Protein 4FGV (pdb70)

Secondary structure (DSSP, 8-state):
--HHHHTHHHHHHH--HHHHHHHHHT-SS-SHHHHHHHHH---HHHHHHHHHHHHHHHHTSSSS-HHHHHHHHHHHHHHHHHHHSSHHHHHHTHHHHHHHHHHHHHHHHHHHHHH-TTHHHHHHHHHHH-HHHHHHHHHHHHHHHHHHHHHHHTTT--HHHHHHHHHTHHHHHHHHHHHHHHHHH---HHHHHHHHHHHHHTTTTS-HHHHHTSSHHHHIIIIITTSHHHHHHHHHHHHHHHTS----SSSS--THHHHHHHHHHHHHHHHHHS-TT--HHHHGGGS-HHHHHHHHHHHHHHHHHHHHHHHHHHS-SS-HHHHHHHHHHHHHHTS--HHHHHHHHHHHHHHHHHHHHHHHT-GGGGGGGGT-S--SS--PPPGGGGTTS--GGGTTHHHHHHHHHHHHHT----TT---EE-TTS-EE------HHHHHHHHHHHHHHHHHHHH-HHHHHHHHHHHHHHHHTS---SHHHHHHHHHHHHHTTTSS-HHHHHHHHHHHHHHHHHHHHHS-SHHHHHHHHHHHHHHHHH-HHHHHT-HHHHHHHHHHHHHHTTSS-HHHHHHHHHHHHHHHHHTTHHHHS--TT-SS-HHHHHHHTHHHHTTT--HHHHHHHHHHHHHHHHT---HHHHHHHHHHHTHHHHHHHHHHHHHHHH-GGGGGSHHHHHHHHHHHHHHHHHHHHHGGGGHHHHHHHHHHHHHHHHHHHHHHHHHHHHH-GGGGGSHHHHHHHHHHHHHHHHHHHHHHH-S-HHHIIIIIHHHHHHHHHHHHHHS-GGG--HHHHHHHHHHHHHHGGGGTTTHHHHIIIIIHHHHHHHHH-SSS-HHHHHHHHHHHHHHHHH-HHHHHTS-HHHHHHHHHHHHHHHT-SSHHHHHHHHHHHHHHHHHHHHHS-HHHHHHHHHHHHHHHHHHHHHHHHSSS-GGGHHHHHHHHHHHHHHHS-S-TTTT--S-S--S-TTT--S--HHHHHHHHHHHHHHHH-TT--HHHHHHHHHHHHHSSS-HHHHHHHHHHHHHHSTGGGGS---TTHHHHHHHHHHHHHHHHHHHHTSTTSS-GGGTSTTT-

Foldseek 3Di:
DAQVVCLVLCVVVVVDPVSVVVNVVVQDDQLPNLLVNPPDHDPVVNLVSLVSLLVCLLVPPVVDDPVVLVVVLVSLVVVLCVQQVDDVSCVPCVVVNVSSLVSNLSNCLPPVVPDDDCPLVVLLVLLVVDVRSVLSSLLSLLVNLCNVVVVCVVVVDDPVVVVVLVVCQVVLQSLLVSLLVCLVDPDDLSRVQSSLSSLLSSLQSHDLCSVQVPCSLVSLQVPACLPLSNNLSSLSSLLSNLLHAPVDPPPPHDSLVSNCCNLVSSLVSVCVVDDPPDQCQVVLVVDDPSVVSNLQSLLSRLLSNCVRPVVSQLVDPVLCSVQSSLVSLLSSCNHPDDVSVVSSLVSLLVVLVVLLVVQVPDCQCVVVVVPTGDFQFAAADAQVVCVPDPGSVVSCVVSLLSVLVSLLLVAADDLLQQWDQDPVRDIAGHRDDDVVSVVVNLSSLSSLLSSCNNHVPSNLVNLLVLLVCCQPVPPHDLSSLRSSLSSLLQNFFNHDPVVVLVSVVSNLVSLVVQLVVDDDLRSNLSSLSSSLSNVLLHLVNCQVPVVSVVVVLVVLLVQCQRPHPSSVVSSLVSLLSNLQSNLLQQQDDDPPDPHRNLVVCLVCVCVSNVSPDLVSLLSNLLSSLLNLLSDPPLVVSLVSLCSSCVVLVVLVVVLLVVCVVPVVCQLVPVSLVSLLSSLSSLLSSCLNNFQSCVVVCVVCVVVLLVLLQSLLVVLVVQCVPPNLVSLPPSRLVSSLSSNLSSLSSVLSRLLRHDPLVCCLPPPVVSVCVRQQQSLQPDDPSRRDLSSLVSLLSNCLRSQQSCLVVVVSNCVRQVVVLLVQPPVCVPPPVSSLLSSLSSLLSCLVRHVVSVLVDDDVSVVVNLVSLLVLCPDPDLVSVLVSLVSVVSNLVCLLPPDDLVSNQVVCQPCVCVVVVSLCCCCLPLDVLSNLLSSLLSLLVSLCQFANPDDPDRDHRHDFHYDCVVPVDGGRLVVVLVVQLVVVCVSPVPDDSVLSNVLSVCSNNCSPPSVSSLVVVQVSSCPDDSNVVPDHSSCVVVVVVVVVVVVVVVCVVLSSYTSSDRPVRVVVVPD

Nearest PDB structures (foldseek):
  4hzk-assembly1_A  TM=9.792E-01  e=3.990E-102  Thermochaetoides thermophila DSM 1495
  4hzk-assembly2_B  TM=9.702E-01  e=4.570E-100  Thermochaetoides thermophila DSM 1495
  6x2o-assembly1_C  TM=7.866E-01  e=5.986E-59  Saccharomyces cerevisiae
  3wyf-assembly1_C  TM=7.760E-01  e=3.087E-59  Saccharomyces cerevisiae S288C
  4hax-assembly1_C  TM=7.731E-01  e=1.335E-58  Saccharomyces cerevisiae

Organism: Chaetomium thermophilum (strain DSM 1495 / CBS 144.50 / IMI 039719) (NCBI:txid759272)

Solvent-accessible surface area: 48987 Å² total; per-residue (Å²): 77,81,10,103,102,32,37,50,17,23,45,129,35,130,200,55,153,129,36,36,56,92,15,53,148,54,124,174,70,52,13,84,40,6,112,106,16,10,100,92,6,83,87,91,6,33,43,72,8,6,111,36,1,35,79,15,3,89,106,62,14,172,117,25,60,144,148,91,6,55,19,10,35,77,19,0,45,96,16,7,66,99,6,0,63,33,76,117,31,2,92,106,64,126,73,7,3,62,74,2,4,77,5,6,9,15,0,1,106,38,12,29,94,96,133,14,92,65,6,2,68,87,14,18,69,24,11,128,84,39,108,10,3,5,4,2,5,0,35,2,0,63,32,5,1,71,78,40,30,74,163,10,49,106,79,175,69,51,96,181,11,122,97,59,55,73,117,39,67,64,45,4,13,57,3,2,88,7,1,32,96,15,1,80,82,10,107,53,62,35,2,6,96,11,0,0,25,0,0,20,34,9,0,38,14,1,35,40,23,77,0,10,104,31,76,1,14,49,22,0,23,89,88,2,0,88,53,57,103,14,24,11,7,0,0,46,0,0,21,55,0,0,24,16,112,27,60,4,118,47,157,100,103,67,12,52,136,52,2,45,102,1,0,24,57,0,5,67,11,0,51,111,40,6,66,136,165,55,80,4,86,58,46,24,87,134,26,80,93,104,42,45,80,7,12,47,16,0,0,65,1,0,10,33,0,2,69,79,12,16,81,32,0,8,100,26,138,69,85,79,56,1,26,72,0,0,53,11,0,14,46,0,0,55,0,95,44,164,93,0,10,74,29,0,0,51,11,0,28,127,6,0,40,87,0,3,68,48,0,44,90,32,100,16,26,125,86,28,95,156,63,65,26,17,109,74,49,38,11,5,12,75,16,62,102,4,126,136,55,129,10,50,17,55,65,2,141,108,2,5,30,63,0,7,49,4,0,1,65,32,8,34,30,1,97,22,1,16,9,29,84,40,148,146,24,103,11,43,105,79,88,75,91,80,110,92,32,32,88,40,10,110,9,0,14,25,0,0,0,2,0,0,3,2,24,10,69,26,0,29,110,23,0,46,95,29,2,30,76,4,51,110,40,81,81,55,42,53,114,56,0,28,5,3,0,23,0,0,0,0,1,2,44,0,6,49,82,120,19,3,92,133,1,0,35,54,1,0,127,42,0,25,32,4,3,108,116,48,177,48,115,50,38,40,3,5,0,0,2,0,5,1,4,0,2,8,3,6,10,58,3,0,86,67,38,22,127,30,0,51,59,4,0,58,25,2,18,81,0,0,76,40,90,24,74,0,1,12,16,3,0,3,46,5,0,29,53,4,0,74,36,2,74,170,43,0,19,47,111,18,131,70,43,153,47,34,5,1,33,57,2,10,156,44,6,30,152,18,15,87,73,18,41,71,126,4,30,20,35,0,5,44,0,0,0,29,0,0,29,11,26,48,86,105,124,73,3,83,90,2,3,53,67,0,0,51,86,9,7,59,35,0,56,98,19,39,121,39,13,97,154,73,69,24,41,2,46,88,82,94,10,21,138,67,0,7,49,7,0,88,8,0,39,19,0,0,42,12,7,6,37,75,0,109,32,5,5,47,127,1,23,94,36,0,22,108,7,2,54,37,0,15,99,24,1,61,68,11,22,89,156,89,35,88,126,8,5,138,97,96,105,1,127,10,1,57,58,1,2,75,18,2,0,69,0,1,7,19,8,1,96,78,4,128,93,46,92,29,6,42,59,136,18,0,61,22,5,10,119,24,1,5,69,27,2,27,171,19,37,45,18,0,24,10,8,8,1,0,66,0,0,25,16,0,0,56,79,4,78,38,62,0,60,94,35,1,70,36,0,17,117,13,1,6,100,21,0,18,75,4,21,74,138,41,181,92,103,62,86,86,15,20,55,28,2,1,47,4,2,64,6,0,1,76,70,0,14,72,18,1,62,171,16,97,87,187,50,23,108,57,0,2,42,13,0,5,74,0,2,90,55,150,76,108,115,13,8,63,13,0,2,34,0,3,26,31,2,0,30,18,2,13,108,140,33,82,97,122,54,5,22,56,15,9,30,80,16,4,50,69,2,0,69,22,3,7,115,3,8,33,50,71,95,36,24,28,5,2,73,15,2,0,55,0,0,10,39,0,0,46,3,7,59,14,44,69,57,136,68,141,132,92,32,14,59,102,20,15,72,117,181,49,97,116,53,132,25,25,89,118,31,0,22,97,43,0,11,72,21,9,95,114,49,22,83,103,14,67,108,132,91,17,65,69,13,5,67,34,3,1,108,34,3,59,64,42,88,120,2,6,52,49,5,18,69,33,4,66,92,23,194,90,10,72,71,46,125,38,87,6,92,31,23,67,126,62,76,120,62,151,107,52,143,59,63,63,84,98,59,58,40,79,6,6,2,5,10,30,12,40,64,32,50,88,78,129,200

InterPro domains:
  IPR011989 Armadillo-like helical [G3DSA:1.25.10.10] (23-666)
  IPR011989 Armadillo-like helical [G3DSA:1.25.10.10] (668-1040)
  IPR013598 Exportin-1/Importin-beta-like [PF08389] (70-214)
  IPR014877 Exportin-1, C-terminal [PF08767] (672-1000)
  IPR014877 Exportin-1, C-terminal [SM01102] (672-1001)
  IPR016024 Armadillo-type fold [SSF48371] (21-1010)
  IPR016024 Armadillo-type fold [SSF48371] (671-1001)
  IPR040485 Exportin-1, repeat 3 [PF18787] (448-498)
  IPR041123 Chromosome region maintenance repeat [PF18777] (297-332)
  IPR041235 Exportin-1, repeat 2 [PF18784] (368-435)
  IPR045065 Exportin-1/5 [PTHR11223] (4-1015)

Structure (mmCIF, N/CA/C/O backbone):
data_4FGV
#
_entry.id   4FGV
#
_cell.length_a   85.122
_cell.length_b   139.073
_cell.length_c   174.875
_cell.angle_alpha   90.000
_cell.angle_beta   90.000
_cell.angle_gamma   90.000
#
_symmetry.space_group_name_H-M   'P 21 21 21'
#
loop_
_atom_site.group_PDB
_atom_site.id
_atom_site.type_symbol
_atom_site.label_atom_id
_atom_site.label_alt_id
_atom_site.label_comp_id
_atom_site.label_asym_id
_atom_site.label_entity_id
_atom_site.label_seq_id
_atom_site.pdbx_PDB_ins_code
_atom_site.Cartn_x
_atom_site.Cartn_y
_atom_site.Cartn_z
_atom_site.occupancy
_atom_site.B_iso_or_equiv
_atom_site.auth_seq_id
_atom_site.auth_comp_id
_atom_site.auth_asym_id
_atom_site.auth_atom_id
_atom_site.pdbx_PDB_model_num
ATOM 1 N N . PRO A 1 11 ? 42.069 37.531 -2.963 1.00 185.83 2 PRO A N 1
ATOM 2 C CA . PRO A 1 11 ? 43.332 38.024 -3.531 1.00 186.17 2 PRO A CA 1
ATOM 3 C C . PRO A 1 11 ? 43.275 38.089 -5.055 1.00 185.28 2 PRO A C 1
ATOM 4 O O . PRO A 1 11 ? 42.181 38.167 -5.614 1.00 182.77 2 PRO A O 1
ATOM 8 N N . VAL A 1 12 ? 44.427 38.079 -5.715 1.00 193.88 3 VAL A N 1
ATOM 9 C CA . VAL A 1 12 ? 44.444 38.139 -7.171 1.00 187.84 3 VAL A CA 1
ATOM 10 C C . VAL A 1 12 ? 44.496 36.737 -7.775 1.00 180.38 3 VAL A C 1
ATOM 11 O O . VAL A 1 12 ? 44.730 35.755 -7.070 1.00 185.3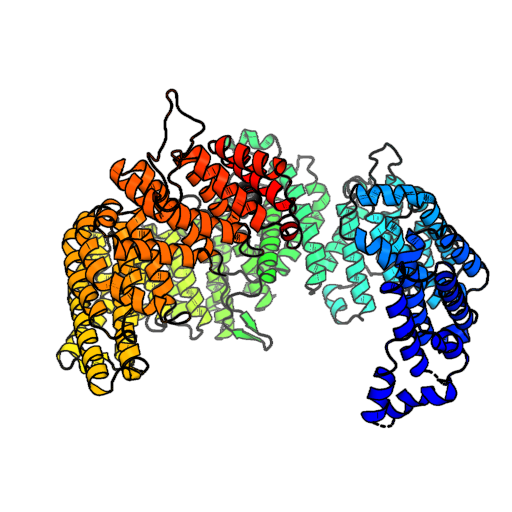2 3 VAL A O 1
ATOM 15 N N . SER A 1 13 ? 44.264 36.654 -9.080 1.00 217.15 4 SER A N 1
ATOM 16 C CA . SER A 1 13 ? 44.147 35.370 -9.758 1.00 211.72 4 SER A CA 1
ATOM 17 C C . SER A 1 13 ? 45.470 34.614 -9.821 1.00 216.98 4 SER A C 1
ATOM 18 O O . SER A 1 13 ? 45.493 33.389 -9.705 1.00 216.34 4 SER A O 1
ATOM 21 N N . VAL A 1 14 ? 46.568 35.340 -10.000 1.00 174.64 5 VAL A N 1
ATOM 22 C CA . VAL A 1 14 ? 47.872 34.696 -10.130 1.00 174.66 5 VAL A CA 1
ATOM 23 C C . VAL A 1 14 ? 48.394 34.148 -8.802 1.00 175.26 5 VAL A C 1
ATOM 24 O O . VAL A 1 14 ? 49.174 33.199 -8.788 1.00 174.96 5 VAL A O 1
ATOM 28 N N . GLU A 1 15 ? 47.953 34.729 -7.689 1.00 227.47 6 GLU A N 1
ATOM 29 C CA . GLU A 1 15 ? 48.455 34.308 -6.383 1.00 228.15 6 GLU A CA 1
ATOM 30 C C . GLU A 1 15 ? 47.603 33.212 -5.735 1.00 227.58 6 GLU A C 1
ATOM 31 O O . GLU A 1 15 ? 48.131 32.346 -5.038 1.00 227.69 6 GLU A O 1
ATOM 37 N N . GLU A 1 16 ? 46.293 33.244 -5.971 1.00 207.19 7 GLU A N 1
ATOM 38 C CA . GLU A 1 16 ? 45.403 32.230 -5.413 1.00 206.66 7 GLU A CA 1
ATOM 39 C C . GLU A 1 16 ? 45.309 31.006 -6.327 1.00 205.39 7 GLU A C 1
ATOM 40 O O . GLU A 1 16 ? 44.759 29.976 -5.938 1.00 204.85 7 GLU A O 1
ATOM 46 N N . LEU A 1 17 ? 45.847 31.122 -7.538 1.00 285.95 8 LEU A N 1
ATOM 47 C CA . LEU A 1 17 ? 45.943 29.982 -8.447 1.00 284.79 8 LEU A CA 1
ATOM 48 C C . LEU A 1 17 ? 46.695 28.831 -7.788 1.00 284.74 8 LEU A C 1
ATOM 49 O O . LEU A 1 17 ? 46.313 27.671 -7.923 1.00 283.85 8 LEU A O 1
ATOM 54 N N . ASP A 1 18 ? 47.751 29.163 -7.053 1.00 282.78 9 ASP A N 1
ATOM 55 C CA . ASP A 1 18 ? 48.585 28.147 -6.415 1.00 282.89 9 ASP A CA 1
ATOM 56 C C . ASP A 1 18 ? 48.079 27.684 -5.049 1.00 283.32 9 ASP A C 1
ATOM 57 O O . ASP A 1 18 ? 48.596 26.716 -4.489 1.00 283.44 9 ASP A O 1
ATOM 62 N N . ALA A 1 19 ? 47.048 28.345 -4.533 1.00 170.80 10 ALA A N 1
ATOM 63 C CA . ALA A 1 19 ? 46.390 27.889 -3.313 1.00 171.23 10 ALA A CA 1
ATOM 64 C C . ALA A 1 19 ? 45.764 26.503 -3.515 1.00 170.17 10 ALA A C 1
ATOM 65 O O . ALA A 1 19 ? 45.192 25.931 -2.593 1.00 170.25 10 ALA A O 1
ATOM 67 N N . THR A 1 20 ? 45.884 25.978 -4.733 1.00 286.84 11 THR A N 1
ATOM 68 C CA . THR A 1 20 ? 45.369 24.666 -5.100 1.00 285.78 11 THR A CA 1
ATOM 69 C C . THR A 1 20 ? 46.391 23.897 -5.929 1.00 285.26 11 THR A C 1
ATOM 70 O O . THR A 1 20 ? 46.423 22.662 -5.916 1.00 284.79 11 THR A O 1
ATOM 74 N N . VAL A 1 21 ? 47.212 24.631 -6.673 1.00 195.48 12 VAL A N 1
ATOM 75 C CA . VAL A 1 21 ? 48.273 24.007 -7.451 1.00 194.68 12 VAL A CA 1
ATOM 76 C C . VAL A 1 21 ? 49.231 23.284 -6.505 1.00 193.79 12 VAL A C 1
ATOM 77 O O . VAL A 1 21 ? 49.788 22.240 -6.845 1.00 194.48 12 VAL A O 1
ATOM 81 N N . ARG A 1 22 ? 49.386 23.820 -5.299 1.00 231.39 13 ARG A N 1
ATOM 82 C CA . ARG A 1 22 ? 50.183 23.153 -4.277 1.00 232.03 13 ARG A CA 1
ATOM 83 C C . ARG A 1 22 ? 49.407 21.998 -3.637 1.00 231.62 13 ARG A C 1
ATOM 84 O O . ARG A 1 22 ? 49.992 21.141 -2.976 1.00 231.89 13 ARG A O 1
ATOM 92 N N . ALA A 1 23 ? 48.091 21.974 -3.841 1.00 184.45 14 ALA A N 1
ATOM 93 C CA . ALA A 1 23 ? 47.263 20.879 -3.337 1.00 184.03 14 ALA A CA 1
ATOM 94 C C . ALA A 1 23 ? 47.440 19.625 -4.179 1.00 182.98 14 ALA A C 1
ATOM 95 O O . ALA A 1 23 ? 47.355 18.506 -3.671 1.00 182.79 14 ALA A O 1
ATOM 97 N N . PHE A 1 24 ? 47.678 19.812 -5.473 1.00 166.64 15 PHE A N 1
ATOM 98 C CA . PHE A 1 24 ? 47.845 18.673 -6.373 1.00 171.59 15 PHE A CA 1
ATOM 99 C C . PHE A 1 24 ? 49.276 18.151 -6.402 1.00 181.30 15 PHE A C 1
ATOM 100 O O . PHE A 1 24 ? 49.506 16.942 -6.454 1.00 176.79 15 PHE A O 1
ATOM 108 N N . TYR A 1 25 ? 50.235 19.068 -6.363 1.00 163.98 16 TYR A N 1
ATOM 109 C CA . TYR A 1 25 ? 51.638 18.704 -6.504 1.00 164.30 16 TYR A CA 1
ATOM 110 C C . TYR A 1 25 ? 52.404 18.882 -5.197 1.00 165.47 16 TYR A C 1
ATOM 111 O O . TYR A 1 25 ? 53.464 18.287 -5.006 1.00 165.79 16 TYR A O 1
ATOM 120 N N . GLU A 1 30 ? 50.410 19.457 -1.114 1.00 199.40 21 GLU A N 1
ATOM 121 C CA . GLU A 1 30 ? 50.569 19.530 0.333 1.00 200.54 21 GLU A CA 1
ATOM 122 C C . GLU A 1 30 ? 49.244 19.818 1.035 1.00 200.63 21 GLU A C 1
ATOM 123 O O . GLU A 1 30 ? 48.517 20.740 0.665 1.00 200.55 21 GLU A O 1
ATOM 125 N N . GLN A 1 31 ? 48.949 19.021 2.059 1.00 231.43 22 GLN A N 1
ATOM 126 C CA . GLN A 1 31 ? 47.726 19.143 2.853 1.00 231.58 22 GLN A CA 1
ATOM 127 C C . GLN A 1 31 ? 47.598 20.531 3.499 1.00 232.64 22 GLN A C 1
ATOM 128 O O . GLN A 1 31 ? 46.535 20.910 3.986 1.00 232.88 22 GLN A O 1
ATOM 134 N N . GLN A 1 32 ? 48.690 21.288 3.477 1.00 282.00 23 GLN A N 1
ATOM 135 C CA . GLN A 1 32 ? 48.710 22.659 3.970 1.00 283.07 23 GLN A CA 1
ATOM 136 C C . GLN A 1 32 ? 47.919 23.608 3.067 1.00 282.59 23 GLN A C 1
ATOM 137 O O . GLN A 1 32 ? 46.925 24.195 3.492 1.00 282.84 23 GLN A O 1
ATOM 143 N N . LYS A 1 33 ? 48.361 23.755 1.823 1.00 257.26 24 LYS A N 1
ATOM 144 C CA . LYS A 1 33 ? 47.726 24.689 0.897 1.00 256.80 24 LYS A CA 1
ATOM 145 C C . LYS A 1 33 ? 46.386 24.156 0.390 1.00 255.66 24 LYS A C 1
ATOM 146 O O . LYS A 1 33 ? 45.471 24.925 0.086 1.00 255.38 24 LYS A O 1
ATOM 152 N N . ALA A 1 34 ? 46.289 22.831 0.314 1.00 265.69 25 ALA A N 1
ATOM 153 C CA . ALA A 1 34 ? 45.044 22.138 0.001 1.00 264.65 25 ALA A CA 1
ATOM 154 C C . ALA A 1 34 ? 43.924 22.577 0.934 1.00 265.16 25 ALA A C 1
ATOM 155 O O . ALA A 1 34 ? 42.763 22.675 0.534 1.00 264.59 25 ALA A O 1
ATOM 157 N N . ALA A 1 35 ? 44.285 22.835 2.186 1.00 176.71 26 ALA A N 1
ATOM 158 C CA . ALA A 1 35 ? 43.324 23.248 3.195 1.00 177.36 26 ALA A CA 1
ATOM 159 C C . ALA A 1 35 ? 43.127 24.756 3.159 1.00 178.01 26 ALA A C 1
ATOM 160 O O . ALA A 1 35 ? 42.077 25.260 3.546 1.00 178.23 26 ALA A O 1
ATOM 162 N N . GLN A 1 36 ? 44.141 25.475 2.687 1.00 260.61 27 GLN A N 1
ATOM 163 C CA . GLN A 1 36 ? 44.068 26.932 2.607 1.00 261.27 27 GLN A CA 1
ATOM 164 C C . GLN A 1 36 ? 43.023 27.416 1.600 1.00 260.48 27 GLN A C 1
ATOM 165 O O . GLN A 1 36 ? 42.254 28.345 1.882 1.00 260.94 27 GLN A O 1
ATOM 171 N N . ALA A 1 37 ? 43.008 26.787 0.426 1.00 197.90 28 ALA A N 1
ATOM 172 C CA . ALA A 1 37 ? 42.007 27.085 -0.595 1.00 202.93 28 ALA A CA 1
ATOM 173 C C . ALA A 1 37 ? 40.617 26.890 -0.003 1.00 202.67 28 ALA A C 1
ATOM 174 O O . ALA A 1 37 ? 39.699 27.666 -0.273 1.00 202.79 28 ALA A O 1
ATOM 176 N N . ALA A 1 38 ? 40.475 25.854 0.819 1.00 205.60 29 ALA A N 1
ATOM 177 C CA . ALA A 1 38 ? 39.210 25.567 1.482 1.00 205.57 29 ALA A CA 1
ATOM 178 C C . ALA A 1 38 ? 38.903 26.617 2.542 1.00 206.75 29 ALA A C 1
ATOM 179 O O . ALA A 1 38 ? 37.753 26.797 2.930 1.00 206.82 29 ALA A O 1
ATOM 181 N N . LEU A 1 39 ? 39.935 27.316 3.002 1.00 271.77 30 LEU A N 1
ATOM 182 C CA . LEU A 1 39 ? 39.745 28.386 3.970 1.00 272.99 30 LEU A CA 1
ATOM 183 C C . LEU A 1 39 ? 39.155 29.611 3.274 1.00 272.98 30 LEU A C 1
ATOM 184 O O . LEU A 1 39 ? 38.444 30.402 3.893 1.00 273.71 30 LEU A O 1
ATOM 189 N N . ASN A 1 40 ? 39.439 29.760 1.983 1.00 267.40 31 ASN A N 1
ATOM 190 C CA . ASN A 1 40 ? 38.834 30.843 1.208 1.00 267.31 31 ASN A CA 1
ATOM 191 C C . ASN A 1 40 ? 37.457 30.477 0.654 1.00 266.38 31 ASN A C 1
ATOM 192 O O . ASN A 1 40 ? 37.114 30.847 -0.466 1.00 265.76 31 ASN A O 1
ATOM 197 N N . GLN A 1 41 ? 36.668 29.752 1.442 1.00 192.20 32 GLN A N 1
ATOM 198 C CA . GLN A 1 41 ? 35.391 29.219 0.963 1.00 191.15 32 GLN A CA 1
ATOM 199 C C . GLN A 1 41 ? 34.240 30.224 0.944 1.00 191.97 32 GLN A C 1
ATOM 200 O O . GLN A 1 41 ? 33.517 30.324 -0.048 1.00 191.73 32 GLN A O 1
ATOM 206 N N . PHE A 1 42 ? 34.057 30.961 2.034 1.00 162.05 33 PHE A N 1
ATOM 207 C CA . PHE A 1 42 ? 32.916 31.865 2.124 1.00 163.57 33 PHE A CA 1
ATOM 208 C C . PHE A 1 42 ? 33.228 33.259 1.590 1.00 161.34 33 PHE A C 1
ATOM 209 O O . PHE A 1 42 ? 33.686 34.135 2.323 1.00 157.06 33 PHE A O 1
ATOM 217 N N . LYS A 1 43 ? 32.977 33.441 0.297 1.00 208.08 34 LYS A N 1
ATOM 218 C CA . LYS A 1 43 ? 33.034 34.747 -0.344 1.00 208.40 34 LYS A CA 1
ATOM 219 C C . LYS A 1 43 ? 31.806 34.873 -1.248 1.00 207.64 34 LYS A C 1
ATOM 220 O O . LYS A 1 43 ? 30.885 34.062 -1.146 1.00 207.12 34 LYS A O 1
ATOM 226 N N . GLU A 1 44 ? 31.785 35.882 -2.118 1.00 259.58 35 GLU A N 1
ATOM 227 C CA . GLU A 1 44 ? 30.681 36.053 -3.066 1.00 258.92 35 GLU A CA 1
ATOM 228 C C . GLU A 1 44 ? 31.155 35.857 -4.502 1.00 257.99 35 GLU A C 1
ATOM 229 O O . GLU A 1 44 ? 30.847 36.664 -5.381 1.00 257.84 35 GLU A O 1
ATOM 235 N N . ASP A 1 45 ? 31.922 34.792 -4.718 1.00 162.57 36 ASP A N 1
ATOM 236 C CA . ASP A 1 45 ? 32.539 34.490 -6.015 1.00 154.66 36 ASP A CA 1
ATOM 237 C C . ASP A 1 45 ? 33.088 35.696 -6.800 1.00 155.32 36 ASP A C 1
ATOM 238 O O . ASP A 1 45 ? 33.069 35.676 -8.026 1.00 152.80 36 ASP A O 1
ATOM 243 N N . PRO A 1 46 ? 33.604 36.737 -6.112 1.00 176.59 37 PRO A N 1
ATOM 244 C CA . PRO A 1 46 ? 33.924 37.889 -6.964 1.00 176.18 37 PRO A CA 1
ATOM 245 C C . PRO A 1 46 ? 35.078 37.561 -7.902 1.00 174.07 37 PRO A C 1
ATOM 246 O O . PRO A 1 46 ? 35.098 37.990 -9.055 1.00 171.90 37 PRO A O 1
ATOM 250 N N . ASP A 1 47 ? 36.013 36.766 -7.398 1.00 222.99 38 ASP A N 1
ATOM 251 C CA . ASP A 1 47 ? 37.144 36.309 -8.182 1.00 217.93 38 ASP A CA 1
ATOM 252 C C . ASP A 1 47 ? 36.752 35.286 -9.243 1.00 210.52 38 ASP A C 1
ATOM 253 O O . ASP A 1 47 ? 37.600 34.865 -10.003 1.00 212.22 38 ASP A O 1
ATOM 258 N N . ALA A 1 48 ? 35.484 34.888 -9.298 1.00 125.38 39 ALA A N 1
ATOM 259 C CA . ALA A 1 48 ? 35.072 33.850 -10.244 1.00 124.92 39 ALA A CA 1
ATOM 260 C C . ALA A 1 48 ? 34.981 34.339 -11.692 1.00 119.89 39 ALA A C 1
ATOM 261 O O . ALA A 1 48 ? 35.325 33.611 -12.631 1.00 107.48 39 ALA A O 1
ATOM 263 N N . TRP A 1 49 ? 34.520 35.573 -11.867 1.00 132.33 40 TRP A N 1
ATOM 264 C CA . TRP A 1 49 ? 34.356 36.139 -13.199 1.00 140.00 40 TRP A CA 1
ATOM 265 C C . TRP A 1 49 ? 35.716 36.263 -13.865 1.00 136.12 40 TRP A C 1
ATOM 266 O O . TRP A 1 49 ? 35.958 35.712 -14.942 1.00 139.74 40 TRP A O 1
ATOM 277 N N . LEU A 1 50 ? 36.596 36.993 -13.193 1.00 141.29 41 LEU A N 1
ATOM 278 C CA . LEU A 1 50 ? 37.977 37.160 -13.611 1.00 134.53 41 LEU A CA 1
ATOM 279 C C . LEU A 1 50 ? 38.674 35.803 -13.716 1.00 133.81 41 LEU A C 1
ATOM 280 O O . LEU A 1 50 ? 39.483 35.575 -14.624 1.00 128.97 41 LEU A O 1
ATOM 285 N N . MET A 1 51 ? 38.343 34.911 -12.783 1.00 145.25 42 MET A N 1
ATOM 286 C CA . MET A 1 51 ? 38.888 33.556 -12.742 1.00 145.64 42 MET A CA 1
ATOM 287 C C . MET A 1 51 ? 38.847 32.879 -14.091 1.00 149.81 42 MET A C 1
ATOM 288 O O . MET A 1 51 ? 39.882 32.679 -14.730 1.00 155.85 42 MET A O 1
ATOM 293 N N . VAL A 1 52 ? 37.634 32.537 -14.516 1.00 201.08 43 VAL A N 1
ATOM 294 C CA . VAL A 1 52 ? 37.423 31.707 -15.701 1.00 197.19 43 VAL A CA 1
ATOM 295 C C . VAL A 1 52 ? 38.221 32.170 -16.924 1.00 201.08 43 VAL A C 1
ATOM 296 O O . VAL A 1 52 ? 38.678 31.355 -17.726 1.00 198.41 43 VAL A O 1
ATOM 300 N N . ASP A 1 53 ? 38.418 33.480 -17.037 1.00 164.96 44 ASP A N 1
ATOM 301 C CA . ASP A 1 53 ? 39.102 34.059 -18.193 1.00 168.86 44 ASP A CA 1
ATOM 302 C C . ASP A 1 53 ? 40.623 34.014 -18.106 1.00 161.04 44 ASP A C 1
ATOM 303 O O . ASP A 1 53 ? 41.301 33.778 -19.105 1.00 132.60 44 ASP A O 1
ATOM 308 N N . GLU A 1 54 ? 41.156 34.265 -16.916 1.00 158.57 45 GLU A N 1
ATOM 309 C CA . GLU A 1 54 ? 42.589 34.504 -16.779 1.00 162.63 45 GLU A CA 1
ATOM 310 C C . GLU A 1 54 ? 43.383 33.292 -16.287 1.00 172.48 45 GLU A C 1
ATOM 311 O O . GLU A 1 54 ? 44.344 32.869 -16.931 1.00 172.94 45 GLU A O 1
ATOM 317 N N . ILE A 1 55 ? 42.972 32.750 -15.143 1.00 189.17 46 ILE A N 1
ATOM 318 C CA . ILE A 1 55 ? 43.697 31.679 -14.459 1.00 189.03 46 ILE A CA 1
ATOM 319 C C . ILE A 1 55 ? 44.115 30.498 -15.347 1.00 188.09 46 ILE A C 1
ATOM 320 O O . ILE A 1 55 ? 43.417 30.138 -16.300 1.00 187.30 46 ILE A O 1
ATOM 325 N N . LEU A 1 56 ? 45.277 29.929 -15.027 1.00 192.94 47 LEU A N 1
ATOM 326 C CA . LEU A 1 56 ? 45.797 28.712 -15.657 1.00 192.17 47 LEU A CA 1
ATOM 327 C C . LEU A 1 56 ? 45.678 28.680 -17.183 1.00 191.42 47 LEU A C 1
ATOM 328 O O . LEU A 1 56 ? 45.838 29.699 -17.851 1.00 191.77 47 LEU A O 1
ATOM 330 N N . GLU A 1 62 ? 43.566 24.003 -15.729 1.00 168.97 53 GLU A N 1
ATOM 331 C CA . GLU A 1 62 ? 42.198 24.497 -15.652 1.00 168.44 53 GLU A CA 1
ATOM 332 C C . GLU A 1 62 ? 41.496 23.990 -14.396 1.00 168.56 53 GLU A C 1
ATOM 333 O O . GLU A 1 62 ? 40.365 24.384 -14.116 1.00 168.66 53 GLU A O 1
ATOM 339 N N . GLN A 1 63 ? 42.171 23.110 -13.660 1.00 144.65 54 GLN A N 1
ATOM 340 C CA . GLN A 1 63 ? 41.636 22.494 -12.442 1.00 144.62 54 GLN A CA 1
ATOM 341 C C . GLN A 1 63 ? 41.012 23.514 -11.485 1.00 146.08 54 GLN A C 1
ATOM 342 O O . GLN A 1 63 ? 39.950 23.290 -10.879 1.00 145.52 54 GLN A O 1
ATOM 348 N N . THR A 1 64 ? 41.696 24.644 -11.368 1.00 177.86 55 THR A N 1
ATOM 349 C CA . THR A 1 64 ? 41.250 25.767 -10.559 1.00 179.49 55 THR A CA 1
ATOM 350 C C . THR A 1 64 ? 39.898 26.301 -11.031 1.00 178.73 55 THR A C 1
ATOM 351 O O . THR A 1 64 ? 39.029 26.597 -10.213 1.00 179.53 55 THR A O 1
ATOM 355 N N . LYS A 1 65 ? 39.730 26.426 -12.347 1.00 134.72 56 LYS A N 1
ATOM 356 C CA . LYS A 1 65 ? 38.467 26.885 -12.919 1.00 133.77 56 LYS A CA 1
ATOM 357 C C . LYS A 1 65 ? 37.329 25.998 -12.433 1.00 132.69 56 LYS A C 1
ATOM 358 O O . LYS A 1 65 ? 36.228 26.477 -12.170 1.00 133.01 56 LYS A O 1
ATOM 364 N N . PHE A 1 66 ? 37.607 24.702 -12.309 1.00 200.23 57 PHE A N 1
ATOM 365 C CA . PHE A 1 66 ? 36.644 23.764 -11.745 1.00 199.83 57 PHE A CA 1
ATOM 366 C C . PHE A 1 66 ? 36.285 24.126 -10.309 1.00 200.65 57 PHE A C 1
ATOM 367 O O . PHE A 1 66 ? 35.103 24.138 -9.946 1.00 200.65 57 PHE A O 1
ATOM 375 N N . LEU A 1 67 ? 37.298 24.410 -9.490 1.00 153.25 58 LEU A N 1
ATOM 376 C CA . LEU A 1 67 ? 37.031 24.864 -8.121 1.00 155.03 58 LEU A CA 1
ATOM 377 C C . LEU A 1 67 ? 36.138 26.109 -8.117 1.00 155.65 58 LEU A C 1
ATOM 378 O O . LEU A 1 67 ? 35.175 26.197 -7.344 1.00 156.12 58 LEU A O 1
ATOM 383 N N . ALA A 1 68 ? 36.446 27.057 -8.997 1.00 171.04 59 ALA A N 1
ATOM 384 C CA . ALA A 1 68 ? 35.706 28.312 -9.057 1.00 171.46 59 ALA A CA 1
ATOM 385 C C . ALA A 1 68 ? 34.224 28.077 -9.317 1.00 169.90 59 ALA A C 1
ATOM 386 O O . ALA A 1 68 ? 33.376 28.514 -8.542 1.00 170.93 59 ALA A O 1
ATOM 388 N N . LEU A 1 69 ? 33.932 27.369 -10.404 1.00 148.89 60 LEU A N 1
ATOM 389 C CA . LEU A 1 69 ? 32.565 27.050 -10.805 1.00 147.98 60 LEU A CA 1
ATOM 390 C C . LEU A 1 69 ? 31.775 26.353 -9.702 1.00 148.21 60 LEU A C 1
ATOM 391 O O . LEU A 1 69 ? 30.577 26.592 -9.537 1.00 148.34 60 LEU A O 1
ATOM 396 N N . GLN A 1 70 ? 32.459 25.481 -8.966 1.00 160.42 61 GLN A N 1
ATOM 397 C CA . GLN A 1 70 ? 31.898 24.862 -7.774 1.00 160.60 61 GLN A CA 1
ATOM 398 C C . GLN A 1 70 ? 31.344 25.933 -6.842 1.00 162.58 61 GLN A C 1
ATOM 399 O O . GLN A 1 70 ? 30.143 25.946 -6.534 1.00 162.75 61 GLN A O 1
ATOM 405 N N . VAL A 1 71 ? 32.217 26.844 -6.413 1.00 152.64 62 VAL A N 1
ATOM 406 C CA . VAL A 1 71 ? 31.797 27.958 -5.560 1.00 154.29 62 VAL A CA 1
ATOM 407 C C . VAL A 1 71 ? 30.612 28.713 -6.161 1.00 154.28 62 VAL A C 1
ATOM 408 O O . VAL A 1 71 ? 29.615 28.957 -5.477 1.00 155.26 62 VAL A O 1
ATOM 412 N N . LEU A 1 72 ? 30.728 29.058 -7.442 1.00 135.08 63 LEU A N 1
ATOM 413 C CA . LEU A 1 72 ? 29.686 29.786 -8.171 1.00 134.28 63 LEU A CA 1
ATOM 414 C C . LEU A 1 72 ? 28.301 29.175 -7.987 1.00 133.00 63 LEU A C 1
ATOM 415 O O . LEU A 1 72 ? 27.383 29.831 -7.495 1.00 133.90 63 LEU A O 1
ATOM 420 N N . ASP A 1 73 ? 28.166 27.915 -8.387 1.00 141.89 64 ASP A N 1
ATOM 421 C CA . ASP A 1 73 ? 26.893 27.202 -8.342 1.00 151.42 64 ASP A CA 1
ATOM 422 C C . ASP A 1 73 ? 26.315 27.132 -6.931 1.00 154.14 64 ASP A C 1
ATOM 423 O O . ASP A 1 73 ? 25.118 27.377 -6.724 1.00 154.38 64 ASP A O 1
ATOM 428 N N . ASN A 1 74 ? 27.166 26.781 -5.971 1.00 146.35 65 ASN A N 1
ATOM 429 C CA . ASN A 1 74 ? 26.756 26.724 -4.572 1.00 147.40 65 ASN A CA 1
ATOM 430 C C . ASN A 1 74 ? 26.058 28.012 -4.136 1.00 150.28 65 ASN A C 1
ATOM 431 O O . ASN A 1 74 ? 24.964 27.976 -3.569 1.00 145.76 65 ASN A O 1
ATOM 436 N N . VAL A 1 75 ? 26.678 29.148 -4.440 1.00 144.25 66 VAL A N 1
ATOM 437 C CA . VAL A 1 75 ? 26.115 30.444 -4.075 1.00 146.39 66 VAL A CA 1
ATOM 438 C C . VAL A 1 75 ? 24.827 30.743 -4.853 1.00 154.38 66 VAL A C 1
ATOM 439 O O . VAL A 1 75 ? 23.950 31.460 -4.368 1.00 164.14 66 VAL A O 1
ATOM 443 N N . ILE A 1 76 ? 24.708 30.173 -6.050 1.00 143.06 67 ILE A N 1
ATOM 444 C CA . ILE A 1 76 ? 23.508 30.349 -6.868 1.00 144.34 67 ILE A CA 1
ATOM 445 C C . ILE A 1 76 ? 22.260 29.780 -6.206 1.00 151.56 67 ILE A C 1
ATOM 446 O O . ILE A 1 76 ? 21.250 30.468 -6.074 1.00 161.29 67 ILE A O 1
ATOM 451 N N . MET A 1 77 ? 22.327 28.520 -5.794 1.00 134.31 68 MET A N 1
ATOM 452 C CA . MET A 1 77 ? 21.169 27.887 -5.173 1.00 119.78 68 MET A CA 1
ATOM 453 C C . MET A 1 77 ? 20.918 28.434 -3.770 1.00 129.91 68 MET A C 1
ATOM 454 O O . MET A 1 77 ? 19.779 28.711 -3.394 1.00 140.69 68 MET A O 1
ATOM 459 N N . THR A 1 78 ? 21.990 28.596 -3.003 1.00 179.72 69 THR A N 1
ATOM 460 C CA . THR A 1 78 ? 21.876 29.003 -1.605 1.00 174.15 69 THR A CA 1
ATOM 461 C C . THR A 1 78 ? 21.463 30.463 -1.445 1.00 182.91 69 THR A C 1
ATOM 462 O O . THR A 1 78 ? 20.608 30.786 -0.622 1.00 186.93 69 THR A O 1
ATOM 466 N N . ARG A 1 79 ? 22.076 31.336 -2.236 1.00 179.06 70 ARG A N 1
ATOM 467 C CA . ARG A 1 79 ? 21.879 32.770 -2.090 1.00 179.88 70 ARG A CA 1
ATOM 468 C C . ARG A 1 79 ? 21.316 33.421 -3.347 1.00 179.43 70 ARG A C 1
ATOM 469 O O . ARG A 1 79 ? 21.964 34.283 -3.935 1.00 179.59 70 ARG A O 1
ATOM 477 N N . TRP A 1 80 ? 20.115 33.024 -3.759 1.00 162.23 71 TRP A N 1
ATOM 478 C CA . TRP A 1 80 ? 19.529 33.589 -4.973 1.00 160.37 71 TRP A CA 1
ATOM 479 C C . TRP A 1 80 ? 18.496 34.673 -4.680 1.00 163.98 71 TRP A C 1
ATOM 480 O O . TRP A 1 80 ? 18.570 35.773 -5.226 1.00 171.95 71 TRP A O 1
ATOM 491 N N . LYS A 1 81 ? 17.526 34.355 -3.830 1.00 166.61 72 LYS A N 1
ATOM 492 C CA . LYS A 1 81 ? 16.500 35.324 -3.470 1.00 166.53 72 LYS A CA 1
ATOM 493 C C . LYS A 1 81 ? 17.078 36.456 -2.626 1.00 174.77 72 LYS A C 1
ATOM 494 O O . LYS A 1 81 ? 16.555 37.569 -2.632 1.00 182.12 72 LYS A O 1
ATOM 500 N N . VAL A 1 82 ? 18.158 36.169 -1.905 1.00 245.97 73 VAL A N 1
ATOM 501 C CA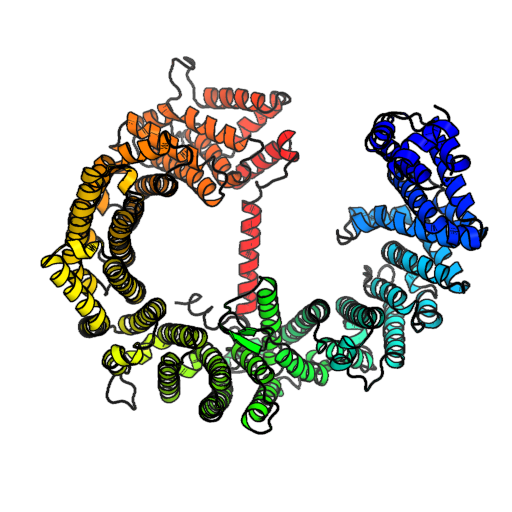 . VAL A 1 82 ? 18.780 37.173 -1.049 1.00 247.06 73 VAL A CA 1
ATOM 502 C C . VAL A 1 82 ? 19.699 38.094 -1.851 1.00 247.08 73 VAL A C 1
ATOM 503 O O . VAL A 1 82 ? 19.834 39.275 -1.536 1.00 247.97 73 VAL A O 1
ATOM 507 N N . LEU A 1 83 ? 20.309 37.554 -2.902 1.00 179.94 74 LEU A N 1
ATOM 508 C CA . LEU A 1 83 ? 21.217 38.326 -3.748 1.00 179.91 74 LEU A CA 1
ATOM 509 C C . LEU A 1 83 ? 20.466 39.425 -4.504 1.00 180.10 74 LEU A C 1
ATOM 510 O O . LEU A 1 83 ? 19.262 39.310 -4.741 1.00 179.92 74 LEU A O 1
ATOM 515 N N . PRO A 1 84 ? 21.171 40.506 -4.876 1.00 194.00 75 PRO A N 1
ATOM 516 C CA . PRO A 1 84 ? 20.498 41.598 -5.587 1.00 193.60 75 PRO A CA 1
ATOM 517 C C . PRO A 1 84 ? 20.055 41.210 -7.001 1.00 193.34 75 PRO A C 1
ATOM 518 O O . PRO A 1 84 ? 20.735 40.450 -7.691 1.00 194.43 75 PRO A O 1
ATOM 522 N N . ARG A 1 85 ? 18.901 41.735 -7.403 1.00 180.12 76 ARG A N 1
ATOM 523 C CA . ARG A 1 85 ? 18.339 41.527 -8.731 1.00 172.14 76 ARG A CA 1
ATOM 524 C C . ARG A 1 85 ? 19.325 41.955 -9.823 1.00 170.42 76 ARG A C 1
ATOM 525 O O . ARG A 1 85 ? 19.274 41.458 -10.947 1.00 175.32 76 ARG A O 1
ATOM 533 N N . GLU A 1 86 ? 20.225 42.875 -9.485 1.00 140.07 77 GLU A N 1
ATOM 534 C CA . GLU A 1 86 ? 21.229 43.344 -10.435 1.00 146.07 77 GLU A CA 1
ATOM 535 C C . GLU A 1 86 ? 22.317 42.303 -10.679 1.00 142.35 77 GLU A C 1
ATOM 536 O O . GLU A 1 86 ? 22.646 41.997 -11.823 1.00 134.54 77 GLU A O 1
ATOM 542 N N . GLN A 1 87 ? 22.872 41.761 -9.599 1.00 213.32 78 GLN A N 1
ATOM 543 C CA . GLN A 1 87 ? 24.036 40.878 -9.696 1.00 212.71 78 GLN A CA 1
ATOM 544 C C . GLN A 1 87 ? 23.734 39.468 -10.205 1.00 211.57 78 GLN A C 1
ATOM 545 O O . GLN A 1 87 ? 24.560 38.870 -10.886 1.00 210.88 78 GLN A O 1
ATOM 551 N N . CYS A 1 88 ? 22.566 38.935 -9.862 1.00 173.04 79 CYS A N 1
ATOM 552 C CA . CYS A 1 88 ? 22.151 37.630 -10.362 1.00 179.18 79 CYS A CA 1
ATOM 553 C C . CYS A 1 88 ? 21.988 37.709 -11.876 1.00 177.16 79 CYS A C 1
ATOM 554 O O . CYS A 1 88 ? 22.211 36.735 -12.592 1.00 169.33 79 CYS A O 1
ATOM 557 N N . GLN A 1 89 ? 21.583 38.881 -12.352 1.00 144.29 80 GLN A N 1
ATOM 558 C CA . GLN A 1 89 ? 21.583 39.169 -13.778 1.00 146.73 80 GLN A CA 1
ATOM 559 C C . GLN A 1 89 ? 23.019 39.141 -14.274 1.00 146.09 80 GLN A C 1
ATOM 560 O O . GLN A 1 89 ? 23.304 38.633 -15.359 1.00 146.92 80 GLN A O 1
ATOM 566 N N . GLY A 1 90 ? 23.924 39.691 -13.468 1.00 128.51 81 GLY A N 1
ATOM 567 C CA . GLY A 1 90 ? 25.341 39.710 -13.800 1.00 124.24 81 GLY A CA 1
ATOM 568 C C . GLY A 1 90 ? 25.937 38.331 -14.035 1.00 125.92 81 GLY A C 1
ATOM 569 O O . GLY A 1 90 ? 26.551 38.091 -15.072 1.00 123.94 81 GLY A O 1
ATOM 570 N N . ILE A 1 91 ? 25.746 37.430 -13.073 1.00 185.66 82 ILE A N 1
ATOM 571 C CA . ILE A 1 91 ? 26.293 36.075 -13.132 1.00 184.43 82 ILE A CA 1
ATOM 572 C C . ILE A 1 91 ? 25.611 35.264 -14.235 1.00 182.74 82 ILE A C 1
ATOM 573 O O . ILE A 1 91 ? 26.205 34.360 -14.823 1.00 181.02 82 ILE A O 1
ATOM 578 N N . ARG A 1 92 ? 24.362 35.615 -14.516 1.00 115.48 83 ARG A N 1
ATOM 579 C CA . ARG A 1 92 ? 23.576 34.985 -15.565 1.00 112.91 83 ARG A CA 1
ATOM 580 C C . ARG A 1 92 ? 24.216 35.223 -16.931 1.00 112.01 83 ARG A C 1
ATOM 581 O O . ARG A 1 92 ? 24.546 34.278 -17.645 1.00 110.19 83 ARG A O 1
ATOM 589 N N . ASN A 1 93 ? 24.412 36.490 -17.279 1.00 108.36 84 ASN A N 1
ATOM 590 C CA . ASN A 1 93 ? 25.099 36.853 -18.513 1.00 107.78 84 ASN A CA 1
ATOM 591 C C . ASN A 1 93 ? 26.547 36.374 -18.501 1.00 107.87 84 ASN A C 1
ATOM 592 O O . ASN A 1 93 ? 27.120 36.053 -19.542 1.00 106.46 84 ASN A O 1
ATOM 597 N N . PHE A 1 94 ? 27.129 36.328 -17.307 1.00 123.88 85 PHE A N 1
ATOM 598 C CA . PHE A 1 94 ? 28.506 35.871 -17.119 1.00 124.19 85 PHE A CA 1
ATOM 599 C C . PHE A 1 94 ? 28.699 34.412 -17.532 1.00 121.71 85 PHE A C 1
ATOM 600 O O . PHE A 1 94 ? 29.668 34.087 -18.212 1.00 120.68 85 PHE A O 1
ATOM 608 N N . VAL A 1 95 ? 27.778 33.538 -17.142 1.00 111.45 86 VAL A N 1
ATOM 609 C CA . VAL A 1 95 ? 27.868 32.144 -17.565 1.00 109.25 86 VAL A CA 1
ATOM 610 C C . VAL A 1 95 ? 27.485 31.950 -19.040 1.00 107.27 86 VAL A C 1
ATOM 611 O O . VAL A 1 95 ? 28.153 31.205 -19.757 1.00 105.71 86 VAL A O 1
ATOM 615 N N . VAL A 1 96 ? 26.436 32.634 -19.497 1.00 105.00 87 VAL A N 1
ATOM 616 C CA . VAL A 1 96 ? 26.001 32.517 -20.892 1.00 103.53 87 VAL A CA 1
ATOM 617 C C . VAL A 1 96 ? 27.140 32.847 -21.858 1.00 103.89 87 VAL A C 1
ATOM 618 O O . VAL A 1 96 ? 27.320 32.180 -22.877 1.00 102.17 87 VAL A O 1
ATOM 622 N N . GLN A 1 97 ? 27.926 33.862 -21.512 1.00 97.61 88 GLN A N 1
ATOM 623 C CA . GLN A 1 97 ? 29.047 34.282 -22.345 1.00 98.40 88 GLN A CA 1
ATOM 624 C C . GLN A 1 97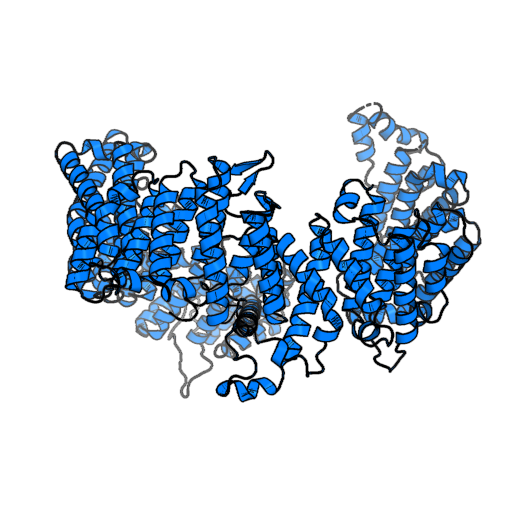 ? 30.129 33.203 -22.456 1.00 97.91 88 GLN A C 1
ATOM 625 O O . GLN A 1 97 ? 30.777 33.084 -23.495 1.00 96.70 88 GLN A O 1
ATOM 631 N N . TYR A 1 98 ? 30.328 32.422 -21.397 1.00 110.20 89 TYR A N 1
ATOM 632 C CA . TYR A 1 98 ? 31.377 31.403 -21.408 1.00 110.00 89 TYR A CA 1
ATOM 633 C C . TYR A 1 98 ? 30.945 30.092 -22.034 1.00 108.16 89 TYR A C 1
ATOM 634 O O . TYR A 1 98 ? 31.751 29.386 -22.639 1.00 107.15 89 TYR A O 1
ATOM 643 N N . ILE A 1 99 ? 29.674 29.762 -21.863 1.00 117.69 90 ILE A N 1
ATOM 644 C CA . ILE A 1 99 ? 29.088 28.655 -22.582 1.00 116.07 90 ILE A CA 1
ATOM 645 C C . ILE A 1 99 ? 29.214 28.958 -24.066 1.00 115.50 90 ILE A C 1
ATOM 646 O O . ILE A 1 99 ? 29.549 28.086 -24.867 1.00 113.99 90 ILE A O 1
ATOM 651 N N . LEU A 1 100 ? 28.971 30.215 -24.422 1.00 83.76 91 LEU A N 1
ATOM 652 C CA . LEU A 1 100 ? 29.050 30.641 -25.813 1.00 83.46 91 LEU A CA 1
ATOM 653 C C . LEU A 1 100 ? 30.486 30.724 -26.320 1.00 84.33 91 LEU A C 1
ATOM 654 O O . LEU A 1 100 ? 30.738 30.473 -27.487 1.00 83.27 91 LEU A O 1
ATOM 659 N N . GLN A 1 101 ? 31.424 31.070 -25.446 1.00 105.46 92 GLN A N 1
ATOM 660 C CA . GLN A 1 101 ? 32.821 31.163 -25.855 1.00 106.49 92 GLN A CA 1
ATOM 661 C C . GLN A 1 101 ? 33.363 29.782 -26.194 1.00 105.26 92 GLN A C 1
ATOM 662 O O . GLN A 1 101 ? 34.027 29.593 -27.212 1.00 104.50 92 GLN A O 1
ATOM 668 N N . CYS A 1 102 ? 33.064 28.818 -25.330 1.00 114.77 93 CYS A N 1
ATOM 669 C CA . CYS A 1 102 ? 33.516 27.448 -25.522 1.00 113.70 93 CYS A CA 1
ATOM 670 C C . CYS A 1 102 ? 32.797 26.784 -26.688 1.00 111.95 93 CYS A C 1
ATOM 671 O O . CYS A 1 102 ? 33.421 26.150 -27.535 1.00 110.83 93 CYS A O 1
ATOM 674 N N . SER A 1 103 ? 31.478 26.929 -26.727 1.00 120.80 94 SER A N 1
ATOM 675 C CA . SER A 1 103 ? 30.679 26.224 -27.722 1.00 119.22 94 SER A CA 1
ATOM 676 C C . SER A 1 103 ? 30.730 26.843 -29.120 1.00 118.87 94 SER A C 1
ATOM 677 O O . SER A 1 103 ? 30.460 26.158 -30.095 1.00 118.10 94 SER A O 1
ATOM 680 N N . SER A 1 104 ? 31.075 28.123 -29.228 1.00 131.27 95 SER A N 1
ATOM 681 C CA . SER A 1 104 ? 31.071 28.776 -30.539 1.00 131.31 95 SER A CA 1
ATOM 682 C C . SER A 1 104 ? 32.331 28.532 -31.353 1.00 131.15 95 SER A C 1
ATOM 683 O O . SER A 1 104 ? 33.038 29.475 -31.714 1.00 131.66 95 SER A O 1
ATOM 686 N N . SER A 1 105 ? 32.578 27.259 -31.641 1.00 91.46 96 SER A N 1
ATOM 687 C CA . SER A 1 105 ? 33.696 26.804 -32.451 1.00 90.79 96 SER A CA 1
ATOM 688 C C . SER A 1 105 ? 33.679 25.290 -32.394 1.00 89.51 96 SER A C 1
ATOM 689 O O . SER A 1 105 ? 33.348 24.710 -31.360 1.00 88.97 96 SER A O 1
ATOM 692 N N . GLU A 1 106 ? 34.034 24.658 -33.507 1.00 113.69 97 GLU A N 1
ATOM 693 C CA . GLU A 1 106 ? 34.102 23.207 -33.583 1.00 112.54 97 GLU A CA 1
ATOM 694 C C . GLU A 1 106 ? 35.141 22.688 -32.593 1.00 112.65 97 GLU A C 1
ATOM 695 O O . GLU A 1 106 ? 34.806 22.087 -31.563 1.00 112.28 97 GLU A O 1
ATOM 701 N N . GLU A 1 107 ? 36.404 22.960 -32.903 1.00 126.90 98 GLU A N 1
ATOM 702 C CA . GLU A 1 107 ? 37.529 22.533 -32.074 1.00 127.10 98 GLU A CA 1
ATOM 703 C C . GLU A 1 107 ? 37.423 22.936 -30.597 1.00 128.00 98 GLU A C 1
ATOM 704 O O . GLU A 1 107 ? 37.849 22.186 -29.719 1.00 127.95 98 GLU A O 1
ATOM 710 N N . SER A 1 108 ? 36.860 24.111 -30.326 1.00 106.43 99 SER A N 1
ATOM 711 C CA . SER A 1 108 ? 36.706 24.579 -28.949 1.00 107.36 99 SER A CA 1
ATOM 712 C C . SER A 1 108 ? 35.692 23.723 -28.207 1.00 106.76 99 SER A C 1
ATOM 713 O O . SER A 1 108 ? 35.881 23.398 -27.033 1.00 107.15 99 SER A O 1
ATOM 716 N N . LEU A 1 109 ? 34.614 23.363 -28.899 1.00 113.54 100 LEU A N 1
ATOM 717 C CA . LEU A 1 109 ? 33.611 22.468 -28.337 1.00 112.90 100 LEU A CA 1
ATOM 718 C C . LEU A 1 109 ? 34.275 21.161 -27.918 1.00 112.28 100 LEU A C 1
ATOM 719 O O . LEU A 1 109 ? 34.026 20.664 -26.819 1.00 112.43 100 LEU A O 1
ATOM 724 N N . ARG A 1 110 ? 35.131 20.608 -28.776 1.00 150.70 101 ARG A N 1
ATOM 725 C CA . ARG A 1 110 ? 35.745 19.314 -28.452 1.00 150.05 101 ARG A CA 1
ATOM 726 C C . ARG A 1 110 ? 36.791 19.400 -27.329 1.00 150.91 101 ARG A C 1
ATOM 727 O O . ARG A 1 110 ? 36.906 18.485 -26.513 1.00 150.65 101 ARG A O 1
ATOM 735 N N . THR A 1 111 ? 37.541 20.497 -27.283 1.00 142.56 102 THR A N 1
ATOM 736 C CA . THR A 1 111 ? 38.634 20.628 -26.319 1.00 143.51 102 THR A CA 1
ATOM 737 C C . THR A 1 111 ? 38.151 20.919 -24.898 1.00 144.39 102 THR A C 1
ATOM 738 O O . THR A 1 111 ? 38.714 20.415 -23.926 1.00 144.89 102 THR A O 1
ATOM 742 N N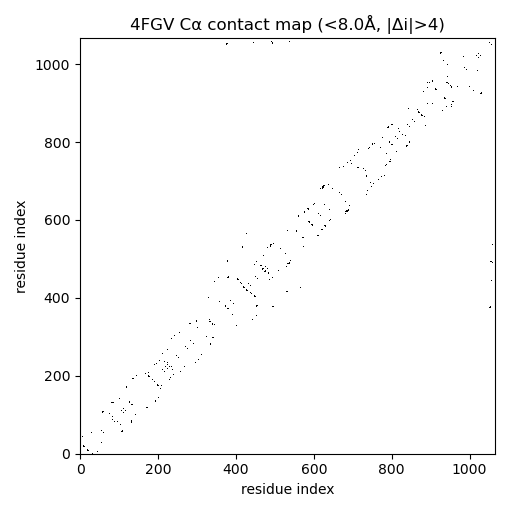 . HIS A 1 112 ? 37.105 21.728 -24.787 1.00 117.96 103 HIS A N 1
ATOM 743 C CA . HIS A 1 112 ? 36.617 22.178 -23.491 1.00 118.89 103 HIS A CA 1
ATOM 744 C C . HIS A 1 112 ? 35.309 21.496 -23.098 1.00 118.22 103 HIS A C 1
ATOM 745 O O . HIS A 1 112 ? 34.496 22.087 -22.397 1.00 118.86 103 HIS A O 1
ATOM 752 N N . ARG A 1 113 ? 35.111 20.258 -23.545 1.00 140.79 104 ARG A N 1
ATOM 753 C CA . ARG A 1 113 ? 33.860 19.543 -23.294 1.00 139.68 104 ARG A CA 1
ATOM 754 C C . ARG A 1 113 ? 33.628 19.324 -21.802 1.00 140.58 104 ARG A C 1
ATOM 755 O O . ARG A 1 113 ? 32.498 19.406 -21.316 1.00 140.73 104 ARG A O 1
ATOM 763 N N . THR A 1 114 ? 34.713 19.041 -21.090 1.00 129.07 105 THR A N 1
ATOM 764 C CA . THR A 1 114 ? 34.692 18.897 -19.643 1.00 130.01 105 THR A CA 1
ATOM 765 C C . THR A 1 114 ? 34.230 20.203 -18.998 1.00 131.68 105 THR A C 1
ATOM 766 O O . THR A 1 114 ? 33.147 20.270 -18.399 1.00 132.14 105 THR A O 1
ATOM 770 N N . LEU A 1 115 ? 35.057 21.237 -19.144 1.00 120.57 106 LEU A N 1
ATOM 771 C CA . LEU A 1 115 ? 34.760 22.587 -18.663 1.00 122.08 106 LEU A CA 1
ATOM 772 C C . LEU A 1 115 ? 33.387 23.090 -19.097 1.00 121.37 106 LEU A C 1
ATOM 773 O O . LEU A 1 115 ? 32.653 23.678 -18.297 1.00 122.33 106 LEU A O 1
ATOM 778 N N . LEU A 1 116 ? 33.043 22.861 -20.362 1.00 108.06 107 LEU A N 1
ATOM 779 C CA . LEU A 1 116 ? 31.747 23.282 -20.884 1.00 107.16 107 LEU A CA 1
ATOM 780 C C . LEU A 1 116 ? 30.627 22.621 -20.110 1.00 106.36 107 LEU A C 1
ATOM 781 O O . LEU A 1 116 ? 29.667 23.286 -19.744 1.00 106.79 107 LEU A O 1
ATOM 786 N N . ASN A 1 117 ? 30.736 21.316 -19.871 1.00 152.11 108 ASN A N 1
ATOM 787 C CA . ASN A 1 117 ? 29.677 20.623 -19.146 1.00 151.36 108 ASN A CA 1
ATOM 788 C C . ASN A 1 117 ? 29.472 21.214 -17.761 1.00 153.00 108 ASN A C 1
ATOM 789 O O . ASN A 1 117 ? 28.336 21.504 -17.387 1.00 153.21 108 ASN A O 1
ATOM 794 N N . LYS A 1 118 ? 30.561 21.410 -17.017 1.00 127.85 109 LYS A N 1
ATOM 795 C CA . LYS A 1 118 ? 30.468 22.028 -15.691 1.00 129.68 109 LYS A CA 1
ATOM 796 C C . LYS A 1 118 ? 29.659 23.321 -15.767 1.00 130.33 109 LYS A C 1
ATOM 797 O O . LYS A 1 118 ? 28.761 23.566 -14.956 1.00 131.06 109 LYS A O 1
ATOM 803 N N . LEU A 1 119 ? 29.971 24.127 -16.777 1.00 152.77 110 LEU A N 1
ATOM 804 C CA . LEU A 1 119 ? 29.259 25.375 -17.028 1.00 153.33 110 LEU A CA 1
ATOM 805 C C . LEU A 1 119 ? 27.775 25.161 -17.318 1.00 152.07 110 LEU A C 1
ATOM 806 O O . LEU A 1 119 ? 26.935 25.837 -16.742 1.00 153.22 110 LEU A O 1
ATOM 811 N N . ASN A 1 120 ? 27.467 24.226 -18.215 1.00 100.23 111 ASN A N 1
ATOM 812 C CA . ASN A 1 120 ? 26.092 23.894 -18.576 1.00 98.76 111 ASN A CA 1
ATOM 813 C C . ASN A 1 120 ? 25.266 23.589 -17.339 1.00 99.37 111 ASN A C 1
ATOM 814 O O . ASN A 1 120 ? 24.123 24.024 -17.216 1.00 99.86 111 ASN A O 1
ATOM 819 N N . LEU A 1 121 ? 25.866 22.840 -16.421 1.00 125.94 112 LEU A N 1
ATOM 820 C CA . LEU A 1 121 ? 25.229 22.492 -15.162 1.00 126.60 112 LEU A CA 1
ATOM 821 C C . LEU A 1 121 ? 24.977 23.742 -14.330 1.00 128.17 112 LEU A C 1
ATOM 822 O O . LEU A 1 121 ? 23.975 23.836 -13.622 1.00 128.51 112 LEU A O 1
ATOM 827 N N . VAL A 1 122 ? 25.896 24.699 -14.408 1.00 131.85 113 VAL A N 1
ATOM 828 C CA . VAL A 1 122 ? 25.721 25.950 -13.680 1.00 133.48 113 VAL A CA 1
ATOM 829 C C . VAL A 1 122 ? 24.561 26.747 -14.284 1.00 132.88 113 VAL A C 1
ATOM 830 O O . VAL A 1 122 ? 23.742 27.305 -13.559 1.00 133.88 113 VAL A O 1
ATOM 834 N N . LEU A 1 123 ? 24.487 26.775 -15.612 1.00 112.18 114 LEU A N 1
ATOM 835 C CA . LEU A 1 123 ? 23.387 27.434 -16.308 1.00 111.52 114 LEU A CA 1
ATOM 836 C C . LEU A 1 123 ? 22.031 26.803 -16.000 1.00 111.03 114 LEU A C 1
ATOM 837 O O . LEU A 1 123 ? 21.065 27.514 -15.773 1.00 111.73 114 LEU A O 1
ATOM 842 N N . VAL A 1 124 ? 21.950 25.477 -16.006 1.00 120.83 115 VAL A N 1
ATOM 843 C CA . VAL A 1 124 ? 20.669 24.817 -15.772 1.00 120.09 115 VAL A CA 1
ATOM 844 C C . VAL A 1 124 ? 20.215 24.983 -14.317 1.00 121.81 115 VAL A C 1
ATOM 845 O O . VAL A 1 124 ? 19.020 25.020 -14.025 1.00 122.19 115 VAL A O 1
ATOM 849 N N . SER A 1 125 ? 21.183 25.106 -13.416 1.00 112.79 116 SER A N 1
ATOM 850 C CA . SER A 1 125 ? 20.899 25.356 -12.013 1.00 114.63 116 SER A CA 1
ATOM 851 C C . SER A 1 125 ? 20.421 26.791 -11.828 1.00 115.70 116 SER A C 1
ATOM 852 O O . SER A 1 125 ? 19.588 27.074 -10.968 1.00 116.94 116 SER A O 1
ATOM 855 N N . VAL A 1 126 ? 20.959 27.698 -12.636 1.00 110.55 117 VAL A N 1
ATOM 856 C CA . VAL A 1 126 ? 20.481 29.075 -12.646 1.00 111.55 117 VAL A CA 1
ATOM 857 C C . VAL A 1 126 ? 19.051 29.075 -13.171 1.00 110.22 117 VAL A C 1
ATOM 858 O O . VAL A 1 126 ? 18.181 29.746 -12.631 1.00 111.29 117 VAL A O 1
ATOM 862 N N . LEU A 1 127 ? 18.823 28.288 -14.218 1.00 112.80 118 LEU A N 1
ATOM 863 C CA . LEU A 1 127 ? 17.519 28.147 -14.852 1.00 111.36 118 LEU A CA 1
ATOM 864 C C . LEU A 1 127 ? 16.489 27.597 -13.887 1.00 111.52 118 LEU A C 1
ATOM 865 O O . LEU A 1 127 ? 15.309 27.897 -13.997 1.00 111.53 118 LEU A O 1
ATOM 870 N N . LYS A 1 128 ? 16.952 26.770 -12.958 1.00 142.21 119 LYS A N 1
ATOM 871 C CA . LYS A 1 128 ? 16.098 26.180 -11.940 1.00 142.51 119 LYS A CA 1
ATOM 872 C C . LYS A 1 128 ? 15.329 27.247 -11.168 1.00 144.55 119 LYS A C 1
ATOM 873 O O . LYS A 1 128 ? 14.147 27.080 -10.865 1.00 144.56 119 LYS A O 1
ATOM 879 N N . GLN A 1 129 ? 16.008 28.343 -10.852 1.00 134.10 120 GLN A N 1
ATOM 880 C CA . GLN A 1 129 ? 15.391 29.421 -10.092 1.00 135.63 120 GLN A CA 1
ATOM 881 C C . GLN A 1 129 ? 14.911 30.568 -10.986 1.00 135.85 120 GLN A C 1
ATOM 882 O O . GLN A 1 129 ? 13.930 31.222 -10.675 1.00 136.70 120 GLN A O 1
ATOM 888 N N . GLU A 1 130 ? 15.594 30.786 -12.105 1.00 171.76 121 GLU A N 1
ATOM 889 C CA . GLU A 1 130 ? 15.318 31.918 -12.992 1.00 172.00 121 GLU A CA 1
ATOM 890 C C . GLU A 1 130 ? 14.191 31.651 -13.984 1.00 171.08 121 GLU A C 1
ATOM 891 O O . GLU A 1 130 ? 13.252 32.442 -14.094 1.00 171.72 121 GLU A O 1
ATOM 897 N N . TRP A 1 131 ? 14.310 30.556 -14.728 1.00 174.69 122 TRP A N 1
ATOM 898 C CA . TRP A 1 131 ? 13.342 30.232 -15.771 1.00 174.22 122 TRP A CA 1
ATOM 899 C C . TRP A 1 131 ? 11.895 30.164 -15.248 1.00 174.62 122 TRP A C 1
ATOM 900 O O . TRP A 1 131 ? 11.001 30.753 -15.855 1.00 174.80 122 TRP A O 1
ATOM 911 N N . PRO A 1 132 ? 11.655 29.474 -14.112 1.00 281.88 123 PRO A N 1
ATOM 912 C CA . PRO A 1 132 ? 10.291 29.543 -13.577 1.00 282.32 123 PRO A CA 1
ATOM 913 C C . PRO A 1 132 ? 9.935 30.923 -13.023 1.00 283.27 123 PRO A C 1
ATOM 914 O O . PRO A 1 132 ? 8.750 31.224 -12.896 1.00 283.67 123 PRO A O 1
ATOM 918 N N . HIS A 1 133 ? 10.929 31.743 -12.692 1.00 251.61 124 HIS A N 1
ATOM 919 C CA . HIS A 1 133 ? 10.643 33.090 -12.201 1.00 252.56 124 HIS A CA 1
ATOM 920 C C . HIS A 1 133 ? 10.120 33.991 -13.316 1.00 252.65 124 HIS A C 1
ATOM 921 O O . HIS A 1 133 ? 8.911 34.096 -13.519 1.00 252.83 124 HIS A O 1
ATOM 928 N N . ASN A 1 134 ? 11.028 34.633 -14.046 1.00 204.04 125 ASN A N 1
ATOM 929 C CA . ASN A 1 134 ? 10.617 35.610 -15.050 1.00 204.19 125 ASN A CA 1
ATOM 930 C C . ASN A 1 134 ? 11.558 35.729 -16.255 1.00 203.06 125 ASN A C 1
ATOM 931 O O . ASN A 1 134 ? 11.935 36.832 -16.647 1.00 204.02 125 ASN A O 1
ATOM 936 N N . TRP A 1 135 ? 11.930 34.591 -16.836 1.00 152.51 126 TRP A N 1
ATOM 937 C CA . TRP A 1 135 ? 12.730 34.575 -18.054 1.00 149.67 126 TRP A CA 1
ATOM 938 C C . TRP A 1 135 ? 11.903 33.971 -19.182 1.00 147.50 126 TRP A C 1
ATOM 939 O O . TRP A 1 135 ? 11.916 32.760 -19.385 1.00 145.89 126 TRP A O 1
ATOM 950 N N . PRO A 1 136 ? 11.177 34.821 -19.918 1.00 141.52 127 PRO A N 1
ATOM 951 C CA . PRO A 1 136 ? 10.259 34.360 -20.967 1.00 139.47 127 PRO A CA 1
ATOM 952 C C . PRO A 1 136 ? 10.964 33.973 -22.269 1.00 137.37 127 PRO A C 1
ATOM 953 O O . PRO A 1 136 ? 10.570 33.000 -22.910 1.00 135.57 127 PRO A O 1
ATOM 957 N N . THR A 1 137 ? 12.002 34.713 -22.638 1.00 185.22 128 THR A N 1
ATOM 958 C CA . THR A 1 137 ? 12.628 34.533 -23.939 1.00 184.63 128 THR A CA 1
ATOM 959 C C . THR A 1 137 ? 13.807 33.564 -23.941 1.00 183.95 128 THR A C 1
ATOM 960 O O . THR A 1 137 ? 14.600 33.564 -24.883 1.00 183.58 128 THR A O 1
ATOM 964 N N . PHE A 1 138 ? 13.924 32.739 -22.905 1.00 123.63 129 PHE A N 1
ATOM 965 C CA . PHE A 1 138 ? 15.021 31.780 -22.851 1.00 122.38 129 PHE A CA 1
ATOM 966 C C . PHE A 1 138 ? 15.007 30.870 -24.067 1.00 120.10 129 PHE A C 1
ATOM 967 O O . PHE A 1 138 ? 16.010 30.741 -24.770 1.00 119.86 129 PHE A O 1
ATOM 975 N N . ILE A 1 139 ? 13.861 30.239 -24.299 1.00 119.75 130 ILE A N 1
ATOM 976 C CA . ILE A 1 139 ? 13.686 29.343 -25.432 1.00 117.19 130 ILE A CA 1
ATOM 977 C C . ILE A 1 139 ? 14.034 30.046 -26.738 1.00 116.17 130 ILE A C 1
ATOM 978 O O . ILE A 1 139 ? 14.830 29.539 -27.523 1.00 114.84 130 ILE A O 1
ATOM 983 N N . ASN A 1 140 ? 13.453 31.226 -26.942 1.00 103.29 131 ASN A N 1
ATOM 984 C CA . ASN A 1 140 ? 13.717 32.032 -28.129 1.00 102.04 131 ASN A CA 1
ATOM 985 C C . ASN A 1 140 ? 15.209 32.303 -28.322 1.00 101.86 131 ASN A C 1
ATOM 986 O O . ASN A 1 140 ? 15.731 32.187 -29.430 1.00 100.75 131 ASN A O 1
ATOM 991 N N . GLU A 1 141 ? 15.888 32.654 -27.233 1.00 94.04 132 GLU A N 1
ATOM 992 C CA . GLU A 1 141 ? 17.322 32.930 -27.273 1.00 95.04 132 GLU A CA 1
ATOM 993 C C . GLU A 1 141 ? 18.125 31.683 -27.657 1.00 93.73 132 GLU A C 1
ATOM 994 O O . GLU A 1 141 ? 19.094 31.768 -28.409 1.00 93.86 132 GLU A O 1
ATOM 1000 N N . ILE A 1 142 ? 17.708 30.533 -27.135 1.00 100.13 133 ILE A N 1
ATOM 1001 C CA . ILE A 1 142 ? 18.338 29.256 -27.450 1.00 98.07 133 ILE A CA 1
ATOM 1002 C C . ILE A 1 142 ? 18.172 28.906 -28.929 1.00 96.21 133 ILE A C 1
ATOM 1003 O O . ILE A 1 142 ? 19.131 28.514 -29.593 1.00 95.40 133 ILE A O 1
ATOM 1008 N N . VAL A 1 143 ? 16.952 29.067 -29.437 1.00 79.01 134 VAL A N 1
ATOM 1009 C CA . VAL A 1 143 ? 16.636 28.794 -30.837 1.00 77.70 134 VAL A CA 1
ATOM 1010 C C . VAL A 1 143 ? 17.451 29.663 -31.794 1.00 78.24 134 VAL A C 1
ATOM 1011 O O . VAL A 1 143 ? 17.995 29.169 -32.785 1.00 77.07 134 VAL A O 1
ATOM 1015 N N . SER A 1 144 ? 17.533 30.956 -31.488 1.00 89.96 135 SER A N 1
ATOM 1016 C CA . SER A 1 144 ? 18.353 31.891 -32.257 1.00 89.84 135 SER A CA 1
ATOM 1017 C C . SER A 1 144 ? 19.836 31.516 -32.240 1.00 89.42 135 SER A C 1
ATOM 1018 O O . SER A 1 144 ? 20.482 31.443 -33.291 1.00 88.68 135 SER A O 1
ATOM 1021 N N . ALA A 1 145 ? 20.370 31.288 -31.042 1.00 81.86 136 ALA A N 1
ATOM 1022 C CA . ALA A 1 145 ? 21.759 30.867 -30.875 1.00 81.83 136 ALA A CA 1
ATOM 1023 C C . ALA A 1 145 ? 22.041 29.583 -31.651 1.00 80.00 136 ALA A C 1
ATOM 1024 O O . ALA A 1 145 ? 23.160 29.354 -32.106 1.00 79.80 136 ALA A O 1
ATOM 1026 N N . CYS A 1 146 ? 21.016 28.748 -31.798 1.00 85.75 137 CYS A N 1
ATOM 1027 C CA . CYS A 1 146 ? 21.104 27.566 -32.646 1.00 84.25 137 CYS A CA 1
ATOM 1028 C C . CYS A 1 146 ? 21.287 27.951 -34.114 1.00 83.72 137 CYS A C 1
ATOM 1029 O O . CYS A 1 146 ? 22.107 27.358 -34.815 1.00 82.47 137 CYS A O 1
ATOM 1032 N N . HIS A 1 147 ? 20.533 28.947 -34.575 1.00 89.25 138 HIS A N 1
ATOM 1033 C CA . HIS A 1 147 ? 20.636 29.394 -35.965 1.00 88.90 138 HIS A CA 1
ATOM 1034 C C . HIS A 1 147 ? 22.033 29.937 -36.276 1.00 89.67 138 HIS A C 1
ATOM 1035 O O . HIS A 1 147 ? 22.489 29.882 -37.419 1.00 89.14 138 HIS A O 1
ATOM 1042 N N . SER A 1 148 ? 22.710 30.451 -35.251 1.00 99.83 139 SER A N 1
ATOM 1043 C CA . SER A 1 148 ? 24.036 31.041 -35.431 1.00 100.59 139 SER A CA 1
ATOM 1044 C C . SER A 1 148 ? 25.061 30.048 -35.983 1.00 99.31 139 SER A C 1
ATOM 1045 O O . SER A 1 148 ? 25.515 30.193 -37.116 1.00 99.16 139 SER A O 1
ATOM 1048 N N . SER A 1 149 ? 25.423 29.045 -35.186 1.00 114.76 140 SER A N 1
ATOM 1049 C CA . SER A 1 149 ? 26.404 28.047 -35.612 1.00 113.51 140 SER A CA 1
ATOM 1050 C C . SER A 1 149 ? 26.024 26.641 -35.151 1.00 111.71 140 SER A C 1
ATOM 1051 O O . SER A 1 149 ? 25.255 26.476 -34.206 1.00 111.64 140 SER A O 1
ATOM 1054 N N . LEU A 1 150 ? 26.581 25.633 -35.819 1.00 88.05 141 LEU A N 1
ATOM 1055 C CA . LEU A 1 150 ? 26.270 24.237 -35.519 1.00 86.06 141 LEU A CA 1
ATOM 1056 C C . LEU A 1 150 ? 26.784 23.804 -34.150 1.00 86.71 141 LEU A C 1
ATOM 1057 O O . LEU A 1 150 ? 26.150 23.001 -33.470 1.00 86.04 141 LEU A O 1
ATOM 1062 N N . SER A 1 151 ? 27.941 24.328 -33.759 1.00 87.01 142 SER A N 1
ATOM 1063 C CA . SER A 1 151 ? 28.564 23.936 -32.501 1.00 86.92 142 SER A CA 1
ATOM 1064 C C . SER A 1 151 ? 27.792 24.461 -31.291 1.00 88.02 142 SER A C 1
ATOM 1065 O O . SER A 1 151 ? 27.460 23.698 -30.381 1.00 87.82 142 SER A O 1
ATOM 1068 N N . VAL A 1 152 ? 27.512 25.762 -31.287 1.00 90.16 143 VAL A N 1
ATOM 1069 C CA . VAL A 1 152 ? 26.632 26.356 -30.285 1.00 91.34 143 VAL A CA 1
ATOM 1070 C C . VAL A 1 152 ? 25.280 25.643 -30.273 1.00 90.33 143 VAL A C 1
ATOM 1071 O O . VAL A 1 152 ? 24.659 25.491 -29.224 1.00 91.03 143 VAL A O 1
ATOM 1075 N N . CYS A 1 153 ? 24.839 25.194 -31.446 1.00 89.86 144 CYS A N 1
ATOM 1076 C CA . CYS A 1 153 ? 23.590 24.446 -31.572 1.00 88.68 144 CYS A CA 1
ATOM 1077 C C . CYS A 1 153 ? 23.621 23.124 -30.810 1.00 88.11 144 CYS A C 1
ATOM 1078 O O . CYS A 1 153 ? 22.733 22.864 -29.997 1.00 87.98 144 CYS A O 1
ATOM 1081 N N . GLU A 1 154 ? 24.625 22.288 -31.081 1.00 78.16 145 GLU A N 1
ATOM 1082 C CA . GLU A 1 154 ? 24.786 21.027 -30.353 1.00 77.42 145 GLU A CA 1
ATOM 1083 C C . GLU A 1 154 ? 24.773 21.248 -28.854 1.00 78.84 145 GLU A C 1
ATOM 1084 O O . GLU A 1 154 ? 24.033 20.591 -28.128 1.00 79.09 145 GLU A O 1
ATOM 1090 N N . ASN A 1 155 ? 25.595 22.179 -28.389 1.00 84.34 146 ASN A N 1
ATOM 1091 C CA . ASN A 1 155 ? 25.663 22.429 -26.959 1.00 86.20 146 ASN A CA 1
ATOM 1092 C C . ASN A 1 155 ? 24.357 22.999 -26.407 1.00 86.87 146 ASN A C 1
ATOM 1093 O O . ASN A 1 155 ? 24.035 22.803 -25.240 1.00 87.11 146 ASN A O 1
ATOM 1098 N N . ASN A 1 156 ? 23.605 23.698 -27.251 1.00 95.08 147 ASN A N 1
ATOM 1099 C CA . ASN A 1 156 ? 22.277 24.174 -26.875 1.00 96.29 147 ASN A CA 1
ATOM 1100 C C . ASN A 1 156 ? 21.278 23.030 -26.704 1.00 95.44 147 ASN A C 1
ATOM 1101 O O . ASN A 1 156 ? 20.353 23.119 -25.898 1.00 96.61 147 ASN A O 1
ATOM 1106 N N . MET A 1 157 ? 21.468 21.959 -27.469 1.00 89.67 148 MET A N 1
ATOM 1107 C CA . MET A 1 157 ? 20.623 20.775 -27.353 1.00 88.59 148 MET A CA 1
ATOM 1108 C C . MET A 1 157 ? 20.927 20.058 -26.043 1.00 89.45 148 MET A C 1
ATOM 1109 O O . MET A 1 157 ? 20.021 19.617 -25.333 1.00 89.84 148 MET A O 1
ATOM 1114 N N . ILE A 1 158 ? 22.214 19.956 -25.728 1.00 74.42 149 ILE A N 1
ATOM 1115 C CA . ILE A 1 158 ? 22.667 19.291 -24.515 1.00 75.14 149 ILE A CA 1
ATOM 1116 C C . ILE A 1 158 ? 22.183 20.057 -23.290 1.00 77.32 149 ILE A C 1
ATOM 1117 O O . ILE A 1 158 ? 21.874 19.465 -22.261 1.00 77.91 149 ILE A O 1
ATOM 1122 N N . ILE A 1 159 ? 22.082 21.375 -23.428 1.00 87.14 150 ILE A N 1
ATOM 1123 C CA . ILE A 1 159 ? 21.554 22.224 -22.365 1.00 89.40 150 ILE A CA 1
ATOM 1124 C C . ILE A 1 159 ? 20.033 22.076 -22.205 1.00 89.32 150 ILE A C 1
ATOM 1125 O O . ILE A 1 159 ? 19.522 22.015 -21.087 1.00 90.80 150 ILE A O 1
ATOM 1130 N N . LEU A 1 160 ? 19.321 22.004 -23.326 1.00 81.19 151 LEU A N 1
ATOM 1131 C CA . LEU A 1 160 ? 17.876 21.788 -23.311 1.00 81.15 151 LEU A CA 1
ATOM 1132 C C . LEU A 1 160 ? 17.535 20.421 -22.731 1.00 81.08 151 LEU A C 1
ATOM 1133 O O . LEU A 1 160 ? 16.460 20.214 -22.171 1.00 80.94 151 LEU A O 1
ATOM 1138 N N . ARG A 1 161 ? 18.466 19.488 -22.893 1.00 105.36 152 ARG A N 1
ATOM 1139 C CA . ARG A 1 161 ? 18.294 18.121 -22.439 1.00 106.01 152 ARG A CA 1
ATOM 1140 C C . ARG A 1 161 ? 18.460 18.063 -20.926 1.00 108.23 152 ARG A C 1
ATOM 1141 O O . ARG A 1 161 ? 17.651 17.452 -20.223 1.00 108.64 152 ARG A O 1
ATOM 1149 N N . LEU A 1 162 ? 19.519 18.700 -20.435 1.00 114.12 153 LEU A N 1
ATOM 1150 C CA . LEU A 1 162 ? 19.783 18.767 -19.004 1.00 116.52 153 LEU A CA 1
ATOM 1151 C C . LEU A 1 162 ? 18.669 19.538 -18.301 1.00 118.51 153 LEU A C 1
ATOM 1152 O O . LEU A 1 162 ? 18.263 19.184 -17.193 1.00 119.77 153 LEU A O 1
ATOM 1157 N N . LEU A 1 163 ? 18.179 20.588 -18.956 1.00 96.44 154 LEU A N 1
ATOM 1158 C CA . LEU A 1 163 ? 17.041 21.346 -18.445 1.00 98.50 154 LEU A CA 1
ATOM 1159 C C . LEU A 1 163 ? 15.803 20.470 -18.387 1.00 98.73 154 LEU A C 1
ATOM 1160 O O . LEU A 1 163 ? 15.014 20.548 -17.443 1.00 99.84 154 LEU A O 1
ATOM 1165 N N . SER A 1 164 ? 15.637 19.637 -19.408 1.00 125.44 155 SER A N 1
ATOM 1166 C CA . SER A 1 164 ? 14.501 18.733 -19.469 1.00 125.76 155 SER A CA 1
ATOM 1167 C C . SER A 1 164 ? 14.518 17.780 -18.278 1.00 126.78 155 SER A C 1
ATOM 1168 O O . SER A 1 164 ? 13.475 17.390 -17.780 1.00 127.06 155 SER A O 1
ATOM 1171 N N . GLU A 1 165 ? 15.699 17.415 -17.800 1.00 103.08 156 GLU A N 1
ATOM 1172 C CA . GLU A 1 165 ? 15.754 16.538 -16.638 1.00 105.02 156 GLU A CA 1
ATOM 1173 C C . GLU A 1 165 ? 15.329 17.253 -15.354 1.00 108.45 156 GLU A C 1
ATOM 1174 O O . GLU A 1 165 ? 14.982 16.611 -14.371 1.00 109.74 156 GLU A O 1
ATOM 1180 N N . GLU A 1 166 ? 15.344 18.579 -15.355 1.00 123.21 157 GLU A N 1
ATOM 1181 C CA . GLU A 1 166 ? 14.883 19.299 -14.174 1.00 126.70 157 GLU A CA 1
ATOM 1182 C C . GLU A 1 166 ? 13.365 19.474 -14.184 1.00 128.65 157 GLU A C 1
ATOM 1183 O O . GLU A 1 166 ? 12.696 19.212 -13.183 1.00 129.74 157 GLU A O 1
ATOM 1189 N N . VAL A 1 167 ? 12.826 19.904 -15.322 1.00 192.15 158 VAL A N 1
ATOM 1190 C CA . VAL A 1 167 ? 11.389 20.131 -15.458 1.00 192.35 158 VAL A CA 1
ATOM 1191 C C . VAL A 1 167 ? 10.622 18.826 -15.660 1.00 191.45 158 VAL A C 1
ATOM 1192 O O . VAL A 1 167 ? 9.798 18.437 -14.833 1.00 191.89 158 VAL A O 1
ATOM 1196 N N . PHE A 1 168 ? 10.915 18.154 -16.767 1.00 181.28 159 PHE A N 1
ATOM 1197 C CA . PHE A 1 168 ? 10.248 16.909 -17.158 1.00 180.36 159 PHE A CA 1
ATOM 1198 C C . PHE A 1 168 ? 10.378 15.767 -16.144 1.00 180.38 159 PHE A C 1
ATOM 1199 O O . PHE A 1 168 ? 9.367 15.259 -15.671 1.00 181.06 159 PHE A O 1
ATOM 1207 N N . ASP A 1 169 ? 11.611 15.376 -15.819 1.00 165.01 160 ASP A N 1
ATOM 1208 C CA . ASP A 1 169 ? 11.881 14.209 -14.963 1.00 164.97 160 ASP A CA 1
ATOM 1209 C C . ASP A 1 169 ? 11.068 14.200 -13.664 1.00 165.66 160 ASP A C 1
ATOM 1210 O O . ASP A 1 169 ? 10.640 13.142 -13.201 1.00 165.62 160 ASP A O 1
ATOM 1215 N N . TYR A 1 170 ? 10.847 15.376 -13.086 1.00 313.47 161 TYR A N 1
ATOM 1216 C CA . TYR A 1 170 ? 10.067 15.478 -11.858 1.00 314.21 161 TYR A CA 1
ATOM 1217 C C . TYR A 1 170 ? 8.626 15.016 -12.068 1.00 314.25 161 TYR A C 1
ATOM 1218 O O . TYR A 1 170 ? 8.033 14.382 -11.195 1.00 314.57 161 TYR A O 1
ATOM 1227 N N . SER A 1 171 ? 8.074 15.335 -13.233 1.00 237.29 162 SER A N 1
ATOM 1228 C CA . SER A 1 171 ? 6.699 14.981 -13.552 1.00 237.35 162 SER A CA 1
ATOM 1229 C C . SER A 1 171 ? 6.650 13.687 -14.353 1.00 236.59 162 SER A C 1
ATOM 1230 O O . SER A 1 171 ? 5.577 13.226 -14.743 1.00 236.56 162 SER A O 1
ATOM 1233 N N . ALA A 1 172 ? 7.819 13.103 -14.592 1.00 188.22 163 ALA A N 1
ATOM 1234 C CA . ALA A 1 172 ? 7.938 11.949 -15.470 1.00 187.50 163 ALA A CA 1
ATOM 1235 C C . ALA A 1 172 ? 7.548 10.659 -14.767 1.00 187.52 163 ALA A C 1
ATOM 1236 O O . ALA A 1 172 ? 7.159 9.686 -15.411 1.00 187.08 163 ALA A O 1
ATOM 1238 N N . ASP A 1 173 ? 7.657 10.653 -13.443 1.00 264.74 164 ASP A N 1
ATOM 1239 C CA . ASP A 1 173 ? 7.344 9.461 -12.665 1.00 264.84 164 ASP A CA 1
ATOM 1240 C C . ASP A 1 173 ? 5.945 9.518 -12.053 1.00 265.47 164 ASP A C 1
ATOM 1241 O O . ASP A 1 173 ? 5.467 8.536 -11.487 1.00 265.60 164 ASP A O 1
ATOM 1246 N N . GLN A 1 174 ? 5.292 10.670 -12.169 1.00 237.85 165 GLN A N 1
ATOM 1247 C CA . GLN A 1 174 ? 3.966 10.852 -11.586 1.00 238.51 165 GLN A CA 1
ATOM 1248 C C . GLN A 1 174 ? 2.858 10.458 -12.560 1.00 238.28 165 GLN A C 1
ATOM 1249 O O . GLN A 1 174 ? 1.675 10.672 -12.286 1.00 238.80 165 GLN A O 1
ATOM 1255 N N . MET A 1 175 ? 3.257 9.890 -13.697 1.00 190.85 166 MET A N 1
ATOM 1256 C CA . MET A 1 175 ? 2.325 9.365 -14.696 1.00 190.39 166 MET A CA 1
ATOM 1257 C C . MET A 1 175 ? 1.406 10.428 -15.306 1.00 190.93 166 MET A C 1
ATOM 1258 O O . MET A 1 175 ? 0.350 10.102 -15.850 1.00 191.02 166 MET A O 1
ATOM 1263 N N . THR A 1 176 ? 1.827 11.689 -15.219 1.00 149.13 167 THR A N 1
ATOM 1264 C CA . THR A 1 176 ? 1.079 12.819 -15.773 1.00 149.71 167 THR A CA 1
ATOM 1265 C C . THR A 1 176 ? -0.351 12.929 -15.231 1.00 150.62 167 THR A C 1
ATOM 1266 O O . THR A 1 176 ? -1.289 12.349 -15.781 1.00 150.28 167 THR A O 1
ATOM 1270 N N . SER A 1 177 ? -0.502 13.677 -14.143 1.00 210.64 168 SER A N 1
ATOM 1271 C CA . SER A 1 177 ? -1.813 13.948 -13.567 1.00 211.41 168 SER A CA 1
ATOM 1272 C C . SER A 1 177 ? -2.278 15.331 -14.000 1.00 211.82 168 SER A C 1
ATOM 1273 O O . SER A 1 177 ? -1.645 15.959 -14.845 1.00 211.44 168 SER A O 1
ATOM 1276 N N . THR A 1 178 ? -3.373 15.806 -13.410 1.00 192.04 169 THR A N 1
ATOM 1277 C CA . THR A 1 178 ? -3.935 17.107 -13.769 1.00 192.51 169 THR A CA 1
ATOM 1278 C C . THR A 1 178 ? -2.967 18.257 -13.500 1.00 192.64 169 THR A C 1
ATOM 1279 O O . THR A 1 178 ? -2.962 19.250 -14.226 1.00 192.67 169 THR A O 1
ATOM 1283 N N . LYS A 1 179 ? -2.152 18.118 -12.460 1.00 148.72 170 LYS A N 1
ATOM 1284 C CA . LYS A 1 179 ? -1.214 19.172 -12.086 1.00 149.31 170 LYS A CA 1
ATOM 1285 C C . LYS A 1 179 ? -0.179 19.423 -13.176 1.00 148.28 170 LYS A C 1
ATOM 1286 O O . LYS A 1 179 ? 0.164 20.570 -13.468 1.00 148.64 170 LYS A O 1
ATOM 1292 N N . THR A 1 180 ? 0.309 18.346 -13.780 1.00 196.76 171 THR A N 1
ATOM 1293 C CA . THR A 1 180 ? 1.318 18.450 -14.824 1.00 196.06 171 THR A CA 1
ATOM 1294 C C . THR A 1 180 ? 0.663 18.539 -16.203 1.00 195.77 171 THR A C 1
ATOM 1295 O O . THR A 1 180 ? 1.260 19.046 -17.152 1.00 195.44 171 THR A O 1
ATOM 1299 N N . ARG A 1 181 ? -0.569 18.047 -16.299 1.00 136.48 172 ARG A N 1
ATOM 1300 C CA . ARG A 1 181 ? -1.333 18.089 -17.543 1.00 136.07 172 ARG A CA 1
ATOM 1301 C C . ARG A 1 181 ? -1.622 19.524 -17.974 1.00 136.87 172 ARG A C 1
ATOM 1302 O O . ARG A 1 181 ? -1.547 19.858 -19.157 1.00 136.40 172 ARG A O 1
ATOM 1310 N N . ASN A 1 182 ? -1.952 20.370 -17.004 1.00 146.35 173 ASN A N 1
ATOM 1311 C CA . ASN A 1 182 ? -2.203 21.779 -17.273 1.00 147.25 173 ASN A CA 1
ATOM 1312 C C . ASN A 1 182 ? -0.913 22.560 -17.527 1.00 147.12 173 ASN A C 1
ATOM 1313 O O . ASN A 1 182 ? -0.942 23.642 -18.111 1.00 147.44 173 ASN A O 1
ATOM 1318 N N . LEU A 1 183 ? 0.213 22.002 -17.090 1.00 159.47 174 LEU A N 1
ATOM 1319 C CA . LEU A 1 183 ? 1.521 22.588 -17.358 1.00 158.75 174 LEU A CA 1
ATOM 1320 C C . LEU A 1 183 ? 1.827 22.458 -18.846 1.00 157.79 174 LEU A C 1
ATOM 1321 O O . LEU A 1 183 ? 2.242 23.417 -19.492 1.00 158.22 174 LEU A O 1
ATOM 1326 N N . LYS A 1 184 ? 1.608 21.262 -19.383 1.00 145.03 175 LYS A N 1
ATOM 1327 C CA . LYS A 1 184 ? 1.820 20.995 -20.801 1.00 144.08 175 LYS A CA 1
ATOM 1328 C C . LYS A 1 184 ? 0.911 21.863 -21.678 1.00 143.70 175 LYS A C 1
ATOM 1329 O O . LYS A 1 184 ? 1.207 22.109 -22.848 1.00 142.47 175 LYS A O 1
ATOM 1335 N N . SER A 1 185 ? -0.188 22.334 -21.097 1.00 123.67 176 SER A N 1
ATOM 1336 C CA . SER A 1 185 ? -1.135 23.194 -21.799 1.00 123.27 176 SER A CA 1
ATOM 1337 C C . SER A 1 185 ? -0.671 24.650 -21.824 1.00 124.03 176 SER A C 1
ATOM 1338 O O . SER A 1 185 ? -0.783 25.331 -22.844 1.00 123.62 176 SER A O 1
ATOM 1341 N N . THR A 1 186 ? -0.160 25.122 -20.690 1.00 129.90 177 THR A N 1
ATOM 1342 C CA . THR A 1 186 ? 0.351 26.485 -20.582 1.00 130.81 177 THR A CA 1
ATOM 1343 C C . THR A 1 186 ? 1.619 26.672 -21.409 1.00 129.32 177 THR A C 1
ATOM 1344 O O . THR A 1 186 ? 1.765 27.661 -22.127 1.00 129.71 177 THR A O 1
ATOM 1348 N N . MET A 1 187 ? 2.527 25.705 -21.318 1.00 125.26 178 MET A N 1
ATOM 1349 C CA . MET A 1 187 ? 3.798 25.763 -22.033 1.00 123.34 178 MET A CA 1
ATOM 1350 C C . MET A 1 187 ? 3.637 25.323 -23.487 1.00 120.51 178 MET A C 1
ATOM 1351 O O . MET A 1 187 ? 4.582 24.822 -24.097 1.00 118.80 178 MET A O 1
ATOM 1356 N N . CYS A 1 188 ? 2.433 25.512 -24.022 1.00 100.46 179 CYS A N 1
ATOM 1357 C CA . CYS A 1 188 ? 2.089 25.138 -25.393 1.00 98.33 179 CYS A CA 1
ATOM 1358 C C . CYS A 1 188 ? 3.143 25.580 -26.405 1.00 96.23 179 CYS A C 1
ATOM 1359 O O . CYS A 1 188 ? 3.742 24.753 -27.098 1.00 94.77 179 CYS A O 1
ATOM 1362 N N . ALA A 1 189 ? 3.374 26.886 -26.471 1.00 102.55 180 ALA A N 1
ATOM 1363 C CA . ALA A 1 189 ? 4.332 27.454 -27.411 1.00 100.45 180 ALA A CA 1
ATOM 1364 C C . ALA A 1 189 ? 5.766 27.069 -27.065 1.00 99.08 180 ALA A C 1
ATOM 1365 O O . ALA A 1 189 ? 6.509 26.604 -27.929 1.00 97.79 180 ALA A O 1
ATOM 1367 N N . GLU A 1 190 ? 6.139 27.267 -25.801 1.00 96.79 181 GLU A N 1
ATOM 1368 C CA . GLU A 1 190 ? 7.482 26.965 -25.299 1.00 95.28 181 GLU A CA 1
ATOM 1369 C C . GLU A 1 190 ? 8.009 25.614 -25.782 1.00 92.40 181 GLU A C 1
ATOM 1370 O O . GLU A 1 190 ? 9.181 25.479 -26.131 1.00 91.97 181 GLU A O 1
ATOM 1376 N N . PHE A 1 191 ? 7.127 24.621 -25.800 1.00 121.93 182 PHE A N 1
ATOM 1377 C CA . PHE A 1 191 ? 7.475 23.281 -26.250 1.00 118.45 182 PHE A CA 1
ATOM 1378 C C . PHE A 1 191 ? 7.422 23.161 -27.769 1.00 116.40 182 PHE A C 1
ATOM 1379 O O . PHE A 1 191 ? 8.265 22.498 -28.377 1.00 115.40 182 PHE A O 1
ATOM 1387 N N . SER A 1 192 ? 6.425 23.803 -28.371 1.00 102.40 183 SER A N 1
ATOM 1388 C CA . SER A 1 192 ? 6.261 23.803 -29.822 1.00 99.90 183 SER A CA 1
ATOM 1389 C C . SER A 1 192 ? 7.529 24.256 -30.546 1.00 98.57 183 SER A C 1
ATOM 1390 O O . SER A 1 192 ? 7.930 23.658 -31.549 1.00 96.57 183 SER A O 1
ATOM 1393 N N . MET A 1 193 ? 8.149 25.316 -30.029 1.00 95.35 184 MET A N 1
ATOM 1394 C CA . MET A 1 193 ? 9.397 25.834 -30.581 1.00 94.52 184 MET A CA 1
ATOM 1395 C C . MET A 1 193 ? 10.492 24.777 -30.566 1.00 92.01 184 MET A C 1
ATOM 1396 O O . MET A 1 193 ? 11.160 24.555 -31.575 1.00 91.13 184 MET A O 1
ATOM 1401 N N . ILE A 1 194 ? 10.673 24.141 -29.411 1.00 87.65 185 ILE A N 1
ATOM 1402 C CA . ILE A 1 194 ? 11.677 23.093 -29.251 1.00 84.78 185 ILE A CA 1
ATOM 1403 C C . ILE A 1 194 ? 11.458 21.953 -30.245 1.00 81.90 185 ILE A C 1
ATOM 1404 O O . ILE A 1 194 ? 12.420 21.379 -30.764 1.00 80.85 185 ILE A O 1
ATOM 1409 N N . PHE A 1 195 ? 10.194 21.638 -30.522 1.00 87.63 186 PHE A N 1
ATOM 1410 C CA . PHE A 1 195 ? 9.878 20.675 -31.572 1.00 84.29 186 PHE A CA 1
ATOM 1411 C C . PHE A 1 195 ? 10.458 21.111 -32.910 1.00 83.40 186 PHE A C 1
ATOM 1412 O O . PHE A 1 195 ? 11.258 20.395 -33.496 1.00 82.05 186 PHE A O 1
ATOM 1420 N N . GLN A 1 196 ? 10.051 22.285 -33.387 1.00 86.85 187 GLN A N 1
ATOM 1421 C CA . GLN A 1 196 ? 10.470 22.759 -34.706 1.00 86.06 187 GLN A CA 1
ATOM 1422 C C . GLN A 1 196 ? 11.987 22.912 -34.836 1.00 85.07 187 GLN A C 1
ATOM 1423 O O . GLN A 1 196 ? 12.554 22.660 -35.900 1.00 83.52 187 GLN A O 1
ATOM 1429 N N . LEU A 1 197 ? 12.631 23.336 -33.753 1.00 84.61 188 LEU A N 1
ATOM 1430 C CA . LEU A 1 197 ? 14.082 23.425 -33.707 1.00 83.96 188 LEU A CA 1
ATOM 1431 C C . LEU A 1 197 ? 14.643 22.034 -33.995 1.00 82.28 188 LEU A C 1
ATOM 1432 O O . LEU A 1 197 ? 15.543 21.870 -34.823 1.00 82.09 188 LEU A O 1
ATOM 1437 N N . CYS A 1 198 ? 14.083 21.031 -33.324 1.00 79.78 189 CYS A N 1
ATOM 1438 C CA . CYS A 1 198 ? 14.536 19.651 -33.481 1.00 76.84 189 CYS A CA 1
ATOM 1439 C C . CYS A 1 198 ? 14.276 19.085 -34.884 1.00 74.19 189 CYS A C 1
ATOM 1440 O O . CYS A 1 198 ? 15.152 18.452 -35.470 1.00 72.73 189 CYS A O 1
ATOM 1443 N N . GLN A 1 199 ? 13.079 19.324 -35.416 1.00 68.51 190 GLN A N 1
ATOM 1444 C CA . GLN A 1 199 ? 12.714 18.847 -36.743 1.00 66.43 190 GLN A CA 1
ATOM 1445 C C . GLN A 1 199 ? 13.625 19.475 -37.794 1.00 65.99 190 GLN A C 1
ATOM 1446 O O . GLN A 1 199 ? 14.030 18.811 -38.738 1.00 64.68 190 GLN A O 1
ATOM 1452 N N . GLU A 1 200 ? 13.952 20.751 -37.607 1.00 78.58 191 GLU A N 1
ATOM 1453 C CA . GLU A 1 200 ? 14.888 21.452 -38.477 1.00 77.37 191 GLU A CA 1
ATOM 1454 C C . GLU A 1 200 ? 16.246 20.754 -38.527 1.00 76.70 191 GLU A C 1
ATOM 1455 O O . GLU A 1 200 ? 16.707 20.336 -39.598 1.00 75.92 191 GLU A O 1
ATOM 1461 N N . ILE A 1 201 ? 16.880 20.626 -37.362 1.00 72.83 192 ILE A N 1
ATOM 1462 C CA . ILE A 1 201 ? 18.196 19.993 -37.265 1.00 73.24 192 ILE A CA 1
ATOM 1463 C C . ILE A 1 201 ? 18.185 18.579 -37.841 1.00 71.97 192 ILE A C 1
ATOM 1464 O O . ILE A 1 201 ? 19.042 18.219 -38.648 1.00 71.44 192 ILE A O 1
ATOM 1469 N N . LEU A 1 202 ? 17.209 17.783 -37.415 1.00 82.83 193 LEU A N 1
ATOM 1470 C CA . LEU A 1 202 ? 17.091 16.399 -37.862 1.00 81.81 193 LEU A CA 1
ATOM 1471 C C . LEU A 1 202 ? 16.877 16.312 -39.369 1.00 81.20 193 LEU A C 1
ATOM 1472 O O . LEU A 1 202 ? 17.332 15.368 -40.014 1.00 80.53 193 LEU A O 1
ATOM 1477 N N . ASN A 1 203 ? 16.180 17.299 -39.923 1.00 74.62 194 ASN A N 1
ATOM 1478 C CA . ASN A 1 203 ? 15.963 17.374 -41.362 1.00 73.83 194 ASN A CA 1
ATOM 1479 C C . ASN A 1 203 ? 17.258 17.620 -42.128 1.00 73.09 194 ASN A C 1
ATOM 1480 O O . ASN A 1 203 ? 17.409 17.162 -43.259 1.00 72.30 194 ASN A O 1
ATOM 1485 N N . SER A 1 204 ? 18.194 18.346 -41.521 1.00 65.35 195 SER A N 1
ATOM 1486 C CA . SER A 1 204 ? 19.396 18.748 -42.258 1.00 64.36 195 SER A CA 1
ATOM 1487 C C . SER A 1 204 ? 20.745 18.229 -41.742 1.00 63.77 195 SER A C 1
ATOM 1488 O O . SER A 1 204 ? 21.646 17.970 -42.540 1.00 63.04 195 SER A O 1
ATOM 1491 N N . ALA A 1 205 ? 20.890 18.082 -40.428 1.00 70.88 196 ALA A N 1
ATOM 1492 C CA . ALA A 1 205 ? 22.199 17.788 -39.834 1.00 71.24 196 ALA A CA 1
ATOM 1493 C C . ALA A 1 205 ? 22.843 16.477 -40.293 1.00 70.56 196 ALA A C 1
ATOM 1494 O O . ALA A 1 205 ? 22.152 15.503 -40.596 1.00 70.11 196 ALA A O 1
ATOM 1496 N N . THR A 1 206 ? 24.174 16.468 -40.350 1.00 82.45 197 THR A N 1
ATOM 1497 C CA . THR A 1 206 ? 24.920 15.270 -40.737 1.00 81.32 197 THR A CA 1
ATOM 1498 C C . THR A 1 206 ? 26.067 14.952 -39.782 1.00 82.39 197 THR A C 1
ATOM 1499 O O . THR A 1 206 ? 26.790 13.976 -39.984 1.00 81.27 197 THR A O 1
ATOM 1503 N N . GLN A 1 207 ? 26.244 15.779 -38.754 1.00 72.41 198 GLN A N 1
ATOM 1504 C CA . GLN A 1 207 ? 27.261 15.532 -37.727 1.00 73.76 198 GLN A CA 1
ATOM 1505 C C . GLN A 1 207 ? 26.702 14.638 -36.622 1.00 73.68 198 GLN A C 1
ATOM 1506 O O . GLN A 1 207 ? 25.818 15.060 -35.879 1.00 74.46 198 GLN A O 1
ATOM 1512 N N . PRO A 1 208 ? 27.218 13.403 -36.511 1.00 72.79 199 PRO A N 1
ATOM 1513 C CA . PRO A 1 208 ? 26.779 12.428 -35.503 1.00 72.24 199 PRO A CA 1
ATOM 1514 C C . PRO A 1 208 ? 26.664 12.980 -34.079 1.00 73.68 199 PRO A C 1
ATOM 1515 O O . PRO A 1 208 ? 25.668 12.706 -33.417 1.00 74.75 199 PRO A O 1
ATOM 1519 N N . SER A 1 209 ? 27.659 13.734 -33.620 1.00 74.00 200 SER A N 1
ATOM 1520 C CA . SER A 1 209 ? 27.601 14.336 -32.291 1.00 75.20 200 SER A CA 1
ATOM 1521 C C . SER A 1 209 ? 26.344 15.187 -32.142 1.00 75.99 200 SER A C 1
ATOM 1522 O O . SER A 1 209 ? 25.666 15.158 -31.109 1.00 76.51 200 SER A O 1
ATOM 1525 N N . LEU A 1 210 ? 26.036 15.932 -33.198 1.00 76.13 201 LEU A N 1
ATOM 1526 C CA . LEU A 1 210 ? 24.884 16.822 -33.227 1.00 76.17 201 LEU A CA 1
ATOM 1527 C C . LEU A 1 210 ? 23.564 16.062 -33.348 1.00 75.74 201 LEU A C 1
ATOM 1528 O O . LEU A 1 210 ? 22.623 16.328 -32.603 1.00 75.99 201 LEU A O 1
ATOM 1533 N N . ILE A 1 211 ? 23.497 15.122 -34.288 1.00 86.48 202 ILE A N 1
ATOM 1534 C CA . ILE A 1 211 ? 22.293 14.317 -34.487 1.00 86.30 202 ILE A CA 1
ATOM 1535 C C . ILE A 1 211 ? 21.923 13.561 -33.217 1.00 87.23 202 ILE A C 1
ATOM 1536 O O . ILE A 1 211 ? 20.759 13.514 -32.822 1.00 87.48 202 ILE A O 1
ATOM 1541 N N . LYS A 1 212 ? 22.928 12.971 -32.582 1.00 93.46 203 LYS A N 1
ATOM 1542 C CA . LYS A 1 212 ? 22.722 12.225 -31.352 1.00 94.43 203 LYS A CA 1
ATOM 1543 C C . LYS A 1 212 ? 22.199 13.136 -30.246 1.00 95.54 203 LYS A C 1
ATOM 1544 O O . LYS A 1 212 ? 21.177 12.836 -29.639 1.00 95.71 203 LYS A O 1
ATOM 1550 N N . ALA A 1 213 ? 22.886 14.251 -29.999 1.00 75.20 204 ALA A N 1
ATOM 1551 C CA . ALA A 1 213 ? 22.468 15.180 -28.947 1.00 76.45 204 ALA A CA 1
ATOM 1552 C C . ALA A 1 213 ? 21.035 15.681 -29.160 1.00 76.72 204 ALA A C 1
ATOM 1553 O O . ALA A 1 213 ? 20.245 15.760 -28.217 1.00 77.25 204 ALA A O 1
ATOM 1555 N N . THR A 1 214 ? 20.715 16.004 -30.409 1.00 94.36 205 THR A N 1
ATOM 1556 C CA . THR A 1 214 ? 19.389 16.487 -30.783 1.00 94.58 205 THR A CA 1
ATOM 1557 C C . THR A 1 214 ? 18.315 15.421 -30.573 1.00 93.63 205 THR A C 1
ATOM 1558 O O . THR A 1 214 ? 17.257 15.697 -30.012 1.00 94.03 205 THR A O 1
ATOM 1562 N N . LEU A 1 215 ? 18.602 14.210 -31.039 1.00 95.78 206 LEU A N 1
ATOM 1563 C CA . LEU A 1 215 ? 17.724 13.058 -30.880 1.00 94.55 206 LEU A CA 1
ATOM 1564 C C . LEU A 1 215 ? 17.423 12.790 -29.410 1.00 95.24 206 LEU A C 1
ATOM 1565 O O . LEU A 1 215 ? 16.271 12.594 -29.020 1.00 95.34 206 LEU A O 1
ATOM 1570 N N . GLU A 1 216 ? 18.479 12.775 -28.602 1.00 59.52 207 GLU A N 1
ATOM 1571 C CA . GLU A 1 216 ? 18.363 12.577 -27.163 1.00 60.30 207 GLU A CA 1
ATOM 1572 C C . GLU A 1 216 ? 17.466 13.650 -26.548 1.00 61.44 207 GLU A C 1
ATOM 1573 O O . GLU A 1 216 ? 16.762 13.395 -25.569 1.00 61.96 207 GLU A O 1
ATOM 1579 N N . THR A 1 217 ? 17.485 14.847 -27.132 1.00 71.10 208 THR A N 1
ATOM 1580 C CA . THR A 1 217 ? 16.667 15.946 -26.626 1.00 72.40 208 THR A CA 1
ATOM 1581 C C . THR A 1 217 ? 15.196 15.785 -27.028 1.00 72.13 208 THR A C 1
ATOM 1582 O O . THR A 1 217 ? 14.295 16.005 -26.208 1.00 72.43 208 THR A O 1
ATOM 1586 N N . LEU A 1 218 ? 14.965 15.389 -28.280 1.00 79.01 209 LEU A N 1
ATOM 1587 C CA . LEU A 1 218 ? 13.623 15.094 -28.785 1.00 78.94 209 LEU A CA 1
ATOM 1588 C C . LEU A 1 218 ? 12.919 14.132 -27.836 1.00 79.35 209 LEU A C 1
ATOM 1589 O O . LEU A 1 218 ? 11.765 14.355 -27.458 1.00 79.59 209 LEU A O 1
ATOM 1594 N N . LEU A 1 219 ? 13.629 13.069 -27.459 1.00 79.93 210 LEU A N 1
ATOM 1595 C CA . LEU A 1 219 ? 13.119 12.048 -26.545 1.00 79.77 210 LEU A CA 1
ATOM 1596 C C . LEU A 1 219 ? 12.587 12.683 -25.278 1.00 81.15 210 LEU A C 1
ATOM 1597 O O . LEU A 1 219 ? 11.469 12.403 -24.851 1.00 81.80 210 LEU A O 1
ATOM 1602 N N . ARG A 1 220 ? 13.403 13.539 -24.675 1.00 88.34 211 ARG A N 1
ATOM 1603 C CA . ARG A 1 220 ? 13.050 14.143 -23.398 1.00 89.66 211 ARG A CA 1
ATOM 1604 C C . ARG A 1 220 ? 11.943 15.176 -23.540 1.00 90.53 211 ARG A C 1
ATOM 1605 O O . ARG A 1 220 ? 11.454 15.700 -22.540 1.00 91.48 211 ARG A O 1
ATOM 1613 N N . PHE A 1 221 ? 11.553 15.477 -24.776 1.00 72.77 212 PHE A N 1
ATOM 1614 C CA . PHE A 1 221 ? 10.434 16.395 -24.998 1.00 73.65 212 PHE A CA 1
ATOM 1615 C C . PHE A 1 221 ? 9.253 15.787 -25.760 1.00 74.09 212 PHE A C 1
ATOM 1616 O O . PHE A 1 221 ? 8.326 16.502 -26.127 1.00 74.11 212 PHE A O 1
ATOM 1624 N N . CYS A 1 222 ? 9.277 14.477 -25.988 1.00 107.08 213 CYS A N 1
ATOM 1625 C CA . CYS A 1 222 ? 8.187 13.822 -26.713 1.00 107.92 213 CYS A CA 1
ATOM 1626 C C . CYS A 1 222 ? 6.842 13.917 -25.992 1.00 109.07 213 CYS A C 1
ATOM 1627 O O . CYS A 1 222 ? 5.806 14.112 -26.626 1.00 109.24 213 CYS A O 1
ATOM 1630 N N . ASN A 1 223 ? 6.862 13.776 -24.671 1.00 77.97 214 ASN A N 1
ATOM 1631 C CA . ASN A 1 223 ? 5.630 13.773 -23.887 1.00 79.92 214 ASN A CA 1
ATOM 1632 C C . ASN A 1 223 ? 5.002 15.158 -23.727 1.00 81.41 214 ASN A C 1
ATOM 1633 O O . ASN A 1 223 ? 3.803 15.278 -23.480 1.00 82.09 214 ASN A O 1
ATOM 1638 N N . TRP A 1 224 ? 5.816 16.200 -23.867 1.00 90.46 215 TRP A N 1
ATOM 1639 C CA . TRP A 1 224 ? 5.344 17.571 -23.682 1.00 92.71 215 TRP A CA 1
ATOM 1640 C C . TRP A 1 224 ? 4.937 18.262 -24.981 1.00 92.21 215 TRP A C 1
ATOM 1641 O O . TRP A 1 224 ? 4.122 19.186 -24.971 1.00 92.75 215 TRP A O 1
ATOM 1652 N N . ILE A 1 225 ? 5.521 17.835 -26.095 1.00 105.94 216 ILE A N 1
ATOM 1653 C CA . ILE A 1 225 ? 5.172 18.403 -27.393 1.00 104.96 216 ILE A CA 1
ATOM 1654 C C . ILE A 1 225 ? 3.720 18.080 -27.731 1.00 104.23 216 ILE A C 1
ATOM 1655 O O . ILE A 1 225 ? 3.301 16.929 -27.617 1.00 102.95 216 ILE A O 1
ATOM 1660 N N . PRO A 1 226 ? 2.944 19.103 -28.123 1.00 89.90 217 PRO A N 1
ATOM 1661 C CA . PRO A 1 226 ? 1.545 18.943 -28.534 1.00 89.56 217 PRO A CA 1
ATOM 1662 C C . PRO A 1 226 ? 1.386 17.840 -29.579 1.00 88.04 217 PRO A C 1
ATOM 1663 O O . PRO A 1 226 ? 2.157 17.795 -30.538 1.00 87.42 217 PRO A O 1
ATOM 1667 N N . LEU A 1 227 ? 0.396 16.970 -29.380 1.00 90.69 218 LEU A N 1
ATOM 1668 C CA . LEU A 1 227 ? 0.195 15.782 -30.214 1.00 89.17 218 LEU A CA 1
ATOM 1669 C C . LEU A 1 227 ? 0.121 16.083 -31.708 1.00 88.38 218 LEU A C 1
ATOM 1670 O O . LEU A 1 227 ? 0.482 15.243 -32.537 1.00 87.32 218 LEU A O 1
ATOM 1675 N N . GLY A 1 228 ? -0.351 17.279 -32.043 1.00 67.63 219 GLY A N 1
ATOM 1676 C CA . GLY A 1 228 ? -0.455 17.697 -33.426 1.00 66.83 219 GLY A CA 1
ATOM 1677 C C . GLY A 1 228 ? 0.875 17.645 -34.155 1.00 65.88 219 GLY A C 1
ATOM 1678 O O . GLY A 1 228 ? 0.956 17.161 -35.281 1.00 65.22 219 GLY A O 1
ATOM 1679 N N . TYR A 1 229 ? 1.925 18.138 -33.507 1.00 92.40 220 TYR A N 1
ATOM 1680 C CA . TYR A 1 229 ? 3.249 18.171 -34.120 1.00 91.66 220 TYR A CA 1
ATOM 1681 C C . TYR A 1 229 ? 3.888 16.794 -34.195 1.00 89.85 220 TYR A C 1
ATOM 1682 O O . TYR A 1 229 ? 4.758 16.546 -35.029 1.00 89.87 220 TYR A O 1
ATOM 1691 N N . ILE A 1 230 ? 3.463 15.901 -33.314 1.00 87.69 221 ILE A N 1
ATOM 1692 C CA . ILE A 1 230 ? 4.036 14.569 -33.278 1.00 84.99 221 ILE A CA 1
ATOM 1693 C C . ILE A 1 230 ? 3.511 13.721 -34.430 1.00 84.10 221 ILE A C 1
ATOM 1694 O O . ILE A 1 230 ? 4.269 12.982 -35.061 1.00 83.75 221 ILE A O 1
ATOM 1699 N N . PHE A 1 231 ? 2.221 13.852 -34.722 1.00 85.64 222 PHE A N 1
ATOM 1700 C CA . PHE A 1 231 ? 1.571 12.953 -35.676 1.00 85.06 222 PHE A CA 1
ATOM 1701 C C . PHE A 1 231 ? 1.251 13.578 -37.040 1.00 85.90 222 PHE A C 1
ATOM 1702 O O . PHE A 1 231 ? 1.355 12.910 -38.067 1.00 85.68 222 PHE A O 1
ATOM 1710 N N . GLU A 1 232 ? 0.848 14.845 -37.050 1.00 86.02 223 GLU A N 1
ATOM 1711 C CA . GLU A 1 232 ? 0.473 15.503 -38.298 1.00 86.68 223 GLU A CA 1
ATOM 1712 C C . GLU A 1 232 ? 1.672 15.938 -39.151 1.00 86.05 223 GLU A C 1
ATOM 1713 O O . GLU A 1 232 ? 1.570 16.001 -40.376 1.00 86.36 223 GLU A O 1
ATOM 1719 N N . THR A 1 233 ? 2.804 16.222 -38.511 1.00 82.37 224 THR A N 1
ATOM 1720 C CA . THR A 1 233 ? 4.032 16.582 -39.227 1.00 82.09 224 THR A CA 1
ATOM 1721 C C . THR A 1 233 ? 4.659 15.319 -39.838 1.00 80.76 224 THR A C 1
ATOM 1722 O O . THR A 1 233 ? 4.149 14.219 -39.632 1.00 79.84 224 THR A O 1
ATOM 1726 N N . PRO A 1 234 ? 5.743 15.464 -40.623 1.00 99.66 225 PRO A N 1
ATOM 1727 C CA . PRO A 1 234 ? 6.375 14.216 -41.065 1.00 98.73 225 PRO A CA 1
ATOM 1728 C C . PRO A 1 234 ? 7.530 13.792 -40.153 1.00 98.08 225 PRO A C 1
ATOM 1729 O O . PRO A 1 234 ? 8.475 13.171 -40.629 1.00 97.22 225 PRO A O 1
ATOM 1733 N N . LEU A 1 235 ? 7.446 14.113 -38.864 1.00 81.71 226 LEU A N 1
ATOM 1734 C CA . LEU A 1 235 ? 8.522 13.792 -37.926 1.00 81.07 226 LEU A CA 1
ATOM 1735 C C . LEU A 1 235 ? 8.835 12.298 -37.881 1.00 80.54 226 LEU A C 1
ATOM 1736 O O . LEU A 1 235 ? 9.992 11.896 -38.005 1.00 80.44 226 LEU A O 1
ATOM 1741 N N . ILE A 1 236 ? 7.796 11.487 -37.709 1.00 85.03 227 ILE A N 1
ATOM 1742 C CA . ILE A 1 236 ? 7.931 10.036 -37.629 1.00 83.50 227 ILE A CA 1
ATOM 1743 C C . ILE A 1 236 ? 8.560 9.448 -38.885 1.00 82.75 227 ILE A C 1
ATOM 1744 O O . ILE A 1 236 ? 9.502 8.653 -38.809 1.00 81.89 227 ILE A O 1
ATOM 1749 N N . ASP A 1 237 ? 8.017 9.839 -40.035 1.00 79.75 228 ASP A N 1
ATOM 1750 C CA . ASP A 1 237 ? 8.534 9.421 -41.332 1.00 79.50 228 ASP A CA 1
ATOM 1751 C C . ASP A 1 237 ? 10.052 9.581 -41.424 1.00 79.23 228 ASP A C 1
ATOM 1752 O O . ASP A 1 237 ? 10.750 8.667 -41.859 1.00 77.81 228 ASP A O 1
ATOM 1757 N N . THR A 1 238 ? 10.561 10.736 -40.999 1.00 88.13 229 THR A N 1
ATOM 1758 C CA . THR A 1 238 ? 11.996 11.010 -41.073 1.00 88.34 229 THR A CA 1
ATOM 1759 C C . THR A 1 238 ? 12.802 10.299 -39.986 1.00 87.50 229 THR A C 1
ATOM 1760 O O . THR A 1 238 ? 13.962 9.970 -40.200 1.00 87.29 229 THR A O 1
ATOM 1764 N N . LEU A 1 239 ? 12.207 10.092 -38.815 1.00 80.60 230 LEU A N 1
ATOM 1765 C CA . LEU A 1 239 ? 12.906 9.394 -37.745 1.00 79.13 230 LEU A CA 1
ATOM 1766 C C . LEU A 1 239 ? 13.207 7.989 -38.222 1.00 77.80 230 LEU A C 1
ATOM 1767 O O . LEU A 1 239 ? 14.320 7.486 -38.074 1.00 77.26 230 LEU A O 1
ATOM 1772 N N . ARG A 1 240 ? 12.197 7.373 -38.822 1.00 71.79 231 ARG A N 1
ATOM 1773 C CA . ARG A 1 240 ? 12.300 6.014 -39.333 1.00 70.75 231 ARG A CA 1
ATOM 1774 C C . ARG A 1 240 ? 13.254 5.886 -40.527 1.00 70.72 231 ARG A C 1
ATOM 1775 O O . ARG A 1 240 ? 14.027 4.930 -40.605 1.00 70.30 231 ARG A O 1
ATOM 1783 N N . THR A 1 241 ? 13.200 6.844 -41.450 1.00 81.02 232 THR A N 1
ATOM 1784 C CA . THR A 1 241 ? 13.956 6.735 -42.697 1.00 81.03 232 THR A CA 1
ATOM 1785 C C . THR A 1 241 ? 15.401 7.220 -42.578 1.00 80.63 232 THR A C 1
ATOM 1786 O O . THR A 1 241 ? 16.319 6.577 -43.078 1.00 80.27 232 THR A O 1
ATOM 1790 N N . ARG A 1 242 ? 15.596 8.356 -41.915 1.00 81.34 233 ARG A N 1
ATOM 1791 C CA . ARG A 1 242 ? 16.928 8.934 -41.748 1.00 81.89 233 ARG A CA 1
ATOM 1792 C C . ARG A 1 242 ? 17.800 8.209 -40.727 1.00 81.32 233 ARG A C 1
ATOM 1793 O O . ARG A 1 242 ? 18.982 7.981 -40.975 1.00 80.53 233 ARG A O 1
ATOM 1801 N N . PHE A 1 243 ? 17.236 7.874 -39.570 1.00 73.26 234 PHE A N 1
ATOM 1802 C CA . PHE A 1 243 ? 18.075 7.436 -38.458 1.00 73.33 234 PHE A CA 1
ATOM 1803 C C . PHE A 1 243 ? 17.860 5.999 -37.950 1.00 72.16 234 PHE A C 1
ATOM 1804 O O . PHE A 1 243 ? 18.806 5.378 -37.464 1.00 71.71 234 PHE A O 1
ATOM 1812 N N . LEU A 1 244 ? 16.631 5.490 -38.036 1.00 72.96 235 LEU A N 1
ATOM 1813 C CA . LEU A 1 244 ? 16.280 4.207 -37.417 1.00 71.78 235 LEU A CA 1
ATOM 1814 C C . LEU A 1 244 ? 17.185 3.050 -37.846 1.00 71.03 235 LEU A C 1
ATOM 1815 O O . LEU A 1 244 ? 17.457 2.139 -37.063 1.00 69.79 235 LEU A O 1
ATOM 1820 N N . GLU A 1 245 ? 17.662 3.098 -39.086 1.00 92.79 236 GLU A N 1
ATOM 1821 C CA . GLU A 1 245 ? 18.514 2.040 -39.614 1.00 92.89 236 GLU A CA 1
ATOM 1822 C C . GLU A 1 245 ? 20.003 2.345 -39.492 1.00 93.43 236 GLU A C 1
ATOM 1823 O O . GLU A 1 245 ? 20.840 1.526 -39.876 1.00 93.45 236 GLU A O 1
ATOM 1829 N N . VAL A 1 246 ? 20.334 3.519 -38.966 1.00 78.16 237 VAL A N 1
ATOM 1830 C CA . VAL A 1 246 ? 21.731 3.882 -38.752 1.00 78.27 237 VAL A CA 1
ATOM 1831 C C . VAL A 1 246 ? 22.163 3.482 -37.347 1.00 77.78 237 VAL A C 1
ATOM 1832 O O . VAL A 1 246 ? 21.716 4.081 -36.369 1.00 78.54 237 VAL A O 1
ATOM 1836 N N . PRO A 1 247 ? 23.036 2.467 -37.250 1.00 85.20 238 PRO A N 1
ATOM 1837 C CA . PRO A 1 247 ? 23.524 1.864 -36.001 1.00 84.42 238 PRO A CA 1
ATOM 1838 C C . PRO A 1 247 ? 23.823 2.866 -34.882 1.00 85.00 238 PRO A C 1
ATOM 1839 O O . PRO A 1 247 ? 23.447 2.624 -33.735 1.00 85.01 238 PRO A O 1
ATOM 1843 N N . GLU A 1 248 ? 24.486 3.969 -35.219 1.00 85.32 239 GLU A N 1
ATOM 1844 C CA . GLU A 1 248 ? 24.841 4.981 -34.229 1.00 86.06 239 GLU A CA 1
ATOM 1845 C C . GLU A 1 248 ? 23.619 5.577 -33.534 1.00 85.13 239 GLU A C 1
ATOM 1846 O O . GLU A 1 248 ? 23.598 5.721 -32.313 1.00 85.29 239 GLU A O 1
ATOM 1852 N N . PHE A 1 249 ? 22.606 5.929 -34.315 1.00 82.39 240 PHE A N 1
ATOM 1853 C CA . PHE A 1 249 ? 21.462 6.650 -33.776 1.00 82.10 240 PHE A CA 1
ATOM 1854 C C . PHE A 1 249 ? 20.311 5.716 -33.413 1.00 80.87 240 PHE A C 1
ATOM 1855 O O . PHE A 1 249 ? 19.387 6.109 -32.701 1.00 81.25 240 PHE A O 1
ATOM 1863 N N . ARG A 1 250 ? 20.399 4.479 -33.895 1.00 68.41 241 ARG A N 1
ATOM 1864 C CA . ARG A 1 250 ? 19.310 3.501 -33.848 1.00 66.80 241 ARG A CA 1
ATOM 1865 C C . ARG A 1 250 ? 18.580 3.376 -32.509 1.00 66.44 241 ARG A C 1
ATOM 1866 O O . ARG A 1 250 ? 17.358 3.494 -32.456 1.00 66.18 241 ARG A O 1
ATOM 1874 N N . ASN A 1 251 ? 19.328 3.131 -31.439 1.00 61.72 242 ASN A N 1
ATOM 1875 C CA . ASN A 1 251 ? 18.734 2.959 -30.117 1.00 62.13 242 ASN A CA 1
ATOM 1876 C C . ASN A 1 251 ? 17.891 4.158 -29.683 1.00 63.12 242 ASN A C 1
ATOM 1877 O O . ASN A 1 251 ? 16.749 4.003 -29.255 1.00 64.52 242 ASN A O 1
ATOM 1882 N N . VAL A 1 252 ? 18.462 5.350 -29.816 1.00 56.61 243 VAL A N 1
ATOM 1883 C CA . VAL A 1 252 ? 17.809 6.579 -29.386 1.00 56.62 243 VAL A CA 1
ATOM 1884 C C . VAL A 1 252 ? 16.551 6.902 -30.197 1.00 56.41 243 VAL A C 1
ATOM 1885 O O . VAL A 1 252 ? 15.551 7.361 -29.644 1.00 56.31 243 VAL A O 1
ATOM 1889 N N . THR A 1 253 ? 16.601 6.664 -31.505 1.00 62.49 244 THR A N 1
ATOM 1890 C CA . THR A 1 253 ? 15.445 6.903 -32.366 1.00 62.61 244 THR A CA 1
ATOM 1891 C C . THR A 1 253 ? 14.306 5.970 -31.998 1.00 62.45 244 THR A C 1
ATOM 1892 O O . THR A 1 253 ? 13.139 6.365 -31.988 1.00 62.73 244 THR A O 1
ATOM 1896 N N . LEU A 1 254 ? 14.653 4.718 -31.719 1.00 67.66 245 LEU A N 1
ATOM 1897 C CA . LEU A 1 254 ? 13.657 3.744 -31.314 1.00 67.55 245 LEU A CA 1
ATOM 1898 C C . LEU A 1 254 ? 13.058 4.163 -29.974 1.00 69.04 245 LEU A C 1
ATOM 1899 O O . LEU A 1 254 ? 11.874 3.976 -29.744 1.00 69.20 245 LEU A O 1
ATOM 1904 N N . GLN A 1 255 ? 13.870 4.742 -29.096 1.00 68.54 246 GLN A N 1
ATOM 1905 C CA . GLN A 1 255 ? 13.355 5.204 -27.812 1.00 71.17 246 GLN A CA 1
ATOM 1906 C C . GLN A 1 255 ? 12.331 6.321 -28.022 1.00 73.11 246 GLN A C 1
ATOM 1907 O O . GLN A 1 255 ? 11.332 6.406 -27.303 1.00 73.90 246 GLN A O 1
ATOM 1913 N N . CYS A 1 256 ? 12.583 7.168 -29.018 1.00 68.44 247 CYS A N 1
ATOM 1914 C CA . CYS A 1 256 ? 11.633 8.204 -29.403 1.00 70.29 247 CYS A CA 1
ATOM 1915 C C . CYS A 1 256 ? 10.341 7.578 -29.935 1.00 69.97 247 CYS A C 1
ATOM 1916 O O . CYS A 1 256 ? 9.247 7.937 -29.500 1.00 70.53 247 CYS A O 1
ATOM 1919 N N . LEU A 1 257 ? 10.479 6.631 -30.861 1.00 72.76 248 LEU A N 1
ATOM 1920 C CA . LEU A 1 257 ? 9.331 5.956 -31.468 1.00 73.07 248 LEU A CA 1
ATOM 1921 C C . LEU A 1 257 ? 8.482 5.228 -30.428 1.00 73.57 248 LEU A C 1
ATOM 1922 O O . LEU A 1 257 ? 7.272 5.089 -30.577 1.00 74.17 248 LEU A O 1
ATOM 1927 N N . THR A 1 258 ? 9.149 4.760 -29.382 1.00 68.80 249 THR A N 1
ATOM 1928 C CA . THR A 1 258 ? 8.526 4.054 -28.278 1.00 69.27 249 THR A CA 1
ATOM 1929 C C . THR A 1 258 ? 7.686 5.013 -27.452 1.00 71.07 249 THR A C 1
ATOM 1930 O O . THR A 1 258 ? 6.571 4.693 -27.038 1.00 71.74 249 THR A O 1
ATOM 1934 N N . GLU A 1 259 ? 8.234 6.199 -27.224 1.00 63.90 250 GLU A N 1
ATOM 1935 C CA . GLU A 1 259 ? 7.553 7.221 -26.447 1.00 66.26 250 GLU A CA 1
ATOM 1936 C C . GLU A 1 259 ? 6.316 7.733 -27.184 1.00 67.48 250 GLU A C 1
ATOM 1937 O O . GLU A 1 259 ? 5.293 8.026 -26.568 1.00 68.26 250 GLU A O 1
ATOM 1943 N N . ILE A 1 260 ? 6.416 7.823 -28.507 1.00 75.29 251 ILE A N 1
ATOM 1944 C CA . ILE A 1 260 ? 5.312 8.291 -29.333 1.00 76.82 251 ILE A CA 1
ATOM 1945 C C . ILE A 1 260 ? 4.230 7.227 -29.454 1.00 77.41 251 ILE A C 1
ATOM 1946 O O . ILE A 1 260 ? 3.038 7.516 -29.332 1.00 78.48 251 ILE A O 1
ATOM 1951 N N . GLY A 1 261 ? 4.652 5.991 -29.696 1.00 84.67 252 GLY A N 1
ATOM 1952 C CA . GLY A 1 261 ? 3.728 4.875 -29.751 1.00 85.04 252 GLY A CA 1
ATOM 1953 C C . GLY A 1 261 ? 3.094 4.624 -28.397 1.00 86.37 252 GLY A C 1
ATOM 1954 O O . GLY A 1 261 ? 2.008 4.057 -28.304 1.00 86.24 252 GLY A O 1
ATOM 1955 N N . GLY A 1 262 ? 3.779 5.052 -27.342 1.00 82.65 253 GLY A N 1
ATOM 1956 C CA . GLY A 1 262 ? 3.268 4.908 -25.993 1.00 85.00 253 GLY A CA 1
ATOM 1957 C C . GLY A 1 262 ? 2.460 6.107 -25.532 1.00 87.75 253 GLY A C 1
ATOM 1958 O O . GLY A 1 262 ? 1.867 6.081 -24.454 1.00 88.84 253 GLY A O 1
ATOM 1959 N N . LEU A 1 263 ? 2.440 7.162 -26.344 1.00 81.42 254 LEU A N 1
ATOM 1960 C CA . LEU A 1 263 ? 1.671 8.363 -26.022 1.00 84.11 254 LEU A CA 1
ATOM 1961 C C . LEU A 1 263 ? 0.182 8.050 -25.930 1.00 86.29 254 LEU A C 1
ATOM 1962 O O . LEU A 1 263 ? -0.351 7.295 -26.740 1.00 87.31 254 LEU A O 1
ATOM 1967 N N . GLN A 1 264 ? -0.486 8.632 -24.940 1.00 123.73 255 GLN A N 1
ATOM 1968 C CA . GLN A 1 264 ? -1.916 8.413 -24.768 1.00 125.49 255 GLN A CA 1
ATOM 1969 C C . GLN A 1 264 ? -2.739 9.352 -25.641 1.00 127.22 255 GLN A C 1
ATOM 1970 O O . GLN A 1 264 ? -2.603 10.572 -25.559 1.00 127.27 255 GLN A O 1
ATOM 1976 N N . THR A 1 265 ? -3.586 8.769 -26.482 1.00 133.78 256 THR A N 1
ATOM 1977 C CA . THR A 1 265 ? -4.479 9.544 -27.329 1.00 134.13 256 THR A CA 1
ATOM 1978 C C . THR A 1 265 ? -5.787 9.773 -26.585 1.00 134.91 256 THR A C 1
ATOM 1979 O O . THR A 1 265 ? -6.778 9.080 -26.818 1.00 135.14 256 THR A O 1
ATOM 1983 N N . GLY A 1 266 ? -5.778 10.757 -25.688 1.00 220.85 257 GLY A N 1
ATOM 1984 C CA . GLY A 1 266 ? -6.893 11.024 -24.793 1.00 221.63 257 GLY A CA 1
ATOM 1985 C C . GLY A 1 266 ? -8.227 11.265 -25.471 1.00 222.11 257 GLY A C 1
ATOM 1986 O O . GLY A 1 266 ? -9.267 11.318 -24.815 1.00 222.77 257 GLY A O 1
ATOM 1987 N N . GLY A 1 267 ? -8.198 11.412 -26.790 1.00 184.98 258 GLY A N 1
ATOM 1988 C CA . GLY A 1 267 ? -9.412 11.588 -27.559 1.00 185.45 258 GLY A CA 1
ATOM 1989 C C . GLY A 1 267 ? -9.781 10.375 -28.386 1.00 185.20 258 GLY A C 1
ATOM 1990 O O . GLY A 1 267 ? -9.095 10.053 -29.357 1.00 184.61 258 GLY A O 1
ATOM 1991 N N . PRO A 1 268 ? -10.873 9.696 -28.003 1.00 202.00 259 PRO A N 1
ATOM 1992 C CA . PRO A 1 268 ? -11.421 8.540 -28.725 1.00 201.87 259 PRO A CA 1
ATOM 1993 C C . PRO A 1 268 ? -11.801 8.936 -30.146 1.00 201.88 259 PRO A C 1
ATOM 1994 O O . PRO A 1 268 ? -11.762 8.125 -31.069 1.00 201.52 259 PRO A O 1
ATOM 1998 N N . GLY A 1 269 ? -12.173 10.201 -30.300 1.00 191.44 260 GLY A N 1
ATOM 1999 C CA . GLY A 1 269 ? -12.533 10.762 -31.586 1.00 191.56 260 GLY A CA 1
ATOM 2000 C C . GLY A 1 269 ? -12.792 12.247 -31.447 1.00 192.11 260 GLY A C 1
ATOM 2001 O O . GLY A 1 269 ? -13.104 12.934 -32.419 1.00 192.33 260 GLY A O 1
ATOM 2002 N N . GLN A 1 270 ? -12.653 12.746 -30.223 1.00 202.92 261 GLN A N 1
ATOM 2003 C CA . GLN A 1 270 ? -12.938 14.150 -29.943 1.00 203.48 261 GLN A CA 1
ATOM 2004 C C . GLN A 1 270 ? -11.855 15.114 -30.492 1.00 203.07 261 GLN A C 1
ATOM 2005 O O . GLN A 1 270 ? -12.100 15.767 -31.506 1.00 203.19 261 GLN A O 1
ATOM 2011 N N . PRO A 1 271 ? -10.660 15.207 -29.863 1.00 238.60 262 PRO A N 1
ATOM 2012 C CA . PRO A 1 271 ? -9.711 16.090 -30.552 1.00 238.27 262 PRO A CA 1
ATOM 2013 C C . PRO A 1 271 ? -9.227 15.475 -31.860 1.00 237.69 262 PRO A C 1
ATOM 2014 O O . PRO A 1 271 ? -9.598 15.955 -32.931 1.00 237.90 262 PRO A O 1
ATOM 2018 N N . HIS A 1 272 ? -8.418 14.425 -31.768 1.00 167.39 263 HIS A N 1
ATOM 2019 C CA . HIS A 1 272 ? -7.956 13.716 -32.957 1.00 166.54 263 HIS A CA 1
ATOM 2020 C C . HIS A 1 272 ? -7.588 12.255 -32.688 1.00 166.03 263 HIS A C 1
ATOM 2021 O O . HIS A 1 272 ? -6.649 11.970 -31.948 1.00 165.37 263 HIS A O 1
ATOM 2028 N N . THR A 1 273 ? -8.329 11.330 -33.290 1.00 169.25 264 THR A N 1
ATOM 2029 C CA . THR A 1 273 ? -7.989 9.921 -33.158 1.00 169.47 264 THR A CA 1
ATOM 2030 C C . THR A 1 273 ? -6.928 9.588 -34.208 1.00 168.71 264 THR A C 1
ATOM 2031 O O . THR A 1 273 ? -7.226 9.384 -35.385 1.00 168.86 264 THR A O 1
ATOM 2035 N N . TYR A 1 274 ? -5.674 9.574 -33.763 1.00 96.38 265 TYR A N 1
ATOM 2036 C CA . TYR A 1 274 ? -4.528 9.526 -34.667 1.00 95.59 265 TYR A CA 1
ATOM 2037 C C . TYR A 1 274 ? -4.328 8.171 -35.335 1.00 94.55 265 TYR A C 1
ATOM 2038 O O . TYR A 1 274 ? -3.423 8.014 -36.152 1.00 93.67 265 TYR A O 1
ATOM 2047 N N . ASP A 1 275 ? -5.199 7.225 -34.985 1.00 101.33 266 ASP A N 1
ATOM 2048 C CA . ASP A 1 275 ? -5.167 5.838 -35.455 1.00 100.44 266 ASP A CA 1
ATOM 2049 C C . ASP A 1 275 ? -4.386 5.576 -36.740 1.00 100.76 266 ASP A C 1
ATOM 2050 O O . ASP A 1 275 ? -3.486 4.757 -36.751 1.00 100.32 266 ASP A O 1
ATOM 2055 N N . GLU A 1 276 ? -4.722 6.291 -37.808 1.00 81.16 267 GLU A N 1
ATOM 2056 C CA . GLU A 1 276 ? -4.054 6.104 -39.092 1.00 81.34 267 GLU A CA 1
ATOM 2057 C C . GLU A 1 276 ? -2.564 6.436 -39.021 1.00 79.46 267 GLU A C 1
ATOM 2058 O O . GLU A 1 276 ? -1.734 5.738 -39.605 1.00 78.29 267 GLU A O 1
ATOM 2064 N N . GLN A 1 277 ? -2.233 7.508 -38.308 1.00 96.76 268 GLN A N 1
ATOM 2065 C CA . GLN A 1 277 ? -0.839 7.896 -38.104 1.00 95.37 268 GLN A CA 1
ATOM 2066 C C . GLN A 1 277 ? -0.093 6.800 -37.355 1.00 91.88 268 GLN A C 1
ATOM 2067 O O . GLN A 1 277 ? 1.055 6.487 -37.668 1.00 91.32 268 GLN A O 1
ATOM 2073 N N . LEU A 1 278 ? -0.762 6.217 -36.366 1.00 81.98 269 LEU A N 1
ATOM 2074 C CA . LEU A 1 278 ? -0.163 5.198 -35.514 1.00 77.59 269 LEU A CA 1
ATOM 2075 C C . LEU A 1 278 ? -0.006 3.855 -36.220 1.00 76.41 269 LEU A C 1
ATOM 2076 O O . LEU A 1 278 ? 0.957 3.132 -35.988 1.00 75.23 269 LEU A O 1
ATOM 2081 N N . ILE A 1 279 ? -0.970 3.521 -37.067 1.00 76.13 270 ILE A N 1
ATOM 2082 C CA . ILE A 1 279 ? -0.953 2.260 -37.782 1.00 75.22 270 ILE A CA 1
ATOM 2083 C C . ILE A 1 279 ? 0.149 2.326 -38.817 1.00 76.02 270 ILE A C 1
ATOM 2084 O O . ILE A 1 279 ? 0.959 1.415 -38.920 1.00 75.45 270 ILE A O 1
ATOM 2089 N N . LYS A 1 280 ? 0.187 3.427 -39.561 1.00 92.13 271 LYS A N 1
ATOM 2090 C CA . LYS A 1 280 ? 1.282 3.673 -40.486 1.00 92.52 271 LYS A CA 1
ATOM 2091 C C . LYS A 1 280 ? 2.617 3.613 -39.748 1.00 90.78 271 LYS A C 1
ATOM 2092 O O . LYS A 1 280 ? 3.576 3.030 -40.241 1.00 90.13 271 LYS A O 1
ATOM 2098 N N . MET A 1 281 ? 2.665 4.203 -38.557 1.00 69.14 272 MET A N 1
ATOM 2099 C CA . MET A 1 281 ? 3.901 4.245 -37.782 1.00 67.49 272 MET A CA 1
ATOM 2100 C C . MET A 1 281 ? 4.396 2.851 -37.402 1.00 65.95 272 MET A C 1
ATOM 2101 O O . MET A 1 281 ? 5.512 2.465 -37.757 1.00 65.46 272 MET A O 1
ATOM 2106 N N . PHE A 1 282 ? 3.559 2.108 -36.685 1.00 76.51 273 PHE A N 1
ATOM 2107 C CA . PHE A 1 282 ? 3.879 0.758 -36.228 1.00 74.72 273 PHE A CA 1
ATOM 2108 C C . PHE A 1 282 ? 4.174 -0.195 -37.379 1.00 74.92 273 PHE A C 1
ATOM 2109 O O . PHE A 1 282 ? 5.154 -0.937 -37.346 1.00 73.81 273 PHE A O 1
ATOM 2117 N N . THR A 1 283 ? 3.311 -0.165 -38.387 1.00 63.79 274 THR A N 1
ATOM 2118 C CA . THR A 1 283 ? 3.445 -1.040 -39.536 1.00 64.94 274 THR A CA 1
ATOM 2119 C C . THR A 1 283 ? 4.800 -0.804 -40.218 1.00 65.56 274 THR A C 1
ATOM 2120 O O . THR A 1 283 ? 5.538 -1.748 -40.511 1.00 65.30 274 THR A O 1
ATOM 2124 N N . GLU A 1 284 ? 5.151 0.467 -40.389 1.00 70.22 275 GLU A N 1
ATOM 2125 C CA . GLU A 1 284 ? 6.380 0.847 -41.059 1.00 70.39 275 GLU A CA 1
ATOM 2126 C C . GLU A 1 284 ? 7.627 0.536 -40.244 1.00 68.95 275 GLU A C 1
ATOM 2127 O O . GLU A 1 284 ? 8.584 -0.037 -40.764 1.00 69.30 275 GLU A O 1
ATOM 2133 N N . VAL A 1 285 ? 7.620 0.928 -38.975 1.00 77.24 276 VAL A N 1
ATOM 2134 C CA . VAL A 1 285 ? 8.736 0.647 -38.082 1.00 76.14 276 VAL A CA 1
ATOM 2135 C C . VAL A 1 285 ? 8.984 -0.858 -38.009 1.00 75.51 276 VAL A C 1
ATOM 2136 O O . VAL A 1 285 ? 10.126 -1.310 -38.066 1.00 74.98 276 VAL A O 1
ATOM 2140 N N . LEU A 1 286 ? 7.905 -1.630 -37.911 1.00 81.42 277 LEU A N 1
ATOM 2141 C CA . LEU A 1 286 ? 8.006 -3.084 -37.824 1.00 80.87 277 LEU A CA 1
ATOM 2142 C C . LEU A 1 286 ? 8.670 -3.675 -39.063 1.00 82.38 277 LEU A C 1
ATOM 2143 O O . LEU A 1 286 ? 9.465 -4.608 -38.952 1.00 82.03 277 LEU A O 1
ATOM 2148 N N . THR A 1 287 ? 8.348 -3.135 -40.236 1.00 69.61 278 THR A N 1
ATOM 2149 C CA . THR A 1 287 ? 8.993 -3.599 -41.463 1.00 70.59 278 THR A CA 1
ATOM 2150 C C . THR A 1 287 ? 10.489 -3.259 -41.457 1.00 71.24 278 THR A C 1
ATOM 2151 O O . THR A 1 287 ? 11.330 -4.081 -41.847 1.00 71.34 278 THR A O 1
ATOM 2155 N N . THR A 1 288 ? 10.812 -2.051 -40.998 1.00 73.66 279 THR A N 1
ATOM 2156 C CA . THR A 1 288 ? 12.203 -1.618 -40.839 1.00 74.96 279 THR A CA 1
ATOM 2157 C C . THR A 1 288 ? 12.989 -2.593 -39.963 1.00 74.51 279 THR A C 1
ATOM 2158 O O . THR A 1 288 ? 14.095 -3.012 -40.317 1.00 74.65 279 THR A O 1
ATOM 2162 N N . ILE A 1 289 ? 12.405 -2.944 -38.820 1.00 86.94 280 ILE A N 1
ATOM 2163 C CA . ILE A 1 289 ? 12.991 -3.913 -37.900 1.00 86.41 280 ILE A CA 1
ATOM 2164 C C . ILE A 1 289 ? 13.248 -5.241 -38.604 1.00 87.14 280 ILE A C 1
ATOM 2165 O O . ILE A 1 289 ? 14.272 -5.887 -38.379 1.00 86.89 280 ILE A O 1
ATOM 2170 N N . SER A 1 290 ? 12.319 -5.633 -39.471 1.00 72.36 281 SER A N 1
ATOM 2171 C CA . SER A 1 290 ? 12.454 -6.866 -40.238 1.00 73.83 281 SER A CA 1
ATOM 2172 C C . SER A 1 290 ? 13.684 -6.829 -41.144 1.00 75.70 281 SER A C 1
ATOM 2173 O O . SER A 1 290 ? 14.301 -7.862 -41.410 1.00 75.56 281 SER A O 1
ATOM 2176 N N . ASN A 1 291 ? 14.043 -5.636 -41.609 1.00 115.39 282 ASN A N 1
ATOM 2177 C CA . ASN A 1 291 ? 15.268 -5.473 -42.389 1.00 117.59 282 ASN A CA 1
ATOM 2178 C C . ASN A 1 291 ? 16.516 -5.550 -41.508 1.00 117.00 282 ASN A C 1
ATOM 2179 O O . ASN A 1 291 ? 17.551 -6.070 -41.923 1.00 117.69 282 ASN A O 1
ATOM 2184 N N . ILE A 1 292 ? 16.406 -5.042 -40.284 1.00 88.48 283 ILE A N 1
ATOM 2185 C CA . ILE A 1 292 ? 17.531 -5.036 -39.352 1.00 87.76 283 ILE A CA 1
ATOM 2186 C C . ILE A 1 292 ? 17.801 -6.424 -38.791 1.00 86.82 283 ILE A C 1
ATOM 2187 O O . ILE A 1 292 ? 18.860 -7.006 -39.029 1.00 87.06 283 ILE A O 1
ATOM 2192 N N . ILE A 1 293 ? 16.836 -6.939 -38.037 1.00 89.99 284 ILE A N 1
ATOM 2193 C CA . ILE A 1 293 ? 16.913 -8.284 -37.482 1.00 88.98 284 ILE A CA 1
ATOM 2194 C C . ILE A 1 293 ? 16.435 -9.303 -38.506 1.00 90.24 284 ILE A C 1
ATOM 2195 O O . ILE A 1 293 ? 15.259 -9.310 -38.871 1.00 90.28 284 ILE A O 1
ATOM 2200 N N . PRO A 1 294 ? 17.350 -10.163 -38.975 1.00 93.19 285 PRO A N 1
ATOM 2201 C CA . PRO A 1 294 ? 17.021 -11.205 -39.952 1.00 93.63 285 PRO A CA 1
ATOM 2202 C C . PRO A 1 294 ? 15.911 -12.128 -39.460 1.00 92.37 285 PRO A C 1
ATOM 2203 O O . PRO A 1 294 ? 15.670 -12.227 -38.257 1.00 90.50 285 PRO A O 1
ATOM 2207 N N . LEU A 1 295 ? 15.250 -12.795 -40.399 1.00 88.58 286 LEU A N 1
ATOM 2208 C CA . LEU A 1 295 ? 14.206 -13.753 -40.075 1.00 87.54 286 LEU A CA 1
ATOM 2209 C C . LEU A 1 295 ? 14.815 -14.991 -39.426 1.00 86.15 286 LEU A C 1
ATOM 2210 O O . LEU A 1 295 ? 14.181 -15.648 -38.602 1.00 84.88 286 LEU A O 1
ATOM 2215 N N . GLN A 1 296 ? 16.056 -15.293 -39.798 1.00 104.17 287 GLN A N 1
ATOM 2216 C CA . GLN A 1 296 ? 16.721 -16.522 -39.369 1.00 102.87 287 GLN A CA 1
ATOM 2217 C C . GLN A 1 296 ? 17.709 -16.339 -38.219 1.00 100.96 287 GLN A C 1
ATOM 2218 O O . GLN A 1 296 ? 18.518 -17.227 -37.951 1.00 101.16 287 GLN A O 1
ATOM 2224 N N . MET A 1 297 ? 17.645 -15.200 -37.538 1.00 99.92 288 MET A N 1
ATOM 2225 C CA . MET A 1 297 ? 18.599 -14.925 -36.468 1.00 98.22 288 MET A CA 1
ATOM 2226 C C . MET A 1 297 ? 18.128 -15.455 -35.114 1.00 95.66 288 MET A C 1
ATOM 2227 O O . MET A 1 297 ? 16.984 -15.238 -34.710 1.00 95.31 288 MET A O 1
ATOM 2232 N N . ASP A 1 298 ? 19.027 -16.150 -34.424 1.00 78.00 289 ASP A N 1
ATOM 2233 C CA . ASP A 1 298 ? 18.741 -16.724 -33.116 1.00 75.10 289 ASP A CA 1
ATOM 2234 C C . ASP A 1 298 ? 19.093 -15.722 -32.023 1.00 73.56 289 ASP A C 1
ATOM 2235 O O . ASP A 1 298 ? 20.221 -15.697 -31.527 1.00 73.32 289 ASP A O 1
ATOM 2240 N N . LEU A 1 299 ? 18.114 -14.905 -31.650 1.00 69.52 290 LEU A N 1
ATOM 2241 C CA . LEU A 1 299 ? 18.307 -13.866 -30.644 1.00 68.71 290 LEU A CA 1
ATOM 2242 C C . LEU A 1 299 ? 18.766 -14.448 -29.306 1.00 68.04 290 LEU A C 1
ATOM 2243 O O . LEU A 1 299 ? 19.484 -13.796 -28.556 1.00 68.05 290 LEU A O 1
ATOM 2248 N N . LYS A 1 300 ? 18.354 -15.679 -29.021 1.00 66.73 291 LYS A N 1
ATOM 2249 C CA . LYS A 1 300 ? 18.747 -16.369 -27.796 1.00 65.60 291 LYS A CA 1
ATOM 2250 C C . LYS A 1 300 ? 20.242 -16.675 -27.780 1.00 65.50 291 LYS A C 1
ATOM 2251 O O . LYS A 1 300 ? 20.912 -16.514 -26.757 1.00 64.97 291 LYS A O 1
ATOM 2257 N N . ALA A 1 301 ? 20.761 -17.123 -28.918 1.00 85.10 292 ALA A N 1
ATOM 2258 C CA . ALA A 1 301 ? 22.170 -17.483 -29.022 1.00 85.09 292 ALA A CA 1
ATOM 2259 C C . ALA A 1 301 ? 23.049 -16.279 -29.336 1.00 85.05 292 ALA A C 1
ATOM 2260 O O . ALA A 1 301 ? 24.196 -16.214 -28.898 1.00 85.50 292 ALA A O 1
ATOM 2262 N N . THR A 1 302 ? 22.511 -15.331 -30.097 1.00 65.00 293 THR A N 1
ATOM 2263 C CA . THR A 1 302 ? 23.268 -14.150 -30.505 1.00 65.01 293 THR A CA 1
ATOM 2264 C C . THR A 1 302 ? 23.503 -13.176 -29.357 1.00 63.75 293 THR A C 1
ATOM 2265 O O . THR A 1 302 ? 24.640 -12.772 -29.105 1.00 64.85 293 THR A O 1
ATOM 2269 N N . TYR A 1 303 ? 22.423 -12.810 -28.672 1.00 62.13 294 TYR A N 1
ATOM 2270 C CA . TYR A 1 303 ? 22.447 -11.813 -27.591 1.00 60.89 294 TYR A CA 1
ATOM 2271 C C . TYR A 1 303 ? 23.671 -11.839 -26.655 1.00 62.81 294 TYR A C 1
ATOM 2272 O O . TYR A 1 303 ? 24.258 -10.792 -26.403 1.00 63.54 294 TYR A O 1
ATOM 2281 N N . PRO A 1 304 ? 24.057 -13.023 -26.136 1.00 75.25 295 PRO A N 1
ATOM 2282 C CA . PRO A 1 304 ? 25.231 -13.014 -25.250 1.00 76.24 295 PRO A CA 1
ATOM 2283 C C . PRO A 1 304 ? 26.535 -12.598 -25.936 1.00 78.37 295 PRO A C 1
ATOM 2284 O O . PRO A 1 304 ? 27.434 -12.094 -25.262 1.00 78.86 295 PRO A O 1
ATOM 2288 N N . ASN A 1 305 ? 26.639 -12.808 -27.244 1.00 100.83 296 ASN A N 1
ATOM 2289 C CA . ASN A 1 305 ? 27.869 -12.485 -27.964 1.00 103.99 296 ASN A CA 1
ATOM 2290 C C . ASN A 1 305 ? 27.816 -11.117 -28.634 1.00 105.27 296 ASN A C 1
ATOM 2291 O O . ASN A 1 305 ? 28.763 -10.705 -29.305 1.00 106.58 296 ASN A O 1
ATOM 2296 N N . SER A 1 306 ? 26.700 -10.420 -28.453 1.00 76.71 297 SER A N 1
ATOM 2297 C CA . SER A 1 306 ? 26.525 -9.093 -29.029 1.00 78.13 297 SER A CA 1
ATOM 2298 C C . SER A 1 306 ? 27.127 -8.033 -28.120 1.00 78.15 297 SER A C 1
ATOM 2299 O O . SER A 1 306 ? 27.253 -8.235 -26.913 1.00 77.40 297 SER A O 1
ATOM 2302 N N . ASN A 1 307 ? 27.495 -6.900 -28.708 1.00 84.97 298 ASN A N 1
ATOM 2303 C CA . ASN A 1 307 ? 27.996 -5.771 -27.937 1.00 85.80 298 ASN A CA 1
ATOM 2304 C C . ASN A 1 307 ? 26.869 -5.086 -27.172 1.00 84.75 298 ASN A C 1
ATOM 2305 O O . ASN A 1 307 ? 25.692 -5.327 -27.440 1.00 84.22 298 ASN A O 1
ATOM 2310 N N . SER A 1 308 ? 27.237 -4.231 -26.222 1.00 75.99 299 SER A N 1
ATOM 2311 C CA . SER A 1 308 ? 26.267 -3.575 -25.350 1.00 74.66 299 SER A CA 1
ATOM 2312 C C . SER A 1 308 ? 25.246 -2.743 -26.120 1.00 75.30 299 SER A C 1
ATOM 2313 O O . SER A 1 308 ? 24.110 -2.583 -25.679 1.00 74.77 299 SER A O 1
ATOM 2316 N N . ARG A 1 309 ? 25.659 -2.222 -27.271 1.00 65.49 300 ARG A N 1
ATOM 2317 C CA . ARG A 1 309 ? 24.782 -1.429 -28.121 1.00 66.11 300 ARG A CA 1
ATOM 2318 C C . ARG A 1 309 ? 23.708 -2.298 -28.783 1.00 64.53 300 ARG A C 1
ATOM 2319 O O . ARG A 1 309 ? 22.540 -1.914 -28.840 1.00 63.77 300 ARG A O 1
ATOM 2327 N N . ASP A 1 310 ? 24.106 -3.465 -29.285 1.00 84.64 301 ASP A N 1
ATOM 2328 C CA . ASP A 1 310 ? 23.163 -4.375 -29.935 1.00 82.80 301 ASP A CA 1
ATOM 2329 C C . ASP A 1 310 ? 22.157 -4.938 -28.940 1.00 79.62 301 ASP A C 1
ATOM 2330 O O . ASP A 1 310 ? 20.972 -5.083 -29.248 1.00 79.10 301 ASP A O 1
ATOM 2335 N N . GLN A 1 311 ? 22.642 -5.254 -27.743 1.00 95.88 302 GLN A N 1
ATOM 2336 C CA . GLN A 1 311 ? 21.793 -5.754 -26.667 1.00 92.32 302 GLN A CA 1
ATOM 2337 C C . GLN A 1 311 ? 20.749 -4.720 -26.265 1.00 92.13 302 GLN A C 1
ATOM 2338 O O . GLN A 1 311 ? 19.578 -5.049 -26.069 1.00 91.60 302 GLN A O 1
ATOM 2344 N N . GLU A 1 312 ? 21.181 -3.469 -26.141 1.00 73.57 303 GLU A N 1
ATOM 2345 C CA . GLU A 1 312 ? 20.268 -2.393 -25.786 1.00 73.25 303 GLU A CA 1
ATOM 2346 C C . GLU A 1 312 ? 19.232 -2.193 -26.889 1.00 72.90 303 GLU A C 1
ATOM 2347 O O . GLU A 1 312 ? 18.103 -1.792 -26.615 1.00 72.82 303 GLU A O 1
ATOM 2353 N N . PHE A 1 313 ? 19.611 -2.483 -28.132 1.00 64.91 304 PHE A N 1
ATOM 2354 C CA . PHE A 1 313 ? 18.645 -2.447 -29.225 1.00 64.53 304 PHE A CA 1
ATOM 2355 C C . PHE A 1 313 ? 17.546 -3.476 -28.994 1.00 62.95 304 PHE A C 1
ATOM 2356 O O . PHE A 1 313 ? 16.361 -3.167 -29.131 1.00 63.10 304 PHE A O 1
ATOM 2364 N N . ILE A 1 314 ? 17.945 -4.695 -28.637 1.00 57.54 305 ILE A N 1
ATOM 2365 C CA . ILE A 1 314 ? 16.984 -5.763 -28.373 1.00 55.66 305 ILE A CA 1
ATOM 2366 C C . ILE A 1 314 ? 16.038 -5.384 -27.230 1.00 54.78 305 ILE A C 1
ATOM 2367 O O . ILE A 1 314 ? 14.847 -5.692 -27.275 1.00 54.40 305 ILE A O 1
ATOM 2372 N N . GLN A 1 315 ? 16.562 -4.697 -26.219 1.00 61.33 306 GLN A N 1
ATOM 2373 C CA . GLN A 1 315 ? 15.726 -4.256 -25.102 1.00 60.96 306 GLN A CA 1
ATOM 2374 C C . GLN A 1 315 ? 14.769 -3.134 -25.507 1.00 61.17 306 GLN A C 1
ATOM 2375 O O . GLN A 1 315 ? 13.607 -3.137 -25.110 1.00 60.79 306 GLN A O 1
ATOM 2381 N N . ASN A 1 316 ? 15.258 -2.179 -26.294 1.00 66.65 307 ASN A N 1
ATOM 2382 C CA . ASN A 1 316 ? 14.422 -1.080 -26.765 1.00 67.24 307 ASN A CA 1
ATOM 2383 C C . ASN A 1 316 ? 13.334 -1.540 -27.734 1.00 66.78 307 ASN A C 1
ATOM 2384 O O . ASN A 1 316 ? 12.288 -0.904 -27.849 1.00 67.96 307 ASN A O 1
ATOM 2389 N N . LEU A 1 317 ? 13.586 -2.645 -28.430 1.00 62.24 308 LEU A N 1
ATOM 2390 C CA . LEU A 1 317 ? 12.584 -3.231 -29.310 1.00 60.79 308 LEU A CA 1
ATOM 2391 C C . LEU A 1 317 ? 11.499 -3.926 -28.498 1.00 59.98 308 LEU A C 1
ATOM 2392 O O . LEU A 1 317 ? 10.308 -3.760 -28.768 1.00 61.08 308 LEU A O 1
ATOM 2397 N N . ALA A 1 318 ? 11.920 -4.714 -27.513 1.00 60.03 309 ALA A N 1
ATOM 2398 C CA . ALA A 1 318 ? 10.989 -5.343 -26.583 1.00 58.04 309 ALA A CA 1
ATOM 2399 C C . ALA A 1 318 ? 10.129 -4.274 -25.925 1.00 57.51 309 ALA A C 1
ATOM 2400 O O . ALA A 1 318 ? 8.923 -4.443 -25.763 1.00 57.02 309 ALA A O 1
ATOM 2402 N N . LEU A 1 319 ? 10.757 -3.162 -25.564 1.00 62.61 310 LEU A N 1
ATOM 2403 C CA . LEU A 1 319 ? 10.044 -2.051 -24.952 1.00 62.97 310 LEU A CA 1
ATOM 2404 C C . LEU A 1 319 ? 9.097 -1.355 -25.922 1.00 64.49 310 LEU A C 1
ATOM 2405 O O . LEU A 1 319 ? 8.028 -0.906 -25.523 1.00 63.92 310 LEU A O 1
ATOM 2410 N N . PHE A 1 320 ? 9.487 -1.269 -27.191 1.00 75.24 311 PHE A N 1
ATOM 2411 C CA . PHE A 1 320 ? 8.633 -0.657 -28.209 1.00 76.10 311 PHE A CA 1
ATOM 2412 C C . PHE A 1 320 ? 7.372 -1.478 -28.424 1.00 75.51 311 PHE A C 1
ATOM 2413 O O . PHE A 1 320 ? 6.262 -0.969 -28.296 1.00 76.14 311 PHE A O 1
ATOM 2421 N N . LEU A 1 321 ? 7.557 -2.752 -28.755 1.00 51.08 312 LEU A N 1
ATOM 2422 C CA . LEU A 1 321 ? 6.445 -3.638 -29.073 1.00 50.10 312 LEU A CA 1
ATOM 2423 C C . LEU A 1 321 ? 5.468 -3.769 -27.915 1.00 49.67 312 LEU A C 1
ATOM 2424 O O . LEU A 1 321 ? 4.262 -3.608 -28.097 1.00 50.20 312 LEU A O 1
ATOM 2429 N N . THR A 1 322 ? 5.991 -4.055 -26.727 1.00 56.71 313 THR A N 1
ATOM 2430 C CA . THR A 1 322 ? 5.149 -4.166 -25.541 1.00 56.32 313 THR A CA 1
ATOM 2431 C C . THR A 1 322 ? 4.391 -2.867 -25.271 1.00 57.52 313 THR A C 1
ATOM 2432 O O . THR A 1 322 ? 3.200 -2.894 -24.976 1.00 57.71 313 THR A O 1
ATOM 2436 N N . SER A 1 323 ? 5.085 -1.738 -25.386 1.00 67.91 314 SER A N 1
ATOM 2437 C CA . SER A 1 323 ? 4.473 -0.437 -25.137 1.00 69.21 314 SER A CA 1
ATOM 2438 C C . SER A 1 323 ? 3.334 -0.166 -26.113 1.00 70.93 314 SER A C 1
ATOM 2439 O O . SER A 1 323 ? 2.243 0.242 -25.710 1.00 70.87 314 SER A O 1
ATOM 2442 N N . PHE A 1 324 ? 3.594 -0.400 -27.395 1.00 58.28 315 PHE A N 1
ATOM 2443 C CA . PHE A 1 324 ? 2.612 -0.120 -28.431 1.00 60.55 315 PHE A CA 1
ATOM 2444 C C . PHE A 1 324 ? 1.380 -0.998 -28.276 1.00 60.18 315 PHE A C 1
ATOM 2445 O O . PHE A 1 324 ? 0.272 -0.494 -28.265 1.00 61.13 315 PHE A O 1
ATOM 2453 N N . PHE A 1 325 ? 1.576 -2.305 -28.153 1.00 64.72 316 PHE A N 1
ATOM 2454 C CA . PHE A 1 325 ? 0.460 -3.228 -27.991 1.00 63.47 316 PHE A CA 1
ATOM 2455 C C . PHE A 1 325 ? -0.343 -2.919 -26.734 1.00 63.53 316 PHE A C 1
ATOM 2456 O O . PHE A 1 325 ? -1.572 -2.939 -26.750 1.00 64.28 316 PHE A O 1
ATOM 2464 N N . THR A 1 326 ? 0.361 -2.609 -25.652 1.00 46.51 317 THR A N 1
ATOM 2465 C CA . THR A 1 326 ? -0.290 -2.222 -24.407 1.00 47.55 317 THR A CA 1
ATOM 2466 C C . THR A 1 326 ? -1.223 -1.028 -24.631 1.00 49.75 317 THR A C 1
ATOM 2467 O O . THR A 1 326 ? -2.294 -0.950 -24.033 1.00 49.79 317 THR A O 1
ATOM 2471 N N . MET A 1 327 ? -0.832 -0.126 -25.526 1.00 62.22 318 MET A N 1
ATOM 2472 C CA . MET A 1 327 ? -1.550 1.132 -25.688 1.00 64.86 318 MET A CA 1
ATOM 2473 C C . MET A 1 327 ? -2.623 1.130 -26.792 1.00 65.72 318 MET A C 1
ATOM 2474 O O . MET A 1 327 ? -3.652 1.793 -26.658 1.00 66.59 318 MET A O 1
ATOM 2479 N N . HIS A 1 328 ? -2.377 0.395 -27.875 1.00 58.59 319 HIS A N 1
ATOM 2480 C CA . HIS A 1 328 ? -3.259 0.378 -29.038 1.00 61.41 319 HIS A CA 1
ATOM 2481 C C . HIS A 1 328 ? -3.389 -1.007 -29.670 1.00 61.25 319 HIS A C 1
ATOM 2482 O O . HIS A 1 328 ? -3.419 -1.116 -30.896 1.00 61.98 319 HIS A O 1
ATOM 2489 N N . LEU A 1 329 ? -3.454 -2.060 -28.859 1.00 68.08 320 LEU A N 1
ATOM 2490 C CA . LEU A 1 329 ? -3.606 -3.412 -29.408 1.00 67.65 320 LEU A CA 1
ATOM 2491 C C . LEU A 1 329 ? -4.769 -3.575 -30.407 1.00 68.87 320 LEU A C 1
ATOM 2492 O O . LEU A 1 329 ? -4.591 -4.214 -31.442 1.00 69.01 320 LEU A O 1
ATOM 2497 N N . PRO A 1 330 ? -5.956 -3.004 -30.106 1.00 74.81 321 PRO A N 1
ATOM 2498 C CA . PRO A 1 330 ? -7.068 -3.106 -31.063 1.00 76.81 321 PRO A CA 1
ATOM 2499 C C . PRO A 1 330 ? -6.726 -2.674 -32.486 1.00 78.60 321 PRO A C 1
ATOM 2500 O O . PRO A 1 330 ? -7.190 -3.300 -33.437 1.00 79.07 321 PRO A O 1
ATOM 2504 N N . LEU A 1 331 ? -5.934 -1.615 -32.617 1.00 89.61 322 LEU A N 1
ATOM 2505 C CA . LEU A 1 331 ? -5.587 -1.078 -33.927 1.00 91.92 322 LEU A CA 1
ATOM 2506 C C . LEU A 1 331 ? -4.925 -2.133 -34.808 1.00 91.70 322 LEU A C 1
ATOM 2507 O O . LEU A 1 331 ? -5.316 -2.324 -35.958 1.00 93.50 322 LEU A O 1
ATOM 2512 N N . ILE A 1 332 ? -3.939 -2.830 -34.251 1.00 69.45 323 ILE A N 1
ATOM 2513 C CA . ILE A 1 332 ? -3.167 -3.819 -35.000 1.00 68.90 323 ILE A CA 1
ATOM 2514 C C . ILE A 1 332 ? -3.897 -5.159 -35.092 1.00 68.91 323 ILE A C 1
ATOM 2515 O O . ILE A 1 332 ? -3.742 -5.898 -36.066 1.00 68.11 323 ILE A O 1
ATOM 2520 N N . GLU A 1 333 ? -4.696 -5.465 -34.076 1.00 83.64 324 GLU A N 1
ATOM 2521 C CA . GLU A 1 333 ? -5.466 -6.703 -34.058 1.00 84.47 324 GLU A CA 1
ATOM 2522 C C . GLU A 1 333 ? -6.521 -6.717 -35.164 1.00 86.92 324 GLU A C 1
ATOM 2523 O O . GLU A 1 333 ? -6.725 -7.735 -35.824 1.00 86.95 324 GLU A O 1
ATOM 2529 N N . ASN A 1 334 ? -7.176 -5.578 -35.370 1.00 69.64 325 ASN A N 1
ATOM 2530 C CA . ASN A 1 334 ? -8.295 -5.484 -36.306 1.00 72.99 325 ASN A CA 1
ATOM 2531 C C . ASN A 1 334 ? -7.896 -5.180 -37.748 1.00 75.49 325 ASN A C 1
ATOM 2532 O O . ASN A 1 334 ? -8.747 -5.183 -38.643 1.00 77.65 325 ASN A O 1
ATOM 2537 N N . LEU A 1 335 ? -6.611 -4.902 -37.963 1.00 74.46 326 LEU A N 1
ATOM 2538 C CA . LEU A 1 335 ? -6.078 -4.669 -39.304 1.00 77.79 326 LEU A CA 1
ATOM 2539 C C . LEU A 1 335 ? -6.450 -5.830 -40.216 1.00 79.84 326 LEU A C 1
ATOM 2540 O O . LEU A 1 335 ? -6.446 -6.981 -39.785 1.00 79.24 326 LEU A O 1
ATOM 2545 N N . PRO A 1 336 ? -6.783 -5.533 -41.479 1.00 97.00 327 PRO A N 1
ATOM 2546 C CA . PRO A 1 336 ? -7.179 -6.609 -42.393 1.00 98.35 327 PRO A CA 1
ATOM 2547 C C . PRO A 1 336 ? -6.033 -7.579 -42.669 1.00 98.11 327 PRO A C 1
ATOM 2548 O O . PRO A 1 336 ? -6.266 -8.755 -42.955 1.00 97.62 327 PRO A O 1
ATOM 2552 N N . ASN A 1 337 ? -4.804 -7.093 -42.548 1.00 120.08 328 ASN A N 1
ATOM 2553 C CA . ASN A 1 337 ? -3.638 -7.886 -42.915 1.00 120.50 328 ASN A CA 1
ATOM 2554 C C . ASN A 1 337 ? -3.264 -8.974 -41.913 1.00 118.59 328 ASN A C 1
ATOM 2555 O O . ASN A 1 337 ? -2.905 -10.084 -42.308 1.00 118.26 328 ASN A O 1
ATOM 2560 N N . ARG A 1 338 ? -3.315 -8.635 -40.626 1.00 110.81 329 ARG A N 1
ATOM 2561 C CA . ARG A 1 338 ? -3.005 -9.568 -39.534 1.00 108.70 329 ARG A CA 1
ATOM 2562 C C . ARG A 1 338 ? -1.522 -9.965 -39.422 1.00 106.32 329 ARG A C 1
ATOM 2563 O O . ARG A 1 338 ? -1.030 -10.209 -38.319 1.00 105.04 329 ARG A O 1
ATOM 2571 N N . ASP A 1 339 ? -0.821 -10.025 -40.553 1.00 80.00 330 ASP A N 1
ATOM 2572 C CA . ASP A 1 339 ? 0.614 -10.302 -40.572 1.00 77.56 330 ASP A CA 1
ATOM 2573 C C . ASP A 1 339 ? 1.404 -9.408 -39.612 1.00 74.94 330 ASP A C 1
ATOM 2574 O O . ASP A 1 339 ? 2.472 -9.791 -39.135 1.00 73.38 330 ASP A O 1
ATOM 2579 N N . PHE A 1 340 ? 0.877 -8.219 -39.330 1.00 73.29 331 PHE A N 1
ATOM 2580 C CA . PHE A 1 340 ? 1.543 -7.283 -38.429 1.00 71.28 331 PHE A CA 1
ATOM 2581 C C . PHE A 1 340 ? 1.324 -7.641 -36.962 1.00 68.45 331 PHE A C 1
ATOM 2582 O O . PHE A 1 340 ? 2.258 -7.581 -36.165 1.00 67.32 331 PHE A O 1
ATOM 2590 N N . LEU A 1 341 ? 0.093 -8.013 -36.613 1.00 78.85 332 LEU A N 1
ATOM 2591 C CA . LEU A 1 341 ? -0.206 -8.520 -35.275 1.00 76.00 332 LEU A CA 1
ATOM 2592 C C . LEU A 1 341 ? 0.668 -9.731 -34.975 1.00 74.39 332 LEU A C 1
ATOM 2593 O O . LEU A 1 341 ? 1.383 -9.775 -33.964 1.00 72.97 332 LEU A O 1
ATOM 2598 N N . THR A 1 342 ? 0.613 -10.704 -35.879 1.00 72.53 333 THR A N 1
ATOM 2599 C CA . THR A 1 342 ? 1.332 -11.965 -35.719 1.00 70.97 333 THR A CA 1
ATOM 2600 C C . THR A 1 342 ? 2.858 -11.803 -35.657 1.00 69.87 333 THR A C 1
ATOM 2601 O O . THR A 1 342 ? 3.502 -12.379 -34.782 1.00 69.77 333 THR A O 1
ATOM 2605 N N . HIS A 1 343 ? 3.428 -11.013 -36.566 1.00 61.27 334 HIS A N 1
ATOM 2606 C CA . HIS A 1 343 ? 4.879 -10.831 -36.611 1.00 59.89 334 HIS A CA 1
ATOM 2607 C C . HIS A 1 343 ? 5.423 -9.969 -35.475 1.00 57.84 334 HIS A C 1
ATOM 2608 O O . HIS A 1 343 ? 6.531 -10.202 -34.996 1.00 56.73 334 HIS A O 1
ATOM 2615 N N . GLY A 1 344 ? 4.654 -8.975 -35.049 1.00 64.95 335 GLY A N 1
ATOM 2616 C CA . GLY A 1 344 ? 5.031 -8.196 -33.886 1.00 63.27 335 GLY A CA 1
ATOM 2617 C C . GLY A 1 344 ? 5.164 -9.101 -32.676 1.00 60.88 335 GLY A C 1
ATOM 2618 O O . GLY A 1 344 ? 6.178 -9.067 -31.954 1.00 60.08 335 GLY A O 1
ATOM 2619 N N . HIS A 1 345 ? 4.148 -9.938 -32.467 1.00 65.74 336 HIS A N 1
ATOM 2620 C CA . HIS A 1 345 ? 4.169 -10.883 -31.347 1.00 63.14 336 HIS A CA 1
ATOM 2621 C C . HIS A 1 345 ? 5.271 -11.946 -31.480 1.00 62.82 336 HIS A C 1
ATOM 2622 O O . HIS A 1 345 ? 5.859 -12.357 -30.480 1.00 61.64 336 HIS A O 1
ATOM 2629 N N . PHE A 1 346 ? 5.561 -12.371 -32.709 1.00 64.93 337 PHE A N 1
ATOM 2630 C CA . PHE A 1 346 ? 6.643 -13.322 -32.943 1.00 65.37 337 PHE A CA 1
ATOM 2631 C C . PHE A 1 346 ? 7.968 -12.744 -32.491 1.00 64.57 337 PHE A C 1
ATOM 2632 O O . PHE A 1 346 ? 8.812 -13.460 -31.946 1.00 63.76 337 PHE A O 1
ATOM 2640 N N . TYR A 1 347 ? 8.146 -11.447 -32.721 1.00 60.50 338 TYR A N 1
ATOM 2641 C CA . TYR A 1 347 ? 9.331 -10.756 -32.249 1.00 59.54 338 TYR A CA 1
ATOM 2642 C C . TYR A 1 347 ? 9.385 -10.791 -30.736 1.00 57.22 338 TYR A C 1
ATOM 2643 O O . TYR A 1 347 ? 10.435 -11.053 -30.162 1.00 56.36 338 TYR A O 1
ATOM 2652 N N . LEU A 1 348 ? 8.249 -10.539 -30.094 1.00 71.69 339 LEU A N 1
ATOM 2653 C CA . LEU A 1 348 ? 8.185 -10.638 -28.638 1.00 70.23 339 LEU A CA 1
ATOM 2654 C C . LEU A 1 348 ? 8.546 -12.047 -28.146 1.00 69.42 339 LEU A C 1
ATOM 2655 O O . LEU A 1 348 ? 9.125 -12.205 -27.073 1.00 68.19 339 LEU A O 1
ATOM 2660 N N . ILE A 1 349 ? 8.233 -13.060 -28.951 1.00 57.82 340 ILE A N 1
ATOM 2661 C CA . ILE A 1 349 ? 8.538 -14.446 -28.598 1.00 56.86 340 ILE A CA 1
ATOM 2662 C C . ILE A 1 349 ? 10.027 -14.776 -28.731 1.00 58.02 340 ILE A C 1
ATOM 2663 O O . ILE A 1 349 ? 10.630 -15.322 -27.808 1.00 57.13 340 ILE A O 1
ATOM 2668 N N . ARG A 1 350 ? 10.608 -14.434 -29.879 1.00 54.79 341 ARG A N 1
ATOM 2669 C CA . ARG A 1 350 ? 12.037 -14.613 -30.116 1.00 56.22 341 ARG A CA 1
ATOM 2670 C C . ARG A 1 350 ? 12.879 -13.890 -29.066 1.00 55.58 341 ARG A C 1
ATOM 2671 O O . ARG A 1 350 ? 13.918 -14.389 -28.631 1.00 55.45 341 ARG A O 1
ATOM 2679 N N . ILE A 1 351 ? 12.426 -12.704 -28.675 1.00 53.83 342 ILE A N 1
ATOM 2680 C CA . ILE A 1 351 ? 13.073 -11.947 -27.613 1.00 54.25 342 ILE A CA 1
ATOM 2681 C C . ILE A 1 351 ? 12.916 -12.664 -26.277 1.00 53.90 342 ILE A C 1
ATOM 2682 O O . ILE A 1 351 ? 13.871 -12.777 -25.509 1.00 54.24 342 ILE A O 1
ATOM 2687 N N . SER A 1 352 ? 11.712 -13.165 -26.013 1.00 58.31 343 SER A N 1
ATOM 2688 C CA . SER A 1 352 ? 11.402 -13.819 -24.738 1.00 56.34 343 SER A CA 1
ATOM 2689 C C . SER A 1 352 ? 12.281 -15.036 -24.439 1.00 55.65 343 SER A C 1
ATOM 2690 O O . SER A 1 352 ? 12.376 -15.473 -23.293 1.00 54.61 343 SER A O 1
ATOM 2693 N N . GLN A 1 353 ? 12.922 -15.576 -25.471 1.00 54.30 344 GLN A N 1
ATOM 2694 C CA . GLN A 1 353 ? 13.789 -16.737 -25.317 1.00 54.90 344 GLN A CA 1
ATOM 2695 C C . GLN A 1 353 ? 15.184 -16.346 -24.834 1.00 55.05 344 GLN A C 1
ATOM 2696 O O . GLN A 1 353 ? 15.926 -17.179 -24.312 1.00 54.25 344 GLN A O 1
ATOM 2702 N N . ILE A 1 354 ? 15.534 -15.077 -25.017 1.00 54.83 345 ILE A N 1
ATOM 2703 C CA . ILE A 1 354 ? 16.819 -14.557 -24.568 1.00 54.99 345 ILE A CA 1
ATOM 2704 C C . ILE A 1 354 ? 16.960 -14.687 -23.057 1.00 54.01 345 ILE A C 1
ATOM 2705 O O . ILE A 1 354 ? 16.031 -14.384 -22.309 1.00 53.97 345 ILE A O 1
ATOM 2710 N N . ASP A 1 355 ? 18.124 -15.156 -22.618 1.00 75.00 346 ASP A N 1
ATOM 2711 C CA . ASP A 1 355 ? 18.400 -15.339 -21.200 1.00 74.08 346 ASP A CA 1
ATOM 2712 C C . ASP A 1 355 ? 18.895 -14.041 -20.565 1.00 74.26 346 ASP A C 1
ATOM 2713 O O . ASP A 1 355 ? 20.098 -13.809 -20.455 1.00 75.39 346 ASP A O 1
ATOM 2718 N N . ASP A 1 356 ? 17.951 -13.198 -20.160 1.00 53.95 347 ASP A N 1
ATOM 2719 C CA . ASP A 1 356 ? 18.258 -11.931 -19.511 1.00 54.09 347 ASP A CA 1
ATOM 2720 C C . ASP A 1 356 ? 17.092 -11.546 -18.613 1.00 53.56 347 ASP A C 1
ATOM 2721 O O . ASP A 1 356 ? 15.945 -11.517 -19.057 1.00 53.14 347 ASP A O 1
ATOM 2726 N N . ARG A 1 357 ? 17.386 -11.249 -17.351 1.00 58.84 348 ARG A N 1
ATOM 2727 C CA . ARG A 1 357 ? 16.339 -10.987 -16.366 1.00 59.82 348 ARG A CA 1
ATOM 2728 C C . ARG A 1 357 ? 15.440 -9.812 -16.753 1.00 61.00 348 ARG A C 1
ATOM 2729 O O . ARG A 1 357 ? 14.227 -9.972 -16.881 1.00 61.20 348 ARG A O 1
ATOM 2737 N N . GLU A 1 358 ? 16.042 -8.640 -16.943 1.00 64.50 349 GLU A N 1
ATOM 2738 C CA . GLU A 1 358 ? 15.286 -7.408 -17.167 1.00 65.32 349 GLU A CA 1
ATOM 2739 C C . GLU A 1 358 ? 14.436 -7.458 -18.436 1.00 65.13 349 GLU A C 1
ATOM 2740 O O . GLU A 1 358 ? 13.265 -7.068 -18.423 1.00 64.94 349 GLU A O 1
ATOM 2746 N N . ILE A 1 359 ? 15.034 -7.938 -19.524 1.00 55.92 350 ILE A N 1
ATOM 2747 C CA . ILE A 1 359 ? 14.335 -8.086 -20.800 1.00 55.92 350 ILE A CA 1
ATOM 2748 C C . ILE A 1 359 ? 13.117 -8.998 -20.681 1.00 55.50 350 ILE A C 1
ATOM 2749 O O . ILE A 1 359 ? 12.000 -8.612 -21.046 1.00 56.98 350 ILE A O 1
ATOM 2754 N N . PHE A 1 360 ? 13.335 -10.207 -20.171 1.00 59.95 351 PHE A N 1
ATOM 2755 C CA . PHE A 1 360 ? 12.239 -11.153 -20.005 1.00 57.34 351 PHE A CA 1
ATOM 2756 C C . PHE A 1 360 ? 11.148 -10.606 -19.096 1.00 56.11 351 PHE A C 1
ATOM 2757 O O . PHE A 1 360 ? 9.984 -10.914 -19.289 1.00 55.66 351 PHE A O 1
ATOM 2765 N N . LYS A 1 361 ? 11.527 -9.814 -18.100 1.00 47.40 352 LYS A N 1
ATOM 2766 C CA . LYS A 1 361 ? 10.548 -9.213 -17.210 1.00 46.22 352 LYS A CA 1
ATOM 2767 C C . LYS A 1 361 ? 9.621 -8.297 -18.002 1.00 46.17 352 LYS A C 1
ATOM 2768 O O . LYS A 1 361 ? 8.392 -8.340 -17.837 1.00 45.96 352 LYS A O 1
ATOM 2774 N N . ILE A 1 362 ? 10.219 -7.481 -18.868 1.00 54.76 353 ILE A N 1
ATOM 2775 C CA . ILE A 1 362 ? 9.464 -6.624 -19.779 1.00 54.68 353 ILE A CA 1
ATOM 2776 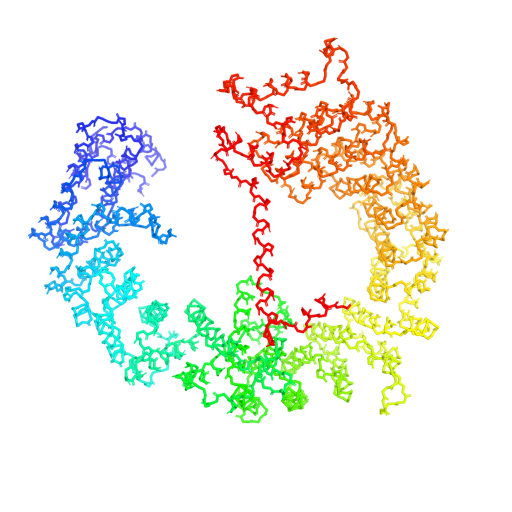C C . ILE A 1 362 ? 8.423 -7.431 -20.544 1.00 54.55 353 ILE A C 1
ATOM 2777 O O . ILE A 1 362 ? 7.238 -7.090 -20.541 1.00 54.98 353 ILE A O 1
ATOM 2782 N N . CYS A 1 363 ? 8.860 -8.509 -21.188 1.00 45.72 354 CYS A N 1
ATOM 2783 C CA . CYS A 1 363 ? 7.945 -9.306 -22.010 1.00 45.30 354 CYS A CA 1
ATOM 2784 C C . CYS A 1 363 ? 6.850 -9.986 -21.177 1.00 44.72 354 CYS A C 1
ATOM 2785 O O . CYS A 1 363 ? 5.669 -9.911 -21.510 1.00 44.57 354 CYS A O 1
ATOM 2788 N N . LEU A 1 364 ? 7.268 -10.625 -20.088 1.00 53.91 355 LEU A N 1
ATOM 2789 C CA . LEU A 1 364 ? 6.407 -11.412 -19.215 1.00 52.94 355 LEU A CA 1
ATOM 2790 C C . LEU A 1 364 ? 5.211 -10.627 -18.701 1.00 53.01 355 LEU A C 1
ATOM 2791 O O . LEU A 1 364 ? 4.095 -11.142 -18.674 1.00 53.88 355 LEU A O 1
ATOM 2796 N N . ASP A 1 365 ? 5.447 -9.388 -18.280 1.00 49.07 356 ASP A N 1
ATOM 2797 C CA . ASP A 1 365 ? 4.354 -8.543 -17.814 1.00 49.34 356 ASP A CA 1
ATOM 2798 C C . ASP A 1 365 ? 3.275 -8.375 -18.884 1.00 48.47 356 ASP A C 1
ATOM 2799 O O . ASP A 1 365 ? 2.089 -8.626 -18.628 1.00 48.66 356 ASP A O 1
ATOM 2804 N N . TYR A 1 366 ? 3.693 -7.979 -20.084 1.00 40.89 357 TYR A N 1
ATOM 2805 C CA . TYR A 1 366 ? 2.792 -7.899 -21.230 1.00 41.58 357 TYR A CA 1
ATOM 2806 C C . TYR A 1 366 ? 2.052 -9.212 -21.479 1.00 40.96 357 TYR A C 1
ATOM 2807 O O . TYR A 1 366 ? 0.830 -9.229 -21.567 1.00 40.41 357 TYR A O 1
ATOM 2816 N N . TRP A 1 367 ? 2.807 -10.298 -21.603 1.00 51.52 358 TRP A N 1
ATOM 2817 C CA . TRP A 1 367 ? 2.240 -11.613 -21.864 1.00 50.61 358 TRP A CA 1
ATOM 2818 C C . TRP A 1 367 ? 1.119 -11.949 -20.894 1.00 50.94 358 TRP A C 1
ATOM 2819 O O . TRP A 1 367 ? 0.055 -12.401 -21.313 1.00 51.65 358 TRP A O 1
ATOM 2830 N N . LEU A 1 368 ? 1.352 -11.704 -19.606 1.00 42.30 359 LEU A N 1
ATOM 2831 C CA . LEU A 1 368 ? 0.340 -11.977 -18.594 1.00 43.31 359 LEU A CA 1
ATOM 2832 C C . LEU A 1 368 ? -0.917 -11.166 -18.879 1.00 45.88 359 LEU A C 1
ATOM 2833 O O . LEU A 1 368 ? -2.025 -11.707 -18.834 1.00 47.03 359 LEU A O 1
ATOM 2838 N N . LYS A 1 369 ? -0.750 -9.877 -19.166 1.00 47.77 360 LYS A N 1
ATOM 2839 C CA . LYS A 1 369 ? -1.903 -9.037 -19.490 1.00 49.70 360 LYS A CA 1
ATOM 2840 C C . LYS A 1 369 ? -2.678 -9.590 -20.688 1.00 50.56 360 LYS A C 1
ATOM 2841 O O . LYS A 1 369 ? -3.911 -9.647 -20.674 1.00 51.80 360 LYS A O 1
ATOM 2847 N N . LEU A 1 370 ? -1.941 -10.020 -21.708 1.00 58.60 361 LEU A N 1
ATOM 2848 C CA . LEU A 1 370 ? -2.534 -10.531 -22.939 1.00 59.17 361 LEU A CA 1
ATOM 2849 C C . LEU A 1 370 ? -3.329 -11.808 -22.708 1.00 59.90 361 LEU A C 1
ATOM 2850 O O . LEU A 1 370 ? -4.501 -11.883 -23.068 1.00 61.66 361 LEU A O 1
ATOM 2855 N N . VAL A 1 371 ? -2.688 -12.811 -22.114 1.00 52.38 362 VAL A N 1
ATOM 2856 C CA . VAL A 1 371 ? -3.334 -14.104 -21.886 1.00 51.99 362 VAL A CA 1
ATOM 2857 C C . VAL A 1 371 ? -4.538 -14.009 -20.943 1.00 51.99 362 VAL A C 1
ATOM 2858 O O . VAL A 1 371 ? -5.562 -14.643 -21.184 1.00 52.83 362 VAL A O 1
ATOM 2862 N N . GLN A 1 372 ? -4.419 -13.213 -19.883 1.00 52.25 363 GLN A N 1
ATOM 2863 C CA . GLN A 1 372 ? -5.512 -13.071 -18.925 1.00 52.95 363 GLN A CA 1
ATOM 2864 C C . GLN A 1 372 ? -6.724 -12.400 -19.568 1.00 55.02 363 GLN A C 1
ATOM 2865 O O . GLN A 1 372 ? -7.866 -12.753 -19.273 1.00 56.23 363 GLN A O 1
ATOM 2871 N N . GLU A 1 373 ? -6.470 -11.433 -20.446 1.00 55.03 364 GLU A N 1
ATOM 2872 C CA . GLU A 1 373 ? -7.547 -10.751 -21.154 1.00 57.20 364 GLU A CA 1
ATOM 2873 C C . GLU A 1 373 ? -8.277 -11.700 -22.105 1.00 56.67 364 GLU A C 1
ATOM 2874 O O . GLU A 1 373 ? -9.513 -11.780 -22.099 1.00 57.36 364 GLU A O 1
ATOM 2880 N N . LEU A 1 374 ? -7.504 -12.419 -22.915 1.00 50.07 365 LEU A N 1
ATOM 2881 C CA . LEU A 1 374 ? -8.052 -13.399 -23.849 1.00 50.68 365 LEU A CA 1
ATOM 2882 C C . LEU A 1 374 ? -8.856 -14.469 -23.128 1.00 51.20 365 LEU A C 1
ATOM 2883 O O . LEU A 1 374 ? -9.915 -14.881 -23.607 1.00 52.88 365 LEU A O 1
ATOM 2888 N N . TYR A 1 375 ? -8.356 -14.924 -21.982 1.00 60.10 366 TYR A N 1
ATOM 2889 C CA . TYR A 1 375 ? -9.082 -15.900 -21.182 1.00 59.93 366 TYR A CA 1
ATOM 2890 C C . TYR A 1 375 ? -10.404 -15.333 -20.696 1.00 61.35 366 TYR A C 1
ATOM 2891 O O . TYR A 1 375 ? -11.443 -15.982 -20.801 1.00 62.46 366 TYR A O 1
ATOM 2900 N N . GLU A 1 376 ? -10.355 -14.122 -20.151 1.00 60.62 367 GLU A N 1
ATOM 2901 C CA . GLU A 1 376 ? -11.538 -13.506 -19.568 1.00 62.66 367 GLU A CA 1
ATOM 2902 C C . GLU A 1 376 ? -12.626 -13.241 -20.607 1.00 65.16 367 GLU A C 1
ATOM 2903 O O . GLU A 1 376 ? -13.781 -13.005 -20.252 1.00 65.84 367 GLU A O 1
ATOM 2909 N N . GLU A 1 377 ? -12.260 -13.289 -21.885 1.00 48.50 368 GLU A N 1
ATOM 2910 C CA . GLU A 1 377 ? -13.268 -13.225 -22.934 1.00 51.26 368 GLU A CA 1
ATOM 2911 C C . GLU A 1 377 ? -14.095 -14.510 -22.947 1.00 52.77 368 GLU A C 1
ATOM 2912 O O . GLU A 1 377 ? -15.320 -14.467 -23.060 1.00 54.09 368 GLU A O 1
ATOM 2918 N N . MET A 1 378 ? -13.423 -15.653 -22.828 1.00 64.38 369 MET A N 1
ATOM 2919 C CA . MET A 1 378 ? -14.119 -16.933 -22.726 1.00 66.14 369 MET A CA 1
ATOM 2920 C C . MET A 1 378 ? -14.956 -16.977 -21.456 1.00 67.04 369 MET A C 1
ATOM 2921 O O . MET A 1 378 ? -16.115 -17.389 -21.476 1.00 68.19 369 MET A O 1
ATOM 2926 N N . GLN A 1 379 ? -14.352 -16.546 -20.353 1.00 68.54 370 GLN A N 1
ATOM 2927 C CA . GLN A 1 379 ? -14.959 -16.651 -19.029 1.00 69.41 370 GLN A CA 1
ATOM 2928 C C . GLN A 1 379 ? -16.263 -15.865 -18.919 1.00 71.17 370 GLN A C 1
ATOM 2929 O O . GLN A 1 379 ? -17.145 -16.219 -18.138 1.00 71.85 370 GLN A O 1
ATOM 2935 N N . SER A 1 380 ? -16.384 -14.803 -19.709 1.00 90.78 371 SER A N 1
ATOM 2936 C CA . SER A 1 380 ? -17.549 -13.924 -19.625 1.00 92.57 371 SER A CA 1
ATOM 2937 C C . SER A 1 380 ? -18.666 -14.288 -20.603 1.00 94.34 371 SER A C 1
ATOM 2938 O O . SER A 1 380 ? -19.671 -13.581 -20.692 1.00 95.56 371 SER A O 1
ATOM 2941 N N . LEU A 1 381 ? -18.493 -15.389 -21.330 1.00 83.65 372 LEU A N 1
ATOM 2942 C CA . LEU A 1 381 ? -19.544 -15.891 -22.216 1.00 85.33 372 LEU A CA 1
ATOM 2943 C C . LEU A 1 381 ? -20.791 -16.253 -21.413 1.00 87.36 372 LEU A C 1
ATOM 2944 O O . LEU A 1 381 ? -20.690 -16.641 -20.249 1.00 86.16 372 LEU A O 1
ATOM 2949 N N . PRO A 1 382 ? -21.973 -16.129 -22.035 1.00 136.34 373 PRO A N 1
ATOM 2950 C CA . PRO A 1 382 ? -23.221 -16.556 -21.397 1.00 137.80 373 PRO A CA 1
ATOM 2951 C C . PRO A 1 382 ? -23.334 -18.072 -21.510 1.00 137.80 373 PRO A C 1
ATOM 2952 O O . PRO A 1 382 ? -24.212 -18.703 -20.924 1.00 139.39 373 PRO A O 1
ATOM 2956 N N . LEU A 1 383 ? -22.397 -18.640 -22.262 1.00 97.41 374 LEU A N 1
ATOM 2957 C CA . LEU A 1 383 ? -22.312 -20.069 -22.519 1.00 97.05 374 LEU A CA 1
ATOM 2958 C C . LEU A 1 383 ? -22.031 -20.835 -21.223 1.00 96.82 374 LEU A C 1
ATOM 2959 O O . LEU A 1 383 ? -22.276 -22.037 -21.131 1.00 95.85 374 LEU A O 1
ATOM 2964 N N . ASN A 1 384 ? -21.542 -20.119 -20.214 1.00 83.50 375 ASN A N 1
ATOM 2965 C CA . ASN A 1 384 ? -21.251 -20.708 -18.913 1.00 82.61 375 ASN A CA 1
ATOM 2966 C C . ASN A 1 384 ? -22.491 -20.875 -18.040 1.00 83.85 375 ASN A C 1
ATOM 2967 O O . ASN A 1 384 ? -22.484 -21.645 -17.079 1.00 84.54 375 ASN A O 1
ATOM 2972 N N . ASP A 1 385 ? -23.558 -20.159 -18.386 1.00 80.87 376 ASP A N 1
ATOM 2973 C CA . ASP A 1 385 ? -24.827 -20.271 -17.672 1.00 80.95 376 ASP A CA 1
ATOM 2974 C C . ASP A 1 385 ? -25.427 -21.671 -17.794 1.00 80.44 376 ASP A C 1
ATOM 2975 O O . ASP A 1 385 ? -26.348 -22.023 -17.059 1.00 80.52 376 ASP A O 1
ATOM 2980 N N . MET A 1 386 ? -24.903 -22.464 -18.724 1.00 59.67 377 MET A N 1
ATOM 2981 C CA . MET A 1 386 ? -25.382 -23.825 -18.930 1.00 59.60 377 MET A CA 1
ATOM 2982 C C . MET A 1 386 ? -24.391 -24.865 -18.404 1.00 58.61 377 MET A C 1
ATOM 2983 O O . MET A 1 386 ? -24.298 -25.968 -18.943 1.00 58.43 377 MET A O 1
ATOM 2988 N N . SER A 1 387 ? -23.660 -24.508 -17.348 1.00 63.22 378 SER A N 1
ATOM 2989 C CA . SER A 1 387 ? -22.649 -25.393 -16.767 1.00 62.37 378 SER A CA 1
ATOM 2990 C C . SER A 1 387 ? -23.273 -26.692 -16.276 1.00 63.23 378 SER A C 1
ATOM 2991 O O . SER A 1 387 ? -22.650 -27.752 -16.329 1.00 62.78 378 SER A O 1
ATOM 2994 N N . SER A 1 388 ? -24.516 -26.602 -15.812 1.00 79.20 379 SER A N 1
ATOM 2995 C CA . SER A 1 388 ? -25.229 -27.756 -15.268 1.00 80.17 379 SER A CA 1
ATOM 2996 C C . SER A 1 388 ? -25.518 -28.833 -16.315 1.00 80.44 379 SER A C 1
ATOM 2997 O O . SER A 1 388 ? -26.019 -29.905 -15.980 1.00 80.47 379 SER A O 1
ATOM 3000 N N . MET A 1 389 ? -25.210 -28.543 -17.576 1.00 63.95 380 MET A N 1
ATOM 3001 C CA . MET A 1 389 ? -25.391 -29.511 -18.650 1.00 64.45 380 MET A CA 1
ATOM 3002 C C . MET A 1 389 ? -24.043 -30.004 -19.168 1.00 63.38 380 MET A C 1
ATOM 3003 O O . MET A 1 389 ? -23.974 -30.937 -19.966 1.00 63.61 380 MET A O 1
ATOM 3008 N N . GLY A 1 390 ? -22.968 -29.375 -18.707 1.00 76.31 381 GLY A N 1
ATOM 3009 C CA . GLY A 1 390 ? -21.633 -29.773 -19.116 1.00 75.31 381 GLY A CA 1
ATOM 3010 C C . GLY A 1 390 ? -21.053 -28.885 -20.198 1.00 75.15 381 GLY A C 1
ATOM 3011 O O . GLY A 1 390 ? -20.140 -29.285 -20.919 1.00 74.76 381 GLY A O 1
ATOM 3012 N N . LEU A 1 391 ? -21.588 -27.674 -20.314 1.00 77.41 382 LEU A N 1
ATOM 3013 C CA . LEU A 1 391 ? -21.067 -26.699 -21.261 1.00 76.85 382 LEU A CA 1
ATOM 3014 C C . LEU A 1 391 ? -20.307 -25.601 -20.535 1.00 76.04 382 LEU A C 1
ATOM 3015 O O . LEU A 1 391 ? -20.686 -25.184 -19.439 1.00 75.98 382 LEU A O 1
ATOM 3020 N N . GLY A 1 392 ? -19.232 -25.137 -21.159 1.00 87.23 383 GLY A N 1
ATOM 3021 C CA . GLY A 1 392 ? -18.452 -24.040 -20.627 1.00 86.49 383 GLY A CA 1
ATOM 3022 C C . GLY A 1 392 ? -17.537 -24.425 -19.490 1.00 85.39 383 GLY A C 1
ATOM 3023 O O . GLY A 1 392 ? -17.012 -25.537 -19.436 1.00 84.95 383 GLY A O 1
ATOM 3024 N N . MET A 1 393 ? -17.347 -23.487 -18.572 1.00 86.48 384 MET A N 1
ATOM 3025 C CA . MET A 1 393 ? -16.463 -23.701 -17.439 1.00 85.06 384 MET A CA 1
ATOM 3026 C C . MET A 1 393 ? -17.152 -23.306 -16.133 1.00 84.77 384 MET A C 1
ATOM 3027 O O . MET A 1 393 ? -17.479 -22.138 -15.923 1.00 84.89 384 MET A O 1
ATOM 3032 N N . MET A 1 394 ? -17.399 -24.289 -15.269 1.00 107.21 385 MET A N 1
ATOM 3033 C CA . MET A 1 394 ? -17.893 -24.005 -13.927 1.00 106.90 385 MET A CA 1
ATOM 3034 C C . MET A 1 394 ? -16.875 -23.112 -13.245 1.00 106.07 385 MET A C 1
ATOM 3035 O O . MET A 1 394 ? -15.677 -23.239 -13.499 1.00 105.56 385 MET A O 1
ATOM 3040 N N . SER A 1 395 ? -17.356 -22.211 -12.393 1.00 107.26 386 SER A N 1
ATOM 3041 C CA . SER A 1 395 ? -16.511 -21.224 -11.726 1.00 106.61 386 SER A CA 1
ATOM 3042 C C . SER A 1 395 ? -15.206 -21.810 -11.197 1.00 105.09 386 SER A C 1
ATOM 3043 O O . SER A 1 395 ? -14.126 -21.380 -11.595 1.00 104.40 386 SER A O 1
ATOM 3046 N N . GLY A 1 396 ? -15.335 -22.806 -10.323 1.00 82.29 387 GLY A N 1
ATOM 3047 C CA . GLY A 1 396 ? -14.212 -23.446 -9.660 1.00 80.97 387 GLY A CA 1
ATOM 3048 C C . GLY A 1 396 ? -12.930 -23.607 -10.458 1.00 79.85 387 GLY A C 1
ATOM 3049 O O . GLY A 1 396 ? -12.010 -22.802 -10.322 1.00 79.03 387 GLY A O 1
ATOM 3050 N N . GLY A 1 397 ? -12.863 -24.638 -11.295 1.00 66.21 388 GLY A N 1
ATOM 3051 C CA . GLY A 1 397 ? -11.673 -24.873 -12.094 1.00 65.32 388 GLY A CA 1
ATOM 3052 C C . GLY A 1 397 ? -11.841 -25.895 -13.200 1.00 65.81 388 GLY A C 1
ATOM 3053 O O . GLY A 1 397 ? -12.940 -26.385 -13.440 1.00 66.87 388 GLY A O 1
ATOM 3054 N N . GLY A 1 398 ? -10.742 -26.221 -13.873 1.00 58.12 389 GLY A N 1
ATOM 3055 C CA . GLY A 1 398 ? -10.769 -27.181 -14.961 1.00 58.63 389 GLY A CA 1
ATOM 3056 C C . GLY A 1 398 ? -10.839 -26.482 -16.301 1.00 59.20 389 GLY A C 1
ATOM 3057 O O . GLY A 1 398 ? -11.714 -25.645 -16.523 1.00 59.96 389 GLY A O 1
ATOM 3058 N N . ALA A 1 399 ? -9.910 -26.814 -17.194 1.00 59.93 390 ALA A N 1
ATOM 3059 C CA . ALA A 1 399 ? -9.868 -26.196 -18.518 1.00 60.49 390 ALA A CA 1
ATOM 3060 C C . ALA A 1 399 ? -10.946 -26.759 -19.429 1.00 61.85 390 ALA A C 1
ATOM 3061 O O . ALA A 1 399 ? -11.153 -27.972 -19.480 1.00 62.13 390 ALA A O 1
ATOM 3063 N N . PRO A 1 400 ? -11.628 -25.873 -20.162 1.00 59.06 391 PRO A N 1
ATOM 3064 C CA . PRO A 1 400 ? -12.675 -26.279 -21.098 1.00 60.50 391 PRO A CA 1
ATOM 3065 C C . PRO A 1 400 ? -12.082 -26.926 -22.348 1.00 60.99 391 PRO A C 1
ATOM 3066 O O . PRO A 1 400 ? -10.943 -26.630 -22.717 1.00 60.95 391 PRO A O 1
ATOM 3070 N N . ASN A 1 401 ? -12.839 -27.824 -22.970 1.00 67.18 392 ASN A N 1
ATOM 3071 C CA . ASN A 1 401 ? -12.449 -28.399 -24.250 1.00 67.86 392 ASN A CA 1
ATOM 3072 C C . ASN A 1 401 ? -12.410 -27.311 -25.318 1.00 68.60 392 ASN A C 1
ATOM 3073 O O . ASN A 1 401 ? -13.400 -26.609 -25.520 1.00 69.63 392 ASN A O 1
ATOM 3078 N N . PRO A 1 402 ? -11.267 -27.169 -26.004 1.00 65.11 393 PRO A N 1
ATOM 3079 C CA . PRO A 1 402 ? -11.108 -26.128 -27.026 1.00 65.75 393 PRO A CA 1
ATOM 3080 C C . PRO A 1 402 ? -12.068 -26.303 -28.203 1.00 67.49 393 PRO A C 1
ATOM 3081 O O . PRO A 1 402 ? -12.664 -25.328 -28.658 1.00 68.33 393 PRO A O 1
ATOM 3085 N N . ALA A 1 403 ? -12.226 -27.539 -28.666 1.00 72.89 394 ALA A N 1
ATOM 3086 C CA . ALA A 1 403 ? -13.012 -27.825 -29.861 1.00 74.62 394 ALA A CA 1
ATOM 3087 C C . ALA A 1 403 ? -14.452 -27.327 -29.768 1.00 75.73 394 ALA A C 1
ATOM 3088 O O . ALA A 1 403 ? -15.061 -26.977 -30.779 1.00 77.11 394 ALA A O 1
ATOM 3090 N N . LEU A 1 404 ? -14.991 -27.291 -28.555 1.00 59.09 395 LEU A N 1
ATOM 3091 C CA . LEU A 1 404 ? -16.351 -26.810 -28.337 1.00 60.25 395 LEU A CA 1
ATOM 3092 C C . LEU A 1 404 ? -16.426 -25.280 -28.347 1.00 60.61 395 LEU A C 1
ATOM 3093 O O . LEU A 1 404 ? -17.498 -24.706 -28.156 1.00 61.18 395 LEU A O 1
ATOM 3098 N N . LEU A 1 405 ? -15.287 -24.629 -28.576 1.00 62.16 396 LEU A N 1
ATOM 3099 C CA . LEU A 1 405 ? -15.216 -23.170 -28.584 1.00 61.63 396 LEU A CA 1
ATOM 3100 C C . LEU A 1 405 ? -14.804 -22.601 -29.942 1.00 62.36 396 LEU A C 1
ATOM 3101 O O . LEU A 1 405 ? -14.871 -21.391 -30.155 1.00 62.40 396 LEU A O 1
ATOM 3106 N N . GLU A 1 406 ? -14.383 -23.473 -30.856 1.00 67.43 397 GLU A N 1
ATOM 3107 C CA . GLU A 1 406 ? -13.864 -23.043 -32.158 1.00 69.01 397 GLU A CA 1
ATOM 3108 C C . GLU A 1 406 ? -14.868 -22.239 -32.979 1.00 71.71 397 GLU A C 1
ATOM 3109 O O . GLU A 1 406 ? -14.492 -21.311 -33.695 1.00 73.56 397 GLU A O 1
ATOM 3115 N N . HIS A 1 407 ? -16.144 -22.593 -32.865 1.00 77.98 398 HIS A N 1
ATOM 3116 C CA . HIS A 1 407 ? -17.196 -21.939 -33.640 1.00 79.59 398 HIS A CA 1
ATOM 3117 C C . HIS A 1 407 ? -17.643 -20.623 -33.005 1.00 79.42 398 HIS A C 1
ATOM 3118 O O . HIS A 1 407 ? -18.688 -20.077 -33.360 1.00 81.86 398 HIS A O 1
ATOM 3125 N N . TYR A 1 408 ? -16.851 -20.123 -32.061 1.00 78.08 399 TYR A N 1
ATOM 3126 C CA . TYR A 1 408 ? -17.119 -18.835 -31.429 1.00 78.00 399 TYR A CA 1
ATOM 3127 C C . TYR A 1 408 ? -16.153 -17.774 -31.937 1.00 77.25 399 TYR A C 1
ATOM 3128 O O . TYR A 1 408 ? -14.960 -18.037 -32.087 1.00 76.39 399 TYR A O 1
ATOM 3137 N N . PRO A 1 409 ? -16.665 -16.565 -32.198 1.00 102.35 400 PRO A N 1
ATOM 3138 C CA . PRO A 1 409 ? -15.811 -15.452 -32.617 1.00 101.12 400 PRO A CA 1
ATOM 3139 C C . PRO A 1 409 ? -14.966 -14.959 -31.443 1.00 98.52 400 PRO A C 1
ATOM 3140 O O . PRO A 1 409 ? -15.202 -13.878 -30.905 1.00 99.19 400 PRO A O 1
ATOM 3144 N N . LEU A 1 410 ? -13.988 -15.767 -31.046 1.00 71.34 401 LEU A N 1
ATOM 3145 C CA . LEU A 1 410 ? -13.118 -15.427 -29.927 1.00 67.85 401 LEU A CA 1
ATOM 3146 C C . LEU A 1 410 ? -11.808 -14.816 -30.413 1.00 66.44 401 LEU A C 1
ATOM 3147 O O . LEU A 1 410 ? -11.240 -15.259 -31.411 1.00 66.10 401 LEU A O 1
ATOM 3152 N N . ARG A 1 411 ? -11.337 -13.797 -29.701 1.00 67.32 402 ARG A N 1
ATOM 3153 C CA . ARG A 1 411 ? -10.084 -13.134 -30.040 1.00 65.91 402 ARG A CA 1
ATOM 3154 C C . ARG A 1 411 ? -8.917 -14.112 -30.008 1.00 64.15 402 ARG A C 1
ATOM 3155 O O . ARG A 1 411 ? -8.030 -14.064 -30.862 1.00 64.12 402 ARG A O 1
ATOM 3163 N N . LYS A 1 412 ? -8.939 -15.010 -29.026 1.00 68.95 403 LYS A N 1
ATOM 3164 C CA . LYS A 1 412 ? -7.872 -15.989 -28.826 1.00 66.36 403 LYS A CA 1
ATOM 3165 C C . LYS A 1 412 ? -7.594 -16.809 -30.088 1.00 66.50 403 LYS A C 1
ATOM 3166 O O . LYS A 1 412 ? -6.529 -17.406 -30.229 1.00 65.89 403 LYS A O 1
ATOM 3172 N N . HIS A 1 413 ? -8.561 -16.830 -31.001 1.00 57.71 404 HIS A N 1
ATOM 3173 C CA . HIS A 1 413 ? -8.401 -17.500 -32.281 1.00 58.60 404 HIS A CA 1
ATOM 3174 C C . HIS A 1 413 ? -7.469 -16.723 -33.205 1.00 59.12 404 HIS A C 1
ATOM 3175 O O . HIS A 1 413 ? -6.758 -17.312 -34.018 1.00 58.94 404 HIS A O 1
ATOM 3182 N N . LYS A 1 414 ? -7.466 -15.400 -33.072 1.00 62.92 405 LYS A N 1
ATOM 3183 C CA . LYS A 1 414 ? -6.583 -14.566 -33.878 1.00 63.38 405 LYS A CA 1
ATOM 3184 C C . LYS A 1 414 ? -5.114 -14.782 -33.504 1.00 62.39 405 LYS A C 1
ATOM 3185 O O . LYS A 1 414 ? -4.220 -14.412 -34.262 1.00 62.69 405 LYS A O 1
ATOM 3191 N N . TYR A 1 415 ? -4.873 -15.379 -32.339 1.00 63.18 406 TYR A N 1
ATOM 3192 C CA . TYR A 1 415 ? -3.518 -15.540 -31.818 1.00 62.06 406 TYR A CA 1
ATOM 3193 C C . TYR A 1 415 ? -3.060 -16.990 -31.781 1.00 62.07 406 TYR A C 1
ATOM 3194 O O . TYR A 1 415 ? -2.063 -17.306 -31.127 1.00 61.46 406 TYR A O 1
ATOM 3203 N N . LYS A 1 416 ? -3.803 -17.855 -32.467 1.00 57.66 407 LYS A N 1
ATOM 3204 C CA . LYS A 1 416 ? -3.585 -19.300 -32.453 1.00 57.62 407 LYS A CA 1
ATOM 3205 C C . LYS A 1 416 ? -2.113 -19.699 -32.467 1.00 56.27 407 LYS A C 1
ATOM 3206 O O . LYS A 1 416 ? -1.597 -20.264 -31.496 1.00 55.73 407 LYS A O 1
ATOM 3212 N N . GLU A 1 417 ? -1.440 -19.374 -33.564 1.00 69.59 408 GLU A N 1
ATOM 3213 C CA . GLU A 1 417 ? -0.042 -19.736 -33.756 1.00 68.20 408 GLU A CA 1
ATOM 3214 C C . GLU A 1 417 ? 0.897 -19.083 -32.739 1.00 65.90 408 GLU A C 1
ATOM 3215 O O . GLU A 1 417 ? 1.933 -19.651 -32.396 1.00 64.81 408 GLU A O 1
ATOM 3221 N N . VAL A 1 418 ? 0.538 -17.894 -32.264 1.00 58.46 409 VAL A N 1
ATOM 3222 C CA . VAL A 1 418 ? 1.355 -17.184 -31.282 1.00 55.83 409 VAL A CA 1
ATOM 3223 C C . VAL A 1 418 ? 1.269 -17.830 -29.906 1.00 53.65 409 VAL A C 1
ATOM 3224 O O . VAL A 1 418 ? 2.291 -18.132 -29.286 1.00 52.85 409 VAL A O 1
ATOM 3228 N N . LEU A 1 419 ? 0.044 -18.034 -29.432 1.00 56.20 410 LEU A N 1
ATOM 3229 C CA . LEU A 1 419 ? -0.185 -18.651 -28.130 1.00 53.05 410 LEU A CA 1
ATOM 3230 C C . LEU A 1 419 ? 0.447 -20.039 -28.051 1.00 51.98 410 LEU A C 1
ATOM 3231 O O . LEU A 1 419 ? 0.954 -20.436 -26.997 1.00 51.15 410 LEU A O 1
ATOM 3236 N N . SER A 1 420 ? 0.431 -20.774 -29.161 1.00 60.59 411 SER A N 1
ATOM 3237 C CA . SER A 1 420 ? 1.006 -22.120 -29.156 1.00 60.66 411 SER A CA 1
ATOM 3238 C C . SER A 1 420 ? 2.527 -22.102 -28.973 1.00 59.97 411 SER A C 1
ATOM 3239 O O . SER A 1 420 ? 3.084 -22.985 -28.322 1.00 59.82 411 SER A O 1
ATOM 3242 N N . ASN A 1 421 ? 3.192 -21.100 -29.541 1.00 62.60 412 ASN A N 1
ATOM 3243 C CA . ASN A 1 421 ? 4.629 -20.943 -29.349 1.00 60.68 412 ASN A CA 1
ATOM 3244 C C . ASN A 1 421 ? 4.950 -20.398 -27.963 1.00 59.17 412 ASN A C 1
ATOM 3245 O O . ASN A 1 421 ? 6.007 -20.684 -27.402 1.00 58.26 412 ASN A O 1
ATOM 3250 N N . LEU A 1 422 ? 4.027 -19.610 -27.422 1.00 56.67 413 LEU A N 1
ATOM 3251 C CA . LEU A 1 422 ? 4.191 -19.003 -26.109 1.00 55.28 413 LEU A CA 1
ATOM 3252 C C . LEU A 1 422 ? 4.179 -20.063 -25.019 1.00 54.56 413 LEU A C 1
ATOM 3253 O O . LEU A 1 422 ? 4.796 -19.894 -23.970 1.00 54.43 413 LEU A O 1
ATOM 3258 N N . ARG A 1 423 ? 3.455 -21.149 -25.264 1.00 55.63 414 ARG A N 1
ATOM 3259 C CA . ARG A 1 423 ? 3.427 -22.261 -24.324 1.00 53.55 414 ARG A CA 1
ATOM 3260 C C . ARG A 1 423 ? 4.796 -22.928 -24.230 1.00 52.74 414 ARG A C 1
ATOM 3261 O O . ARG A 1 423 ? 5.284 -23.200 -23.136 1.00 51.83 414 ARG A O 1
ATOM 3269 N N . VAL A 1 424 ? 5.415 -23.171 -25.381 1.00 52.12 415 VAL A N 1
ATOM 3270 C CA . VAL A 1 424 ? 6.776 -23.703 -25.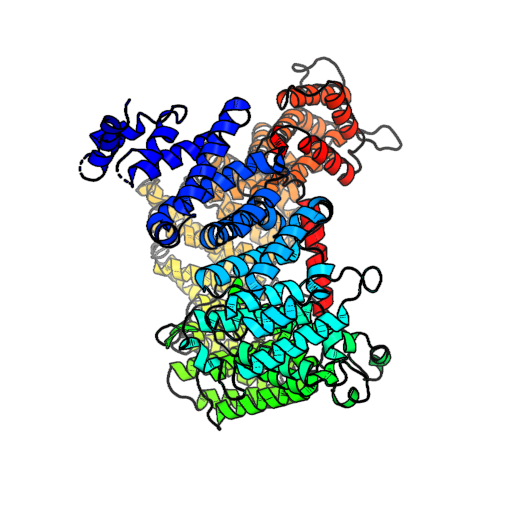432 1.00 52.23 415 VAL A CA 1
ATOM 3271 C C . VAL A 1 424 ? 7.778 -22.799 -24.704 1.00 51.50 415 VAL A C 1
ATOM 3272 O O . VAL A 1 424 ? 8.627 -23.280 -23.946 1.00 49.56 415 VAL A O 1
ATOM 3276 N N . VAL A 1 425 ? 7.672 -21.492 -24.932 1.00 58.23 416 VAL A N 1
ATOM 3277 C CA . VAL A 1 425 ? 8.561 -20.521 -24.293 1.00 58.20 416 VAL A CA 1
ATOM 3278 C C . VAL A 1 425 ? 8.384 -20.514 -22.782 1.00 57.44 416 VAL A C 1
ATOM 3279 O O . VAL A 1 425 ? 9.344 -20.700 -22.038 1.00 57.53 416 VAL A O 1
ATOM 3283 N N . MET A 1 426 ? 7.145 -20.302 -22.347 1.00 45.43 417 MET A N 1
ATOM 3284 C CA . MET A 1 426 ? 6.811 -20.214 -20.928 1.00 44.68 417 MET A CA 1
ATOM 3285 C C . MET A 1 426 ? 7.273 -21.425 -20.135 1.00 44.05 417 MET A C 1
ATOM 3286 O O . MET A 1 426 ? 7.785 -21.287 -19.019 1.00 42.97 417 MET A O 1
ATOM 3291 N N . ILE A 1 427 ? 7.071 -22.608 -20.706 1.00 51.50 418 ILE A N 1
ATOM 3292 C CA . ILE A 1 427 ? 7.613 -23.818 -20.114 1.00 51.31 418 ILE A CA 1
ATOM 3293 C C . ILE A 1 427 ? 9.123 -23.619 -20.003 1.00 51.83 418 ILE A C 1
ATOM 3294 O O . ILE A 1 427 ? 9.650 -23.542 -18.899 1.00 51.78 418 ILE A O 1
ATOM 3299 N N . GLU A 1 428 ? 9.796 -23.454 -21.141 1.00 49.31 419 GLU A N 1
ATOM 3300 C CA . GLU A 1 428 ? 11.256 -23.282 -21.177 1.00 48.66 419 GLU A CA 1
ATOM 3301 C C . GLU A 1 428 ? 11.839 -22.206 -20.246 1.00 48.74 419 GLU A C 1
ATOM 3302 O O . GLU A 1 428 ? 12.999 -22.298 -19.845 1.00 49.97 419 GLU A O 1
ATOM 3308 N N . LYS A 1 429 ? 11.046 -21.196 -19.903 1.00 44.95 420 LYS A N 1
ATOM 3309 C CA . LYS A 1 429 ? 11.541 -20.101 -19.074 1.00 44.58 420 LYS A CA 1
ATOM 3310 C C . LYS A 1 429 ? 11.146 -20.248 -17.607 1.00 44.05 420 LYS A C 1
ATOM 3311 O O . LYS A 1 429 ? 11.263 -19.302 -16.828 1.00 43.35 420 LYS A O 1
ATOM 3317 N N . MET A 1 430 ? 10.688 -21.437 -17.234 1.00 55.85 421 MET A N 1
ATOM 3318 C CA . MET A 1 430 ? 10.221 -21.673 -15.873 1.00 55.63 421 MET A CA 1
ATOM 3319 C C . MET A 1 430 ? 11.340 -21.517 -14.849 1.00 54.74 421 MET A C 1
ATOM 3320 O O . MET A 1 430 ? 12.513 -21.743 -15.149 1.00 55.80 421 MET A O 1
ATOM 3325 N N . VAL 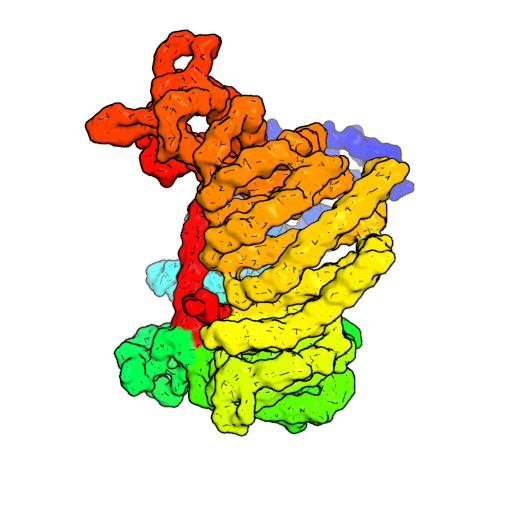A 1 431 ? 10.967 -21.110 -13.642 1.00 43.01 422 VAL A N 1
ATOM 3326 C CA . VAL A 1 431 ? 11.935 -20.900 -12.577 1.00 42.72 422 VAL A CA 1
ATOM 3327 C C . VAL A 1 431 ? 11.629 -21.814 -11.407 1.00 42.13 422 VAL A C 1
ATOM 3328 O O . VAL A 1 431 ? 10.510 -22.311 -11.276 1.00 42.68 422 VAL A O 1
ATOM 3332 N N . ARG A 1 432 ? 12.624 -22.034 -10.555 1.00 37.39 423 ARG A N 1
ATOM 3333 C CA . ARG A 1 432 ? 12.493 -23.031 -9.498 1.00 36.56 423 ARG A CA 1
ATOM 3334 C C . ARG A 1 432 ? 11.408 -22.670 -8.489 1.00 36.36 423 ARG A C 1
ATOM 3335 O O . ARG A 1 432 ? 11.399 -21.567 -7.944 1.00 37.11 423 ARG A O 1
ATOM 3343 N N . PRO A 1 433 ? 10.481 -23.608 -8.250 1.00 38.63 424 PRO A N 1
ATOM 3344 C CA . PRO A 1 433 ? 9.425 -23.454 -7.246 1.00 38.35 424 PRO A CA 1
ATOM 3345 C C . PRO A 1 433 ? 10.008 -23.383 -5.841 1.00 38.65 424 PRO A C 1
ATOM 3346 O O . PRO A 1 433 ? 11.109 -23.886 -5.607 1.00 39.24 424 PRO A O 1
ATOM 3350 N N . GLU A 1 434 ? 9.269 -22.763 -4.928 1.00 47.19 425 GLU A N 1
ATOM 3351 C CA . GLU A 1 434 ? 9.644 -22.679 -3.522 1.00 47.26 425 GLU A CA 1
ATOM 3352 C C . GLU A 1 434 ? 9.855 -24.075 -2.936 1.00 47.25 425 GLU A C 1
ATOM 3353 O O . GLU A 1 434 ? 10.689 -24.274 -2.051 1.00 47.38 425 GLU A O 1
ATOM 3359 N N . GLU A 1 435 ? 9.104 -25.043 -3.452 1.00 53.70 426 GLU A N 1
ATOM 3360 C CA . GLU A 1 435 ? 9.144 -26.411 -2.942 1.00 55.58 426 GLU A CA 1
ATOM 3361 C C . GLU A 1 435 ? 10.451 -27.146 -3.254 1.00 56.17 426 GLU A C 1
ATOM 3362 O O . GLU A 1 435 ? 10.868 -28.018 -2.495 1.00 56.29 426 GLU A O 1
ATOM 3368 N N . VAL A 1 436 ? 11.086 -26.805 -4.372 1.00 45.82 427 VAL A N 1
ATOM 3369 C CA . VAL A 1 436 ? 12.324 -27.474 -4.762 1.00 45.59 427 VAL A CA 1
ATOM 3370 C C . VAL A 1 436 ? 13.507 -26.956 -3.948 1.00 45.91 427 VAL A C 1
ATOM 3371 O O . VAL A 1 436 ? 13.968 -25.829 -4.138 1.00 45.82 427 VAL A O 1
ATOM 3375 N N . LEU A 1 437 ? 13.992 -27.801 -3.045 1.00 43.34 428 LEU A N 1
ATOM 3376 C CA . LEU A 1 437 ? 14.969 -27.400 -2.041 1.00 42.74 428 LEU A CA 1
ATOM 3377 C C . LEU A 1 437 ? 16.418 -27.627 -2.483 1.00 43.26 428 LEU A C 1
ATOM 3378 O O . LEU A 1 437 ? 17.340 -27.530 -1.672 1.00 45.25 428 LEU A O 1
ATOM 3383 N N . ILE A 1 438 ? 16.615 -27.934 -3.763 1.00 41.98 429 ILE A N 1
ATOM 3384 C CA . ILE A 1 438 ? 17.963 -28.123 -4.298 1.00 41.37 429 ILE A CA 1
ATOM 3385 C C . ILE A 1 438 ? 18.230 -27.349 -5.589 1.00 41.24 429 ILE A C 1
ATOM 3386 O O . ILE A 1 438 ? 17.349 -27.207 -6.442 1.00 40.87 429 ILE A O 1
ATOM 3391 N N . VAL A 1 439 ? 19.454 -26.840 -5.708 1.00 47.36 430 VAL A N 1
ATOM 3392 C CA . VAL A 1 439 ? 19.873 -26.068 -6.873 1.00 48.93 430 VAL A CA 1
ATOM 3393 C C . VAL A 1 439 ? 21.225 -26.523 -7.404 1.00 50.87 430 VAL A C 1
ATOM 3394 O O . VAL A 1 439 ? 22.106 -26.899 -6.633 1.00 51.63 430 VAL A O 1
ATOM 3398 N N . GLU A 1 440 ? 21.390 -26.465 -8.721 1.00 43.30 431 GLU A N 1
ATOM 3399 C CA . GLU A 1 440 ? 22.705 -26.567 -9.327 1.00 45.12 431 GLU A CA 1
ATOM 3400 C C . GLU A 1 440 ? 23.390 -25.220 -9.145 1.00 46.89 431 GLU A C 1
ATOM 3401 O O . GLU A 1 440 ? 22.872 -24.204 -9.602 1.00 47.95 431 GLU A O 1
ATOM 3407 N N . ASN A 1 441 ? 24.535 -25.200 -8.463 1.00 46.27 432 ASN A N 1
ATOM 3408 C CA . ASN A 1 441 ? 25.250 -23.943 -8.220 1.00 47.19 432 ASN A CA 1
ATOM 3409 C C . ASN A 1 441 ? 25.954 -23.407 -9.465 1.00 48.71 432 ASN A C 1
ATOM 3410 O O . ASN A 1 441 ? 25.711 -23.878 -10.576 1.00 48.84 432 ASN A O 1
ATOM 3415 N N . ASP A 1 442 ? 26.834 -22.431 -9.270 1.00 71.40 433 ASP A N 1
ATOM 3416 C CA . ASP A 1 442 ? 27.601 -21.868 -10.375 1.00 72.75 433 ASP A CA 1
ATOM 3417 C C . ASP A 1 442 ? 28.522 -22.917 -10.999 1.00 74.01 433 ASP A C 1
ATOM 3418 O O . ASP A 1 442 ? 28.609 -23.026 -12.222 1.00 75.01 433 ASP A O 1
ATOM 3423 N N . GLU A 1 443 ? 29.194 -23.695 -10.155 1.00 56.36 434 GLU A N 1
ATOM 3424 C CA . GLU A 1 443 ? 30.142 -24.704 -10.629 1.00 56.29 434 GLU A CA 1
ATOM 3425 C C . GLU A 1 443 ? 29.479 -26.040 -10.953 1.00 56.68 434 GLU A C 1
ATOM 3426 O O . GLU A 1 443 ? 30.159 -27.037 -11.190 1.00 58.25 434 GLU A O 1
ATOM 3432 N N . GLY A 1 444 ? 28.151 -26.057 -10.953 1.00 49.29 435 GLY A N 1
ATOM 3433 C CA . GLY A 1 444 ? 27.407 -27.212 -11.420 1.00 49.11 435 GLY A CA 1
ATOM 3434 C C . GLY A 1 444 ? 27.178 -28.316 -10.406 1.00 48.80 435 GLY A C 1
ATOM 3435 O O . GLY A 1 444 ? 26.837 -29.438 -10.778 1.00 48.92 435 GLY A O 1
ATOM 3436 N N . GLU A 1 445 ? 27.359 -28.004 -9.127 1.00 62.18 436 GLU A N 1
ATOM 3437 C CA . GLU A 1 445 ? 27.126 -28.972 -8.059 1.00 61.96 436 GLU A CA 1
ATOM 3438 C C . GLU A 1 445 ? 25.696 -28.876 -7.540 1.00 60.91 436 GLU A C 1
ATOM 3439 O O . GLU A 1 445 ? 25.182 -27.781 -7.320 1.00 60.38 436 GLU A O 1
ATOM 3445 N N . ILE A 1 446 ? 25.056 -30.025 -7.349 1.00 51.24 437 ILE A N 1
ATOM 3446 C CA . ILE A 1 446 ? 23.731 -30.060 -6.745 1.00 51.86 437 ILE A CA 1
ATOM 3447 C C . ILE A 1 446 ? 23.837 -29.745 -5.259 1.00 52.83 437 ILE A C 1
ATOM 3448 O O . ILE A 1 446 ? 24.357 -30.548 -4.481 1.00 54.73 437 ILE A O 1
ATOM 3453 N N . VAL A 1 447 ? 23.357 -28.568 -4.871 1.00 48.85 438 VAL A N 1
ATOM 3454 C CA . VAL A 1 447 ? 23.397 -28.150 -3.474 1.00 49.29 438 VAL A CA 1
ATOM 3455 C C . VAL A 1 447 ? 21.998 -27.846 -2.958 1.00 49.34 438 VAL A C 1
ATOM 3456 O O . VAL A 1 447 ? 21.053 -27.730 -3.737 1.00 48.48 438 VAL A O 1
ATOM 3460 N N . ARG A 1 448 ? 21.871 -27.714 -1.642 1.00 58.23 439 ARG A N 1
ATOM 3461 C CA . ARG A 1 448 ? 20.580 -27.404 -1.034 1.00 60.32 439 ARG A CA 1
ATOM 3462 C C . ARG A 1 448 ? 20.455 -25.927 -0.661 1.00 62.37 439 ARG A C 1
ATOM 3463 O O . ARG A 1 448 ? 20.882 -25.502 0.411 1.00 62.33 439 ARG A O 1
ATOM 3471 N N . GLU A 1 449 ? 19.869 -25.154 -1.568 1.00 97.00 440 GLU A N 1
ATOM 3472 C CA . GLU A 1 449 ? 19.580 -23.752 -1.329 1.00 100.12 440 GLU A CA 1
ATOM 3473 C C . GLU A 1 449 ? 18.071 -23.579 -1.422 1.00 101.17 440 GLU A C 1
ATOM 3474 O O . GLU A 1 449 ? 17.496 -23.685 -2.503 1.00 101.07 440 GLU A O 1
ATOM 3480 N N . PHE A 1 450 ? 17.432 -23.333 -0.282 1.00 161.94 441 PHE A N 1
ATOM 3481 C CA . PHE A 1 450 ? 15.970 -23.330 -0.202 1.00 161.55 441 PHE A CA 1
ATOM 3482 C C . PHE A 1 450 ? 15.317 -22.282 -1.113 1.00 161.37 441 PHE A C 1
ATOM 3483 O O . PHE A 1 450 ? 14.824 -22.612 -2.192 1.00 161.19 441 PHE A O 1
ATOM 3491 N N . VAL A 1 451 ? 15.313 -21.026 -0.685 1.00 173.30 442 VAL A N 1
ATOM 3492 C CA . VAL A 1 451 ? 14.694 -19.974 -1.480 1.00 173.19 442 VAL A CA 1
ATOM 3493 C C . VAL A 1 451 ? 15.688 -18.843 -1.789 1.00 173.49 442 VAL A C 1
ATOM 3494 O O . VAL A 1 451 ? 16.841 -18.896 -1.361 1.00 173.79 442 VAL A O 1
ATOM 3498 N N . LYS A 1 452 ? 15.253 -17.848 -2.560 1.00 121.37 443 LYS A N 1
ATOM 3499 C CA . LYS A 1 452 ? 16.096 -16.706 -2.890 1.00 121.68 443 LYS A CA 1
ATOM 3500 C C . LYS A 1 452 ? 15.372 -15.398 -2.594 1.00 121.76 443 LYS A C 1
ATOM 3501 O O . LYS A 1 452 ? 14.460 -15.354 -1.769 1.00 121.65 443 LYS A O 1
ATOM 3507 N N . ASP A 1 453 ? 15.780 -14.338 -3.288 1.00 123.64 444 ASP A N 1
ATOM 3508 C CA . ASP A 1 453 ? 15.176 -13.018 -3.136 1.00 123.80 444 ASP A CA 1
ATOM 3509 C C . ASP A 1 453 ? 13.690 -13.051 -3.461 1.00 123.50 444 ASP A C 1
ATOM 3510 O O . ASP A 1 453 ? 13.209 -13.987 -4.100 1.00 123.18 444 ASP A O 1
ATOM 3515 N N . THR A 1 454 ? 12.968 -12.027 -3.016 1.00 136.02 445 THR A N 1
ATOM 3516 C CA . THR A 1 454 ? 11.544 -11.909 -3.315 1.00 135.98 445 THR A CA 1
ATOM 3517 C C . THR A 1 454 ? 11.303 -11.985 -4.819 1.00 135.86 445 THR A C 1
ATOM 3518 O O . THR A 1 454 ? 10.411 -12.693 -5.271 1.00 135.47 445 THR A O 1
ATOM 3522 N N . ASP A 1 455 ? 12.126 -11.270 -5.583 1.00 130.96 446 ASP A N 1
ATOM 3523 C CA . ASP A 1 455 ? 11.977 -11.181 -7.035 1.00 131.02 446 ASP A CA 1
ATOM 3524 C C . ASP A 1 455 ? 11.901 -12.544 -7.720 1.00 130.70 446 ASP A C 1
ATOM 3525 O O . ASP A 1 455 ? 11.171 -12.708 -8.691 1.00 130.76 446 ASP A O 1
ATOM 3530 N N . SER A 1 456 ? 12.663 -13.513 -7.226 1.00 80.73 447 SER A N 1
ATOM 3531 C CA . SER A 1 456 ? 12.658 -14.837 -7.831 1.00 80.50 447 SER A CA 1
ATOM 3532 C C . SER A 1 456 ? 11.303 -15.508 -7.612 1.00 80.17 447 SER A C 1
ATOM 3533 O O . SER A 1 456 ? 10.835 -16.289 -8.447 1.00 80.03 447 SER A O 1
ATOM 3536 N N . VAL A 1 457 ? 10.669 -15.172 -6.494 1.00 72.06 448 VAL A N 1
ATOM 3537 C CA . VAL A 1 457 ? 9.380 -15.751 -6.120 1.00 70.78 448 VAL A CA 1
ATOM 3538 C C . VAL A 1 457 ? 8.207 -15.023 -6.798 1.00 70.00 448 VAL A C 1
ATOM 3539 O O . VAL A 1 457 ? 7.208 -15.641 -7.166 1.00 69.98 448 VAL A O 1
ATOM 3543 N N . GLN A 1 458 ? 8.352 -13.711 -6.966 1.00 88.24 449 GLN A N 1
ATOM 3544 C CA . GLN A 1 458 ? 7.379 -12.881 -7.666 1.00 86.88 449 GLN A CA 1
ATOM 3545 C C . GLN A 1 458 ? 7.388 -13.215 -9.152 1.00 84.06 449 GLN A C 1
ATOM 3546 O O . GLN A 1 458 ? 6.350 -13.213 -9.817 1.00 84.09 449 GLN A O 1
ATOM 3552 N N . LEU A 1 459 ? 8.580 -13.497 -9.663 1.00 70.01 450 LEU A N 1
ATOM 3553 C CA . LEU A 1 459 ? 8.754 -14.001 -11.013 1.00 65.20 450 LEU A CA 1
ATOM 3554 C C . LEU A 1 459 ? 8.042 -15.335 -11.170 1.00 64.11 450 LEU A C 1
ATOM 3555 O O . LEU A 1 459 ? 7.302 -15.535 -12.137 1.00 63.87 450 LEU A O 1
ATOM 3560 N N . TYR A 1 460 ? 8.264 -16.245 -10.223 1.00 46.43 451 TYR A N 1
ATOM 3561 C CA . TYR A 1 460 ? 7.612 -17.550 -10.264 1.00 44.67 451 TYR A CA 1
ATOM 3562 C C . TYR A 1 460 ? 6.097 -17.414 -10.272 1.00 44.37 451 TYR A C 1
ATOM 3563 O O . TYR A 1 460 ? 5.417 -18.083 -11.045 1.00 44.14 451 TYR A O 1
ATOM 3572 N N . LYS A 1 461 ? 5.577 -16.553 -9.402 1.00 47.77 452 LYS A N 1
ATOM 3573 C CA . LYS A 1 461 ? 4.137 -16.330 -9.323 1.00 47.89 452 LYS A CA 1
ATOM 3574 C C . LYS A 1 461 ? 3.590 -15.914 -10.681 1.00 47.84 452 LYS A C 1
ATOM 3575 O O . LYS A 1 461 ? 2.563 -16.425 -11.128 1.00 49.02 452 LYS A O 1
ATOM 3581 N N . THR A 1 462 ? 4.296 -14.992 -11.330 1.00 45.58 453 THR A N 1
ATOM 3582 C CA . THR A 1 462 ? 3.872 -14.453 -12.613 1.00 44.66 453 THR A CA 1
ATOM 3583 C C . THR A 1 462 ? 3.894 -15.518 -13.709 1.00 44.28 453 THR A C 1
ATOM 3584 O O . THR A 1 462 ? 2.923 -15.675 -14.454 1.00 44.34 453 THR A O 1
ATOM 3588 N N . ILE A 1 463 ? 4.997 -16.258 -13.796 1.00 48.73 454 ILE A N 1
ATOM 3589 C CA . ILE A 1 463 ? 5.136 -17.293 -14.819 1.00 47.69 454 ILE A CA 1
ATOM 3590 C C . ILE A 1 463 ? 4.115 -18.412 -14.620 1.00 47.81 454 ILE A C 1
ATOM 3591 O O . ILE A 1 463 ? 3.594 -18.964 -15.591 1.00 48.97 454 ILE A O 1
ATOM 3596 N N . ARG A 1 464 ? 3.832 -18.744 -13.364 1.00 47.51 455 ARG A N 1
ATOM 3597 C CA . ARG A 1 464 ? 2.798 -19.726 -13.063 1.00 47.31 455 ARG A CA 1
ATOM 3598 C C . ARG A 1 464 ? 1.468 -19.253 -13.625 1.00 47.53 455 ARG A C 1
ATOM 3599 O O . ARG A 1 464 ? 0.722 -20.029 -14.219 1.00 46.72 455 ARG A O 1
ATOM 3607 N N . GLU A 1 465 ? 1.179 -17.971 -13.439 1.00 39.10 456 GLU A N 1
ATOM 3608 C CA . GLU A 1 465 ? -0.094 -17.406 -13.869 1.00 40.98 456 GLU A CA 1
ATOM 3609 C C . GLU A 1 465 ? -0.273 -17.524 -15.377 1.00 41.29 456 GLU A C 1
ATOM 3610 O O . GLU A 1 465 ? -1.344 -17.902 -15.855 1.00 41.95 456 GLU A O 1
ATOM 3616 N N . CYS A 1 466 ? 0.781 -17.204 -16.124 1.00 50.50 457 CYS A N 1
ATOM 3617 C CA . CYS A 1 466 ? 0.735 -17.318 -17.582 1.00 51.47 457 CYS A CA 1
ATOM 3618 C C . CYS A 1 466 ? 0.557 -18.771 -18.015 1.00 51.24 457 CYS A C 1
ATOM 3619 O O . CYS A 1 466 ? -0.272 -19.069 -18.868 1.00 51.98 457 CYS A O 1
ATOM 3622 N N . LEU A 1 467 ? 1.337 -19.664 -17.413 1.00 44.86 458 LEU A N 1
ATOM 3623 C CA . LEU A 1 467 ? 1.250 -21.096 -17.681 1.00 44.33 458 LEU A CA 1
ATOM 3624 C C . LEU A 1 467 ? -0.175 -21.638 -17.522 1.00 44.09 458 LEU A C 1
ATOM 3625 O O . LEU A 1 467 ? -0.640 -22.433 -18.338 1.00 43.70 458 LEU A O 1
ATOM 3630 N N . VAL A 1 468 ? -0.863 -21.197 -16.473 1.00 59.87 459 VAL A N 1
ATOM 3631 C CA . VAL A 1 468 ? -2.234 -21.632 -16.211 1.00 60.61 459 VAL A CA 1
ATOM 3632 C C . VAL A 1 468 ? -3.218 -21.106 -17.249 1.00 62.25 459 VAL A C 1
ATOM 3633 O O . VAL A 1 468 ? -3.939 -21.882 -17.874 1.00 63.65 459 VAL A O 1
ATOM 3637 N N . TYR A 1 469 ? -3.246 -19.788 -17.428 1.00 49.34 460 TYR A N 1
ATOM 3638 C CA . TYR A 1 469 ? -4.162 -19.168 -18.382 1.00 49.06 460 TYR A CA 1
ATOM 3639 C C . TYR A 1 469 ? -3.994 -19.783 -19.767 1.00 50.21 460 TYR A C 1
ATOM 3640 O O . TYR A 1 469 ? -4.975 -20.040 -20.466 1.00 51.30 460 TYR A O 1
ATOM 3649 N N . LEU A 1 470 ? -2.741 -20.030 -20.145 1.00 53.80 461 LEU A N 1
ATOM 3650 C CA . LEU A 1 470 ? -2.418 -20.664 -21.420 1.00 55.28 461 LEU A CA 1
ATOM 3651 C C . LEU A 1 470 ? -2.979 -22.080 -21.495 1.00 56.32 461 LEU A C 1
ATOM 3652 O O . LEU A 1 470 ? -3.455 -22.510 -22.544 1.00 57.56 461 LEU A O 1
ATOM 3657 N N . THR A 1 471 ? -2.908 -22.803 -20.380 1.00 47.67 462 THR A N 1
ATOM 3658 C CA . THR A 1 471 ? -3.476 -24.142 -20.304 1.00 48.65 462 THR A CA 1
ATOM 3659 C C . THR A 1 471 ? -4.985 -24.087 -20.513 1.00 49.55 462 THR A C 1
ATOM 3660 O O . THR A 1 471 ? -5.553 -24.918 -21.217 1.00 49.86 462 THR A O 1
ATOM 3664 N N . HIS A 1 472 ? -5.635 -23.095 -19.915 1.00 50.92 463 HIS A N 1
ATOM 3665 C CA . HIS A 1 472 ? -7.079 -22.939 -20.073 1.00 53.00 463 HIS A CA 1
ATOM 3666 C C . HIS A 1 472 ? -7.465 -22.573 -21.506 1.00 55.35 463 HIS A C 1
ATOM 3667 O O . HIS A 1 472 ? -8.452 -23.083 -22.034 1.00 57.69 463 HIS A O 1
ATOM 3674 N N . LEU A 1 473 ? -6.680 -21.697 -22.129 1.00 59.99 464 LEU A N 1
ATOM 3675 C CA . LEU A 1 473 ? -6.959 -21.239 -23.489 1.00 61.17 464 LEU A CA 1
ATOM 3676 C C . LEU A 1 473 ? -6.901 -22.378 -24.510 1.00 63.22 464 LEU A C 1
ATOM 3677 O O . LEU A 1 473 ? -7.562 -22.316 -25.548 1.00 65.14 464 LEU A O 1
ATOM 3682 N N . ASP A 1 474 ? -6.115 -23.410 -24.205 1.00 52.69 465 ASP A N 1
ATOM 3683 C CA . ASP A 1 474 ? -6.040 -24.610 -25.043 1.00 54.08 465 ASP A CA 1
ATOM 3684 C C . ASP A 1 474 ? -5.329 -25.766 -24.328 1.00 53.67 465 ASP A C 1
ATOM 3685 O O . ASP A 1 474 ? -4.140 -26.009 -24.547 1.00 53.98 465 ASP A O 1
ATOM 3690 N N . VAL A 1 475 ? -6.073 -26.483 -23.490 1.00 48.41 466 VAL A N 1
ATOM 3691 C CA . VAL A 1 475 ? -5.524 -27.576 -22.685 1.00 47.04 466 VAL A CA 1
ATOM 3692 C C . VAL A 1 475 ? -4.981 -28.730 -23.529 1.00 47.10 466 VAL A C 1
ATOM 3693 O O . VAL A 1 475 ? -4.054 -29.431 -23.119 1.00 46.93 466 VAL A O 1
ATOM 3697 N N . VAL A 1 476 ? -5.546 -28.909 -24.718 1.00 51.04 467 VAL A N 1
ATOM 3698 C CA . VAL A 1 476 ? -5.070 -29.935 -25.638 1.00 50.20 467 VAL A CA 1
ATOM 3699 C C . VAL A 1 476 ? -3.656 -29.621 -26.115 1.00 50.05 467 VAL A C 1
ATOM 3700 O O . VAL A 1 476 ? -2.774 -30.481 -26.081 1.00 48.94 467 VAL A O 1
ATOM 3704 N N . ASP A 1 477 ? -3.439 -28.383 -26.548 1.00 50.74 468 ASP A N 1
ATOM 3705 C CA . ASP A 1 477 ? -2.115 -27.964 -26.997 1.00 50.75 468 ASP A CA 1
ATOM 3706 C C . ASP A 1 477 ? -1.085 -28.083 -25.878 1.00 49.03 468 ASP A C 1
ATOM 3707 O O . ASP A 1 477 ? 0.011 -28.598 -26.087 1.00 47.28 468 ASP A O 1
ATOM 3712 N N . MET A 1 478 ? -1.449 -27.606 -24.692 1.00 44.90 469 MET A N 1
ATOM 3713 C CA . MET A 1 478 ? -0.562 -27.662 -23.535 1.00 44.52 469 MET A CA 1
ATOM 3714 C C . MET A 1 478 ? -0.154 -29.095 -23.198 1.00 45.20 469 MET A C 1
ATOM 3715 O O . MET A 1 478 ? 1.025 -29.376 -22.978 1.00 45.34 469 MET A O 1
ATOM 3720 N N . GLU A 1 479 ? -1.128 -30.001 -23.163 1.00 51.72 470 GLU A N 1
ATOM 3721 C CA . GLU A 1 479 ? -0.842 -31.392 -22.823 1.00 53.24 470 GLU A CA 1
ATOM 3722 C C . GLU A 1 479 ? 0.052 -32.054 -23.871 1.00 54.37 470 GLU A C 1
ATOM 3723 O O . GLU A 1 479 ? 0.939 -32.827 -23.525 1.00 54.12 470 GLU A O 1
ATOM 3729 N N . GLN A 1 480 ? -0.179 -31.744 -25.145 1.00 58.93 471 GLN A N 1
ATOM 3730 C CA . GLN A 1 480 ? 0.648 -32.281 -26.226 1.00 59.59 471 GLN A CA 1
ATOM 3731 C C . GLN A 1 480 ? 2.108 -31.859 -26.083 1.00 57.34 471 GLN A C 1
ATOM 3732 O O . GLN A 1 480 ? 3.019 -32.663 -26.281 1.00 57.70 471 GLN A O 1
ATOM 3738 N N . ILE A 1 481 ? 2.319 -30.592 -25.739 1.00 57.41 472 ILE A N 1
ATOM 3739 C CA . ILE A 1 481 ? 3.662 -30.024 -25.649 1.00 55.88 472 ILE A CA 1
ATOM 3740 C C . ILE A 1 481 ? 4.461 -30.592 -24.477 1.00 54.99 472 ILE A C 1
ATOM 3741 O O . ILE A 1 481 ? 5.603 -31.025 -24.645 1.00 54.62 472 ILE A O 1
ATOM 3746 N N . MET A 1 482 ? 3.855 -30.588 -23.295 1.00 60.06 473 MET A N 1
ATOM 3747 C CA . MET A 1 482 ? 4.487 -31.134 -22.099 1.00 60.06 473 MET A CA 1
ATOM 3748 C C . MET A 1 482 ? 4.776 -32.627 -22.245 1.00 61.73 473 MET A C 1
ATOM 3749 O O . MET A 1 482 ? 5.802 -33.119 -21.779 1.00 61.09 473 MET A O 1
ATOM 3754 N N . THR A 1 483 ? 3.863 -33.338 -22.899 1.00 58.28 474 THR A N 1
ATOM 3755 C CA . THR A 1 483 ? 4.009 -34.775 -23.107 1.00 59.26 474 THR A CA 1
ATOM 3756 C C . THR A 1 483 ? 5.161 -35.085 -24.063 1.00 60.67 474 THR A C 1
ATOM 3757 O O . THR A 1 483 ? 5.979 -35.961 -23.789 1.00 61.31 474 THR A O 1
ATOM 3761 N N . GLU A 1 484 ? 5.230 -34.354 -25.173 1.00 53.06 475 GLU A N 1
ATOM 3762 C CA . GLU A 1 484 ? 6.302 -34.541 -26.148 1.00 54.81 475 GLU A CA 1
ATOM 3763 C C . GLU A 1 484 ? 7.667 -34.190 -25.552 1.00 54.04 475 GLU A C 1
ATOM 3764 O O . GLU A 1 484 ? 8.658 -34.876 -25.804 1.00 54.50 475 GLU A O 1
ATOM 3770 N N . LYS A 1 485 ? 7.705 -33.119 -24.763 1.00 62.83 476 LYS A N 1
ATOM 3771 C CA . LYS A 1 485 ? 8.918 -32.714 -24.060 1.00 61.42 476 LYS A CA 1
ATOM 3772 C C . LYS A 1 485 ? 9.395 -33.810 -23.118 1.00 62.14 476 LYS A C 1
ATOM 3773 O O . LYS A 1 485 ? 10.567 -34.183 -23.127 1.00 62.73 476 LYS A O 1
ATOM 3779 N N . LEU A 1 486 ? 8.475 -34.320 -22.306 1.00 46.95 477 LEU A N 1
ATOM 3780 C CA . LEU A 1 486 ? 8.787 -35.383 -21.358 1.00 47.69 477 LEU A CA 1
ATOM 3781 C C . LEU A 1 486 ? 9.321 -36.615 -22.068 1.00 49.68 477 LEU A C 1
ATOM 3782 O O . LEU A 1 486 ? 10.179 -37.322 -21.543 1.00 49.41 477 LEU A O 1
ATOM 3787 N N . ALA A 1 487 ? 8.804 -36.868 -23.264 1.00 76.14 478 ALA A N 1
ATOM 3788 C CA . ALA A 1 487 ? 9.294 -37.962 -24.089 1.00 78.14 478 ALA A CA 1
ATOM 3789 C C . ALA A 1 487 ? 10.745 -37.727 -24.494 1.00 79.61 478 ALA A C 1
ATOM 3790 O O . ALA A 1 487 ? 11.530 -38.669 -24.583 1.00 80.68 478 ALA A O 1
ATOM 3792 N N . ARG A 1 488 ? 11.096 -36.467 -24.741 1.00 49.64 479 ARG A N 1
ATOM 3793 C CA . ARG A 1 488 ? 12.464 -36.123 -25.121 1.00 51.47 479 ARG A CA 1
ATOM 3794 C C . ARG A 1 488 ? 13.415 -36.256 -23.936 1.00 50.83 479 ARG A C 1
ATOM 3795 O O . ARG A 1 488 ? 14.604 -36.478 -24.114 1.00 51.46 479 ARG A O 1
ATOM 3803 N N . GLN A 1 489 ? 12.891 -36.119 -22.724 1.00 75.77 480 GLN A N 1
ATOM 3804 C CA . GLN A 1 489 ? 13.704 -36.344 -21.536 1.00 75.19 480 GLN A CA 1
ATOM 3805 C C . GLN A 1 489 ? 13.976 -37.835 -21.365 1.00 76.16 480 GLN A C 1
ATOM 3806 O O . GLN A 1 489 ? 15.110 -38.246 -21.106 1.00 76.86 480 GLN A O 1
ATOM 3812 N N . VAL A 1 490 ? 12.934 -38.644 -21.528 1.00 78.37 481 VAL A N 1
ATOM 3813 C CA . VAL A 1 490 ? 13.052 -40.092 -21.377 1.00 79.49 481 VAL A CA 1
ATOM 3814 C C . VAL A 1 490 ? 13.914 -40.705 -22.481 1.00 81.23 481 VAL A C 1
ATOM 3815 O O . VAL A 1 490 ? 14.921 -41.355 -22.201 1.00 81.79 481 VAL A O 1
ATOM 3819 N N . ASP A 1 491 ? 13.523 -40.482 -23.733 1.00 71.52 482 ASP A N 1
ATOM 3820 C CA . ASP A 1 491 ? 14.175 -41.135 -24.867 1.00 72.63 482 ASP A CA 1
ATOM 3821 C C . ASP A 1 491 ? 14.896 -40.181 -25.817 1.00 72.15 482 ASP A C 1
ATOM 3822 O O . ASP A 1 491 ? 16.125 -40.091 -25.793 1.00 71.90 482 ASP A O 1
ATOM 3827 N N . GLY A 1 492 ? 14.126 -39.462 -26.635 1.00 78.92 483 GLY A N 1
ATOM 3828 C CA . GLY A 1 492 ? 14.648 -38.587 -27.680 1.00 78.54 483 GLY A CA 1
ATOM 3829 C C . GLY A 1 492 ? 15.683 -37.562 -27.254 1.00 77.46 483 GLY A C 1
ATOM 3830 O O . GLY A 1 492 ? 16.020 -36.642 -28.001 1.00 77.57 483 GLY A O 1
ATOM 3831 N N . SER A 1 493 ? 16.169 -37.732 -26.031 1.00 99.48 484 SER A N 1
ATOM 3832 C CA . SER A 1 493 ? 17.272 -36.967 -25.456 1.00 97.77 484 SER A CA 1
ATOM 3833 C C . SER A 1 493 ? 17.420 -35.501 -25.870 1.00 97.53 484 SER A C 1
ATOM 3834 O O . SER A 1 493 ? 18.253 -35.164 -26.707 1.00 98.74 484 SER A O 1
ATOM 3837 N N . GLU A 1 494 ? 16.582 -34.652 -25.282 1.00 70.01 485 GLU A N 1
ATOM 3838 C CA . GLU A 1 494 ? 16.906 -33.251 -25.097 1.00 68.01 485 GLU A CA 1
ATOM 3839 C C . GLU A 1 494 ? 17.272 -33.171 -23.631 1.00 65.79 485 GLU A C 1
ATOM 3840 O O . GLU A 1 494 ? 17.182 -32.118 -22.996 1.00 64.48 485 GLU A O 1
ATOM 3846 N N . TRP A 1 495 ? 17.668 -34.322 -23.098 1.00 56.12 486 TRP A N 1
ATOM 3847 C CA . TRP A 1 495 ? 17.967 -34.475 -21.682 1.00 53.96 486 TRP A CA 1
ATOM 3848 C C . TRP A 1 495 ? 19.106 -33.593 -21.191 1.00 53.53 486 TRP A C 1
ATOM 3849 O O . TRP A 1 495 ? 20.137 -33.444 -21.846 1.00 54.45 486 TRP A O 1
ATOM 3860 N N . SER A 1 496 ? 18.886 -33.036 -20.010 1.00 62.13 487 SER A N 1
ATOM 3861 C CA . SER A 1 496 ? 19.868 -32.273 -19.270 1.00 61.04 487 SER A CA 1
ATOM 3862 C C . SER A 1 496 ? 19.119 -31.930 -18.005 1.00 59.99 487 SER A C 1
ATOM 3863 O O . SER A 1 496 ? 17.889 -31.959 -18.000 1.00 60.42 487 SER A O 1
ATOM 3866 N N . TRP A 1 497 ? 19.836 -31.625 -16.932 1.00 58.38 488 TRP A N 1
ATOM 3867 C CA . TRP A 1 497 ? 19.180 -31.240 -15.690 1.00 57.18 488 TRP A CA 1
ATOM 3868 C C . TRP A 1 497 ? 18.236 -30.072 -15.919 1.00 56.57 488 TRP A C 1
ATOM 3869 O O . TRP A 1 497 ? 17.147 -30.026 -15.353 1.00 56.70 488 TRP A O 1
ATOM 3880 N N . HIS A 1 498 ? 18.661 -29.134 -16.759 1.00 53.94 489 HIS A N 1
ATOM 3881 C CA . HIS A 1 498 ? 17.890 -27.922 -17.002 1.00 53.32 489 HIS A CA 1
ATOM 3882 C C . HIS A 1 498 ? 16.571 -28.207 -17.700 1.00 53.08 489 HIS A C 1
ATOM 3883 O O . HIS A 1 498 ? 15.529 -27.755 -17.250 1.00 52.73 489 HIS A O 1
ATOM 3890 N N . ASN A 1 499 ? 16.620 -28.940 -18.808 1.00 54.22 490 ASN A N 1
ATOM 3891 C CA . ASN A 1 499 ? 15.406 -29.222 -19.563 1.00 53.93 490 ASN A CA 1
ATOM 3892 C C . ASN A 1 499 ? 14.398 -30.053 -18.768 1.00 53.09 490 ASN A C 1
ATOM 3893 O O . ASN A 1 499 ? 13.194 -29.805 -18.833 1.00 52.35 490 ASN A O 1
ATOM 3898 N N . CYS A 1 500 ? 14.898 -31.023 -18.010 1.00 52.32 491 CYS A N 1
ATOM 3899 C CA . CYS A 1 500 ? 14.067 -31.825 -17.114 1.00 52.18 491 CYS A CA 1
ATOM 3900 C C . CYS A 1 500 ? 13.436 -30.978 -16.003 1.00 51.27 491 CYS A C 1
ATOM 3901 O O . CYS A 1 500 ? 12.224 -31.040 -15.772 1.00 51.43 491 CYS A O 1
ATOM 3904 N N . ASN A 1 501 ? 14.271 -30.203 -15.314 1.00 48.82 492 ASN A N 1
ATOM 3905 C CA . ASN A 1 501 ? 13.824 -29.301 -14.254 1.00 47.22 492 ASN A CA 1
ATOM 3906 C C . ASN A 1 501 ? 12.740 -28.359 -14.737 1.00 46.75 492 ASN A C 1
ATOM 3907 O O . ASN A 1 501 ? 11.671 -28.267 -14.145 1.00 46.72 492 ASN A O 1
ATOM 3912 N N . VAL A 1 502 ? 13.050 -27.657 -15.820 1.00 42.91 493 VAL A N 1
ATOM 3913 C CA . VAL A 1 502 ? 12.176 -26.663 -16.417 1.00 41.98 493 VAL A CA 1
ATOM 3914 C C . VAL A 1 502 ? 10.809 -27.247 -16.760 1.00 41.29 493 VAL A C 1
ATOM 3915 O O . VAL A 1 502 ? 9.763 -26.701 -16.371 1.00 41.46 493 VAL A O 1
ATOM 3919 N N . LEU A 1 503 ? 10.825 -28.377 -17.458 1.00 49.90 494 LEU A N 1
ATOM 3920 C CA . LEU A 1 503 ? 9.594 -29.045 -17.853 1.00 49.60 494 LEU A CA 1
ATOM 3921 C C . LEU A 1 503 ? 8.772 -29.464 -16.638 1.00 49.93 494 LEU A C 1
ATOM 3922 O O . LEU A 1 503 ? 7.569 -29.223 -16.585 1.00 49.81 494 LEU A O 1
ATOM 3927 N N . CYS A 1 504 ? 9.433 -30.070 -15.656 1.00 56.36 495 CYS A N 1
ATOM 3928 C CA . CYS A 1 504 ? 8.743 -30.609 -14.486 1.00 56.35 495 CYS A CA 1
ATOM 3929 C C . CYS A 1 504 ? 8.177 -29.526 -13.566 1.00 55.04 495 CYS A C 1
ATOM 3930 O O . CYS A 1 504 ? 7.135 -29.720 -12.940 1.00 55.50 495 CYS A O 1
ATOM 3933 N N . TRP A 1 505 ? 8.877 -28.399 -13.485 1.00 47.86 496 TRP A N 1
ATOM 3934 C CA . TRP A 1 505 ? 8.428 -27.253 -12.708 1.00 46.14 496 TRP A CA 1
ATOM 3935 C C . TRP A 1 505 ? 7.161 -26.679 -13.327 1.00 46.12 496 TRP A C 1
ATOM 3936 O O . TRP A 1 505 ? 6.254 -26.238 -12.622 1.00 44.86 496 TRP A O 1
ATOM 3947 N N . ALA A 1 506 ? 7.116 -26.677 -14.655 1.00 48.28 497 ALA A N 1
ATOM 3948 C CA . ALA A 1 506 ? 5.923 -26.251 -15.381 1.00 49.03 497 ALA A CA 1
ATOM 3949 C C . ALA A 1 506 ? 4.739 -27.185 -15.121 1.00 49.26 497 ALA A C 1
ATOM 3950 O O . ALA A 1 506 ? 3.652 -26.740 -14.736 1.00 49.66 497 ALA A O 1
ATOM 3952 N N . ILE A 1 507 ? 4.965 -28.478 -15.344 1.00 56.29 498 ILE A N 1
ATOM 3953 C CA . ILE A 1 507 ? 3.952 -29.507 -15.133 1.00 56.53 498 ILE A CA 1
ATOM 3954 C C . ILE A 1 507 ? 3.347 -29.416 -13.738 1.00 56.34 498 ILE A C 1
ATOM 3955 O O . ILE A 1 507 ? 2.127 -29.374 -13.578 1.00 57.60 498 ILE A O 1
ATOM 3960 N N . GLY A 1 508 ? 4.207 -29.369 -12.729 1.00 48.28 499 GLY A N 1
ATOM 3961 C CA . GLY A 1 508 ? 3.752 -29.265 -11.356 1.00 46.49 499 GLY A CA 1
ATOM 3962 C C . GLY A 1 508 ? 3.033 -27.960 -11.068 1.00 44.96 499 GLY A C 1
ATOM 3963 O O . GLY A 1 508 ? 2.186 -27.900 -10.180 1.00 44.29 499 GLY A O 1
ATOM 3964 N N . SER A 1 509 ? 3.362 -26.914 -11.821 1.00 51.97 500 SER A N 1
ATOM 3965 C CA . SER A 1 509 ? 2.800 -25.590 -11.561 1.00 52.83 500 SER A CA 1
ATOM 3966 C C . SER A 1 509 ? 1.388 -25.394 -12.109 1.00 53.65 500 SER A C 1
ATOM 3967 O O . SER A 1 509 ? 0.629 -24.577 -11.593 1.00 54.27 500 SER A O 1
ATOM 3970 N N . ILE A 1 510 ? 1.031 -26.135 -13.151 1.00 35.23 501 ILE A N 1
ATOM 3971 C CA . ILE A 1 510 ? -0.312 -26.010 -13.713 1.00 36.06 501 ILE A CA 1
ATOM 3972 C C . ILE A 1 510 ? -1.320 -26.936 -13.041 1.00 36.58 501 ILE A C 1
ATOM 3973 O O . ILE A 1 510 ? -2.425 -27.111 -13.546 1.00 37.42 501 ILE A O 1
ATOM 3978 N N . SER A 1 511 ? -0.938 -27.527 -11.911 1.00 39.46 502 SER A N 1
ATOM 3979 C CA . SER A 1 511 ? -1.838 -28.402 -11.160 1.00 40.25 502 SER A CA 1
ATOM 3980 C C . SER A 1 511 ? -3.185 -27.730 -10.881 1.00 41.79 502 SER A C 1
ATOM 3981 O O . SER A 1 511 ? -3.231 -26.547 -10.538 1.00 41.68 502 SER A O 1
ATOM 3984 N N . MET A 1 512 ? -4.258 -28.502 -11.060 1.00 47.13 503 MET A N 1
ATOM 3985 C CA . MET A 1 512 ? -5.653 -28.050 -10.945 1.00 49.42 503 MET A CA 1
ATOM 3986 C C . MET A 1 512 ? -6.201 -27.287 -12.166 1.00 51.08 503 MET A C 1
ATOM 3987 O O . MET A 1 512 ? -7.351 -26.854 -12.154 1.00 52.65 503 MET A O 1
ATOM 3992 N N . ALA A 1 513 ? -5.396 -27.139 -13.217 1.00 40.09 504 ALA A N 1
ATOM 3993 C CA . ALA A 1 513 ? -5.847 -26.427 -14.413 1.00 40.98 504 ALA A CA 1
ATOM 3994 C C . ALA A 1 513 ? -6.532 -27.357 -15.408 1.00 42.83 504 ALA A C 1
ATOM 3995 O O . ALA A 1 513 ? -7.282 -26.911 -16.272 1.00 44.42 504 ALA A O 1
ATOM 3997 N N . MET A 1 514 ? -6.265 -28.651 -15.287 1.00 56.75 505 MET A N 1
ATOM 3998 C CA . MET A 1 514 ? -6.972 -29.646 -16.081 1.00 58.43 505 MET A CA 1
ATOM 3999 C C . MET A 1 514 ? -8.101 -30.230 -15.249 1.00 59.87 505 MET A C 1
ATOM 4000 O O . MET A 1 514 ? -7.988 -30.322 -14.027 1.00 59.59 505 MET A O 1
ATOM 4005 N N . ASN A 1 515 ? -9.190 -30.626 -15.905 1.00 60.67 506 ASN A N 1
ATOM 4006 C CA . ASN A 1 515 ? -10.240 -31.366 -15.216 1.00 61.57 506 ASN A CA 1
ATOM 4007 C C . ASN A 1 515 ? -9.683 -32.705 -14.749 1.00 61.96 506 ASN A C 1
ATOM 4008 O O . ASN A 1 515 ? -8.655 -33.157 -15.252 1.00 61.31 506 ASN A O 1
ATOM 4013 N N . GLU A 1 516 ? -10.353 -33.332 -13.788 1.00 56.80 507 GLU A N 1
ATOM 4014 C CA . GLU A 1 516 ? -9.834 -34.545 -13.155 1.00 56.98 507 GLU A CA 1
ATOM 4015 C C . GLU A 1 516 ? -9.533 -35.663 -14.153 1.00 57.45 507 GLU A C 1
ATOM 4016 O O . GLU A 1 516 ? -8.539 -36.374 -14.020 1.00 57.04 507 GLU A O 1
ATOM 4022 N N . GLU A 1 517 ? -10.394 -35.795 -15.156 1.00 45.67 508 GLU A N 1
ATOM 4023 C CA . GLU A 1 517 ? -10.280 -36.842 -16.164 1.00 47.72 508 GLU A CA 1
ATOM 4024 C C . GLU A 1 517 ? -9.001 -36.696 -16.999 1.00 46.29 508 GLU A C 1
ATOM 4025 O O . GLU A 1 517 ? -8.151 -37.604 -17.053 1.00 46.85 508 GLU A O 1
ATOM 4031 N N . THR A 1 518 ? -8.884 -35.541 -17.651 1.00 54.61 509 THR A N 1
ATOM 4032 C CA . THR A 1 518 ? -7.720 -35.199 -18.461 1.00 53.83 509 THR A CA 1
ATOM 4033 C C . THR A 1 518 ? -6.455 -35.349 -17.644 1.00 52.70 509 THR A C 1
ATOM 4034 O O . THR A 1 518 ? -5.511 -36.028 -18.051 1.00 52.79 509 THR A O 1
ATOM 4038 N N . GLU A 1 519 ? -6.449 -34.700 -16.486 1.00 48.92 510 GLU A N 1
ATOM 4039 C CA . GLU A 1 519 ? -5.337 -34.780 -15.557 1.00 46.78 510 GLU A CA 1
ATOM 4040 C C . GLU A 1 519 ? -4.960 -36.224 -15.224 1.00 47.24 510 GLU A C 1
ATOM 4041 O O . GLU A 1 519 ? -3.780 -36.537 -15.057 1.00 47.31 510 GLU A O 1
ATOM 4047 N N . LYS A 1 520 ? -5.959 -37.100 -15.132 1.00 50.34 511 LYS A N 1
ATOM 4048 C CA . LYS A 1 520 ? -5.701 -38.508 -14.854 1.00 50.32 511 LYS A CA 1
ATOM 4049 C C . LYS A 1 520 ? -4.823 -39.090 -15.948 1.00 50.51 511 LYS A C 1
ATOM 4050 O O . LYS A 1 520 ? -3.780 -39.663 -15.652 1.00 50.25 511 LYS A O 1
ATOM 4056 N N . ARG A 1 521 ? -5.255 -38.960 -17.203 1.00 57.20 512 ARG A N 1
ATOM 4057 C CA . ARG A 1 521 ? -4.458 -39.463 -18.332 1.00 58.13 512 ARG A CA 1
ATOM 4058 C C . ARG A 1 521 ? -3.008 -38.975 -18.282 1.00 56.80 512 ARG A C 1
ATOM 4059 O O . ARG A 1 521 ? -2.053 -39.764 -18.208 1.00 56.59 512 ARG A O 1
ATOM 4067 N N . PHE A 1 522 ? -2.879 -37.655 -18.310 1.00 51.59 513 PHE A N 1
ATOM 4068 C CA . PHE A 1 522 ? -1.602 -36.956 -18.291 1.00 50.09 513 PHE A CA 1
ATOM 4069 C C . PHE A 1 522 ? -0.673 -37.459 -17.191 1.00 49.52 513 PHE A C 1
ATOM 4070 O O . PHE A 1 522 ? 0.455 -37.868 -17.457 1.00 49.68 513 PHE A O 1
ATOM 4078 N N . LEU A 1 523 ? -1.165 -37.430 -15.958 1.00 53.96 514 LEU A N 1
ATOM 4079 C CA . LEU A 1 523 ? -0.378 -37.807 -14.788 1.00 54.12 514 LEU A CA 1
ATOM 4080 C C . LEU A 1 523 ? 0.068 -39.260 -14.775 1.00 55.32 514 LEU A C 1
ATOM 4081 O O . LEU A 1 523 ? 1.159 -39.559 -14.304 1.00 55.73 514 LEU A O 1
ATOM 4086 N N . VAL A 1 524 ? -0.783 -40.168 -15.242 1.00 50.47 515 VAL A N 1
ATOM 4087 C CA . VAL A 1 524 ? -0.364 -41.558 -15.353 1.00 51.24 515 VAL A CA 1
ATOM 4088 C C . VAL A 1 524 ? 0.853 -41.623 -16.261 1.00 51.39 515 VAL A C 1
ATOM 4089 O O . VAL A 1 524 ? 1.851 -42.267 -15.923 1.00 51.77 515 VAL A O 1
ATOM 4093 N N . THR A 1 525 ? 0.789 -40.929 -17.397 1.00 54.84 516 THR A N 1
ATOM 4094 C CA . THR A 1 525 ? 1.944 -40.896 -18.300 1.00 55.11 516 THR A CA 1
ATOM 4095 C C . THR A 1 525 ? 3.179 -40.300 -17.613 1.00 54.77 516 THR A C 1
ATOM 4096 O O . THR A 1 525 ? 4.252 -40.903 -17.625 1.00 55.30 516 THR A O 1
ATOM 4100 N N . VAL A 1 526 ? 3.009 -39.126 -17.007 1.00 57.31 517 VAL A N 1
ATOM 4101 C CA . VAL A 1 526 ? 4.111 -38.382 -16.393 1.00 56.04 517 VAL A CA 1
ATOM 4102 C C . VAL A 1 526 ? 4.810 -39.135 -15.266 1.00 55.28 517 VAL A C 1
ATOM 4103 O O . VAL A 1 526 ? 6.031 -39.275 -15.265 1.00 54.43 517 VAL A O 1
ATOM 4107 N N . ILE A 1 527 ? 4.023 -39.612 -14.310 1.00 50.18 518 ILE A N 1
ATOM 4108 C CA . ILE A 1 527 ? 4.544 -40.323 -13.150 1.00 50.78 518 ILE A CA 1
ATOM 4109 C C . ILE A 1 527 ? 5.195 -41.657 -13.529 1.00 52.54 518 ILE A C 1
ATOM 4110 O O . ILE A 1 527 ? 6.192 -42.059 -12.931 1.00 51.84 518 ILE A O 1
ATOM 4115 N N . LYS A 1 528 ? 4.642 -42.333 -14.531 1.00 58.66 519 LYS A N 1
ATOM 4116 C CA . LYS A 1 528 ? 5.252 -43.562 -15.029 1.00 60.82 519 LYS A CA 1
ATOM 4117 C C . LYS A 1 528 ? 6.611 -43.280 -15.669 1.00 61.43 519 LYS A C 1
ATOM 4118 O O . LYS A 1 528 ? 7.621 -43.869 -15.282 1.00 60.74 519 LYS A O 1
ATOM 4124 N N . ASP A 1 529 ? 6.623 -42.365 -16.637 1.00 55.68 520 ASP A N 1
ATOM 4125 C CA . ASP A 1 529 ? 7.849 -41.963 -17.323 1.00 58.03 520 ASP A CA 1
ATOM 4126 C C . ASP A 1 529 ? 8.934 -41.529 -16.342 1.00 57.20 520 ASP A C 1
ATOM 4127 O O . ASP A 1 529 ? 10.094 -41.924 -16.471 1.00 58.52 520 ASP A O 1
ATOM 4132 N N . LEU A 1 530 ? 8.546 -40.717 -15.362 1.00 59.08 521 LEU A N 1
ATOM 4133 C CA . LEU A 1 530 ? 9.483 -40.183 -14.378 1.00 57.95 521 LEU A CA 1
ATOM 4134 C C . LEU A 1 530 ? 9.985 -41.250 -13.402 1.00 59.02 521 LEU A C 1
ATOM 4135 O O . LEU A 1 530 ? 11.166 -41.271 -13.059 1.00 59.25 521 LEU A O 1
ATOM 4140 N N . LEU A 1 531 ? 9.085 -42.125 -12.958 1.00 68.57 522 LEU A N 1
ATOM 4141 C CA . LEU A 1 531 ? 9.457 -43.236 -12.090 1.00 69.25 522 LEU A CA 1
ATOM 4142 C C . LEU A 1 531 ? 10.446 -44.156 -12.787 1.00 71.08 522 LEU A C 1
ATOM 4143 O O . LEU A 1 531 ? 11.313 -44.749 -12.153 1.00 71.55 522 LEU A O 1
ATOM 4148 N N . GLY A 1 532 ? 10.304 -44.285 -14.098 1.00 58.98 523 GLY A N 1
ATOM 4149 C CA . GLY A 1 532 ? 11.242 -45.071 -14.872 1.00 61.75 523 GLY A CA 1
ATOM 4150 C C . GLY A 1 532 ? 12.575 -44.358 -14.991 1.00 62.85 523 GLY A C 1
ATOM 4151 O O . GLY A 1 532 ? 13.632 -44.988 -14.951 1.00 63.36 523 GLY A O 1
ATOM 4152 N N . LEU A 1 533 ? 12.523 -43.037 -15.133 1.00 72.29 524 LEU A N 1
ATOM 4153 C CA . LEU A 1 533 ? 13.733 -42.234 -15.279 1.00 73.42 524 LEU A CA 1
ATOM 4154 C C . LEU A 1 533 ? 14.612 -42.297 -14.032 1.00 74.16 524 LEU A C 1
ATOM 4155 O O . LEU A 1 533 ? 15.838 -42.247 -14.130 1.00 74.48 524 LEU A O 1
ATOM 4160 N N . THR A 1 534 ? 13.982 -42.414 -12.865 1.00 87.58 525 THR A N 1
ATOM 4161 C CA . THR A 1 534 ? 14.712 -42.486 -11.600 1.00 89.17 525 THR A CA 1
ATOM 4162 C C . THR A 1 534 ? 15.602 -43.721 -11.535 1.00 91.29 525 THR A C 1
ATOM 4163 O O . THR A 1 534 ? 16.708 -43.670 -11.004 1.00 91.32 525 THR A O 1
ATOM 4167 N N . GLU A 1 535 ? 15.113 -44.830 -12.076 1.00 105.73 526 GLU A N 1
ATOM 4168 C CA . GLU A 1 535 ? 15.874 -46.071 -12.065 1.00 108.84 526 GLU A CA 1
ATOM 4169 C C . GLU A 1 535 ? 16.880 -46.126 -13.212 1.00 110.29 526 GLU A C 1
ATOM 4170 O O . GLU A 1 535 ? 17.904 -46.802 -13.116 1.00 111.50 526 GLU A O 1
ATOM 4176 N N . MET A 1 536 ? 16.588 -45.412 -14.294 1.00 80.55 527 MET A N 1
ATOM 4177 C CA . MET A 1 536 ? 17.450 -45.444 -15.473 1.00 82.23 527 MET A CA 1
ATOM 4178 C C . MET A 1 536 ? 18.675 -44.547 -15.312 1.00 81.12 527 MET A C 1
ATOM 4179 O O . MET A 1 536 ? 19.806 -45.005 -15.464 1.00 82.03 527 MET A O 1
ATOM 4184 N N . LYS A 1 537 ? 18.452 -43.276 -14.992 1.00 109.59 528 LYS A N 1
ATOM 4185 C CA . LYS A 1 537 ? 19.558 -42.346 -14.785 1.00 108.82 528 LYS A CA 1
ATOM 4186 C C . LYS A 1 537 ? 20.416 -42.766 -13.594 1.00 108.72 528 LYS A C 1
ATOM 4187 O O . LYS A 1 537 ? 19.906 -42.994 -12.498 1.00 108.36 528 LYS A O 1
ATOM 4193 N N . ARG A 1 538 ? 21.722 -42.868 -13.819 1.00 83.63 529 ARG A N 1
ATOM 4194 C CA . ARG A 1 538 ? 22.647 -43.295 -12.776 1.00 83.65 529 ARG A CA 1
ATOM 4195 C C . ARG A 1 538 ? 23.611 -42.183 -12.379 1.00 82.11 529 ARG A C 1
ATOM 4196 O O . ARG A 1 538 ? 23.858 -41.257 -13.150 1.00 81.66 529 ARG A O 1
ATOM 4204 N N . GLY A 1 539 ? 24.156 -42.284 -11.173 1.00 73.39 530 GLY A N 1
ATOM 4205 C CA . GLY A 1 539 ? 25.011 -41.243 -10.637 1.00 71.41 530 GLY A CA 1
ATOM 4206 C C . GLY A 1 539 ? 24.276 -40.437 -9.587 1.00 69.05 530 GLY A C 1
ATOM 4207 O O . GLY A 1 539 ? 23.102 -40.114 -9.759 1.00 68.21 530 GLY A O 1
ATOM 4208 N N . LYS A 1 540 ? 24.975 -40.122 -8.499 1.00 79.47 531 LYS A N 1
ATOM 4209 C CA . LYS A 1 540 ? 24.406 -39.395 -7.364 1.00 77.51 531 LYS A CA 1
ATOM 4210 C C . LYS A 1 540 ? 23.639 -38.143 -7.785 1.00 75.42 531 LYS A C 1
ATOM 4211 O O . LYS A 1 540 ? 22.559 -37.858 -7.266 1.00 74.66 531 LYS A O 1
ATOM 4217 N N . ASP A 1 541 ? 24.202 -37.408 -8.738 1.00 77.81 532 ASP A N 1
ATOM 4218 C CA . ASP A 1 541 ? 23.631 -36.140 -9.180 1.00 75.83 532 ASP A CA 1
ATOM 4219 C C . ASP A 1 541 ? 22.409 -36.313 -10.085 1.00 74.86 532 ASP A C 1
ATOM 4220 O O . ASP A 1 541 ? 21.397 -35.635 -9.903 1.00 74.08 532 ASP A O 1
ATOM 4225 N N . ASN A 1 542 ? 22.509 -37.211 -11.061 1.00 68.52 533 ASN A N 1
ATOM 4226 C CA . ASN A 1 542 ? 21.378 -37.515 -11.929 1.00 67.43 533 ASN A CA 1
ATOM 4227 C C . ASN A 1 542 ? 20.190 -38.041 -11.126 1.00 66.07 533 ASN A C 1
ATOM 4228 O O . ASN A 1 542 ? 19.045 -37.662 -11.370 1.00 65.38 533 ASN A O 1
ATOM 4233 N N . LYS A 1 543 ? 20.475 -38.900 -10.153 1.00 72.22 534 LYS A N 1
ATOM 4234 C CA . LYS A 1 543 ? 19.446 -39.439 -9.271 1.00 71.38 534 LYS A CA 1
ATOM 4235 C C . LYS A 1 543 ? 18.793 -38.324 -8.452 1.00 69.09 534 LYS A C 1
ATOM 4236 O O . LYS A 1 543 ? 17.588 -38.346 -8.212 1.00 68.77 534 LYS A O 1
ATOM 4242 N N . ALA A 1 544 ? 19.594 -37.350 -8.032 1.00 66.01 535 ALA A N 1
ATOM 4243 C CA . ALA A 1 544 ? 19.103 -36.251 -7.205 1.00 62.80 535 ALA A CA 1
ATOM 4244 C C . ALA A 1 544 ? 18.180 -35.316 -7.980 1.00 60.62 535 ALA A C 1
ATOM 4245 O O . ALA A 1 544 ? 17.143 -34.892 -7.471 1.00 59.84 535 ALA A O 1
ATOM 4247 N N . VAL A 1 545 ? 18.575 -34.993 -9.207 1.00 64.48 536 VAL A N 1
ATOM 4248 C CA . VAL A 1 545 ? 17.792 -34.119 -10.073 1.00 60.69 536 VAL A CA 1
ATOM 4249 C C . VAL A 1 545 ? 16.437 -34.736 -10.414 1.00 59.54 536 VAL A C 1
ATOM 4250 O O . VAL A 1 545 ? 15.390 -34.097 -10.245 1.00 58.73 536 VAL A O 1
ATOM 4254 N N . VAL A 1 546 ? 16.459 -35.985 -10.872 1.00 48.01 537 VAL A N 1
ATOM 4255 C CA . VAL A 1 546 ? 15.228 -36.682 -11.238 1.00 47.80 537 VAL A CA 1
ATOM 4256 C C . VAL A 1 546 ? 14.302 -36.886 -10.036 1.00 47.17 537 VAL A C 1
ATOM 4257 O O . VAL A 1 546 ? 13.088 -36.717 -10.150 1.00 46.28 537 VAL A O 1
ATOM 4261 N N . ALA A 1 547 ? 14.877 -37.237 -8.888 1.00 47.66 538 ALA A N 1
ATOM 4262 C CA . ALA A 1 547 ? 14.104 -37.362 -7.654 1.00 46.29 538 ALA A CA 1
ATOM 4263 C C . ALA A 1 547 ? 13.460 -36.033 -7.273 1.00 45.40 538 ALA A C 1
ATOM 4264 O O . ALA A 1 547 ? 12.295 -35.992 -6.885 1.00 46.01 538 ALA A O 1
ATOM 4266 N N . SER A 1 548 ? 14.231 -34.955 -7.380 1.00 42.93 539 SER A N 1
ATOM 4267 C CA . SER A 1 548 ? 13.735 -33.609 -7.115 1.00 42.57 539 SER A CA 1
ATOM 4268 C C . SER A 1 548 ? 12.463 -33.307 -7.898 1.00 41.70 539 SER A C 1
ATOM 4269 O O . SER A 1 548 ? 11.499 -32.745 -7.363 1.00 41.17 539 SER A O 1
ATOM 4272 N N . ASN A 1 549 ? 12.462 -33.694 -9.168 1.00 48.77 540 ASN A N 1
ATOM 4273 C CA . ASN A 1 549 ? 11.336 -33.387 -10.043 1.00 48.90 540 ASN A CA 1
ATOM 4274 C C . ASN A 1 549 ? 10.096 -34.249 -9.785 1.00 49.34 540 ASN A C 1
ATOM 4275 O O . ASN A 1 549 ? 8.972 -33.738 -9.755 1.00 49.22 540 ASN A O 1
ATOM 4280 N N . ILE A 1 550 ? 10.300 -35.547 -9.579 1.00 49.98 541 ILE A N 1
ATOM 4281 C CA . ILE A 1 550 ? 9.176 -36.438 -9.319 1.00 49.93 541 ILE A CA 1
ATOM 4282 C C . ILE A 1 550 ? 8.530 -36.112 -7.968 1.00 48.69 541 ILE A C 1
ATOM 4283 O O . ILE A 1 550 ? 7.311 -36.195 -7.821 1.00 48.98 541 ILE A O 1
ATOM 4288 N N . MET A 1 551 ? 9.349 -35.700 -7.004 1.00 55.11 542 MET A N 1
ATOM 4289 C CA . MET A 1 551 ? 8.859 -35.320 -5.686 1.00 54.25 542 MET A CA 1
ATOM 4290 C C . MET A 1 551 ? 8.006 -34.073 -5.767 1.00 53.08 542 MET A C 1
ATOM 4291 O O . MET A 1 551 ? 6.925 -34.016 -5.176 1.00 53.06 542 MET A O 1
ATOM 4296 N N . TYR A 1 552 ? 8.500 -33.070 -6.486 1.00 52.50 543 TYR A N 1
ATOM 4297 C CA . TYR A 1 552 ? 7.744 -31.844 -6.674 1.00 50.59 543 TYR A CA 1
ATOM 4298 C C . TYR A 1 552 ? 6.363 -32.108 -7.251 1.00 51.19 543 TYR A C 1
ATOM 4299 O O . TYR A 1 552 ? 5.357 -31.687 -6.680 1.00 51.30 543 TYR A O 1
ATOM 4308 N N . ILE A 1 553 ? 6.325 -32.789 -8.393 1.00 44.58 544 ILE A N 1
ATOM 4309 C CA . ILE A 1 553 ? 5.066 -33.055 -9.086 1.00 44.79 544 ILE A CA 1
ATOM 4310 C C . ILE A 1 553 ? 4.046 -33.808 -8.229 1.00 46.38 544 ILE A C 1
ATOM 4311 O O . ILE A 1 553 ? 2.922 -33.332 -8.042 1.00 47.05 544 ILE A O 1
ATOM 4316 N N . VAL A 1 554 ? 4.435 -34.970 -7.705 1.00 45.42 545 VAL A N 1
ATOM 4317 C CA . VAL A 1 554 ? 3.509 -35.795 -6.923 1.00 46.54 545 VAL A CA 1
ATOM 4318 C C . VAL A 1 554 ? 3.014 -35.062 -5.679 1.00 46.36 545 VAL A C 1
ATOM 4319 O O . VAL A 1 554 ? 1.884 -35.272 -5.233 1.00 48.02 545 VAL A O 1
ATOM 4323 N N . GLY A 1 555 ? 3.860 -34.190 -5.139 1.00 31.65 546 GLY A N 1
ATOM 4324 C CA . GLY A 1 555 ? 3.487 -33.378 -4.001 1.00 30.71 546 GLY A CA 1
ATOM 4325 C C . GLY A 1 555 ? 2.468 -32.329 -4.390 1.00 30.60 546 GLY A C 1
ATOM 4326 O O . GLY A 1 555 ? 1.710 -31.843 -3.548 1.00 31.11 546 GLY A O 1
ATOM 4327 N N . GLN A 1 556 ? 2.443 -31.972 -5.671 1.00 48.38 547 GLN A N 1
ATOM 4328 C CA . GLN A 1 556 ? 1.511 -30.950 -6.132 1.00 47.94 547 GLN A CA 1
ATOM 4329 C C . GLN A 1 556 ? 0.227 -31.556 -6.688 1.00 48.45 547 GLN A C 1
ATOM 4330 O O . GLN A 1 556 ? -0.679 -30.832 -7.091 1.00 48.37 547 GLN A O 1
ATOM 4336 N N . TYR A 1 557 ? 0.129 -32.882 -6.692 1.00 48.62 548 TYR A N 1
ATOM 4337 C CA . TYR A 1 557 ? -1.081 -33.530 -7.213 1.00 50.37 548 TYR A CA 1
ATOM 4338 C C . TYR A 1 557 ? -1.776 -34.484 -6.248 1.00 51.55 548 TYR A C 1
ATOM 4339 O O . TYR A 1 557 ? -1.881 -35.676 -6.533 1.00 52.41 548 TYR A O 1
ATOM 4348 N N . PRO A 1 558 ? -2.278 -33.964 -5.117 1.00 51.65 549 PRO A N 1
ATOM 4349 C CA . PRO A 1 558 ? -2.940 -34.840 -4.148 1.00 52.15 549 PRO A CA 1
ATOM 4350 C C . PRO A 1 558 ? -4.255 -35.412 -4.679 1.00 54.41 549 PRO A C 1
ATOM 4351 O O . PRO A 1 558 ? -4.613 -36.535 -4.328 1.00 55.64 549 PRO A O 1
ATOM 4355 N N . ARG A 1 559 ? -4.944 -34.657 -5.530 1.00 43.20 550 ARG A N 1
ATOM 4356 C CA . ARG A 1 559 ? -6.210 -35.104 -6.103 1.00 45.36 550 ARG A CA 1
ATOM 4357 C C . ARG A 1 559 ? -6.036 -36.405 -6.878 1.00 46.35 550 ARG A C 1
ATOM 4358 O O . ARG A 1 559 ? -6.849 -37.324 -6.765 1.00 47.56 550 ARG A O 1
ATOM 4366 N N . PHE A 1 560 ? -4.966 -36.479 -7.660 1.00 55.12 551 PHE A N 1
ATOM 4367 C CA . PHE A 1 560 ? -4.674 -37.682 -8.427 1.00 56.39 551 PHE A CA 1
ATOM 4368 C C . PHE A 1 560 ? -4.328 -38.861 -7.525 1.00 56.99 551 PHE A C 1
ATOM 4369 O O . PHE A 1 560 ? -4.853 -39.960 -7.704 1.00 58.49 551 PHE A O 1
ATOM 4377 N N . LEU A 1 561 ? -3.437 -38.626 -6.564 1.00 65.66 552 LEU A N 1
ATOM 4378 C CA . LEU A 1 561 ? -2.960 -39.676 -5.664 1.00 64.98 552 LEU A CA 1
ATOM 4379 C C . LEU A 1 561 ? -4.085 -40.326 -4.857 1.00 66.93 552 LEU A C 1
ATOM 4380 O O . LEU A 1 561 ? -4.028 -41.516 -4.549 1.00 68.30 552 LEU A O 1
ATOM 4385 N N . LYS A 1 562 ? -5.103 -39.540 -4.523 1.00 72.80 553 LYS A N 1
ATOM 4386 C CA . LYS A 1 562 ? -6.231 -40.030 -3.740 1.00 74.11 553 LYS A CA 1
ATOM 4387 C C . LYS A 1 562 ? -7.057 -41.064 -4.495 1.00 78.05 553 LYS A C 1
ATOM 4388 O O . LYS A 1 562 ? -7.485 -42.068 -3.924 1.00 79.02 553 LYS A O 1
ATOM 4394 N N . ALA A 1 563 ? -7.281 -40.811 -5.780 1.00 55.89 554 ALA A N 1
ATOM 4395 C CA . ALA A 1 563 ? -8.140 -41.666 -6.590 1.00 60.79 554 ALA A CA 1
ATOM 4396 C C . ALA A 1 563 ? -7.389 -42.844 -7.207 1.00 63.60 554 ALA A C 1
ATOM 4397 O O . ALA A 1 563 ? -7.959 -43.620 -7.970 1.00 66.15 554 ALA A O 1
ATOM 4399 N N . HIS A 1 564 ? -6.108 -42.970 -6.881 1.00 53.49 555 HIS A N 1
ATOM 4400 C CA . HIS A 1 564 ? -5.269 -44.021 -7.446 1.00 55.68 555 HIS A CA 1
ATOM 4401 C C . HIS A 1 564 ? -4.342 -44.588 -6.387 1.00 55.39 555 HIS A C 1
ATOM 4402 O O . HIS A 1 564 ? -3.172 -44.210 -6.326 1.00 55.44 555 HIS A O 1
ATOM 4409 N N . TRP A 1 565 ? -4.863 -45.498 -5.566 1.00 59.57 556 TRP A N 1
ATOM 4410 C CA . TRP A 1 565 ? -4.121 -46.038 -4.430 1.00 58.15 556 TRP A CA 1
ATOM 4411 C C . TRP A 1 565 ? -2.781 -46.660 -4.801 1.00 57.28 556 TRP A C 1
ATOM 4412 O O . TRP A 1 565 ? -1.803 -46.518 -4.068 1.00 55.54 556 TRP A O 1
ATOM 4423 N N . LYS A 1 566 ? -2.755 -47.370 -5.924 1.00 64.08 557 LYS A N 1
ATOM 4424 C CA . LYS A 1 566 ? -1.539 -48.024 -6.373 1.00 63.19 557 LYS A CA 1
ATOM 4425 C C . LYS A 1 566 ? -0.453 -46.983 -6.607 1.00 61.73 557 LYS A C 1
ATOM 4426 O O . LYS A 1 566 ? 0.707 -47.194 -6.251 1.00 61.93 557 LYS A O 1
ATOM 4432 N N . PHE A 1 567 ? -0.839 -45.853 -7.190 1.00 57.45 558 PHE A N 1
ATOM 4433 C CA . PHE A 1 567 ? 0.090 -44.749 -7.392 1.00 53.17 558 PHE A CA 1
ATOM 4434 C C . PHE A 1 567 ? 0.508 -44.103 -6.077 1.00 49.72 558 PHE A C 1
ATOM 4435 O O . PHE A 1 567 ? 1.675 -43.770 -5.897 1.00 48.20 558 PHE A O 1
ATOM 4443 N N . LEU A 1 568 ? -0.440 -43.922 -5.163 1.00 50.52 559 LEU A N 1
ATOM 4444 C CA . LEU A 1 568 ? -0.128 -43.316 -3.870 1.00 46.82 559 LEU A CA 1
ATOM 4445 C C . LEU A 1 568 ? 0.907 -44.144 -3.113 1.00 45.26 559 LEU A C 1
ATOM 4446 O O . LEU A 1 568 ? 1.929 -43.617 -2.681 1.00 43.47 559 LEU A O 1
ATOM 4451 N N . LYS A 1 569 ? 0.641 -45.439 -2.969 1.00 52.55 560 LYS A N 1
ATOM 4452 C CA . LYS A 1 569 ? 1.556 -46.334 -2.275 1.00 50.60 560 LYS A CA 1
ATOM 4453 C C . LYS A 1 569 ? 2.921 -46.354 -2.955 1.00 48.90 560 LYS A C 1
ATOM 4454 O O . LYS A 1 569 ? 3.955 -46.375 -2.283 1.00 47.38 560 LYS A O 1
ATOM 4460 N N . THR A 1 570 ? 2.921 -46.335 -4.285 1.00 56.52 561 THR A N 1
ATOM 4461 C CA . THR A 1 570 ? 4.170 -46.384 -5.041 1.00 54.70 561 THR A CA 1
ATOM 4462 C C . THR A 1 570 ? 5.056 -45.159 -4.797 1.00 53.50 561 THR A C 1
ATOM 4463 O O . THR A 1 570 ? 6.260 -45.300 -4.572 1.00 52.45 561 THR A O 1
ATOM 4467 N N . VAL A 1 571 ? 4.471 -43.963 -4.815 1.00 64.12 562 VAL A N 1
ATOM 4468 C CA . VAL A 1 571 ? 5.265 -42.751 -4.604 1.00 62.50 562 VAL A CA 1
ATOM 4469 C C . VAL A 1 571 ? 5.727 -42.565 -3.152 1.00 61.00 562 VAL A C 1
ATOM 4470 O O . VAL A 1 571 ? 6.817 -42.048 -2.916 1.00 60.35 562 VAL A O 1
ATOM 4474 N N . VAL A 1 572 ? 4.916 -42.996 -2.187 1.00 48.01 563 VAL A N 1
ATOM 4475 C CA . VAL A 1 572 ? 5.301 -42.888 -0.780 1.00 47.62 563 VAL A CA 1
ATOM 4476 C C . VAL A 1 572 ? 6.482 -43.818 -0.500 1.00 47.61 563 VAL A C 1
ATOM 4477 O O . VAL A 1 572 ? 7.373 -43.498 0.291 1.00 47.33 563 VAL A O 1
ATOM 4481 N N . ASN A 1 573 ? 6.491 -44.963 -1.175 1.00 47.77 564 ASN A N 1
ATOM 4482 C CA . ASN A 1 573 ? 7.605 -45.903 -1.081 1.00 48.15 564 ASN A CA 1
ATOM 4483 C C . ASN A 1 573 ? 8.891 -45.365 -1.709 1.00 48.95 564 ASN A C 1
ATOM 4484 O O . ASN A 1 573 ? 9.979 -45.546 -1.158 1.00 49.56 564 ASN A O 1
ATOM 4489 N N . LYS A 1 574 ? 8.764 -44.706 -2.857 1.00 49.27 565 LYS A N 1
ATOM 4490 C CA . LYS A 1 574 ? 9.912 -44.091 -3.515 1.00 49.01 565 LYS A CA 1
ATOM 4491 C C . LYS A 1 574 ? 10.441 -42.938 -2.665 1.00 47.16 565 LYS A C 1
ATOM 4492 O O . LYS A 1 574 ? 11.636 -42.638 -2.676 1.00 46.87 565 LYS A O 1
ATOM 4498 N N . LEU A 1 575 ? 9.536 -42.295 -1.933 1.00 52.09 566 LEU A N 1
ATOM 4499 C CA . LEU A 1 575 ? 9.895 -41.249 -0.984 1.00 50.51 566 LEU A CA 1
ATOM 4500 C C . LEU A 1 575 ? 10.820 -41.805 0.091 1.00 50.27 566 LEU A C 1
ATOM 4501 O O . LEU A 1 575 ? 11.879 -41.237 0.369 1.00 50.29 566 LEU A O 1
ATOM 4506 N N . PHE A 1 576 ? 10.406 -42.921 0.687 1.00 53.09 567 PHE A N 1
ATOM 4507 C CA . PHE A 1 576 ? 11.188 -43.606 1.716 1.00 52.73 567 PHE A CA 1
ATOM 4508 C C . PHE A 1 576 ? 12.580 -43.952 1.199 1.00 54.19 567 PHE A C 1
ATOM 4509 O O . PHE A 1 576 ? 13.568 -43.859 1.928 1.00 54.61 567 PHE A O 1
ATOM 4517 N N . GLU A 1 577 ? 12.637 -44.358 -0.066 1.00 59.97 568 GLU A N 1
ATOM 4518 C CA . GLU A 1 577 ? 13.894 -44.634 -0.746 1.00 60.86 568 GLU A CA 1
ATOM 4519 C C . GLU A 1 577 ? 14.796 -43.406 -0.713 1.00 59.07 568 GLU A C 1
ATOM 4520 O O . GLU A 1 577 ? 15.931 -43.470 -0.242 1.00 59.15 568 GLU A O 1
ATOM 4526 N N . PHE A 1 578 ? 14.268 -42.289 -1.211 1.00 52.25 569 PHE A N 1
ATOM 4527 C CA . PHE A 1 578 ? 15.000 -41.024 -1.290 1.00 51.16 569 PHE A CA 1
ATOM 4528 C C . PHE A 1 578 ? 15.562 -40.594 0.063 1.00 50.73 569 PHE A C 1
ATOM 4529 O O . PHE A 1 578 ? 16.586 -39.913 0.134 1.00 50.00 569 PHE A O 1
ATOM 4537 N N . MET A 1 579 ? 14.882 -40.994 1.132 1.00 45.50 570 MET A N 1
ATOM 4538 C CA . MET A 1 579 ? 15.313 -40.679 2.489 1.00 45.91 570 MET A CA 1
ATOM 4539 C C . MET A 1 579 ? 16.641 -41.353 2.833 1.00 47.46 570 MET A C 1
ATOM 4540 O O . MET A 1 579 ? 17.282 -41.009 3.825 1.00 47.20 570 MET A O 1
ATOM 4545 N N . HIS A 1 580 ? 17.045 -42.318 2.011 1.00 48.31 571 HIS A N 1
ATOM 4546 C CA . HIS A 1 580 ? 18.313 -43.009 2.211 1.00 50.58 571 HIS A CA 1
ATOM 4547 C C . HIS A 1 580 ? 19.399 -42.494 1.268 1.00 53.62 571 HIS A C 1
ATOM 4548 O O . HIS A 1 580 ? 20.523 -42.995 1.274 1.00 54.74 571 HIS A O 1
ATOM 4555 N N . GLU A 1 581 ? 19.059 -41.493 0.461 1.00 49.23 572 GLU A N 1
ATOM 4556 C CA . GLU A 1 581 ? 20.045 -40.852 -0.402 1.00 52.80 572 GLU A CA 1
ATOM 4557 C C . GLU A 1 581 ? 21.056 -40.109 0.458 1.00 53.66 572 GLU A C 1
ATOM 4558 O O . GLU A 1 581 ? 20.748 -39.702 1.577 1.00 54.00 572 GLU A O 1
ATOM 4564 N N . SER A 1 582 ? 22.266 -39.942 -0.066 1.00 82.89 573 SER A N 1
ATOM 4565 C CA . SER A 1 582 ? 23.339 -39.288 0.672 1.00 82.63 573 SER A CA 1
ATOM 4566 C C . SER A 1 582 ? 23.228 -37.770 0.612 1.00 82.01 573 SER A C 1
ATOM 4567 O O . SER A 1 582 ? 24.009 -37.059 1.242 1.00 81.81 573 SER A O 1
ATOM 4570 N N . HIS A 1 583 ? 22.257 -37.272 -0.144 1.00 58.91 574 HIS A N 1
ATOM 4571 C CA . HIS A 1 583 ? 22.108 -35.833 -0.319 1.00 58.47 574 HIS A CA 1
ATOM 4572 C C . HIS A 1 583 ? 21.122 -35.231 0.683 1.00 57.64 574 HIS A C 1
ATOM 4573 O O . HIS A 1 583 ? 19.941 -35.577 0.695 1.00 57.49 574 HIS A O 1
ATOM 4580 N N . GLU A 1 584 ? 21.617 -34.324 1.518 1.00 57.27 575 GLU A N 1
ATOM 4581 C CA . GLU A 1 584 ? 20.793 -33.685 2.539 1.00 55.45 575 GLU A CA 1
ATOM 4582 C C . GLU A 1 584 ? 19.585 -32.971 1.938 1.00 54.83 575 GLU A C 1
ATOM 4583 O O . GLU A 1 584 ? 18.490 -33.013 2.491 1.00 54.31 575 GLU A O 1
ATOM 4589 N N . GLY A 1 585 ? 19.798 -32.315 0.803 1.00 65.98 576 GLY A N 1
ATOM 4590 C CA . GLY A 1 585 ? 18.730 -31.620 0.116 1.00 64.27 576 GLY A CA 1
ATOM 4591 C C . GLY A 1 585 ? 17.659 -32.574 -0.371 1.00 64.04 576 GLY A C 1
ATOM 4592 O O . GLY A 1 585 ? 16.466 -32.312 -0.220 1.00 62.68 576 GLY A O 1
ATOM 4593 N N . VAL A 1 586 ? 18.090 -33.690 -0.951 1.00 54.87 577 VAL A N 1
ATOM 4594 C CA . VAL A 1 586 ? 17.171 -34.717 -1.439 1.00 53.73 577 VAL A CA 1
ATOM 4595 C C . VAL A 1 586 ? 16.339 -35.308 -0.300 1.00 53.10 577 VAL A C 1
ATOM 4596 O O . VAL A 1 586 ? 15.133 -35.522 -0.441 1.00 52.86 577 VAL A O 1
ATOM 4600 N N . GLN A 1 587 ? 16.993 -35.551 0.833 1.00 48.39 578 GLN A N 1
ATOM 4601 C CA . GLN A 1 587 ? 16.323 -36.077 2.020 1.00 47.15 578 GLN A CA 1
ATOM 4602 C C . GLN A 1 587 ? 15.312 -35.075 2.567 1.00 46.70 578 GLN A C 1
ATOM 4603 O O . GLN A 1 587 ? 14.196 -35.442 2.930 1.00 47.37 578 GLN A O 1
ATOM 4609 N N . ASP A 1 588 ? 15.722 -33.811 2.629 1.00 44.53 579 ASP A N 1
ATOM 4610 C CA . ASP A 1 588 ? 14.841 -32.726 3.040 1.00 43.20 579 ASP A CA 1
ATOM 4611 C C . ASP A 1 588 ? 13.575 -32.682 2.192 1.00 43.10 579 ASP A C 1
ATOM 4612 O O . ASP A 1 588 ? 12.478 -32.489 2.713 1.00 42.93 579 ASP A O 1
ATOM 4617 N N . MET A 1 589 ? 13.738 -32.855 0.884 1.00 53.05 580 MET A N 1
ATOM 4618 C CA . MET A 1 589 ? 12.608 -32.861 -0.039 1.00 52.79 580 MET A CA 1
ATOM 4619 C C . MET A 1 589 ? 11.729 -34.103 0.115 1.00 53.42 580 MET A C 1
ATOM 4620 O O . MET A 1 589 ? 10.526 -34.053 -0.135 1.00 54.15 580 MET A O 1
ATOM 4625 N N . ALA A 1 590 ? 12.327 -35.218 0.519 1.00 48.90 581 ALA A N 1
ATOM 4626 C CA . ALA A 1 590 ? 11.571 -36.455 0.689 1.00 47.79 581 ALA A CA 1
ATOM 4627 C C . ALA A 1 590 ? 10.649 -36.378 1.902 1.00 47.18 581 ALA A C 1
ATOM 4628 O O . ALA A 1 590 ? 9.489 -36.785 1.838 1.00 46.86 581 ALA A O 1
ATOM 4630 N N . CYS A 1 591 ? 11.171 -35.844 3.001 1.00 45.21 582 CYS A N 1
ATOM 4631 C CA . CYS A 1 591 ? 10.381 -35.644 4.210 1.00 45.18 582 CYS A CA 1
ATOM 4632 C C . CYS A 1 591 ? 9.329 -34.558 3.992 1.00 45.04 582 CYS A C 1
ATOM 4633 O O . CYS A 1 591 ? 8.210 -34.659 4.495 1.00 45.78 582 CYS A O 1
ATOM 4636 N N . ASP A 1 592 ? 9.697 -33.526 3.237 1.00 43.08 583 ASP A N 1
ATOM 4637 C CA . ASP A 1 592 ? 8.801 -32.408 2.947 1.00 42.00 583 ASP A CA 1
ATOM 4638 C C . ASP A 1 592 ? 7.619 -32.855 2.092 1.00 41.72 583 ASP A C 1
ATOM 4639 O O . ASP A 1 592 ? 6.471 -32.506 2.363 1.00 42.40 583 ASP A O 1
ATOM 4644 N N . THR A 1 593 ? 7.916 -33.626 1.053 1.00 33.30 584 THR A N 1
ATOM 4645 C CA . THR A 1 593 ? 6.888 -34.197 0.194 1.00 33.63 584 THR A CA 1
ATOM 4646 C C . THR A 1 593 ? 6.055 -35.203 0.978 1.00 33.98 584 THR A C 1
ATOM 4647 O O . THR A 1 593 ? 4.845 -35.316 0.778 1.00 35.67 584 THR A O 1
ATOM 4651 N N . PHE A 1 594 ? 6.709 -35.927 1.882 1.00 46.71 585 PHE A N 1
ATOM 4652 C CA . PHE A 1 594 ? 6.027 -36.937 2.681 1.00 46.28 585 PHE A CA 1
ATOM 4653 C C . PHE A 1 594 ? 4.945 -36.330 3.571 1.00 46.16 585 PHE A C 1
ATOM 4654 O O . PHE A 1 594 ? 3.819 -36.820 3.601 1.00 47.41 585 PHE A O 1
ATOM 4662 N N . ILE A 1 595 ? 5.285 -35.260 4.284 1.00 40.58 586 ILE A N 1
ATOM 4663 C CA . ILE A 1 595 ? 4.313 -34.600 5.153 1.00 40.36 586 ILE A CA 1
ATOM 4664 C C . ILE A 1 595 ? 3.236 -33.878 4.340 1.00 41.03 586 ILE A C 1
ATOM 4665 O O . ILE A 1 595 ? 2.087 -33.774 4.773 1.00 40.78 586 ILE A O 1
ATOM 4670 N N . LYS A 1 596 ? 3.614 -33.402 3.156 1.00 43.54 587 LYS A N 1
ATOM 4671 C CA . LYS A 1 596 ? 2.671 -32.807 2.220 1.00 45.94 587 LYS A CA 1
ATOM 4672 C C . LYS A 1 596 ? 1.545 -33.785 1.913 1.00 47.49 587 LYS A C 1
ATOM 4673 O O . LYS A 1 596 ? 0.365 -33.485 2.114 1.00 49.13 587 LYS A O 1
ATOM 4679 N N . ILE A 1 597 ? 1.928 -34.964 1.436 1.00 33.89 588 ILE A N 1
ATOM 4680 C CA . ILE A 1 597 ? 0.979 -35.997 1.036 1.00 34.88 588 ILE A CA 1
ATOM 4681 C C . ILE A 1 597 ? 0.219 -36.555 2.237 1.00 35.98 588 ILE A C 1
ATOM 4682 O O . ILE A 1 597 ? -0.999 -36.733 2.187 1.00 37.09 588 ILE A O 1
ATOM 4687 N N . ALA A 1 598 ? 0.946 -36.819 3.317 1.00 46.69 589 ALA A N 1
ATOM 4688 C CA . ALA A 1 598 ? 0.363 -37.368 4.537 1.00 47.60 589 ALA A CA 1
ATOM 4689 C C . ALA A 1 598 ? -0.734 -36.474 5.094 1.00 48.94 589 ALA A C 1
ATOM 4690 O O . ALA A 1 598 ? -1.719 -36.954 5.641 1.00 50.56 589 ALA A O 1
ATOM 4692 N N . LYS A 1 599 ? -0.550 -35.168 4.962 1.00 47.41 590 LYS A N 1
ATOM 4693 C CA . LYS A 1 599 ? -1.556 -34.222 5.412 1.00 49.05 590 LYS A CA 1
ATOM 4694 C C . LYS A 1 599 ? -2.742 -34.227 4.457 1.00 50.98 590 LYS A C 1
ATOM 4695 O O . LYS A 1 599 ? -3.893 -34.263 4.886 1.00 52.75 590 LYS A O 1
ATOM 4701 N N . GLN A 1 600 ? -2.468 -34.199 3.158 1.00 51.37 591 GLN A N 1
ATOM 4702 C CA . GLN A 1 600 ? -3.552 -34.136 2.185 1.00 54.24 591 GLN A CA 1
ATOM 4703 C C . GLN A 1 600 ? -4.303 -35.461 2.061 1.00 55.74 591 GLN A C 1
ATOM 4704 O O . GLN A 1 600 ? -5.521 -35.473 1.885 1.00 57.09 591 GLN A O 1
ATOM 4710 N N . CYS A 1 601 ? -3.580 -36.572 2.168 1.00 48.38 592 CYS A N 1
ATOM 4711 C CA . CYS A 1 601 ? -4.173 -37.888 1.940 1.00 50.09 592 CYS A CA 1
ATOM 4712 C C . CYS A 1 601 ? -4.196 -38.755 3.195 1.00 50.05 592 CYS A C 1
ATOM 4713 O O . CYS A 1 601 ? -4.127 -39.978 3.093 1.00 50.05 592 CYS A O 1
ATOM 4716 N N . ARG A 1 602 ? -4.300 -38.127 4.366 1.00 57.04 593 ARG A N 1
ATOM 4717 C CA . ARG A 1 602 ? -4.190 -38.835 5.647 1.00 57.25 593 ARG A CA 1
ATOM 4718 C C . ARG A 1 602 ? -5.118 -40.039 5.765 1.00 58.94 593 ARG A C 1
ATOM 4719 O O . ARG A 1 602 ? -4.742 -41.074 6.317 1.00 59.24 593 ARG A O 1
ATOM 4727 N N . ARG A 1 603 ? -6.323 -39.897 5.226 1.00 53.88 594 ARG A N 1
ATOM 4728 C CA . ARG A 1 603 ? -7.371 -40.887 5.413 1.00 54.72 594 ARG A CA 1
ATOM 4729 C C . ARG A 1 603 ? -7.095 -42.183 4.668 1.00 55.51 594 ARG A C 1
ATOM 4730 O O . ARG A 1 603 ? -7.611 -43.236 5.035 1.00 57.65 594 ARG A O 1
ATOM 4738 N N . HIS A 1 604 ? -6.279 -42.107 3.623 1.00 47.75 595 HIS A N 1
ATOM 4739 C CA . HIS A 1 604 ? -5.925 -43.292 2.850 1.00 48.74 595 HIS A CA 1
ATOM 4740 C C . HIS A 1 604 ? -4.871 -44.147 3.542 1.00 48.33 595 HIS A C 1
ATOM 4741 O O . HIS A 1 604 ? -4.584 -45.263 3.109 1.00 49.82 595 HIS A O 1
ATOM 4748 N N . PHE A 1 605 ? -4.289 -43.624 4.614 1.00 51.34 596 PHE A N 1
ATOM 4749 C CA . PHE A 1 605 ? -3.264 -44.363 5.335 1.00 50.81 596 PHE A CA 1
ATOM 4750 C C . PHE A 1 605 ? -3.842 -45.198 6.479 1.00 52.28 596 PHE A C 1
ATOM 4751 O O . PHE A 1 605 ? -3.241 -46.184 6.895 1.00 52.89 596 PHE A O 1
ATOM 4759 N N . VAL A 1 606 ? -5.019 -44.816 6.966 1.00 45.01 597 VAL A N 1
ATOM 4760 C CA . VAL A 1 606 ? -5.655 -45.542 8.062 1.00 45.22 597 VAL A CA 1
ATOM 4761 C C . VAL A 1 606 ? -6.692 -46.542 7.569 1.00 47.25 597 VAL A C 1
ATOM 4762 O O . VAL A 1 606 ? -6.981 -47.531 8.243 1.00 48.03 597 VAL A O 1
ATOM 4766 N N . ALA A 1 607 ? -7.253 -46.286 6.393 1.00 51.05 598 ALA A N 1
ATOM 4767 C CA . ALA A 1 607 ? -8.276 -47.161 5.839 1.00 53.04 598 ALA A CA 1
ATOM 4768 C C . ALA A 1 607 ? -7.662 -48.449 5.309 1.00 52.61 598 ALA A C 1
ATOM 4769 O O . ALA A 1 607 ? -6.457 -48.522 5.066 1.00 51.53 598 ALA A O 1
ATOM 4771 N N . LEU A 1 608 ? -8.501 -49.464 5.136 1.00 42.20 599 LEU A N 1
ATOM 4772 C CA . LEU A 1 608 ? -8.069 -50.714 4.534 1.00 43.49 599 LEU A CA 1
ATOM 4773 C C . LEU A 1 608 ? -8.299 -50.654 3.034 1.00 45.84 599 LEU A C 1
ATOM 4774 O O . LEU A 1 608 ? -9.416 -50.854 2.558 1.00 47.90 599 LEU A O 1
ATOM 4779 N N . GLN A 1 609 ? -7.238 -50.359 2.294 1.00 68.07 600 GLN A N 1
ATOM 4780 C CA . GLN A 1 609 ? -7.322 -50.284 0.843 1.00 69.57 600 GLN A CA 1
ATOM 4781 C C . GLN A 1 609 ? -7.638 -51.656 0.254 1.00 71.47 600 GLN A C 1
ATOM 4782 O O . GLN A 1 609 ? -7.109 -52.667 0.716 1.00 71.91 600 GLN A O 1
ATOM 4788 N N . PRO A 1 610 ? -8.518 -51.688 -0.760 1.00 87.41 601 PRO A N 1
ATOM 4789 C CA . PRO A 1 610 ? -9.020 -52.908 -1.406 1.00 89.34 601 PRO A CA 1
ATOM 4790 C C . PRO A 1 610 ? -7.955 -53.956 -1.751 1.00 89.30 601 PRO A C 1
ATOM 4791 O O . PRO A 1 610 ? -8.216 -55.147 -1.596 1.00 90.41 601 PRO A O 1
ATOM 4795 N N . SER A 1 611 ? -6.782 -53.527 -2.203 1.00 80.30 602 SER A N 1
ATOM 4796 C CA . SER A 1 611 ? -5.760 -54.478 -2.639 1.00 79.59 602 SER A CA 1
ATOM 4797 C C . SER A 1 611 ? -4.940 -55.088 -1.498 1.00 78.24 602 SER A C 1
ATOM 4798 O O . SER A 1 611 ? -4.468 -56.219 -1.607 1.00 78.16 602 SER A O 1
ATOM 4801 N N . GLU A 1 612 ? -4.778 -54.337 -0.412 1.00 69.47 603 GLU A N 1
ATOM 4802 C CA . GLU A 1 612 ? -3.843 -54.699 0.653 1.00 67.41 603 GLU A CA 1
ATOM 4803 C C . GLU A 1 612 ? -4.439 -55.613 1.725 1.00 68.02 603 GLU A C 1
ATOM 4804 O O . GLU A 1 612 ? -5.649 -55.830 1.778 1.00 69.38 603 GLU A O 1
ATOM 4810 N N . ASN A 1 613 ? -3.567 -56.134 2.584 1.00 80.68 604 ASN A N 1
ATOM 4811 C CA . ASN A 1 613 ? -3.982 -56.941 3.722 1.00 80.26 604 ASN A CA 1
ATOM 4812 C C . ASN A 1 613 ? -4.268 -56.080 4.944 1.00 78.01 604 ASN A C 1
ATOM 4813 O O . ASN A 1 613 ? -5.074 -56.448 5.798 1.00 78.72 604 ASN A O 1
ATOM 4818 N N . GLU A 1 614 ? -3.597 -54.933 5.020 1.00 75.72 605 GLU A N 1
ATOM 4819 C CA . GLU A 1 614 ? -3.662 -54.063 6.194 1.00 72.44 605 GLU A CA 1
ATOM 4820 C C . GLU A 1 614 ? -3.599 -52.592 5.793 1.00 70.57 605 GLU A C 1
ATOM 4821 O O . GLU A 1 614 ? -3.168 -52.270 4.687 1.00 69.99 605 GLU A O 1
ATOM 4827 N N . PRO A 1 615 ? -4.035 -51.694 6.689 1.00 78.99 606 PRO A N 1
ATOM 4828 C CA . PRO A 1 615 ? -3.850 -50.259 6.454 1.00 76.60 606 PRO A CA 1
ATOM 4829 C C . PRO A 1 615 ? -2.373 -49.908 6.325 1.00 74.27 606 PRO A C 1
ATOM 4830 O O . PRO A 1 615 ? -1.570 -50.370 7.132 1.00 73.10 606 PRO A O 1
ATOM 4834 N N . PHE A 1 616 ? -2.035 -49.093 5.330 1.00 64.24 607 PHE A N 1
ATOM 4835 C CA . PHE A 1 616 ? -0.646 -48.754 5.009 1.00 60.55 607 PHE A CA 1
ATOM 4836 C C . PHE A 1 616 ? 0.140 -48.190 6.194 1.00 58.85 607 PHE A C 1
ATOM 4837 O O . PHE A 1 616 ? 1.354 -48.375 6.280 1.00 57.09 607 PHE A O 1
ATOM 4845 N N . ILE A 1 617 ? -0.550 -47.507 7.103 1.00 51.13 608 ILE A N 1
ATOM 4846 C CA . ILE A 1 617 ? 0.109 -46.922 8.267 1.00 48.92 608 ILE A CA 1
ATOM 4847 C C . ILE A 1 617 ? 0.741 -47.990 9.167 1.00 48.18 608 ILE A C 1
ATOM 4848 O O . ILE A 1 617 ? 1.792 -47.761 9.757 1.00 47.30 608 ILE A O 1
ATOM 4853 N N . GLU A 1 618 ? 0.112 -49.159 9.251 1.00 65.85 609 GLU A N 1
ATOM 4854 C CA . GLU A 1 618 ? 0.635 -50.260 10.052 1.00 66.57 609 GLU A CA 1
ATOM 4855 C C . GLU A 1 618 ? 2.022 -50.663 9.557 1.00 66.46 609 GLU A C 1
ATOM 4856 O O . GLU A 1 618 ? 2.947 -50.867 10.347 1.00 65.06 609 GLU A O 1
ATOM 4862 N N . GLU A 1 619 ? 2.148 -50.760 8.238 1.00 50.89 610 GLU A N 1
ATOM 4863 C CA . GLU A 1 619 ? 3.394 -51.129 7.581 1.00 51.83 610 GLU A CA 1
ATOM 4864 C C . GLU A 1 619 ? 4.474 -50.077 7.825 1.00 51.55 610 GLU A C 1
ATOM 4865 O O . GLU A 1 619 ? 5.612 -50.406 8.166 1.00 51.53 610 GLU A O 1
ATOM 4871 N N . ILE A 1 620 ? 4.099 -48.811 7.661 1.00 60.30 611 ILE A N 1
ATOM 4872 C CA . ILE A 1 620 ? 5.001 -47.686 7.899 1.00 59.59 611 ILE A CA 1
ATOM 4873 C C . ILE A 1 620 ? 5.536 -47.665 9.334 1.00 59.97 611 ILE A C 1
ATOM 4874 O O . ILE A 1 620 ? 6.747 -47.585 9.554 1.00 60.73 611 ILE A O 1
ATOM 4879 N N . ILE A 1 621 ? 4.625 -47.734 10.301 1.00 56.30 612 ILE A N 1
ATOM 4880 C CA . ILE A 1 621 ? 4.986 -47.700 11.716 1.00 55.61 612 ILE A CA 1
ATOM 4881 C C . ILE A 1 621 ? 5.854 -48.899 12.090 1.00 55.50 612 ILE A C 1
ATOM 4882 O O . ILE A 1 621 ? 6.762 -48.785 12.913 1.00 54.48 612 ILE A O 1
ATOM 4887 N N . ARG A 1 622 ? 5.576 -50.045 11.474 1.00 69.18 613 ARG A N 1
ATOM 4888 C CA . ARG A 1 622 ? 6.392 -51.237 11.683 1.00 69.00 613 ARG A CA 1
ATOM 4889 C C . ARG A 1 622 ? 7.843 -50.982 11.296 1.00 67.69 613 ARG A C 1
ATOM 4890 O O . ARG A 1 622 ? 8.757 -51.285 12.061 1.00 68.25 613 ARG A O 1
ATOM 4898 N N . ASN A 1 623 ? 8.048 -50.417 10.111 1.00 48.90 614 ASN A N 1
ATOM 4899 C CA . ASN A 1 623 ? 9.399 -50.223 9.593 1.00 47.47 614 ASN A CA 1
ATOM 4900 C C . ASN A 1 623 ? 9.977 -48.830 9.838 1.00 45.95 614 ASN A C 1
ATOM 4901 O O . ASN A 1 623 ? 10.987 -48.476 9.239 1.00 44.49 614 ASN A O 1
ATOM 4906 N N . ILE A 1 624 ? 9.352 -48.054 10.722 1.00 59.32 615 ILE A N 1
ATOM 4907 C CA . ILE A 1 624 ? 9.742 -46.655 10.921 1.00 59.00 615 ILE A CA 1
ATOM 4908 C C . ILE A 1 624 ? 11.222 -46.492 11.296 1.00 57.52 615 ILE A C 1
ATOM 4909 O O . ILE A 1 624 ? 11.871 -45.534 10.881 1.00 56.59 615 ILE A O 1
ATOM 4914 N N . GLY A 1 625 ? 11.752 -47.448 12.053 1.00 51.65 616 GLY A N 1
ATOM 4915 C CA . GLY A 1 625 ? 13.144 -47.423 12.457 1.00 49.96 616 GLY A CA 1
ATOM 4916 C C . GLY A 1 625 ? 14.098 -47.633 11.296 1.00 48.76 616 GLY A C 1
ATOM 4917 O O . GLY A 1 625 ? 15.121 -46.958 11.188 1.00 48.01 616 GLY A O 1
ATOM 4918 N N . LYS A 1 626 ? 13.761 -48.577 10.423 1.00 41.30 617 LYS A N 1
ATOM 4919 C CA . LYS A 1 626 ? 14.576 -48.855 9.244 1.00 41.77 617 LYS A CA 1
ATOM 4920 C C . LYS A 1 626 ? 14.464 -47.741 8.208 1.00 41.27 617 LYS A C 1
ATOM 4921 O O . LYS A 1 626 ? 15.437 -47.411 7.532 1.00 41.39 617 LYS A O 1
ATOM 4927 N N . ILE A 1 627 ? 13.271 -47.167 8.093 1.00 60.98 618 ILE A N 1
ATOM 4928 C CA . ILE A 1 627 ? 13.002 -46.102 7.133 1.00 60.73 618 ILE A CA 1
ATOM 4929 C C . ILE A 1 627 ? 13.771 -44.816 7.455 1.00 59.90 618 ILE A C 1
ATOM 4930 O O . ILE A 1 627 ? 14.328 -44.179 6.561 1.00 59.67 618 ILE A O 1
ATOM 4935 N N . THR A 1 628 ? 13.815 -44.452 8.733 1.00 57.84 619 THR A N 1
ATOM 4936 C CA . THR A 1 628 ? 14.339 -43.150 9.144 1.00 57.28 619 THR A CA 1
ATOM 4937 C C . THR A 1 628 ? 15.781 -43.188 9.653 1.00 57.88 619 THR A C 1
ATOM 4938 O O . THR A 1 628 ? 16.259 -42.221 10.244 1.00 58.32 619 THR A O 1
ATOM 4942 N N . CYS A 1 629 ? 16.473 -44.296 9.411 1.00 69.35 620 CYS A N 1
ATOM 4943 C CA . CYS A 1 629 ? 17.793 -44.510 9.996 1.00 70.08 620 CYS A CA 1
ATOM 4944 C C . CYS A 1 629 ? 18.887 -43.589 9.452 1.00 69.66 620 CYS A C 1
ATOM 4945 O O . CYS A 1 629 ? 19.881 -43.340 10.132 1.00 69.01 620 CYS A O 1
ATOM 4948 N N . ASP A 1 630 ? 18.707 -43.092 8.232 1.00 52.63 621 ASP A N 1
ATOM 4949 C CA . ASP A 1 630 ? 19.685 -42.197 7.627 1.00 53.95 621 ASP A CA 1
ATOM 4950 C C . ASP A 1 630 ? 19.293 -40.736 7.826 1.00 54.56 621 ASP A C 1
ATOM 4951 O O . ASP A 1 630 ? 20.038 -39.827 7.460 1.00 53.81 621 ASP A O 1
ATOM 4956 N N . LEU A 1 631 ? 18.120 -40.520 8.412 1.00 56.39 622 LEU A N 1
ATOM 4957 C CA . LEU A 1 631 ? 17.588 -39.174 8.609 1.00 56.85 622 LEU A CA 1
ATOM 4958 C C . LEU A 1 631 ? 18.287 -38.410 9.735 1.00 56.50 622 LEU A C 1
ATOM 4959 O O . LEU A 1 631 ? 18.707 -39.000 10.732 1.00 57.39 622 LEU A O 1
ATOM 4964 N N . THR A 1 632 ? 18.413 -37.095 9.562 1.00 48.02 623 THR A N 1
ATOM 4965 C CA . THR A 1 632 ? 18.903 -36.211 10.620 1.00 48.80 623 THR A CA 1
ATOM 4966 C C . THR A 1 632 ? 17.734 -35.987 11.588 1.00 49.22 623 THR A C 1
ATOM 4967 O O . THR A 1 632 ? 16.595 -36.299 11.241 1.00 48.67 623 THR A O 1
ATOM 4971 N N . PRO A 1 633 ? 17.999 -35.469 12.805 1.00 57.54 624 PRO A N 1
ATOM 4972 C CA . PRO A 1 633 ? 16.897 -35.327 13.770 1.00 57.59 624 PRO A CA 1
ATOM 4973 C C . PRO A 1 633 ? 15.740 -34.436 13.302 1.00 57.14 624 PRO A C 1
ATOM 4974 O O . PRO A 1 633 ? 14.586 -34.770 13.565 1.00 57.25 624 PRO A O 1
ATOM 4978 N N . GLN A 1 634 ? 16.046 -33.337 12.621 1.00 52.73 625 GLN A N 1
ATOM 4979 C CA . GLN A 1 634 ? 15.008 -32.431 12.149 1.00 53.08 625 GLN A CA 1
ATOM 4980 C C . GLN A 1 634 ? 14.108 -33.129 11.132 1.00 52.03 625 GLN A C 1
ATOM 4981 O O . GLN A 1 634 ? 12.886 -32.962 11.137 1.00 52.43 625 GLN A O 1
ATOM 4987 N N . GLN A 1 635 ? 14.730 -33.922 10.268 1.00 41.01 626 GLN A N 1
ATOM 4988 C CA . GLN A 1 635 ? 14.012 -34.697 9.267 1.00 39.99 626 GLN A CA 1
ATOM 4989 C C . GLN A 1 635 ? 13.129 -35.737 9.946 1.00 39.04 626 GLN A C 1
ATOM 4990 O O . GLN A 1 635 ? 11.993 -35.970 9.528 1.00 38.75 626 GLN A O 1
ATOM 4996 N N . VAL A 1 636 ? 13.665 -36.358 10.994 1.00 43.37 627 VAL A N 1
ATOM 4997 C CA . VAL A 1 636 ? 12.921 -37.316 11.804 1.00 43.09 627 VAL A CA 1
ATOM 4998 C C . VAL A 1 636 ? 11.662 -36.674 12.378 1.00 43.03 627 VAL A C 1
ATOM 4999 O O . VAL A 1 636 ? 10.582 -37.267 12.352 1.00 42.69 627 VAL A O 1
ATOM 5003 N N . HIS A 1 637 ? 11.807 -35.450 12.876 1.00 39.10 628 HIS A N 1
ATOM 5004 C CA . HIS A 1 637 ? 10.683 -34.684 13.402 1.00 39.78 628 HIS A CA 1
ATOM 5005 C C . HIS A 1 637 ? 9.586 -34.505 12.354 1.00 41.16 628 HIS A C 1
ATOM 5006 O O . HIS A 1 637 ? 8.412 -34.756 12.624 1.00 42.17 628 HIS A O 1
ATOM 5013 N N . THR A 1 638 ? 9.982 -34.072 11.160 1.00 40.77 629 THR A N 1
ATOM 5014 C CA . THR A 1 638 ? 9.053 -33.940 10.043 1.00 42.30 629 THR A CA 1
ATOM 5015 C C . THR A 1 638 ? 8.346 -35.263 9.770 1.00 42.94 629 THR A C 1
ATOM 5016 O O . THR A 1 638 ? 7.127 -35.297 9.564 1.00 43.92 629 THR A O 1
ATOM 5020 N N . PHE A 1 639 ? 9.114 -36.349 9.791 1.00 46.93 630 PHE A N 1
ATOM 5021 C CA . PHE A 1 639 ? 8.572 -37.680 9.530 1.00 48.19 630 PHE A CA 1
ATOM 5022 C C . PHE A 1 639 ? 7.478 -38.037 10.535 1.00 48.62 630 PHE A C 1
ATOM 5023 O O . PHE A 1 639 ? 6.407 -38.516 10.153 1.00 49.62 630 PHE A O 1
ATOM 5031 N N . TYR A 1 640 ? 7.747 -37.794 11.815 1.00 51.39 631 TYR A N 1
ATOM 5032 C CA . TYR A 1 640 ? 6.790 -38.124 12.859 1.00 52.21 631 TYR A CA 1
ATOM 5033 C C . TYR A 1 640 ? 5.551 -37.236 12.804 1.00 52.60 631 TYR A C 1
ATOM 5034 O O . TYR A 1 640 ? 4.466 -37.665 13.189 1.00 53.68 631 TYR A O 1
ATOM 5043 N N . GLU A 1 641 ? 5.717 -36.006 12.324 1.00 44.74 632 GLU A N 1
ATOM 5044 C CA . GLU A 1 641 ? 4.598 -35.082 12.202 1.00 45.64 632 GLU A CA 1
ATOM 5045 C C . GLU A 1 641 ? 3.619 -35.577 11.138 1.00 45.11 632 GLU A C 1
ATOM 5046 O O . GLU A 1 641 ? 2.406 -35.567 11.349 1.00 46.46 632 GLU A O 1
ATOM 5052 N N . ALA A 1 642 ? 4.160 -36.011 10.001 1.00 50.27 633 ALA A N 1
ATOM 5053 C CA . ALA A 1 642 ? 3.372 -36.598 8.916 1.00 49.85 633 ALA A CA 1
ATOM 5054 C C . ALA A 1 642 ? 2.574 -37.808 9.391 1.00 50.25 633 ALA A C 1
ATOM 5055 O O . ALA A 1 642 ? 1.344 -37.885 9.220 1.00 50.72 633 ALA A O 1
ATOM 5057 N N . CYS A 1 643 ? 3.298 -38.763 9.970 1.00 36.91 634 CYS A N 1
ATOM 5058 C CA . CYS A 1 643 ? 2.691 -39.939 10.585 1.00 38.16 634 CYS A CA 1
ATOM 5059 C C . CYS A 1 643 ? 1.628 -39.516 11.592 1.00 38.51 634 CYS A C 1
ATOM 5060 O O . CYS A 1 643 ? 0.651 -40.228 11.810 1.00 39.57 634 CYS A O 1
ATOM 5063 N N . GLY A 1 644 ? 1.834 -38.352 12.200 1.00 38.74 635 GLY A N 1
ATOM 5064 C CA . GLY A 1 644 ? 0.873 -37.773 13.114 1.00 39.90 635 GLY A CA 1
ATOM 5065 C C . GLY A 1 644 ? -0.455 -37.512 12.440 1.00 41.90 635 GLY A C 1
ATOM 5066 O O . GLY A 1 644 ? -1.503 -37.893 12.968 1.00 42.88 635 GLY A O 1
ATOM 5067 N N . TYR A 1 645 ? -0.415 -36.866 11.276 1.00 37.44 636 TYR A N 1
ATOM 5068 C CA . TYR A 1 645 ? -1.620 -36.636 10.480 1.00 38.99 636 TYR A CA 1
ATOM 5069 C C . TYR A 1 645 ? -2.341 -37.939 10.203 1.00 40.11 636 TYR A C 1
ATOM 5070 O O . TYR A 1 645 ? -3.567 -38.026 10.355 1.00 41.87 636 TYR A O 1
ATOM 5079 N N . MET A 1 646 ? -1.577 -38.955 9.809 1.00 36.58 637 MET A N 1
ATOM 5080 C CA . MET A 1 646 ? -2.160 -40.275 9.588 1.00 37.92 637 MET A CA 1
ATOM 5081 C C . MET A 1 646 ? -2.933 -40.746 10.821 1.00 39.10 637 MET A C 1
ATOM 5082 O O . MET A 1 646 ? -4.110 -41.077 10.727 1.00 40.63 637 MET A O 1
ATOM 5087 N N . VAL A 1 647 ? -2.277 -40.723 11.978 1.00 38.26 638 VAL A N 1
ATOM 5088 C CA . VAL A 1 647 ? -2.892 -41.136 13.243 1.00 39.26 638 VAL A CA 1
ATOM 5089 C C . VAL A 1 647 ? -4.181 -40.372 13.548 1.00 40.83 638 VAL A C 1
ATOM 5090 O O . VAL A 1 647 ? -5.162 -40.950 14.021 1.00 42.33 638 VAL A O 1
ATOM 5094 N N . SER A 1 648 ? -4.176 -39.075 13.257 1.00 46.86 639 SER A N 1
ATOM 5095 C CA . SER A 1 648 ? -5.340 -38.229 13.494 1.00 47.81 639 SER A CA 1
ATOM 5096 C C . SER A 1 648 ? -6.531 -38.700 12.668 1.00 49.50 639 SER A C 1
ATOM 5097 O O . SER A 1 648 ? -7.676 -38.616 13.112 1.00 51.04 639 SER A O 1
ATOM 5100 N N . ALA A 1 649 ? -6.260 -39.202 11.466 1.00 40.34 640 ALA A N 1
ATOM 5101 C CA . ALA A 1 649 ? -7.332 -39.683 10.596 1.00 41.83 640 ALA A CA 1
ATOM 5102 C C . ALA A 1 649 ? -8.018 -40.958 11.102 1.00 43.68 640 ALA A C 1
ATOM 5103 O O . ALA A 1 649 ? -9.012 -41.397 10.527 1.00 44.89 640 ALA A O 1
ATOM 5105 N N . GLN A 1 650 ? -7.488 -41.549 12.169 1.00 51.50 641 GLN A N 1
ATOM 5106 C CA . GLN A 1 650 ? -8.064 -42.767 12.733 1.00 53.37 641 GLN A CA 1
ATOM 5107 C C . GLN A 1 650 ? -9.133 -42.456 13.781 1.00 55.18 641 GLN A C 1
ATOM 5108 O O . GLN A 1 650 ? -8.827 -42.212 14.951 1.00 55.31 641 GLN A O 1
ATOM 5114 N N . GLY A 1 651 ? -10.390 -42.471 13.346 1.00 58.07 642 GLY A N 1
ATOM 5115 C CA . GLY A 1 651 ? -11.512 -42.095 14.190 1.00 59.77 642 GLY A CA 1
ATOM 5116 C C . GLY A 1 651 ? -11.807 -43.050 15.331 1.00 61.25 642 GLY A C 1
ATOM 5117 O O . GLY A 1 651 ? -12.328 -42.637 16.366 1.00 62.33 642 GLY A O 1
ATOM 5118 N N . ASN A 1 652 ? -11.491 -44.327 15.140 1.00 48.88 643 ASN A N 1
ATOM 5119 C CA . ASN A 1 652 ? -11.667 -45.316 16.194 1.00 50.59 643 ASN A CA 1
ATOM 5120 C C . ASN A 1 652 ? -10.690 -45.027 17.326 1.00 50.02 643 ASN A C 1
ATOM 5121 O O . ASN A 1 652 ? -9.504 -45.339 17.232 1.00 48.92 643 ASN A O 1
ATOM 5126 N N . ARG A 1 653 ? -11.210 -44.421 18.389 1.00 58.34 644 ARG A N 1
ATOM 5127 C CA . ARG A 1 653 ? -10.407 -43.931 19.509 1.00 57.50 644 ARG A CA 1
ATOM 5128 C C . ARG A 1 653 ? -9.437 -44.964 20.085 1.00 57.56 644 ARG A C 1
ATOM 5129 O O . ARG A 1 653 ? -8.276 -44.650 20.346 1.00 56.47 644 ARG A O 1
ATOM 5137 N N . ASN A 1 654 ? -9.916 -46.189 20.286 1.00 64.90 645 ASN A N 1
ATOM 5138 C CA . ASN A 1 654 ? -9.061 -47.278 20.749 1.00 65.74 645 ASN A CA 1
ATOM 5139 C C . ASN A 1 654 ? -7.944 -47.588 19.760 1.00 64.10 645 ASN A C 1
ATOM 5140 O O . ASN A 1 654 ? -6.762 -47.541 20.109 1.00 62.73 645 ASN A O 1
ATOM 5145 N N . GLN A 1 655 ? -8.337 -47.911 18.531 1.00 59.71 646 GLN A N 1
ATOM 5146 C CA . GLN A 1 655 ? -7.408 -48.180 17.441 1.00 58.70 646 GLN A CA 1
ATOM 5147 C C . GLN A 1 655 ? -6.385 -47.058 17.330 1.00 56.13 646 GLN A C 1
ATOM 5148 O O . GLN A 1 655 ? -5.186 -47.294 17.165 1.00 53.72 646 GLN A O 1
ATOM 5154 N N . GLN A 1 656 ? -6.877 -45.829 17.435 1.00 67.62 647 GLN A N 1
ATOM 5155 C CA . GLN A 1 656 ? -6.034 -44.644 17.358 1.00 64.54 647 GLN A CA 1
ATOM 5156 C C . GLN A 1 656 ? -4.992 -44.613 18.473 1.00 63.44 647 GLN A C 1
ATOM 5157 O O . GLN A 1 656 ? -3.844 -44.241 18.242 1.00 62.28 647 GLN A O 1
ATOM 5163 N N . GLU A 1 657 ? -5.393 -45.000 19.682 1.00 56.36 648 GLU A N 1
ATOM 5164 C CA . GLU A 1 657 ? -4.480 -44.963 20.820 1.00 55.56 648 GLU A CA 1
ATOM 5165 C C . GLU A 1 657 ? -3.377 -46.009 20.668 1.00 54.88 648 GLU A C 1
ATOM 5166 O O . GLU A 1 657 ? -2.242 -45.790 21.087 1.00 53.92 648 GLU A O 1
ATOM 5172 N N . ARG A 1 658 ? -3.714 -47.140 20.055 1.00 48.54 649 ARG A N 1
ATOM 5173 C CA . ARG A 1 658 ? -2.737 -48.189 19.804 1.00 47.80 649 ARG A CA 1
ATOM 5174 C C . ARG A 1 658 ? -1.748 -47.748 18.725 1.00 45.55 649 ARG A C 1
ATOM 5175 O O . ARG A 1 658 ? -0.535 -47.911 18.874 1.00 45.02 649 ARG A O 1
ATOM 5183 N N . LEU A 1 659 ? -2.286 -47.194 17.641 1.00 54.27 650 LEU A N 1
ATOM 5184 C CA . LEU A 1 659 ? -1.496 -46.603 16.566 1.00 51.09 650 LEU A CA 1
ATOM 5185 C C . LEU A 1 659 ? -0.497 -45.592 17.116 1.00 49.47 650 LEU A C 1
ATOM 5186 O O . LEU A 1 659 ? 0.689 -45.624 16.792 1.00 48.33 650 LEU A O 1
ATOM 5191 N N . LEU A 1 660 ? -1.000 -44.693 17.953 1.00 51.66 651 LEU A N 1
ATOM 5192 C CA . LEU A 1 660 ? -0.195 -43.654 18.576 1.00 49.55 651 LEU A CA 1
ATOM 5193 C C . LEU A 1 660 ? 0.900 -44.255 19.454 1.00 49.09 651 LEU A C 1
ATOM 5194 O O . LEU A 1 660 ? 2.042 -43.795 19.439 1.00 48.79 651 LEU A O 1
ATOM 5199 N N . ALA A 1 661 ? 0.549 -45.282 20.218 1.00 51.14 652 ALA A N 1
ATOM 5200 C CA . ALA A 1 661 ? 1.523 -45.963 21.062 1.00 50.40 652 ALA A CA 1
ATOM 5201 C C . ALA A 1 661 ? 2.673 -46.545 20.241 1.00 50.19 652 ALA A C 1
ATOM 5202 O O . ALA A 1 661 ? 3.841 -46.389 20.597 1.00 49.48 652 ALA A O 1
ATOM 5204 N N . GLU A 1 662 ? 2.335 -47.208 19.139 1.00 48.60 653 GLU A N 1
ATOM 5205 C CA . GLU A 1 662 ? 3.332 -47.862 18.293 1.00 49.39 653 GLU A CA 1
ATOM 5206 C C . GLU A 1 662 ? 4.206 -46.867 17.535 1.00 47.50 653 GLU A C 1
ATOM 5207 O O . GLU A 1 662 ? 5.406 -47.087 17.369 1.00 47.04 653 GLU A O 1
ATOM 5213 N N . LEU A 1 663 ? 3.595 -45.785 17.062 1.00 56.01 654 LEU A N 1
ATOM 5214 C CA . LEU A 1 663 ? 4.330 -44.709 16.409 1.00 53.46 654 LEU A CA 1
ATOM 5215 C C . LEU A 1 663 ? 5.414 -44.160 17.332 1.00 52.89 654 LEU A C 1
ATOM 5216 O O . LEU A 1 663 ? 6.556 -43.963 16.920 1.00 52.67 654 LEU A O 1
ATOM 5221 N N . MET A 1 664 ? 5.046 -43.929 18.587 1.00 49.46 655 MET A N 1
ATOM 5222 C CA . MET A 1 664 ? 5.952 -43.329 19.560 1.00 48.77 655 MET A CA 1
ATOM 5223 C C . MET A 1 664 ? 6.844 -44.352 20.257 1.00 48.33 655 MET A C 1
ATOM 5224 O O . MET A 1 664 ? 7.474 -44.041 21.267 1.00 47.12 655 MET A O 1
ATOM 5229 N N . ALA A 1 665 ? 6.904 -45.563 19.712 1.00 58.48 656 ALA A N 1
ATOM 5230 C CA . ALA A 1 665 ? 7.665 -46.645 20.332 1.00 57.55 656 ALA A CA 1
ATOM 5231 C C . ALA A 1 665 ? 9.132 -46.285 20.556 1.00 56.93 656 ALA A C 1
ATOM 5232 O O . ALA A 1 665 ? 9.613 -46.300 21.690 1.00 57.68 656 ALA A O 1
ATOM 5234 N N . ILE A 1 666 ? 9.835 -45.963 19.473 1.00 41.19 657 ILE A N 1
ATOM 5235 C CA . ILE A 1 666 ? 11.243 -45.569 19.554 1.00 38.75 657 ILE A CA 1
ATOM 5236 C C . ILE A 1 666 ? 11.513 -44.328 20.433 1.00 38.59 657 ILE A C 1
ATOM 5237 O O . ILE A 1 666 ? 12.413 -44.367 21.270 1.00 37.82 657 ILE A O 1
ATOM 5242 N N . PRO A 1 667 ? 10.749 -43.228 20.248 1.00 47.84 658 PRO A N 1
ATOM 5243 C CA . PRO A 1 667 ? 10.972 -42.081 21.140 1.00 48.62 658 PRO A CA 1
ATOM 5244 C C . PRO A 1 667 ? 10.766 -42.426 22.611 1.00 50.97 658 PRO A C 1
ATOM 5245 O O . PRO A 1 667 ? 11.515 -41.935 23.452 1.00 51.69 658 PRO A O 1
ATOM 5249 N N . ASN A 1 668 ? 9.773 -43.259 22.908 1.00 56.77 659 ASN A N 1
ATOM 5250 C CA . ASN A 1 668 ? 9.547 -43.718 24.275 1.00 57.45 659 ASN A CA 1
ATOM 5251 C C . ASN A 1 668 ? 10.718 -44.544 24.796 1.00 58.22 659 ASN A C 1
ATOM 5252 O O . ASN A 1 668 ? 11.168 -44.358 25.928 1.00 58.67 659 ASN A O 1
ATOM 5257 N N . ALA A 1 669 ? 11.203 -45.456 23.960 1.00 54.30 660 ALA A N 1
ATOM 5258 C CA . ALA A 1 669 ? 12.330 -46.309 24.307 1.00 54.45 660 ALA A CA 1
ATOM 5259 C C . ALA A 1 669 ? 13.555 -45.468 24.636 1.00 54.56 660 ALA A C 1
ATOM 5260 O O . ALA A 1 669 ? 14.246 -45.714 25.624 1.00 55.80 660 ALA A O 1
ATOM 5262 N N . ALA A 1 670 ? 13.811 -44.469 23.799 1.00 46.27 661 ALA A N 1
ATOM 5263 C CA . ALA A 1 670 ? 14.928 -43.552 23.999 1.00 45.24 661 ALA A CA 1
ATOM 5264 C C . ALA A 1 670 ? 14.782 -42.790 25.308 1.00 45.21 661 ALA A C 1
ATOM 5265 O O . ALA A 1 670 ? 15.746 -42.600 26.050 1.00 46.03 661 ALA A O 1
ATOM 5267 N N . TRP A 1 671 ? 13.557 -42.350 25.569 1.00 43.43 662 TRP A N 1
ATOM 5268 C CA . TRP A 1 671 ? 13.234 -41.601 26.777 1.00 44.04 662 TRP A CA 1
ATOM 5269 C C . TRP A 1 671 ? 13.494 -42.404 28.049 1.00 45.16 662 TRP A C 1
ATOM 5270 O O . TRP A 1 671 ? 14.165 -41.928 28.963 1.00 44.54 662 TRP A O 1
ATOM 5281 N N . ASP A 1 672 ? 12.962 -43.621 28.100 1.00 58.79 663 ASP A N 1
ATOM 5282 C CA . ASP A 1 672 ? 13.160 -44.512 29.242 1.00 60.00 663 ASP A CA 1
ATOM 5283 C C . ASP A 1 672 ? 14.631 -44.826 29.478 1.00 59.74 663 ASP A C 1
ATOM 5284 O O . ASP A 1 672 ? 15.068 -44.990 30.619 1.00 59.71 663 ASP A O 1
ATOM 5289 N N . GLU A 1 673 ? 15.390 -44.914 28.392 1.00 49.90 664 GLU A N 1
ATOM 5290 C CA . GLU A 1 673 ? 16.817 -45.174 28.483 1.00 51.08 664 GLU A CA 1
ATOM 5291 C C . GLU A 1 673 ? 17.531 -44.018 29.177 1.00 51.49 664 GLU A C 1
ATOM 5292 O O . GLU A 1 673 ? 18.397 -44.232 30.026 1.00 51.86 664 GLU A O 1
ATOM 5298 N N . ILE A 1 674 ? 17.156 -42.794 28.818 1.00 44.62 665 ILE A N 1
ATOM 5299 C CA . ILE A 1 674 ? 17.730 -41.605 29.443 1.00 44.72 665 ILE A CA 1
ATOM 5300 C C . ILE A 1 674 ? 17.325 -41.489 30.915 1.00 45.97 665 ILE A C 1
ATOM 5301 O O . ILE A 1 674 ? 18.140 -41.121 31.758 1.00 45.85 665 ILE A O 1
ATOM 5306 N N . ILE A 1 675 ? 16.073 -41.823 31.221 1.00 42.58 666 ILE A N 1
ATOM 5307 C CA . ILE A 1 675 ? 15.583 -41.786 32.600 1.00 44.78 666 ILE A CA 1
ATOM 5308 C C . ILE A 1 675 ? 16.322 -42.790 33.491 1.00 46.58 666 ILE A C 1
ATOM 5309 O O . ILE A 1 675 ? 16.713 -42.465 34.613 1.00 47.03 666 ILE A O 1
ATOM 5314 N N . LYS A 1 676 ? 16.512 -44.002 32.974 1.00 66.08 667 LYS A N 1
ATOM 5315 C CA . LYS A 1 676 ? 17.234 -45.056 33.677 1.00 67.79 667 LYS A CA 1
ATOM 5316 C C . LYS A 1 676 ? 18.661 -44.611 33.955 1.00 67.44 667 LYS A C 1
ATOM 5317 O O . LYS A 1 676 ? 19.172 -44.725 35.076 1.00 68.44 667 LYS A O 1
ATOM 5323 N N . ALA A 1 677 ? 19.293 -44.099 32.907 1.00 51.58 668 ALA A N 1
ATOM 5324 C CA . ALA A 1 677 ? 20.668 -43.620 32.960 1.00 52.71 668 ALA A CA 1
ATOM 5325 C C . ALA A 1 677 ? 20.845 -42.496 33.982 1.00 53.73 668 ALA A C 1
ATOM 5326 O O . ALA A 1 677 ? 21.816 -42.480 34.741 1.00 52.70 668 ALA A O 1
ATOM 5328 N N . ALA A 1 678 ? 19.902 -41.560 33.992 1.00 64.28 669 ALA A N 1
ATOM 5329 C CA . ALA A 1 678 ? 19.965 -40.404 34.879 1.00 64.77 669 ALA A CA 1
ATOM 5330 C C . ALA A 1 678 ? 19.629 -40.786 36.314 1.00 65.21 669 ALA A C 1
ATOM 5331 O O . ALA A 1 678 ? 19.910 -40.037 37.244 1.00 66.09 669 ALA A O 1
ATOM 5333 N N . THR A 1 679 ? 19.016 -41.953 36.482 1.00 54.65 670 THR A N 1
ATOM 5334 C CA . THR A 1 679 ? 18.753 -42.492 37.809 1.00 55.17 670 THR A CA 1
ATOM 5335 C C . THR A 1 679 ? 20.032 -43.085 38.398 1.00 55.35 670 THR A C 1
ATOM 5336 O O . THR A 1 679 ? 20.296 -42.940 39.593 1.00 55.75 670 THR A O 1
ATOM 5340 N N . MET A 1 680 ? 20.835 -43.736 37.558 1.00 73.65 671 MET A N 1
ATOM 5341 C CA . MET A 1 680 ? 22.120 -44.264 38.025 1.00 73.89 671 MET A CA 1
ATOM 5342 C C . MET A 1 680 ? 23.061 -43.146 38.464 1.00 73.90 671 MET A C 1
ATOM 5343 O O . MET A 1 680 ? 23.709 -43.240 39.505 1.00 74.30 671 MET A O 1
ATOM 5348 N N . ASN A 1 681 ? 23.136 -42.090 37.663 1.00 65.06 672 ASN A N 1
ATOM 5349 C CA . ASN A 1 681 ? 23.814 -40.864 38.074 1.00 65.11 672 ASN A CA 1
ATOM 5350 C C . ASN A 1 681 ? 23.216 -39.675 37.335 1.00 64.83 672 ASN A C 1
ATOM 5351 O O . ASN A 1 681 ? 23.225 -39.635 36.106 1.00 64.47 672 ASN A O 1
ATOM 5356 N N . PRO A 1 682 ? 22.659 -38.712 38.084 1.00 67.82 673 PRO A N 1
ATOM 5357 C CA . PRO A 1 682 ? 22.028 -37.546 37.454 1.00 67.69 673 PRO A CA 1
ATOM 5358 C C . PRO A 1 682 ? 23.032 -36.665 36.719 1.00 67.56 673 PRO A C 1
ATOM 5359 O O . PRO A 1 682 ? 22.628 -35.752 36.002 1.00 67.44 673 PRO A O 1
ATOM 5363 N N . GLY A 1 683 ? 24.319 -36.945 36.897 1.00 57.00 674 GLY A N 1
ATOM 5364 C CA . GLY A 1 683 ? 25.374 -36.159 36.288 1.00 57.00 674 GLY A CA 1
ATOM 5365 C C . GLY A 1 683 ? 25.327 -36.096 34.772 1.00 56.55 674 GLY A C 1
ATOM 5366 O O . GLY A 1 683 ? 25.612 -35.052 34.181 1.00 56.53 674 GLY A O 1
ATOM 5367 N N . ILE A 1 684 ? 24.958 -37.205 34.136 1.00 69.76 675 ILE A N 1
ATOM 5368 C CA . ILE A 1 684 ? 24.867 -37.257 32.675 1.00 69.39 675 ILE A CA 1
ATOM 5369 C C . ILE A 1 684 ? 23.921 -36.206 32.099 1.00 69.21 675 ILE A C 1
ATOM 5370 O O . ILE A 1 684 ? 24.010 -35.880 30.924 1.00 68.99 675 ILE A O 1
ATOM 5375 N N . LEU A 1 685 ? 23.030 -35.672 32.929 1.00 61.32 676 LEU A N 1
ATOM 5376 C CA . LEU A 1 685 ? 22.074 -34.665 32.477 1.00 61.27 676 LEU A CA 1
ATOM 5377 C C . LEU A 1 685 ? 22.753 -33.422 31.901 1.00 61.37 676 LEU A C 1
ATOM 5378 O O . LEU A 1 685 ? 22.210 -32.780 31.005 1.00 61.26 676 LEU A O 1
ATOM 5383 N N . HIS A 1 686 ? 23.938 -33.090 32.409 1.00 54.31 677 HIS A N 1
ATOM 5384 C CA . HIS A 1 686 ? 24.682 -31.947 31.877 1.00 54.74 677 HIS A CA 1
ATOM 5385 C C . HIS A 1 686 ? 25.782 -32.364 30.902 1.00 54.37 677 HIS A C 1
ATOM 5386 O O . HIS A 1 686 ? 26.719 -31.606 30.645 1.00 54.99 677 HIS A O 1
ATOM 5393 N N . GLU A 1 687 ? 25.658 -33.580 30.379 1.00 59.14 678 GLU A N 1
ATOM 5394 C CA . GLU A 1 687 ? 26.500 -34.057 29.294 1.00 58.81 678 GLU A CA 1
ATOM 5395 C C . GLU A 1 687 ? 25.855 -33.603 27.993 1.00 57.82 678 GLU A C 1
ATOM 5396 O O . GLU A 1 687 ? 24.706 -33.950 27.727 1.00 57.41 678 GLU A O 1
ATOM 5402 N N . PRO A 1 688 ? 26.584 -32.813 27.188 1.00 61.23 679 PRO A N 1
ATOM 5403 C CA . PRO A 1 688 ? 26.075 -32.252 25.928 1.00 60.68 679 PRO A CA 1
ATOM 5404 C C . PRO A 1 688 ? 25.294 -33.240 25.052 1.00 59.41 679 PRO A C 1
ATOM 5405 O O . PRO A 1 688 ? 24.310 -32.844 24.425 1.00 59.78 679 PRO A O 1
ATOM 5409 N N . ASP A 1 689 ? 25.716 -34.501 25.020 1.00 52.30 680 ASP A N 1
ATOM 5410 C CA . ASP A 1 689 ? 25.000 -35.514 24.249 1.00 51.28 680 ASP A CA 1
ATOM 5411 C C . ASP A 1 689 ? 23.613 -35.764 24.833 1.00 49.60 680 ASP A C 1
ATOM 5412 O O . ASP A 1 689 ? 22.630 -35.813 24.103 1.00 48.39 680 ASP A O 1
ATOM 5417 N N . THR A 1 690 ? 23.544 -35.928 26.152 1.00 49.86 681 THR A N 1
ATOM 5418 C CA . THR A 1 690 ? 22.279 -36.191 26.841 1.00 48.74 681 THR A CA 1
ATOM 5419 C C . THR A 1 690 ? 21.286 -35.059 26.628 1.00 47.89 681 THR A C 1
ATOM 5420 O O . THR A 1 690 ? 20.112 -35.293 26.346 1.00 48.37 681 THR A O 1
ATOM 5424 N N . ILE A 1 691 ? 21.772 -33.833 26.782 1.00 55.88 682 ILE A N 1
ATOM 5425 C CA . ILE A 1 691 ? 20.973 -32.639 26.550 1.00 54.97 682 ILE A CA 1
ATOM 5426 C C . ILE A 1 691 ? 20.401 -32.662 25.137 1.00 55.01 682 ILE A C 1
ATOM 5427 O O . ILE A 1 691 ? 19.219 -32.387 24.924 1.00 55.70 682 ILE A O 1
ATOM 5432 N N . LYS A 1 692 ? 21.251 -33.013 24.179 1.00 43.23 683 LYS A N 1
ATOM 5433 C CA . LYS A 1 692 ? 20.850 -33.112 22.782 1.00 43.39 683 LYS A CA 1
ATOM 5434 C C . LYS A 1 692 ? 19.748 -34.155 22.594 1.00 43.44 683 LYS A C 1
ATOM 5435 O O . LYS A 1 692 ? 18.733 -33.887 21.954 1.00 44.53 683 LYS A O 1
ATOM 5441 N N . ILE A 1 693 ? 19.953 -35.335 23.171 1.00 43.63 684 ILE A N 1
ATOM 5442 C CA . ILE A 1 693 ? 19.024 -36.453 23.027 1.00 43.02 684 ILE A CA 1
ATOM 5443 C C . ILE A 1 693 ? 17.654 -36.156 23.634 1.00 43.30 684 ILE A C 1
ATOM 5444 O O . ILE A 1 693 ? 16.625 -36.381 22.998 1.00 43.40 684 ILE A O 1
ATOM 5449 N N . ILE A 1 694 ? 17.655 -35.657 24.867 1.00 51.55 685 ILE A N 1
ATOM 5450 C CA . ILE A 1 694 ? 16.434 -35.218 25.531 1.00 51.80 685 ILE A CA 1
ATOM 5451 C C . ILE A 1 694 ? 15.706 -34.199 24.658 1.00 51.46 685 ILE A C 1
ATOM 5452 O O . ILE A 1 694 ? 14.480 -34.221 24.544 1.00 51.52 685 ILE A O 1
ATOM 5457 N N . GLY A 1 695 ? 16.475 -33.322 24.021 1.00 48.94 686 GLY A N 1
ATOM 5458 C CA . GLY A 1 695 ? 15.923 -32.343 23.100 1.00 48.42 686 GLY A CA 1
ATOM 5459 C C . GLY A 1 695 ? 15.212 -32.973 21.914 1.00 47.86 686 GLY A C 1
ATOM 5460 O O . GLY A 1 695 ? 14.055 -32.653 21.641 1.00 48.76 686 GLY A O 1
ATOM 5461 N N . ASN A 1 696 ? 15.907 -33.867 21.213 1.00 53.16 687 ASN A N 1
ATOM 5462 C CA . ASN A 1 696 ? 15.343 -34.579 20.064 1.00 52.45 687 ASN A CA 1
ATOM 5463 C C . ASN A 1 696 ? 14.060 -35.331 20.404 1.00 51.92 687 ASN A C 1
ATOM 5464 O O . ASN A 1 696 ? 13.137 -35.403 19.594 1.00 51.67 687 ASN A O 1
ATOM 5469 N N . ILE A 1 697 ? 14.019 -35.897 21.606 1.00 44.16 688 ILE A N 1
ATOM 5470 C CA . ILE A 1 697 ? 12.866 -36.662 22.062 1.00 43.81 688 ILE A CA 1
ATOM 5471 C C . ILE A 1 697 ? 11.660 -35.754 22.276 1.00 45.09 688 ILE A C 1
ATOM 5472 O O . ILE A 1 697 ? 10.560 -36.043 21.803 1.00 46.52 688 ILE A O 1
ATOM 5477 N N . MET A 1 698 ? 11.880 -34.655 22.990 1.00 50.27 689 MET A N 1
ATOM 5478 C CA . MET A 1 698 ? 10.837 -33.662 23.221 1.00 49.50 689 MET A CA 1
ATOM 5479 C C . MET A 1 698 ? 10.307 -33.091 21.910 1.00 49.18 689 MET A C 1
ATOM 5480 O O . MET A 1 698 ? 9.099 -32.960 21.724 1.00 49.34 689 MET A O 1
ATOM 5485 N N . LYS A 1 699 ? 11.224 -32.755 21.008 1.00 46.44 690 LYS A N 1
ATOM 5486 C CA . LYS A 1 699 ? 10.867 -32.202 19.707 1.00 46.62 690 LYS A CA 1
ATOM 5487 C C . LYS A 1 699 ? 10.066 -33.194 18.866 1.00 46.63 690 LYS A C 1
ATOM 5488 O O . LYS A 1 699 ? 9.123 -32.813 18.175 1.00 47.53 690 LYS A O 1
ATOM 5494 N N . THR A 1 700 ? 10.453 -34.464 18.925 1.00 34.62 691 THR A N 1
ATOM 5495 C CA . THR A 1 700 ? 9.744 -35.523 18.220 1.00 34.33 691 THR A CA 1
ATOM 5496 C C . THR A 1 700 ? 8.308 -35.610 18.717 1.00 35.73 691 THR A C 1
ATOM 5497 O O . THR A 1 700 ? 7.369 -35.757 17.932 1.00 35.78 691 THR A O 1
ATOM 5501 N N . ASN A 1 701 ? 8.152 -35.500 20.031 1.00 43.68 692 ASN A N 1
ATOM 5502 C CA . ASN A 1 701 ? 6.837 -35.468 20.652 1.00 45.59 692 ASN A CA 1
ATOM 5503 C C . ASN A 1 701 ? 6.011 -34.255 20.219 1.00 46.27 692 ASN A C 1
ATOM 5504 O O . ASN A 1 701 ? 4.858 -34.400 19.846 1.00 46.45 692 ASN A O 1
ATOM 5509 N N . VAL A 1 702 ? 6.610 -33.067 20.272 1.00 49.64 693 VAL A N 1
ATOM 5510 C CA . VAL A 1 702 ? 5.950 -31.828 19.857 1.00 50.53 693 VAL A CA 1
ATOM 5511 C C . VAL A 1 702 ? 5.491 -31.901 18.402 1.00 51.75 693 VAL A C 1
ATOM 5512 O O . VAL A 1 702 ? 4.428 -31.389 18.045 1.00 53.69 693 VAL A O 1
ATOM 5516 N N . SER A 1 703 ? 6.292 -32.560 17.571 1.00 40.86 694 SER A N 1
ATOM 5517 C CA . SER A 1 703 ? 5.951 -32.753 16.166 1.00 41.12 694 SER A CA 1
ATOM 5518 C C . SER A 1 703 ? 4.726 -33.651 15.983 1.00 41.58 694 SER A C 1
ATOM 5519 O O . SER A 1 703 ? 3.787 -33.285 15.280 1.00 41.80 694 SER A O 1
ATOM 5522 N N . ALA A 1 704 ? 4.731 -34.818 16.618 1.00 44.96 695 ALA A N 1
ATOM 5523 C CA . ALA A 1 704 ? 3.610 -35.748 16.496 1.00 46.62 695 ALA A CA 1
ATOM 5524 C C . ALA A 1 704 ? 2.341 -35.230 17.178 1.00 49.12 695 ALA A C 1
ATOM 5525 O O . ALA A 1 704 ? 1.229 -35.542 16.757 1.00 50.70 695 ALA A O 1
ATOM 5527 N N . CYS A 1 705 ? 2.523 -34.437 18.228 1.00 46.96 696 CYS A N 1
ATOM 5528 C CA . CYS A 1 705 ? 1.425 -33.886 19.016 1.00 48.62 696 CYS A CA 1
ATOM 5529 C C . CYS A 1 705 ? 0.721 -32.758 18.283 1.00 49.97 696 CYS A C 1
ATOM 5530 O O . CYS A 1 705 ? -0.507 -32.681 18.272 1.00 51.60 696 CYS A O 1
ATOM 5533 N N . SER A 1 706 ? 1.513 -31.881 17.674 1.00 55.72 697 SER A N 1
ATOM 5534 C CA . SER A 1 706 ? 0.983 -30.755 16.917 1.00 57.01 697 SER A CA 1
ATOM 5535 C C . SER A 1 706 ? 0.138 -31.246 15.746 1.00 57.78 697 SER A C 1
ATOM 5536 O O . SER A 1 706 ? -0.648 -30.495 15.171 1.00 59.70 697 SER A O 1
ATOM 5539 N N . SER A 1 707 ? 0.305 -32.519 15.405 1.00 43.18 698 SER A N 1
ATOM 5540 C CA . SER A 1 707 ? -0.396 -33.121 14.282 1.00 44.46 698 SER A CA 1
ATOM 5541 C C . SER A 1 707 ? -1.611 -33.949 14.721 1.00 45.78 698 SER A C 1
ATOM 5542 O O . SER A 1 707 ? -2.709 -33.793 14.182 1.00 46.94 698 SER A O 1
ATOM 5545 N N . ILE A 1 708 ? -1.410 -34.828 15.698 1.00 60.51 699 ILE A N 1
ATOM 5546 C CA . ILE A 1 708 ? -2.469 -35.722 16.156 1.00 60.89 699 ILE A CA 1
ATOM 5547 C C . ILE A 1 708 ? -3.514 -34.964 16.969 1.00 62.72 699 ILE A C 1
ATOM 5548 O O . ILE A 1 708 ? -4.698 -35.310 16.973 1.00 64.77 699 ILE A O 1
ATOM 5553 N N . GLY A 1 709 ? -3.073 -33.909 17.643 1.00 57.73 700 GLY A N 1
ATOM 5554 C CA . GLY A 1 709 ? -3.981 -33.041 18.374 1.00 59.16 700 GLY A CA 1
ATOM 5555 C C . GLY A 1 709 ? -4.377 -33.592 19.730 1.00 59.85 700 GLY A C 1
ATOM 5556 O O . GLY A 1 709 ? -3.584 -34.282 20.367 1.00 59.40 700 GLY A O 1
ATOM 5557 N N . PRO A 1 710 ? -5.612 -33.298 20.170 1.00 54.18 701 PRO A N 1
ATOM 5558 C CA . PRO A 1 710 ? -6.169 -33.669 21.480 1.00 54.91 701 PRO A CA 1
ATOM 5559 C C . PRO A 1 710 ? -5.956 -35.138 21.862 1.00 54.34 701 PRO A C 1
ATOM 5560 O O . PRO A 1 710 ? -5.761 -35.438 23.040 1.00 53.47 701 PRO A O 1
ATOM 5564 N N . TYR A 1 711 ? -5.979 -36.035 20.881 1.00 62.98 702 TYR A N 1
ATOM 5565 C CA . TYR A 1 711 ? -5.885 -37.464 21.160 1.00 63.60 702 TYR A CA 1
ATOM 5566 C C . TYR A 1 711 ? -4.451 -37.911 21.377 1.00 61.23 702 TYR A C 1
ATOM 5567 O O . TYR A 1 711 ? -4.120 -39.094 21.270 1.00 61.12 702 TYR A O 1
ATOM 5576 N N . PHE A 1 712 ? -3.615 -36.933 21.694 1.00 63.86 703 PHE A N 1
ATOM 5577 C CA . PHE A 1 712 ? -2.231 -37.154 22.055 1.00 60.91 703 PHE A CA 1
ATOM 5578 C C . PHE A 1 712 ? -2.114 -37.328 23.563 1.00 61.57 703 PHE A C 1
ATOM 5579 O O . PHE A 1 712 ? -1.057 -37.696 24.073 1.00 61.42 703 PHE A O 1
ATOM 5587 N N . PHE A 1 713 ? -3.213 -37.082 24.272 1.00 60.88 704 PHE A N 1
ATOM 5588 C CA . PHE A 1 713 ? -3.219 -37.188 25.736 1.00 61.58 704 PHE A CA 1
ATOM 5589 C C . PHE A 1 713 ? -2.638 -38.490 26.327 1.00 60.11 704 PHE A C 1
ATOM 5590 O O . PHE A 1 713 ? -2.026 -38.449 27.391 1.00 60.34 704 PHE A O 1
ATOM 5598 N N . PRO A 1 714 ? -2.817 -39.645 25.652 1.00 54.90 705 PRO A N 1
ATOM 5599 C CA . PRO A 1 714 ? -2.200 -40.816 26.288 1.00 54.09 705 PRO A CA 1
ATOM 5600 C C . PRO A 1 714 ? -0.670 -40.803 26.233 1.00 52.47 705 PRO A C 1
ATOM 5601 O O . PRO A 1 714 ? -0.037 -41.315 27.152 1.00 52.16 705 PRO A O 1
ATOM 5605 N N . GLN A 1 715 ? -0.093 -40.237 25.177 1.00 52.16 706 GLN A N 1
ATOM 5606 C CA . GLN A 1 715 ? 1.360 -40.167 25.070 1.00 50.10 706 GLN A CA 1
ATOM 5607 C C . GLN A 1 715 ? 1.936 -39.149 26.045 1.00 49.99 706 GLN A C 1
ATOM 5608 O O . GLN A 1 715 ? 2.953 -39.404 26.692 1.00 49.64 706 GLN A O 1
ATOM 5614 N N . ILE A 1 716 ? 1.279 -37.999 26.142 1.00 50.74 707 ILE A N 1
ATOM 5615 C CA . ILE A 1 716 ? 1.692 -36.967 27.075 1.00 50.19 707 ILE A CA 1
ATOM 5616 C C . ILE A 1 716 ? 1.500 -37.466 28.507 1.00 50.65 707 ILE A C 1
ATOM 5617 O O . ILE A 1 716 ? 2.221 -37.061 29.413 1.00 49.79 707 ILE A O 1
ATOM 5622 N N . GLY A 1 717 ? 0.548 -38.375 28.698 1.00 55.67 708 GLY A N 1
ATOM 5623 C CA . GLY A 1 717 ? 0.262 -38.915 30.015 1.00 56.40 708 GLY A CA 1
ATOM 5624 C C . GLY A 1 717 ? 1.320 -39.891 30.493 1.00 55.62 708 GLY A C 1
ATOM 5625 O O . GLY A 1 717 ? 1.645 -39.937 31.680 1.00 55.93 708 GLY A O 1
ATOM 5626 N N . ARG A 1 718 ? 1.853 -40.679 29.566 1.00 58.24 709 ARG A N 1
ATOM 5627 C CA . ARG A 1 718 ? 2.927 -41.613 29.879 1.00 56.99 709 ARG A CA 1
ATOM 5628 C C . ARG A 1 718 ? 4.204 -40.875 30.266 1.00 56.06 709 ARG A C 1
ATOM 5629 O O . ARG A 1 718 ? 4.902 -41.265 31.204 1.00 56.32 709 ARG A O 1
ATOM 5637 N N . LEU A 1 719 ? 4.500 -39.802 29.542 1.00 45.96 710 LEU A N 1
ATOM 5638 C CA . LEU A 1 719 ? 5.746 -39.070 29.727 1.00 45.02 710 LEU A CA 1
ATOM 5639 C C . LEU A 1 719 ? 5.674 -38.067 30.871 1.00 46.02 710 LEU A C 1
ATOM 5640 O O . LEU A 1 719 ? 6.701 -37.707 31.442 1.00 44.87 710 LEU A O 1
ATOM 5645 N N . TYR A 1 720 ? 4.462 -37.633 31.207 1.00 51.84 711 TYR A N 1
ATOM 5646 C CA . TYR A 1 720 ? 4.268 -36.463 32.069 1.00 53.72 711 TYR A CA 1
ATOM 5647 C C . TYR A 1 720 ? 4.994 -36.495 33.411 1.00 54.64 711 TYR A C 1
ATOM 5648 O O . TYR A 1 720 ? 5.537 -35.479 33.846 1.00 54.91 711 TYR A O 1
ATOM 5657 N N . ASN A 1 721 ? 5.003 -37.649 34.067 1.00 52.77 712 ASN A N 1
ATOM 5658 C CA . ASN A 1 721 ? 5.604 -37.739 35.389 1.00 53.38 712 ASN A CA 1
ATOM 5659 C C . ASN A 1 721 ? 7.133 -37.689 35.348 1.00 52.65 712 ASN A C 1
ATOM 5660 O O . ASN A 1 721 ? 7.755 -36.959 36.119 1.00 53.02 712 ASN A O 1
ATOM 5665 N N . ASP A 1 722 ? 7.728 -38.458 34.439 1.00 54.14 713 ASP A N 1
ATOM 5666 C CA . ASP A 1 722 ? 9.167 -38.396 34.205 1.00 53.01 713 ASP A CA 1
ATOM 5667 C C . ASP A 1 722 ? 9.586 -36.991 33.785 1.00 52.05 713 ASP A C 1
ATOM 5668 O O . ASP A 1 722 ? 10.649 -36.506 34.170 1.00 51.92 713 ASP A O 1
ATOM 5673 N N . MET A 1 723 ? 8.737 -36.345 32.992 1.00 49.22 714 MET A N 1
ATOM 5674 C CA . MET A 1 723 ? 8.981 -34.978 32.537 1.00 48.69 714 MET A CA 1
ATOM 5675 C C . MET A 1 723 ? 9.123 -33.997 33.698 1.00 48.78 714 MET A C 1
ATOM 5676 O O . MET A 1 723 ? 10.037 -33.173 33.715 1.00 48.36 714 MET A O 1
ATOM 5681 N N . LEU A 1 724 ? 8.212 -34.086 34.662 1.00 44.27 715 LEU A N 1
ATOM 5682 C CA . LEU A 1 724 ? 8.241 -33.205 35.827 1.00 45.25 715 LEU A CA 1
ATOM 5683 C C . LEU A 1 724 ? 9.449 -33.491 36.718 1.00 45.05 715 LEU A C 1
ATOM 5684 O O . LEU A 1 724 ? 10.076 -32.570 37.244 1.00 44.33 715 LEU A O 1
ATOM 5689 N N . GLN A 1 725 ? 9.769 -34.772 36.880 1.00 57.35 716 GLN A N 1
ATOM 5690 C CA . GLN A 1 725 ? 10.890 -35.190 37.717 1.00 58.40 716 GLN A CA 1
ATOM 5691 C C . GLN A 1 725 ? 12.230 -34.785 37.107 1.00 57.39 716 GLN A C 1
ATOM 5692 O O . GLN A 1 725 ? 13.176 -34.462 37.828 1.00 57.08 716 GLN A O 1
ATOM 5698 N N . MET A 1 726 ? 12.305 -34.814 35.779 1.00 49.05 717 MET A N 1
ATOM 5699 C CA . MET A 1 726 ? 13.516 -34.417 35.069 1.00 48.69 717 MET A CA 1
ATOM 5700 C C . MET A 1 726 ? 13.715 -32.909 35.178 1.00 47.95 717 MET A C 1
ATOM 5701 O O . MET A 1 726 ? 14.829 -32.437 35.396 1.00 47.36 717 MET A O 1
ATOM 5706 N N . TYR A 1 727 ? 12.622 -32.164 35.036 1.00 55.87 718 TYR A N 1
ATOM 5707 C CA . TYR A 1 727 ? 12.626 -30.725 35.275 1.00 55.62 718 TYR A CA 1
ATOM 5708 C C . TYR A 1 727 ? 13.195 -30.424 36.659 1.00 55.86 718 TYR A C 1
ATOM 5709 O O . TYR A 1 727 ? 14.036 -29.539 36.824 1.00 56.38 718 TYR A O 1
ATOM 5718 N N . ALA A 1 728 ? 12.732 -31.178 37.650 1.00 45.42 719 ALA A N 1
ATOM 5719 C CA . ALA A 1 728 ? 13.189 -31.019 39.025 1.00 45.52 719 ALA A CA 1
ATOM 5720 C C . ALA A 1 728 ? 14.658 -31.401 39.186 1.00 46.01 719 ALA A C 1
ATOM 5721 O O . ALA A 1 728 ? 15.427 -30.686 39.828 1.00 47.15 719 ALA A O 1
ATOM 5723 N N . ALA A 1 729 ? 15.039 -32.534 38.606 1.00 48.79 720 ALA A N 1
ATOM 5724 C CA . ALA A 1 729 ? 16.407 -33.028 38.718 1.00 48.36 720 ALA A CA 1
ATOM 5725 C C . ALA A 1 729 ? 17.412 -32.066 38.087 1.00 48.65 720 ALA A C 1
ATOM 5726 O O . ALA A 1 729 ? 18.456 -31.776 38.673 1.00 48.42 720 ALA A O 1
ATOM 5728 N N . THR A 1 730 ? 17.091 -31.574 36.893 1.00 52.49 721 THR A N 1
ATOM 5729 C CA . THR A 1 730 ? 17.942 -30.607 36.208 1.00 53.14 721 THR A CA 1
ATOM 5730 C C . THR A 1 730 ? 18.008 -29.291 36.982 1.00 54.70 721 THR A C 1
ATOM 5731 O O . THR A 1 730 ? 19.039 -28.621 36.987 1.00 55.27 721 THR A O 1
ATOM 5735 N N . SER A 1 731 ? 16.905 -28.930 37.633 1.00 49.54 722 SER A N 1
ATOM 5736 C CA . SER A 1 731 ? 16.858 -27.730 38.462 1.00 51.77 722 SER A CA 1
ATOM 5737 C C . SER A 1 731 ? 17.785 -27.859 39.663 1.00 52.27 722 SER A C 1
ATOM 5738 O O . SER A 1 731 ? 18.475 -26.908 40.029 1.00 52.72 722 SER A O 1
ATOM 5741 N N . GLN A 1 732 ? 17.793 -29.040 40.274 1.00 56.73 723 GLN A N 1
ATOM 5742 C CA . GLN A 1 732 ? 18.690 -29.318 41.389 1.00 57.76 723 GLN A CA 1
ATOM 5743 C C . GLN A 1 732 ? 20.138 -29.129 40.957 1.00 56.80 723 GLN A C 1
ATOM 5744 O O . GLN A 1 732 ? 20.929 -28.501 41.659 1.00 58.03 723 GLN A O 1
ATOM 5750 N N . LEU A 1 733 ? 20.471 -29.668 39.788 1.00 55.29 724 LEU A N 1
ATOM 5751 C CA . LEU A 1 733 ? 21.821 -29.559 39.244 1.00 53.93 724 LEU A CA 1
ATOM 5752 C C . LEU A 1 733 ? 22.226 -28.109 38.974 1.00 54.70 724 LEU A C 1
ATOM 5753 O O . LEU A 1 733 ? 23.385 -27.741 39.161 1.00 55.11 724 LEU A O 1
ATOM 5758 N N . ILE A 1 734 ? 21.273 -27.294 38.530 1.00 56.65 725 ILE A N 1
ATOM 5759 C CA . ILE A 1 734 ? 21.542 -25.885 38.263 1.00 56.86 725 ILE A CA 1
ATOM 5760 C C . ILE A 1 734 ? 21.821 -25.127 39.558 1.00 58.79 725 ILE A C 1
ATOM 5761 O O . ILE A 1 734 ? 22.683 -24.249 39.601 1.00 59.39 725 ILE A O 1
ATOM 5766 N N . SER A 1 735 ? 21.102 -25.483 40.618 1.00 61.44 726 SER A N 1
ATOM 5767 C CA . SER A 1 735 ? 21.320 -24.875 41.929 1.00 63.64 726 SER A CA 1
ATOM 5768 C C . SER A 1 735 ? 22.753 -25.083 42.412 1.00 64.31 726 SER A C 1
ATOM 5769 O O . SER A 1 735 ? 23.408 -24.146 42.865 1.00 65.32 726 SER A O 1
ATOM 5772 N N . GLU A 1 736 ? 23.228 -26.320 42.304 1.00 66.49 727 GLU A N 1
ATOM 5773 C CA . GLU A 1 736 ? 24.552 -26.695 42.790 1.00 67.59 727 GLU A CA 1
ATOM 5774 C C . GLU A 1 736 ? 25.660 -25.984 42.025 1.00 67.45 727 GLU A C 1
ATOM 5775 O O . GLU A 1 736 ? 26.611 -25.480 42.621 1.00 66.82 727 GLU A O 1
ATOM 5781 N N . ALA A 1 737 ? 25.527 -25.950 40.704 1.00 55.12 728 ALA A N 1
ATOM 5782 C CA . ALA A 1 737 ? 26.499 -25.285 39.847 1.00 56.67 728 ALA A CA 1
ATOM 5783 C C . ALA A 1 737 ? 26.616 -23.803 40.196 1.00 58.98 728 ALA A C 1
ATOM 5784 O O . ALA A 1 737 ? 27.705 -23.231 40.153 1.00 60.25 728 ALA A O 1
ATOM 5786 N N . VAL A 1 738 ? 25.489 -23.189 40.547 1.00 67.69 729 VAL A N 1
ATOM 5787 C CA . VAL A 1 738 ? 25.479 -21.798 40.989 1.00 69.30 729 VAL A CA 1
ATOM 5788 C C . VAL A 1 738 ? 26.013 -21.674 42.413 1.00 71.34 729 VAL A C 1
ATOM 5789 O O . VAL A 1 738 ? 26.855 -20.821 42.692 1.00 72.71 729 VAL A O 1
ATOM 5793 N N . ALA A 1 739 ? 25.531 -22.533 43.307 1.00 62.98 730 ALA A N 1
ATOM 5794 C CA . ALA A 1 739 ? 25.994 -22.545 44.693 1.00 64.43 730 ALA A CA 1
ATOM 5795 C C . ALA A 1 739 ? 27.500 -22.758 44.763 1.00 65.38 730 ALA A C 1
ATOM 5796 O O . ALA A 1 739 ? 28.172 -22.250 45.660 1.00 66.31 730 ALA A O 1
ATOM 5798 N N . ARG A 1 740 ? 28.020 -23.515 43.803 1.00 73.87 731 ARG A N 1
ATOM 5799 C CA . ARG A 1 740 ? 29.449 -23.795 43.714 1.00 75.09 731 ARG A CA 1
ATOM 5800 C C . ARG A 1 740 ? 30.249 -22.570 43.277 1.00 76.96 731 ARG A C 1
ATOM 5801 O O . ARG A 1 740 ? 31.029 -22.021 44.055 1.00 78.60 731 ARG A O 1
ATOM 5809 N N . ASP A 1 741 ? 30.052 -22.143 42.032 1.00 56.37 732 ASP A N 1
ATOM 5810 C CA . ASP A 1 741 ? 30.885 -21.091 41.448 1.00 58.08 732 ASP A CA 1
ATOM 5811 C C . ASP A 1 741 ? 30.164 -19.765 41.180 1.00 59.12 732 ASP A C 1
ATOM 5812 O O . ASP A 1 741 ? 30.581 -18.995 40.317 1.00 59.68 732 ASP A O 1
ATOM 5817 N N . GLY A 1 742 ? 29.092 -19.496 41.919 1.00 67.68 733 GLY A N 1
ATOM 5818 C CA . GLY A 1 742 ? 28.407 -18.218 41.821 1.00 69.39 733 GLY A CA 1
ATOM 5819 C C . GLY A 1 742 ? 27.548 -18.041 40.582 1.00 69.49 733 GLY A C 1
ATOM 5820 O O . GLY A 1 742 ? 27.292 -18.992 39.845 1.00 68.50 733 GLY A O 1
ATOM 5821 N N . GLU A 1 743 ? 27.105 -16.808 40.351 1.00 78.71 734 GLU A N 1
ATOM 5822 C CA . GLU A 1 743 ? 26.201 -16.507 39.244 1.00 79.73 734 GLU A CA 1
ATOM 5823 C C . GLU A 1 743 ? 26.881 -16.536 37.877 1.00 79.78 734 GLU A C 1
ATOM 5824 O O . GLU A 1 743 ? 26.206 -16.547 36.848 1.00 78.99 734 GLU A O 1
ATOM 5830 N N . ILE A 1 744 ? 28.210 -16.543 37.869 1.00 88.94 735 ILE A N 1
ATOM 5831 C CA . ILE A 1 744 ? 28.953 -16.609 36.619 1.00 88.49 735 ILE A CA 1
ATOM 5832 C C . ILE A 1 744 ? 28.668 -17.945 35.925 1.00 86.99 735 ILE A C 1
ATOM 5833 O O . ILE A 1 744 ? 28.733 -18.053 34.698 1.00 86.17 735 ILE A O 1
ATOM 5838 N N . ALA A 1 745 ? 28.303 -18.947 36.722 1.00 63.84 736 ALA A N 1
ATOM 5839 C CA . ALA A 1 745 ? 28.004 -20.281 36.215 1.00 63.13 736 ALA A CA 1
ATOM 5840 C C . ALA A 1 745 ? 26.783 -20.297 35.302 1.00 62.52 736 ALA A C 1
ATOM 5841 O O . ALA A 1 745 ? 26.644 -21.183 34.460 1.00 62.14 736 ALA A O 1
ATOM 5843 N N . THR A 1 746 ? 25.902 -19.314 35.470 1.00 77.38 737 THR A N 1
ATOM 5844 C CA . THR A 1 746 ? 24.684 -19.232 34.671 1.00 77.81 737 THR A CA 1
ATOM 5845 C C . THR A 1 746 ? 24.994 -18.973 33.202 1.00 77.74 737 THR A C 1
ATOM 5846 O O . THR A 1 746 ? 24.195 -19.300 32.325 1.00 76.84 737 THR A O 1
ATOM 5850 N N . LYS A 1 747 ? 26.154 -18.383 32.935 1.00 85.92 738 LYS A N 1
ATOM 5851 C CA . LYS A 1 747 ? 26.565 -18.153 31.556 1.00 86.23 738 LYS A CA 1
ATOM 5852 C C . LYS A 1 747 ? 27.726 -19.064 31.179 1.00 86.35 738 LYS A C 1
ATOM 5853 O O . LYS A 1 747 ? 28.640 -18.668 30.456 1.00 86.73 738 LYS A O 1
ATOM 5859 N N . MET A 1 748 ? 27.665 -20.294 31.683 1.00 99.98 739 MET A N 1
ATOM 5860 C CA . MET A 1 748 ? 28.637 -21.333 31.366 1.00 100.70 739 MET A CA 1
ATOM 5861 C C . MET A 1 748 ? 27.924 -22.463 30.620 1.00 100.27 739 MET A C 1
ATOM 5862 O O . MET A 1 748 ? 26.699 -22.560 30.683 1.00 100.06 739 MET A O 1
ATOM 5867 N N . PRO A 1 749 ? 28.682 -23.310 29.900 1.00 77.78 740 PRO A N 1
ATOM 5868 C CA . PRO A 1 749 ? 28.091 -24.406 29.114 1.00 77.11 740 PRO A CA 1
ATOM 5869 C C . PRO A 1 749 ? 27.145 -25.344 29.877 1.00 76.63 740 PRO A C 1
ATOM 5870 O O . PRO A 1 749 ? 26.080 -25.670 29.352 1.00 76.22 740 PRO A O 1
ATOM 5874 N N . LYS A 1 750 ? 27.529 -25.780 31.075 1.00 86.49 741 LYS A N 1
ATOM 5875 C CA . LYS A 1 750 ? 26.714 -26.733 31.829 1.00 85.49 741 LYS A CA 1
ATOM 5876 C C . LYS A 1 750 ? 25.314 -26.211 32.142 1.00 84.43 741 LYS A C 1
ATOM 5877 O O . LYS A 1 750 ? 24.318 -26.798 31.718 1.00 83.99 741 LYS A O 1
ATOM 5883 N N . VAL A 1 751 ? 25.249 -25.117 32.893 1.00 74.55 742 VAL A N 1
ATOM 5884 C CA . VAL A 1 751 ? 23.973 -24.548 33.310 1.00 72.96 742 VAL A CA 1
ATOM 5885 C C . VAL A 1 751 ? 23.096 -24.200 32.109 1.00 71.14 742 VAL A C 1
ATOM 5886 O O . VAL A 1 751 ? 21.900 -24.479 32.113 1.00 70.66 742 VAL A O 1
ATOM 5890 N N . ARG A 1 752 ? 23.700 -23.613 31.079 1.00 67.33 743 ARG A N 1
ATOM 5891 C CA . ARG A 1 752 ? 22.990 -23.322 29.837 1.00 65.41 743 ARG A CA 1
ATOM 5892 C C . ARG A 1 752 ? 22.258 -24.552 29.295 1.00 63.22 743 ARG A C 1
ATOM 5893 O O . ARG A 1 752 ? 21.061 -24.496 29.009 1.00 63.85 743 ARG A O 1
ATOM 5901 N N . GLY A 1 753 ? 22.980 -25.662 29.176 1.00 63.40 744 GLY A N 1
ATOM 5902 C CA . GLY A 1 753 ? 22.414 -26.894 28.657 1.00 59.77 744 GLY A CA 1
ATOM 5903 C C . GLY A 1 753 ? 21.328 -27.507 29.524 1.00 57.74 744 GLY A C 1
ATOM 5904 O O . GLY A 1 753 ? 20.343 -28.039 29.012 1.00 57.51 744 GLY A O 1
ATOM 5905 N N . LEU A 1 754 ? 21.509 -27.444 30.839 1.00 65.23 745 LEU A N 1
ATOM 5906 C CA . LEU A 1 754 ? 20.492 -27.921 31.769 1.00 62.75 745 LEU A CA 1
ATOM 5907 C C . LEU A 1 754 ? 19.216 -27.095 31.616 1.00 61.81 745 LEU A C 1
ATOM 5908 O O . LEU A 1 754 ? 18.103 -27.636 31.563 1.00 61.94 745 LEU A O 1
ATOM 5913 N N . ARG A 1 755 ? 19.390 -25.779 31.523 1.00 61.30 746 ARG A N 1
ATOM 5914 C CA . ARG A 1 755 ? 18.279 -24.873 31.246 1.00 59.84 746 ARG A CA 1
ATOM 5915 C C . ARG A 1 755 ? 17.601 -25.225 29.919 1.00 58.35 746 ARG A C 1
ATOM 5916 O O . ARG A 1 755 ? 16.389 -25.075 29.779 1.00 58.95 746 ARG A O 1
ATOM 5924 N N . THR A 1 756 ? 18.385 -25.696 28.952 1.00 44.34 747 THR A N 1
ATOM 5925 C CA . THR A 1 756 ? 17.839 -26.151 27.674 1.00 42.13 747 THR A CA 1
ATOM 5926 C C . THR A 1 756 ? 16.870 -27.315 27.872 1.00 41.66 747 THR A C 1
ATOM 5927 O O . THR A 1 756 ? 15.784 -27.330 27.287 1.00 41.46 747 THR A O 1
ATOM 5931 N N . ILE A 1 757 ? 17.259 -28.278 28.706 1.00 53.62 748 ILE A N 1
ATOM 5932 C CA . ILE A 1 757 ? 16.385 -29.405 29.029 1.00 52.66 748 ILE A CA 1
ATOM 5933 C C . ILE A 1 757 ? 15.060 -28.903 29.597 1.00 53.38 748 ILE A C 1
ATOM 5934 O O . ILE A 1 757 ? 13.985 -29.347 29.178 1.00 52.81 748 ILE A O 1
ATOM 5939 N N . LYS A 1 758 ? 15.142 -27.958 30.532 1.00 54.15 749 LYS A N 1
ATOM 5940 C CA . LYS A 1 758 ? 13.937 -27.356 31.109 1.00 54.34 749 LYS A CA 1
ATOM 5941 C C . LYS A 1 758 ? 13.045 -26.711 30.042 1.00 53.72 749 LYS A C 1
ATOM 5942 O O . LYS A 1 758 ? 11.838 -26.962 29.996 1.00 53.80 749 LYS A O 1
ATOM 5948 N N . LYS A 1 759 ? 13.648 -25.904 29.175 1.00 50.23 750 LYS A N 1
ATOM 5949 C CA . LYS A 1 759 ? 12.907 -25.199 28.132 1.00 50.80 750 LYS A CA 1
ATOM 5950 C C . LYS A 1 759 ? 12.227 -26.149 27.145 1.00 50.82 750 LYS A C 1
ATOM 5951 O O . LYS A 1 759 ? 11.099 -25.907 26.719 1.00 52.18 750 LYS A O 1
ATOM 5957 N N . GLU A 1 760 ? 12.918 -27.225 26.782 1.00 49.01 751 GLU A N 1
ATOM 5958 C CA . GLU A 1 760 ? 12.366 -28.210 25.859 1.00 48.39 751 GLU A CA 1
ATOM 5959 C C . GLU A 1 760 ? 11.132 -28.901 26.429 1.00 48.28 751 GLU A C 1
ATOM 5960 O O . GLU A 1 760 ? 10.127 -29.074 25.733 1.00 49.27 751 GLU A O 1
ATOM 5966 N N . ILE A 1 761 ? 11.221 -29.300 27.695 1.00 44.49 752 ILE A N 1
ATOM 5967 C CA . ILE A 1 761 ? 10.088 -29.901 28.399 1.00 44.24 752 ILE A CA 1
ATOM 5968 C C . ILE A 1 761 ? 8.862 -28.990 28.382 1.00 45.58 752 ILE A C 1
ATOM 5969 O O . ILE A 1 761 ? 7.757 -29.409 28.008 1.00 46.22 752 ILE A O 1
ATOM 5974 N N . LEU A 1 762 ? 9.062 -27.739 28.785 1.00 52.49 753 LEU A N 1
ATOM 5975 C CA . LEU A 1 762 ? 7.982 -26.760 28.775 1.00 53.88 753 LEU A CA 1
ATOM 5976 C C . LEU A 1 762 ? 7.353 -26.634 27.387 1.00 54.52 753 LEU A C 1
ATOM 5977 O O . LEU A 1 762 ? 6.131 -26.612 27.258 1.00 55.95 753 LEU A O 1
ATOM 5982 N N . LYS A 1 763 ? 8.188 -26.575 26.354 1.00 39.03 754 LYS A N 1
ATOM 5983 C CA . LYS A 1 763 ? 7.695 -26.490 24.985 1.00 39.06 754 LYS A CA 1
ATOM 5984 C C . LYS A 1 763 ? 6.785 -27.663 24.625 1.00 38.68 754 LYS A C 1
ATOM 5985 O O . LYS A 1 763 ? 5.835 -27.500 23.859 1.00 37.80 754 LYS A O 1
ATOM 5991 N N . LEU A 1 764 ? 7.060 -28.841 25.183 1.00 52.70 755 LEU A N 1
ATOM 5992 C CA . LEU A 1 764 ? 6.152 -29.966 24.969 1.00 52.75 755 LEU A CA 1
ATOM 5993 C C . LEU A 1 764 ? 4.800 -29.723 25.633 1.00 54.21 755 LEU A C 1
ATOM 5994 O O . LEU A 1 764 ? 3.761 -29.829 24.975 1.00 54.97 755 LEU A O 1
ATOM 5999 N N . VAL A 1 765 ? 4.799 -29.389 26.923 1.00 41.84 756 VAL A N 1
ATOM 6000 C CA . VAL A 1 765 ? 3.522 -29.217 27.629 1.00 43.01 756 VAL A CA 1
ATOM 6001 C C . VAL A 1 765 ? 2.694 -28.054 27.070 1.00 43.77 756 VAL A C 1
ATOM 6002 O O . VAL A 1 765 ? 1.468 -28.094 27.101 1.00 44.19 756 VAL A O 1
ATOM 6006 N N . GLU A 1 766 ? 3.374 -27.040 26.542 1.00 55.92 757 GLU A N 1
ATOM 6007 C CA . GLU A 1 766 ? 2.716 -25.913 25.903 1.00 56.64 757 GLU A CA 1
ATOM 6008 C C . GLU A 1 766 ? 1.999 -26.399 24.653 1.00 56.84 757 GLU A C 1
ATOM 6009 O O . GLU A 1 766 ? 0.807 -26.138 24.461 1.00 57.74 757 GLU A O 1
ATOM 6015 N N . THR A 1 767 ? 2.740 -27.122 23.817 1.00 54.92 758 THR A N 1
ATOM 6016 C CA . THR A 1 767 ? 2.215 -27.698 22.581 1.00 55.26 758 THR A CA 1
ATOM 6017 C C . THR A 1 767 ? 0.929 -28.483 22.822 1.00 56.83 758 THR A C 1
ATOM 6018 O O . THR A 1 767 ? -0.039 -28.346 22.071 1.00 57.36 758 THR A O 1
ATOM 6022 N N . PHE A 1 768 ? 0.909 -29.289 23.880 1.00 48.38 759 PHE A N 1
ATOM 6023 C CA . PHE A 1 768 ? -0.271 -30.097 24.175 1.00 50.97 759 PHE A CA 1
ATOM 6024 C C . PHE A 1 768 ? -1.441 -29.298 24.750 1.00 54.25 759 PHE A C 1
ATOM 6025 O O . PHE A 1 768 ? -2.585 -29.524 24.361 1.00 55.51 759 PHE A O 1
ATOM 6033 N N . VAL A 1 769 ? -1.156 -28.394 25.686 1.00 55.30 760 VAL A N 1
ATOM 6034 C CA . VAL A 1 769 ? -2.198 -27.578 26.305 1.00 57.92 760 VAL A CA 1
ATOM 6035 C C . VAL A 1 769 ? -3.008 -26.837 25.245 1.00 59.62 760 VAL A C 1
ATOM 6036 O O . VAL A 1 769 ? -4.236 -26.770 25.319 1.00 61.71 760 VAL A O 1
ATOM 6040 N N . GLU A 1 770 ? -2.313 -26.316 24.239 1.00 42.40 761 GLU A N 1
ATOM 6041 C CA . GLU A 1 770 ? -2.962 -25.600 23.143 1.00 44.00 761 GLU A CA 1
ATOM 6042 C C . GLU A 1 770 ? -3.859 -26.511 22.306 1.00 45.17 761 GLU A C 1
ATOM 6043 O O . GLU A 1 770 ? -4.804 -26.048 21.667 1.00 46.10 761 GLU A O 1
ATOM 6049 N N . LYS A 1 771 ? -3.558 -27.806 22.318 1.00 64.62 762 LYS A N 1
ATOM 6050 C CA . LYS A 1 771 ? -4.325 -28.779 21.547 1.00 66.27 762 LYS A CA 1
ATOM 6051 C C . LYS A 1 771 ? -5.440 -29.416 22.376 1.00 68.57 762 LYS A C 1
ATOM 6052 O O . LYS A 1 771 ? -6.436 -29.886 21.826 1.00 69.87 762 LYS A O 1
ATOM 6058 N N . ALA A 1 772 ? -5.268 -29.427 23.695 1.00 81.41 763 ALA A N 1
ATOM 6059 C CA . ALA A 1 772 ? -6.209 -30.097 24.592 1.00 83.07 763 ALA A CA 1
ATOM 6060 C C . ALA A 1 772 ? -7.626 -29.533 24.504 1.00 85.62 763 ALA A C 1
ATOM 6061 O O . ALA A 1 772 ? -7.820 -28.322 24.392 1.00 86.65 763 ALA A O 1
ATOM 6063 N N . GLU A 1 773 ? -8.611 -30.425 24.554 1.00 86.05 764 GLU A N 1
ATOM 6064 C CA . GLU A 1 773 ? -10.015 -30.033 24.456 1.00 88.63 764 GLU A CA 1
ATOM 6065 C C . GLU A 1 773 ? -10.768 -30.194 25.781 1.00 90.07 764 GLU A C 1
ATOM 6066 O O . GLU A 1 773 ? -11.721 -29.461 26.050 1.00 92.04 764 GLU A O 1
ATOM 6072 N N . ASP A 1 774 ? -10.343 -31.152 26.601 1.00 71.56 765 ASP A N 1
ATOM 6073 C CA . ASP A 1 774 ? -10.923 -31.342 27.926 1.00 72.68 765 ASP A CA 1
ATOM 6074 C C . ASP A 1 774 ? -10.206 -30.423 28.905 1.00 72.08 765 ASP A C 1
ATOM 6075 O O . ASP A 1 774 ? -9.384 -30.874 29.702 1.00 70.86 765 ASP A O 1
ATOM 6080 N N . LEU A 1 775 ? -10.523 -29.133 28.840 1.00 75.32 766 LEU A N 1
ATOM 6081 C CA . LEU A 1 775 ? -9.784 -28.124 29.597 1.00 75.05 766 LEU A CA 1
ATOM 6082 C C . LEU A 1 775 ? -9.833 -28.362 31.104 1.00 75.62 766 LEU A C 1
ATOM 6083 O O . LEU A 1 775 ? -8.910 -27.990 31.826 1.00 74.97 766 LEU A O 1
ATOM 6088 N N . GLN A 1 776 ? -10.910 -28.983 31.572 1.00 68.76 767 GLN A N 1
ATOM 6089 C CA . GLN A 1 776 ? -11.050 -29.313 32.987 1.00 69.55 767 GLN A CA 1
ATOM 6090 C C . GLN A 1 776 ? -10.075 -30.411 33.418 1.00 67.96 767 GLN A C 1
ATOM 6091 O O . GLN A 1 776 ? -9.568 -30.400 34.541 1.00 67.79 767 GLN A O 1
ATOM 6097 N N . ALA A 1 777 ? -9.819 -31.358 32.523 1.00 75.65 768 ALA A N 1
ATOM 6098 C CA . ALA A 1 777 ? -8.882 -32.438 32.806 1.00 73.76 768 ALA A CA 1
ATOM 6099 C C . ALA A 1 777 ? -7.449 -31.915 32.900 1.00 71.84 768 ALA A C 1
ATOM 6100 O O . ALA A 1 777 ? -6.657 -32.393 33.712 1.00 71.31 768 ALA A O 1
ATOM 6102 N N . VAL A 1 778 ? -7.126 -30.929 32.068 1.00 65.48 769 VAL A N 1
ATOM 6103 C CA . VAL A 1 778 ? -5.811 -30.298 32.097 1.00 63.21 769 VAL A CA 1
ATOM 6104 C C . VAL A 1 778 ? -5.625 -29.551 33.409 1.00 64.03 769 VAL A C 1
ATOM 6105 O O . VAL A 1 778 ? -4.581 -29.651 34.057 1.00 63.72 769 VAL A O 1
ATOM 6109 N N . ARG A 1 779 ? -6.658 -28.812 33.798 1.00 67.72 770 ARG A N 1
ATOM 6110 C CA . ARG A 1 779 ? -6.653 -28.061 35.048 1.00 68.16 770 ARG A CA 1
ATOM 6111 C C . ARG A 1 779 ? -6.523 -28.979 36.261 1.00 68.25 770 ARG A C 1
ATOM 6112 O O . ARG A 1 779 ? -5.843 -28.648 37.231 1.00 68.43 770 ARG A O 1
ATOM 6120 N N . SER A 1 780 ? -7.169 -30.138 36.199 1.00 61.75 771 SER A N 1
ATOM 6121 C CA . SER A 1 780 ? -7.210 -31.042 37.344 1.00 61.76 771 SER A CA 1
ATOM 6122 C C . SER A 1 780 ? -5.952 -31.893 37.496 1.00 59.12 771 SER A C 1
ATOM 6123 O O . SER A 1 780 ? -5.441 -32.058 38.601 1.00 59.10 771 SER A O 1
ATOM 6126 N N . GLN A 1 781 ? -5.462 -32.433 36.384 1.00 70.82 772 GLN A N 1
ATOM 6127 C CA . GLN A 1 781 ? -4.419 -33.457 36.415 1.00 68.94 772 GLN A CA 1
ATOM 6128 C C . GLN A 1 781 ? -2.998 -32.943 36.146 1.00 66.76 772 GLN A C 1
ATOM 6129 O O . GLN A 1 781 ? -2.026 -33.476 36.689 1.00 66.09 772 GLN A O 1
ATOM 6135 N N . MET A 1 782 ? -2.886 -31.917 35.307 1.00 68.10 773 MET A N 1
ATOM 6136 C CA . MET A 1 782 ? -1.585 -31.407 34.879 1.00 65.92 773 MET A CA 1
ATOM 6137 C C . MET A 1 782 ? -1.178 -30.138 35.629 1.00 65.76 773 MET A C 1
ATOM 6138 O O . MET A 1 782 ? -0.135 -30.109 36.286 1.00 65.08 773 MET A O 1
ATOM 6143 N N . ILE A 1 783 ? -2.006 -29.099 35.527 1.00 57.64 774 ILE A N 1
ATOM 6144 C CA . ILE A 1 783 ? -1.708 -27.779 36.108 1.00 56.80 774 ILE A CA 1
ATOM 6145 C C . ILE A 1 783 ? -1.119 -27.766 37.534 1.00 56.41 774 ILE A C 1
ATOM 6146 O O . ILE A 1 783 ? -0.122 -27.087 37.774 1.00 55.72 774 ILE A O 1
ATOM 6151 N N . PRO A 1 784 ? -1.725 -28.511 38.479 1.00 61.83 775 PRO A N 1
ATOM 6152 C CA . PRO A 1 784 ? -1.150 -28.496 39.830 1.00 61.12 775 PRO A CA 1
ATOM 6153 C C . PRO A 1 784 ? 0.285 -29.024 39.857 1.00 59.30 775 PRO A C 1
ATOM 6154 O O . PRO A 1 784 ? 1.138 -28.440 40.520 1.00 60.23 775 PRO A O 1
ATOM 6158 N N . GLY A 1 785 ? 0.542 -30.100 39.123 1.00 56.85 776 GLY A N 1
ATOM 6159 C CA . GLY A 1 785 ? 1.875 -30.663 39.053 1.00 54.39 776 GLY A CA 1
ATOM 6160 C C . GLY A 1 785 ? 2.859 -29.732 38.369 1.00 52.96 776 GLY A C 1
ATOM 6161 O O . GLY A 1 785 ? 3.989 -29.558 38.833 1.00 52.22 776 GLY A O 1
ATOM 6162 N N . LEU A 1 786 ? 2.423 -29.130 37.265 1.00 54.52 777 LEU A N 1
ATOM 6163 C CA . LEU A 1 786 ? 3.269 -28.231 36.483 1.00 53.36 777 LEU A CA 1
ATOM 6164 C C . LEU A 1 786 ? 3.699 -27.010 37.289 1.00 54.70 777 LEU A C 1
ATOM 6165 O O . LEU A 1 786 ? 4.885 -26.693 37.361 1.00 53.41 777 LEU A O 1
ATOM 6170 N N . LEU A 1 787 ? 2.726 -26.332 37.891 1.00 57.90 778 LEU A N 1
ATOM 6171 C CA . LEU A 1 787 ? 2.983 -25.150 38.712 1.00 59.91 778 LEU A CA 1
ATOM 6172 C C . LEU A 1 787 ? 3.848 -25.475 39.925 1.00 60.79 778 LEU A C 1
ATOM 6173 O O . LEU A 1 787 ? 4.738 -24.707 40.294 1.00 60.36 778 LEU A O 1
ATOM 6178 N N . ASP A 1 788 ? 3.571 -26.620 40.539 1.00 66.44 779 ASP A N 1
ATOM 6179 C CA . ASP A 1 788 ? 4.357 -27.125 41.656 1.00 68.69 779 ASP A CA 1
ATOM 6180 C C . ASP A 1 788 ? 5.823 -27.253 41.264 1.00 67.36 779 ASP A C 1
ATOM 6181 O O . ASP A 1 788 ? 6.714 -27.081 42.093 1.00 68.24 779 ASP A O 1
ATOM 6186 N N . SER A 1 789 ? 6.068 -27.549 39.993 1.00 50.69 780 SER A N 1
ATOM 6187 C CA . SER A 1 789 ? 7.419 -27.840 39.535 1.00 49.51 780 SER A CA 1
ATOM 6188 C C . SER A 1 789 ? 8.161 -26.644 38.943 1.00 48.72 780 SER A C 1
ATOM 6189 O O . SER A 1 789 ? 9.391 -26.605 38.973 1.00 48.09 780 SER A O 1
ATOM 6192 N N . VAL A 1 790 ? 7.430 -25.668 38.412 1.00 61.54 781 VAL A N 1
ATOM 6193 C CA . VAL A 1 790 ? 8.084 -24.553 37.723 1.00 60.31 781 VAL A CA 1
ATOM 6194 C C . VAL A 1 790 ? 8.079 -23.216 38.469 1.00 61.46 781 VAL A C 1
ATOM 6195 O O . VAL A 1 790 ? 9.011 -22.429 38.323 1.00 62.87 781 VAL A O 1
ATOM 6199 N N . LEU A 1 791 ? 7.042 -22.965 39.264 1.00 50.88 782 LEU A N 1
ATOM 6200 C CA . LEU A 1 791 ? 6.850 -21.654 39.883 1.00 51.48 782 LEU A CA 1
ATOM 6201 C C . LEU A 1 791 ? 7.909 -21.288 40.924 1.00 52.24 782 LEU A C 1
ATOM 6202 O O . LEU A 1 791 ? 8.688 -20.355 40.725 1.00 52.31 782 LEU A O 1
ATOM 6207 N N . VAL A 1 792 ? 7.922 -22.015 42.035 1.00 60.89 783 VAL A N 1
ATOM 6208 C CA . VAL A 1 792 ? 8.883 -21.766 43.101 1.00 61.16 783 VAL A CA 1
ATOM 6209 C C . VAL A 1 792 ? 10.321 -21.880 42.588 1.00 60.99 783 VAL A C 1
ATOM 6210 O O . VAL A 1 792 ? 11.198 -21.131 43.013 1.00 61.95 783 VAL A O 1
ATOM 6214 N N . ASP A 1 793 ? 10.555 -22.805 41.663 1.00 55.21 784 ASP A N 1
ATOM 6215 C CA . ASP A 1 793 ? 11.875 -22.962 41.059 1.00 54.58 784 ASP A CA 1
ATOM 6216 C C . ASP A 1 793 ? 12.293 -21.714 40.286 1.00 55.60 784 ASP A C 1
ATOM 6217 O O . ASP A 1 793 ? 13.453 -21.305 40.332 1.00 55.19 784 ASP A O 1
ATOM 6222 N N . TYR A 1 794 ? 11.344 -21.115 39.573 1.00 63.91 785 TYR A N 1
ATOM 6223 C CA . TYR A 1 794 ? 11.593 -19.856 38.879 1.00 65.32 785 TYR A CA 1
ATOM 6224 C C . TYR A 1 794 ? 12.001 -18.772 39.873 1.00 67.24 785 TYR A C 1
ATOM 6225 O O . TYR A 1 794 ? 12.953 -18.028 39.642 1.00 67.54 785 TYR A O 1
ATOM 6234 N N . ASN A 1 795 ? 11.274 -18.700 40.984 1.00 59.08 786 ASN A N 1
ATOM 6235 C CA . ASN A 1 795 ? 11.478 -17.666 41.995 1.00 61.61 786 ASN A CA 1
ATOM 6236 C C . ASN A 1 795 ? 12.808 -17.800 42.736 1.00 61.98 786 ASN A C 1
ATOM 6237 O O . ASN A 1 795 ? 13.507 -16.815 42.967 1.00 62.99 786 ASN A O 1
ATOM 6242 N N . ARG A 1 796 ? 13.144 -19.033 43.101 1.00 64.59 787 ARG A N 1
ATOM 6243 C CA . ARG A 1 796 ? 14.338 -19.330 43.883 1.00 65.71 787 ARG A CA 1
ATOM 6244 C C . ARG A 1 796 ? 15.614 -19.185 43.068 1.00 65.51 787 ARG A C 1
ATOM 6245 O O . ARG A 1 796 ? 16.703 -19.052 43.626 1.00 66.25 787 ARG A O 1
ATOM 6253 N N . ASN A 1 797 ? 15.481 -19.232 41.748 1.00 74.82 788 ASN A N 1
ATOM 6254 C CA . ASN A 1 797 ? 16.633 -19.087 40.870 1.00 74.32 788 ASN A CA 1
ATOM 6255 C C . ASN A 1 797 ? 17.184 -17.668 40.868 1.00 75.29 788 ASN A C 1
ATOM 6256 O O . ASN A 1 797 ? 16.440 -16.701 41.025 1.00 76.76 788 ASN A O 1
ATOM 6261 N N . VAL A 1 798 ? 18.498 -17.555 40.693 1.00 59.87 789 VAL A N 1
ATOM 6262 C CA . VAL A 1 798 ? 19.144 -16.267 40.470 1.00 60.77 789 VAL A CA 1
ATOM 6263 C C . VAL A 1 798 ? 18.652 -15.742 39.120 1.00 60.64 789 VAL A C 1
ATOM 6264 O O . VAL A 1 798 ? 18.165 -16.523 38.301 1.00 59.07 789 VAL A O 1
ATOM 6268 N N . PRO A 1 799 ? 18.751 -14.421 38.885 1.00 73.84 790 PRO A N 1
ATOM 6269 C CA . PRO A 1 799 ? 18.284 -13.859 37.607 1.00 73.71 790 PRO A CA 1
ATOM 6270 C C . PRO A 1 799 ? 18.919 -14.510 36.375 1.00 72.18 790 PRO A C 1
ATOM 6271 O O . PRO A 1 799 ? 18.254 -14.668 35.352 1.00 71.46 790 PRO A O 1
ATOM 6275 N N . GLY A 1 800 ? 20.187 -14.889 36.479 1.00 78.36 791 GLY A N 1
ATOM 6276 C CA . GLY A 1 800 ? 20.882 -15.496 35.363 1.00 77.52 791 GLY A CA 1
ATOM 6277 C C . GLY A 1 800 ? 20.324 -16.849 34.958 1.00 76.23 791 GLY A C 1
ATOM 6278 O O . GLY A 1 800 ? 20.586 -17.327 33.853 1.00 75.31 791 GLY A O 1
ATOM 6279 N N . ALA A 1 801 ? 19.546 -17.467 35.842 1.00 66.39 792 ALA A N 1
ATOM 6280 C CA . ALA A 1 801 ? 19.063 -18.825 35.603 1.00 64.77 792 ALA A CA 1
ATOM 6281 C C . ALA A 1 801 ? 17.549 -18.930 35.432 1.00 65.05 792 ALA A C 1
ATOM 6282 O O . ALA A 1 801 ? 17.032 -20.001 35.109 1.00 65.02 792 ALA A O 1
ATOM 6284 N N . ARG A 1 802 ? 16.842 -17.827 35.653 1.00 61.04 793 ARG A N 1
ATOM 6285 C CA . ARG A 1 802 ? 15.391 -17.815 35.494 1.00 60.63 793 ARG A CA 1
ATOM 6286 C C . ARG A 1 802 ? 15.001 -17.965 34.029 1.00 59.45 793 ARG A C 1
ATOM 6287 O O . ARG A 1 802 ? 15.547 -17.286 33.161 1.00 59.93 793 ARG A O 1
ATOM 6295 N N . ASP A 1 803 ? 14.052 -18.856 33.761 1.00 70.98 794 ASP A N 1
ATOM 6296 C CA . ASP A 1 803 ? 13.627 -19.126 32.391 1.00 70.18 794 ASP A CA 1
ATOM 6297 C C . ASP A 1 803 ? 12.390 -18.330 31.976 1.00 70.09 794 ASP A C 1
ATOM 6298 O O . ASP A 1 803 ? 11.329 -18.437 32.591 1.00 71.29 794 ASP A O 1
ATOM 6303 N N . ALA A 1 804 ? 12.542 -17.541 30.916 1.00 50.21 795 ALA A N 1
ATOM 6304 C CA . ALA A 1 804 ? 11.442 -16.764 30.364 1.00 49.43 795 ALA A CA 1
ATOM 6305 C C . ALA A 1 804 ? 10.367 -17.681 29.792 1.00 48.26 795 ALA A C 1
ATOM 6306 O O . ALA A 1 804 ? 9.213 -17.280 29.644 1.00 49.47 795 ALA A O 1
ATOM 6308 N N . GLU A 1 805 ? 10.753 -18.913 29.474 1.00 53.24 796 GLU A N 1
ATOM 6309 C CA . GLU A 1 805 ? 9.823 -19.906 28.949 1.00 51.70 796 GLU A CA 1
ATOM 6310 C C . GLU A 1 805 ? 8.766 -20.276 29.985 1.00 51.75 796 GLU A C 1
ATOM 6311 O O . GLU A 1 805 ? 7.702 -20.784 29.639 1.00 51.73 796 GLU A O 1
ATOM 6317 N N . VAL A 1 806 ? 9.071 -20.029 31.256 1.00 52.33 797 VAL A N 1
ATOM 6318 C CA . VAL A 1 806 ? 8.106 -20.236 32.330 1.00 52.21 797 VAL A CA 1
ATOM 6319 C C . VAL A 1 806 ? 6.970 -19.220 32.211 1.00 53.71 797 VAL A C 1
ATOM 6320 O O . VAL A 1 806 ? 5.796 -19.569 32.337 1.00 54.16 797 VAL A O 1
ATOM 6324 N N . LEU A 1 807 ? 7.333 -17.966 31.953 1.00 64.81 798 LEU A N 1
ATOM 6325 C CA . LEU A 1 807 ? 6.371 -16.906 31.662 1.00 66.58 798 LEU A CA 1
ATOM 6326 C C . LEU A 1 807 ? 5.528 -17.273 30.460 1.00 66.95 798 LEU A C 1
ATOM 6327 O O . LEU A 1 807 ? 4.302 -17.158 30.482 1.00 67.70 798 LEU A O 1
ATOM 6332 N N . LYS A 1 808 ? 6.210 -17.698 29.402 1.00 60.39 799 LYS A N 1
ATOM 6333 C CA . LYS A 1 808 ? 5.560 -18.069 28.157 1.00 60.11 799 LYS A CA 1
ATOM 6334 C C . LYS A 1 808 ? 4.521 -19.155 28.403 1.00 60.12 799 LYS A C 1
ATOM 6335 O O . LYS A 1 808 ? 3.376 -19.038 27.975 1.00 60.72 799 LYS A O 1
ATOM 6341 N N . ALA A 1 809 ? 4.929 -20.200 29.115 1.00 57.44 800 ALA A N 1
ATOM 6342 C CA . ALA A 1 809 ? 4.065 -21.345 29.381 1.00 57.40 800 ALA A CA 1
ATOM 6343 C C . ALA A 1 809 ? 2.856 -20.975 30.239 1.00 58.82 800 ALA A C 1
ATOM 6344 O O . ALA A 1 809 ? 1.766 -21.513 30.050 1.00 58.56 800 ALA A O 1
ATOM 6346 N N . MET A 1 810 ? 3.060 -20.061 31.184 1.00 57.22 801 MET A N 1
ATOM 6347 C CA . MET A 1 810 ? 1.970 -19.540 32.000 1.00 58.56 801 MET A CA 1
ATOM 6348 C C . MET A 1 810 ? 0.950 -18.838 31.115 1.00 59.40 801 MET A C 1
ATOM 6349 O O . MET A 1 810 ? -0.255 -19.044 31.251 1.00 60.47 801 MET A O 1
ATOM 6354 N N . THR A 1 811 ? 1.455 -18.012 30.205 1.00 55.94 802 THR A N 1
ATOM 6355 C CA . THR A 1 811 ? 0.620 -17.315 29.241 1.00 56.26 802 THR A CA 1
ATOM 6356 C C . THR A 1 811 ? -0.153 -18.320 28.394 1.00 56.10 802 THR A C 1
ATOM 6357 O O . THR A 1 811 ? -1.308 -18.089 28.045 1.00 57.59 802 THR A O 1
ATOM 6361 N N . VAL A 1 812 ? 0.485 -19.444 28.084 1.00 54.04 803 VAL A N 1
ATOM 6362 C CA . VAL A 1 812 ? -0.154 -20.490 27.292 1.00 53.40 803 VAL A CA 1
ATOM 6363 C C . VAL A 1 812 ? -1.314 -21.151 28.032 1.00 54.62 803 VAL A C 1
ATOM 6364 O O . VAL A 1 812 ? -2.440 -21.175 27.534 1.00 55.01 803 VAL A O 1
ATOM 6368 N N . ILE A 1 813 ? -1.039 -21.684 29.220 1.00 71.90 804 ILE A N 1
ATOM 6369 C CA . ILE A 1 813 ? -2.063 -22.393 29.991 1.00 73.15 804 ILE A CA 1
ATOM 6370 C C . ILE A 1 813 ? -3.205 -21.460 30.411 1.00 75.43 804 ILE A C 1
ATOM 6371 O O . ILE A 1 813 ? -4.362 -21.872 30.469 1.00 76.37 804 ILE A O 1
ATOM 6376 N N . ILE A 1 814 ? -2.868 -20.202 30.683 1.00 65.37 805 ILE A N 1
ATOM 6377 C CA . ILE A 1 814 ? -3.857 -19.198 31.053 1.00 67.21 805 ILE A CA 1
ATOM 6378 C C . ILE A 1 814 ? -4.751 -18.825 29.873 1.00 68.18 805 ILE A C 1
ATOM 6379 O O . ILE A 1 814 ? -5.968 -18.743 30.011 1.00 70.02 805 ILE A O 1
ATOM 6384 N N . THR A 1 815 ? -4.142 -18.596 28.715 1.00 55.28 806 THR A N 1
ATOM 6385 C CA . THR A 1 815 ? -4.893 -18.234 27.517 1.00 55.83 806 THR A CA 1
ATOM 6386 C C . THR A 1 815 ? -5.847 -19.364 27.126 1.00 57.16 806 THR A C 1
ATOM 6387 O O . THR A 1 815 ? -6.963 -19.120 26.668 1.00 59.63 806 THR A O 1
ATOM 6391 N N . ARG A 1 816 ? -5.411 -20.600 27.345 1.00 55.02 807 ARG A N 1
ATOM 6392 C CA . ARG A 1 816 ? -6.205 -21.772 26.984 1.00 55.42 807 ARG A CA 1
ATOM 6393 C C . ARG A 1 816 ? -7.335 -22.079 27.973 1.00 57.54 807 ARG A C 1
ATOM 6394 O O . ARG A 1 816 ? -8.502 -22.150 27.590 1.00 58.75 807 ARG A O 1
ATOM 6402 N N . LEU A 1 817 ? -6.983 -22.269 29.241 1.00 68.65 808 LEU A N 1
ATOM 6403 C CA . LEU A 1 817 ? -7.949 -22.701 30.248 1.00 70.42 808 LEU A CA 1
ATOM 6404 C C . LEU A 1 817 ? -8.802 -21.540 30.755 1.00 73.04 808 LEU A C 1
ATOM 6405 O O . LEU A 1 817 ? -9.874 -21.747 31.325 1.00 74.17 808 LEU A O 1
ATOM 6410 N N . GLN A 1 818 ? -8.308 -20.325 30.537 1.00 69.63 809 GLN A N 1
ATOM 6411 C CA . GLN A 1 818 ? -8.976 -19.087 30.946 1.00 71.99 809 GLN A CA 1
ATOM 6412 C C . GLN A 1 818 ? -9.494 -19.106 32.382 1.00 73.37 809 GLN A C 1
ATOM 6413 O O . GLN A 1 818 ? -8.713 -19.090 33.332 1.00 72.50 809 GLN A O 1
ATOM 6419 N N . GLY A 1 819 ? -10.814 -19.143 32.528 1.00 75.70 810 GLY A N 1
ATOM 6420 C CA . GLY A 1 819 ? -11.452 -19.080 33.830 1.00 77.22 810 GLY A CA 1
ATOM 6421 C C . GLY A 1 819 ? -10.973 -20.117 34.829 1.00 76.40 810 GLY A C 1
ATOM 6422 O O . GLY A 1 819 ? -10.839 -19.825 36.018 1.00 77.42 810 GLY A O 1
ATOM 6423 N N . LEU A 1 820 ? -10.699 -21.327 34.346 1.00 70.26 811 LEU A N 1
ATOM 6424 C CA . LEU A 1 820 ? -10.247 -22.421 35.207 1.00 69.13 811 LEU A CA 1
ATOM 6425 C C . LEU A 1 820 ? -8.922 -22.116 35.912 1.00 68.47 811 LEU A C 1
ATOM 6426 O O . LEU A 1 820 ? -8.517 -22.838 36.822 1.00 67.96 811 LEU A O 1
ATOM 6431 N N . MET A 1 821 ? -8.255 -21.045 35.494 1.00 70.99 812 MET A N 1
ATOM 6432 C CA . MET A 1 821 ? -6.939 -20.706 36.026 1.00 70.59 812 MET A CA 1
ATOM 6433 C C . MET A 1 821 ? -6.946 -19.525 36.997 1.00 72.82 812 MET A C 1
ATOM 6434 O O . MET A 1 821 ? -5.893 -19.128 37.491 1.00 71.99 812 MET A O 1
ATOM 6439 N N . GLU A 1 822 ? -8.127 -18.979 37.276 1.00 70.06 813 GLU A N 1
ATOM 6440 C CA . GLU A 1 822 ? -8.253 -17.807 38.143 1.00 72.46 813 GLU A CA 1
ATOM 6441 C C . GLU A 1 822 ? -7.739 -18.062 39.559 1.00 72.37 813 GLU A C 1
ATOM 6442 O O . GLU A 1 822 ? -7.103 -17.198 40.164 1.00 72.27 813 GLU A O 1
ATOM 6448 N N . ASP A 1 823 ? -8.013 -19.255 40.077 1.00 74.05 814 ASP A N 1
ATOM 6449 C CA . ASP A 1 823 ? -7.589 -19.627 41.423 1.00 74.47 814 ASP A CA 1
ATOM 6450 C C . ASP A 1 823 ? -6.076 -19.827 41.534 1.00 72.82 814 ASP A C 1
ATOM 6451 O O . ASP A 1 823 ? -5.532 -19.889 42.636 1.00 73.00 814 ASP A O 1
ATOM 6456 N N . GLN A 1 824 ? -5.407 -19.922 40.388 1.00 78.85 815 GLN A N 1
ATOM 6457 C CA . GLN A 1 824 ? -3.969 -20.169 40.347 1.00 76.87 815 GLN A CA 1
ATOM 6458 C C . GLN A 1 824 ? -3.175 -18.876 40.158 1.00 76.87 815 GLN A C 1
ATOM 6459 O O . GLN A 1 824 ? -2.028 -18.769 40.601 1.00 76.29 815 GLN A O 1
ATOM 6465 N N . VAL A 1 825 ? -3.802 -17.900 39.505 1.00 58.90 816 VAL A N 1
ATOM 6466 C CA . VAL A 1 825 ? -3.213 -16.575 39.274 1.00 58.99 816 VAL A CA 1
ATOM 6467 C C . VAL A 1 825 ? -2.493 -15.953 40.493 1.00 59.85 816 VAL A C 1
ATOM 6468 O O . VAL A 1 825 ? -1.424 -15.369 40.334 1.00 59.10 816 VAL A O 1
ATOM 6472 N N . PRO A 1 826 ? -3.066 -16.078 41.709 1.00 83.40 817 PRO A N 1
ATOM 6473 C CA . PRO A 1 826 ? -2.326 -15.547 42.864 1.00 84.15 817 PRO A CA 1
ATOM 6474 C C . PRO A 1 826 ? -0.958 -16.189 43.110 1.00 82.66 817 PRO A C 1
ATOM 6475 O O . PRO A 1 826 ? -0.044 -15.485 43.527 1.00 83.36 817 PRO A O 1
ATOM 6479 N N . ALA A 1 827 ? -0.821 -17.489 42.876 1.00 72.12 818 ALA A N 1
ATOM 6480 C CA . ALA A 1 827 ? 0.458 -18.154 43.103 1.00 70.35 818 ALA A CA 1
ATOM 6481 C C . ALA A 1 827 ? 1.466 -17.793 42.019 1.00 68.80 818 ALA A C 1
ATOM 6482 O O . ALA A 1 827 ? 2.651 -17.596 42.298 1.00 68.00 818 ALA A O 1
ATOM 6484 N N . ILE A 1 828 ? 0.982 -17.710 40.783 1.00 70.13 819 ILE A N 1
ATOM 6485 C CA . ILE A 1 828 ? 1.786 -17.258 39.653 1.00 69.49 819 ILE A CA 1
ATOM 6486 C C . ILE A 1 828 ? 2.317 -15.856 39.917 1.00 71.43 819 ILE A C 1
ATOM 6487 O O . ILE A 1 828 ? 3.496 -15.580 39.708 1.00 71.30 819 ILE A O 1
ATOM 6492 N N . MET A 1 829 ? 1.438 -14.977 40.386 1.00 71.60 820 MET A N 1
ATOM 6493 C CA . MET A 1 829 ? 1.818 -13.608 40.700 1.00 73.58 820 MET A CA 1
ATOM 6494 C C . MET A 1 829 ? 2.829 -13.595 41.833 1.00 73.59 820 MET A C 1
ATOM 6495 O O . MET A 1 829 ? 3.851 -12.916 41.759 1.00 72.67 820 MET A O 1
ATOM 6500 N N . GLU A 1 830 ? 2.534 -14.361 42.878 1.00 73.30 821 GLU A N 1
ATOM 6501 C CA . GLU A 1 830 ? 3.401 -14.459 44.049 1.00 74.59 821 GLU A CA 1
ATOM 6502 C C . GLU A 1 830 ? 4.847 -14.774 43.677 1.00 72.68 821 GLU A C 1
ATOM 6503 O O . GLU A 1 830 ? 5.766 -14.080 44.100 1.00 73.49 821 GLU A O 1
ATOM 6509 N N . ASN A 1 831 ? 5.042 -15.815 42.878 1.00 82.85 822 ASN A N 1
ATOM 6510 C CA . ASN A 1 831 ? 6.387 -16.275 42.570 1.00 80.70 822 ASN A CA 1
ATOM 6511 C C . ASN A 1 831 ? 7.070 -15.511 41.446 1.00 80.74 822 ASN A C 1
ATOM 6512 O O . ASN A 1 831 ? 8.292 -15.379 41.436 1.00 80.12 822 ASN A O 1
ATOM 6517 N N . VAL A 1 832 ? 6.276 -15.005 40.511 1.00 69.46 823 VAL A N 1
ATOM 6518 C CA . VAL A 1 832 ? 6.806 -14.470 39.267 1.00 70.44 823 VAL A CA 1
ATOM 6519 C C . VAL A 1 832 ? 6.823 -12.945 39.164 1.00 73.29 823 VAL A C 1
ATOM 6520 O O . VAL A 1 832 ? 7.840 -12.361 38.783 1.00 72.98 823 VAL A O 1
ATOM 6524 N N . PHE A 1 833 ? 5.703 -12.314 39.510 1.00 98.11 824 PHE A N 1
ATOM 6525 C CA . PHE A 1 833 ? 5.509 -10.883 39.287 1.00 100.87 824 PHE A CA 1
ATOM 6526 C C . PHE A 1 833 ? 6.648 -10.028 39.831 1.00 102.19 824 PHE A C 1
ATOM 6527 O O . PHE A 1 833 ? 7.333 -9.342 39.075 1.00 102.36 824 PHE A O 1
ATOM 6535 N N . GLU A 1 834 ? 6.838 -10.087 41.144 1.00 83.87 825 GLU A N 1
ATOM 6536 C CA . GLU A 1 834 ? 7.816 -9.259 41.840 1.00 85.51 825 GLU A CA 1
ATOM 6537 C C . GLU A 1 834 ? 9.227 -9.341 41.257 1.00 84.23 825 GLU A C 1
ATOM 6538 O O . GLU A 1 834 ? 9.763 -8.349 40.764 1.00 85.02 825 GLU A O 1
ATOM 6544 N N . CYS A 1 835 ? 9.820 -10.527 41.320 1.00 80.66 826 CYS A N 1
ATOM 6545 C CA . CYS A 1 835 ? 11.208 -10.714 40.918 1.00 79.42 826 CYS A CA 1
ATOM 6546 C C . CYS A 1 835 ? 11.451 -10.417 39.442 1.00 78.41 826 CYS A C 1
ATOM 6547 O O . CYS A 1 835 ? 12.467 -9.813 39.087 1.00 78.04 826 CYS A O 1
ATOM 6550 N N . THR A 1 836 ? 10.528 -10.846 38.584 1.00 78.39 827 THR A N 1
ATOM 6551 C CA . THR A 1 836 ? 10.657 -10.594 37.151 1.00 78.04 827 THR A CA 1
ATOM 6552 C C . THR A 1 836 ? 10.681 -9.097 36.896 1.00 80.42 827 THR A C 1
ATOM 6553 O O . THR A 1 836 ? 11.491 -8.601 36.111 1.00 80.33 827 THR A O 1
ATOM 6557 N N . LEU A 1 837 ? 9.786 -8.384 37.572 1.00 85.67 828 LEU A N 1
ATOM 6558 C CA . LEU A 1 837 ? 9.767 -6.930 37.536 1.00 87.81 828 LEU A CA 1
ATOM 6559 C C . LEU A 1 837 ? 11.154 -6.368 37.836 1.00 88.44 828 LEU A C 1
ATOM 6560 O O . LEU A 1 837 ? 11.651 -5.530 37.093 1.00 88.62 828 LEU A O 1
ATOM 6565 N N . ASP A 1 838 ? 11.770 -6.839 38.920 1.00 74.47 829 ASP A N 1
ATOM 6566 C CA . ASP A 1 838 ? 13.121 -6.412 39.302 1.00 76.01 829 ASP A CA 1
ATOM 6567 C C . ASP A 1 838 ? 14.119 -6.555 38.151 1.00 75.19 829 ASP A C 1
ATOM 6568 O O . ASP A 1 838 ? 14.912 -5.648 37.897 1.00 76.02 829 ASP A O 1
ATOM 6573 N N . MET A 1 839 ? 14.081 -7.697 37.467 1.00 87.56 830 MET A N 1
ATOM 6574 C CA . MET A 1 839 ? 14.958 -7.933 36.321 1.00 86.85 830 MET A CA 1
ATOM 6575 C C . MET A 1 839 ? 14.719 -6.887 35.239 1.00 88.34 830 MET A C 1
ATOM 6576 O O . MET A 1 839 ? 15.655 -6.347 34.655 1.00 88.55 830 MET A O 1
ATOM 6581 N N . ILE A 1 840 ? 13.445 -6.599 35.002 1.00 100.88 831 ILE A N 1
ATOM 6582 C CA . ILE A 1 840 ? 13.005 -5.720 33.924 1.00 102.91 831 ILE A CA 1
ATOM 6583 C C . ILE A 1 840 ? 13.338 -4.250 34.157 1.00 106.03 831 ILE A C 1
ATOM 6584 O O . ILE A 1 840 ? 13.720 -3.525 33.236 1.00 106.41 831 ILE A O 1
ATOM 6589 N N . ASN A 1 841 ? 13.186 -3.824 35.404 1.00 115.81 832 ASN A N 1
ATOM 6590 C CA . ASN A 1 841 ? 13.316 -2.429 35.791 1.00 119.23 832 ASN A CA 1
ATOM 6591 C C . ASN A 1 841 ? 14.757 -1.947 35.751 1.00 120.28 832 ASN A C 1
ATOM 6592 O O . ASN A 1 841 ? 15.122 -1.129 34.907 1.00 120.40 832 ASN A O 1
ATOM 6597 N N . LYS A 1 842 ? 15.564 -2.460 36.675 1.00 113.65 833 LYS A N 1
ATOM 6598 C CA . LYS A 1 842 ? 16.959 -2.054 36.803 1.00 115.36 833 LYS A CA 1
ATOM 6599 C C . LYS A 1 842 ? 17.703 -2.229 35.482 1.00 115.23 833 LYS A C 1
ATOM 6600 O O . LYS A 1 842 ? 18.533 -1.401 35.109 1.00 116.35 833 LYS A O 1
ATOM 6606 N N . ASP A 1 843 ? 17.386 -3.311 34.778 1.00 290.88 834 ASP A N 1
ATOM 6607 C CA . ASP A 1 843 ? 17.983 -3.597 33.481 1.00 290.09 834 ASP A CA 1
ATOM 6608 C C . ASP A 1 843 ? 17.168 -2.983 32.354 1.00 290.47 834 ASP A C 1
ATOM 6609 O O . ASP A 1 843 ? 16.153 -3.537 31.939 1.00 290.01 834 ASP A O 1
ATOM 6614 N N . PHE A 1 844 ? 17.626 -1.846 31.849 1.00 116.45 835 PHE A N 1
ATOM 6615 C CA . PHE A 1 844 ? 16.909 -1.129 30.806 1.00 116.82 835 PHE A CA 1
ATOM 6616 C C . PHE A 1 844 ? 17.049 -1.833 29.461 1.00 114.45 835 PHE A C 1
ATOM 6617 O O . PHE A 1 844 ? 16.182 -1.709 28.594 1.00 114.46 835 PHE A O 1
ATOM 6625 N N . ALA A 1 845 ? 18.139 -2.574 29.290 1.00 125.15 836 ALA A N 1
ATOM 6626 C CA . ALA A 1 845 ? 18.402 -3.254 28.027 1.00 123.00 836 ALA A CA 1
ATOM 6627 C C . ALA A 1 845 ? 18.754 -4.727 28.215 1.00 120.61 836 ALA A C 1
ATOM 6628 O O . ALA A 1 845 ? 19.141 -5.405 27.263 1.00 119.38 836 ALA A O 1
ATOM 6630 N N . GLU A 1 846 ? 18.618 -5.220 29.440 1.00 145.39 837 GLU A N 1
ATOM 6631 C CA . GLU A 1 846 ? 18.905 -6.622 29.724 1.00 142.50 837 GLU A CA 1
ATOM 6632 C C . GLU A 1 846 ? 17.633 -7.435 29.952 1.00 140.20 837 GLU A C 1
ATOM 6633 O O . GLU A 1 846 ? 16.580 -6.886 30.280 1.00 140.53 837 GLU A O 1
ATOM 6639 N N . TYR A 1 847 ? 17.760 -8.748 29.780 1.00 84.17 838 TYR A N 1
ATOM 6640 C CA . TYR A 1 847 ? 16.644 -9.689 29.887 1.00 80.84 838 TYR A CA 1
ATOM 6641 C C . TYR A 1 847 ? 15.447 -9.326 29.005 1.00 79.97 838 TYR A C 1
ATOM 6642 O O . TYR A 1 847 ? 14.331 -9.205 29.507 1.00 80.35 838 TYR A O 1
ATOM 6651 N N . PRO A 1 848 ? 15.667 -9.162 27.688 1.00 84.27 839 PRO A N 1
ATOM 6652 C CA . PRO A 1 848 ? 14.536 -8.757 26.843 1.00 83.70 839 PRO A CA 1
ATOM 6653 C C . PRO A 1 848 ? 13.437 -9.818 26.776 1.00 81.93 839 PRO A C 1
ATOM 6654 O O . PRO A 1 848 ? 12.258 -9.468 26.781 1.00 82.73 839 PRO A O 1
ATOM 6658 N N . GLU A 1 849 ? 13.829 -11.088 26.726 1.00 83.32 840 GLU A N 1
ATOM 6659 C CA . GLU A 1 849 ? 12.882 -12.194 26.760 1.00 81.23 840 GLU A CA 1
ATOM 6660 C C . GLU A 1 849 ? 11.900 -12.026 27.915 1.00 81.02 840 GLU A C 1
ATOM 6661 O O . GLU A 1 849 ? 10.684 -12.059 27.725 1.00 81.56 840 GLU A O 1
ATOM 6667 N N . HIS A 1 850 ? 12.443 -11.817 29.110 1.00 70.45 841 HIS A N 1
ATOM 6668 C CA . HIS A 1 850 ? 11.636 -11.690 30.318 1.00 70.07 841 HIS A CA 1
ATOM 6669 C C . HIS A 1 850 ? 10.774 -10.433 30.292 1.00 71.45 841 HIS A C 1
ATOM 6670 O O . HIS A 1 850 ? 9.665 -10.440 30.808 1.00 72.63 841 HIS A O 1
ATOM 6677 N N . ARG A 1 851 ? 11.293 -9.361 29.697 1.00 72.09 842 ARG A N 1
ATOM 6678 C CA . ARG A 1 851 ? 10.558 -8.104 29.602 1.00 72.59 842 ARG A CA 1
ATOM 6679 C C . ARG A 1 851 ? 9.303 -8.297 28.758 1.00 71.36 842 ARG A C 1
ATOM 6680 O O . ARG A 1 851 ? 8.178 -8.033 29.205 1.00 72.32 842 ARG A O 1
ATOM 6688 N N . VAL A 1 852 ? 9.510 -8.783 27.539 1.00 64.24 843 VAL A N 1
ATOM 6689 C CA . VAL A 1 852 ? 8.428 -9.004 26.586 1.00 63.59 843 VAL A CA 1
ATOM 6690 C C . VAL A 1 852 ? 7.409 -10.025 27.098 1.00 62.74 843 VAL A C 1
ATOM 6691 O O . VAL A 1 852 ? 6.203 -9.814 26.983 1.00 63.08 843 VAL A O 1
ATOM 6695 N N . GLU A 1 853 ? 7.896 -11.124 27.671 1.00 77.21 844 GLU A N 1
ATOM 6696 C CA . GLU A 1 853 ? 7.015 -12.191 28.142 1.00 76.53 844 GLU A CA 1
ATOM 6697 C C . GLU A 1 853 ? 6.281 -11.843 29.433 1.00 77.49 844 GLU A C 1
ATOM 6698 O O . GLU A 1 853 ? 5.211 -12.384 29.706 1.00 78.04 844 GLU A O 1
ATOM 6704 N N . PHE A 1 854 ? 6.871 -10.965 30.235 1.00 64.78 845 PHE A N 1
ATOM 6705 C CA . PHE A 1 854 ? 6.215 -10.463 31.433 1.00 66.03 845 PHE A CA 1
ATOM 6706 C C . PHE A 1 854 ? 5.004 -9.662 31.017 1.00 67.05 845 PHE A C 1
ATOM 6707 O O . PHE A 1 854 ? 3.896 -9.876 31.508 1.00 68.03 845 PHE A O 1
ATOM 6715 N N . PHE A 1 855 ? 5.236 -8.728 30.102 1.00 74.41 846 PHE A N 1
ATOM 6716 C CA . PHE A 1 855 ? 4.160 -7.922 29.561 1.00 74.89 846 PHE A CA 1
ATOM 6717 C C . PHE A 1 855 ? 3.052 -8.802 28.971 1.00 73.02 846 PHE A C 1
ATOM 6718 O O . PHE A 1 855 ? 1.866 -8.537 29.166 1.00 74.32 846 PHE A O 1
ATOM 6726 N N . ASN A 1 856 ? 3.447 -9.852 28.258 1.00 65.92 847 ASN A N 1
ATOM 6727 C CA . ASN A 1 856 ? 2.491 -10.771 27.643 1.00 64.38 847 ASN A CA 1
ATOM 6728 C C . ASN A 1 856 ? 1.700 -11.604 28.655 1.00 62.82 847 ASN A C 1
ATOM 6729 O O . ASN A 1 856 ? 0.527 -11.904 28.437 1.00 62.32 847 ASN A O 1
ATOM 6734 N N . LEU A 1 857 ? 2.354 -11.982 29.750 1.00 67.89 848 LEU A N 1
ATOM 6735 C CA . LEU A 1 857 ? 1.708 -12.742 30.811 1.00 66.92 848 LEU A CA 1
ATOM 6736 C C . LEU A 1 857 ? 0.621 -11.901 31.468 1.00 69.29 848 LEU A C 1
ATOM 6737 O O . LEU A 1 857 ? -0.516 -12.347 31.618 1.00 69.75 848 LEU A O 1
ATOM 6742 N N . LEU A 1 858 ? 0.982 -10.678 31.848 1.00 80.85 849 LEU A N 1
ATOM 6743 C CA . LEU A 1 858 ? 0.033 -9.726 32.421 1.00 82.51 849 LEU A CA 1
ATOM 6744 C C . LEU A 1 858 ? -1.157 -9.483 31.498 1.00 83.45 849 LEU A C 1
ATOM 6745 O O . LEU A 1 858 ? -2.307 -9.595 31.919 1.00 84.85 849 LEU A O 1
ATOM 6750 N N . ARG A 1 859 ? -0.871 -9.150 30.242 1.00 55.89 850 ARG A N 1
ATOM 6751 C CA . ARG A 1 859 ? -1.917 -8.906 29.251 1.00 57.15 850 ARG A CA 1
ATOM 6752 C C . ARG A 1 859 ? -2.858 -10.105 29.115 1.00 57.49 850 ARG A C 1
ATOM 6753 O O . ARG A 1 859 ? -4.060 -9.946 28.889 1.00 59.20 850 ARG A O 1
ATOM 6761 N N . ALA A 1 860 ? -2.303 -11.304 29.257 1.00 55.91 851 ALA A N 1
ATOM 6762 C CA . ALA A 1 860 ? -3.092 -12.527 29.192 1.00 56.12 851 ALA A CA 1
ATOM 6763 C C . ALA A 1 860 ? -3.981 -12.671 30.423 1.00 58.43 851 ALA A C 1
ATOM 6764 O O . ALA A 1 860 ? -5.142 -13.058 30.317 1.00 59.26 851 ALA A O 1
ATOM 6766 N N . ILE A 1 861 ? -3.427 -12.360 31.591 1.00 70.21 852 ILE A N 1
ATOM 6767 C CA . ILE A 1 861 ? -4.180 -12.410 32.840 1.00 73.32 852 ILE A CA 1
ATOM 6768 C C . ILE A 1 861 ? -5.352 -11.434 32.795 1.00 76.55 852 ILE A C 1
ATOM 6769 O O . ILE A 1 861 ? -6.447 -11.725 33.279 1.00 77.42 852 ILE A O 1
ATOM 6774 N N . ASN A 1 862 ? -5.111 -10.279 32.188 1.00 75.44 853 ASN A N 1
ATOM 6775 C CA . ASN A 1 862 ? -6.142 -9.269 32.001 1.00 78.31 853 ASN A CA 1
ATOM 6776 C C . ASN A 1 862 ? -7.233 -9.739 31.045 1.00 79.08 853 ASN A C 1
ATOM 6777 O O . ASN A 1 862 ? -8.419 -9.495 31.271 1.00 81.16 853 ASN A O 1
ATOM 6782 N N . LEU A 1 863 ? -6.831 -10.433 29.985 1.00 64.32 854 LEU A N 1
ATOM 6783 C CA . LEU A 1 863 ? -7.774 -10.860 28.951 1.00 65.00 854 LEU A CA 1
ATOM 6784 C C . LEU A 1 863 ? -8.628 -12.065 29.337 1.00 66.01 854 LEU A C 1
ATOM 6785 O O . LEU A 1 863 ? -9.755 -12.197 28.863 1.00 67.45 854 LEU A O 1
ATOM 6790 N N . TYR A 1 864 ? -8.097 -12.938 30.187 1.00 67.43 855 TYR A N 1
ATOM 6791 C CA . TYR A 1 864 ? -8.739 -14.222 30.433 1.00 68.18 855 TYR A CA 1
ATOM 6792 C C . TYR A 1 864 ? -8.967 -14.537 31.912 1.00 70.03 855 TYR A C 1
ATOM 6793 O O . TYR A 1 864 ? -9.545 -15.573 32.238 1.00 69.80 855 TYR A O 1
ATOM 6802 N N . CYS A 1 865 ? -8.501 -13.661 32.799 1.00 93.77 856 CYS A N 1
ATOM 6803 C CA . CYS A 1 865 ? -8.647 -13.868 34.237 1.00 96.00 856 CYS A CA 1
ATOM 6804 C C . CYS A 1 865 ? -8.826 -12.554 35.000 1.00 98.76 856 CYS A C 1
ATOM 6805 O O . CYS A 1 865 ? -8.273 -12.379 36.086 1.00 99.51 856 CYS A O 1
ATOM 6808 N N . PHE A 1 866 ? -9.605 -11.641 34.429 1.00 116.32 857 PHE A N 1
ATOM 6809 C CA . PHE A 1 866 ? -9.807 -10.298 34.992 1.00 118.64 857 PHE A CA 1
ATOM 6810 C C . PHE A 1 866 ? -10.126 -10.187 36.505 1.00 120.30 857 PHE A C 1
ATOM 6811 O O . PHE A 1 866 ? -9.552 -9.331 37.192 1.00 120.75 857 PHE A O 1
ATOM 6819 N N . PRO A 1 867 ? -11.044 -11.028 37.028 1.00 97.24 858 PRO A N 1
ATOM 6820 C CA . PRO A 1 867 ? -11.330 -10.935 38.468 1.00 98.62 858 PRO A CA 1
ATOM 6821 C C . PRO A 1 867 ? -10.095 -11.141 39.352 1.00 97.72 858 PRO A C 1
ATOM 6822 O O . PRO A 1 867 ? -9.855 -10.338 40.253 1.00 98.68 858 PRO A O 1
ATOM 6826 N N . ALA A 1 868 ? -9.320 -12.186 39.080 1.00 88.72 859 ALA A N 1
ATOM 6827 C CA . ALA A 1 868 ? -8.126 -12.479 39.864 1.00 88.05 859 ALA A CA 1
ATOM 6828 C C . ALA A 1 868 ? -7.094 -11.362 39.728 1.00 88.46 859 ALA A C 1
ATOM 6829 O O . ALA A 1 868 ? -6.238 -11.178 40.596 1.00 88.16 859 ALA A O 1
ATOM 6831 N N . LEU A 1 869 ? -7.185 -10.617 38.631 1.00 88.48 860 LEU A N 1
ATOM 6832 C CA . LEU A 1 869 ? -6.353 -9.441 38.426 1.00 89.51 860 LEU A CA 1
ATOM 6833 C C . LEU A 1 869 ? -6.718 -8.342 39.419 1.00 92.67 860 LEU A C 1
ATOM 6834 O O . LEU A 1 869 ? -5.846 -7.605 39.880 1.00 92.72 860 LEU A O 1
ATOM 6839 N N . LEU A 1 870 ? -8.004 -8.229 39.748 1.00 119.05 861 LEU A N 1
ATOM 6840 C CA . LEU A 1 870 ? -8.433 -7.249 40.755 1.00 122.48 861 LEU A CA 1
ATOM 6841 C C . LEU A 1 870 ? -7.831 -7.509 42.144 1.00 123.04 861 LEU A C 1
ATOM 6842 O O . LEU A 1 870 ? -7.507 -6.569 42.870 1.00 123.89 861 LEU A O 1
ATOM 6847 N N . LYS A 1 871 ? -7.677 -8.784 42.497 1.00 103.29 862 LYS A N 1
ATOM 6848 C CA . LYS A 1 871 ? -7.168 -9.194 43.808 1.00 103.22 862 LYS A CA 1
ATOM 6849 C C . LYS A 1 871 ? -5.777 -8.615 44.077 1.00 102.61 862 LYS A C 1
ATOM 6850 O O . LYS A 1 871 ? -5.352 -8.479 45.226 1.00 103.14 862 LYS A O 1
ATOM 6856 N N . LEU A 1 872 ? -5.082 -8.284 42.995 1.00 144.45 863 LEU A N 1
ATOM 6857 C CA . LEU A 1 872 ? -3.790 -7.624 43.045 1.00 143.95 863 LEU A CA 1
ATOM 6858 C C . LEU A 1 872 ? -3.950 -6.219 43.611 1.00 145.74 863 LEU A C 1
ATOM 6859 O O . LEU A 1 872 ? -4.880 -5.503 43.243 1.00 146.99 863 LEU A O 1
ATOM 6864 N N . ASP A 1 873 ? -3.041 -5.818 44.496 1.00 124.24 864 ASP A N 1
ATOM 6865 C CA . ASP A 1 873 ? -3.172 -4.535 45.190 1.00 126.03 864 ASP A CA 1
ATOM 6866 C C . ASP A 1 873 ? -2.346 -3.391 44.592 1.00 126.17 864 ASP A C 1
ATOM 6867 O O . ASP A 1 873 ? -1.561 -3.592 43.665 1.00 124.80 864 ASP A O 1
ATOM 6872 N N . ASN A 1 874 ? -2.536 -2.196 45.150 1.00 163.84 865 ASN A N 1
ATOM 6873 C CA . ASN A 1 874 ? -2.039 -0.938 44.583 1.00 164.52 865 ASN A CA 1
ATOM 6874 C C . ASN A 1 874 ? -0.572 -0.903 44.157 1.00 163.29 865 ASN A C 1
ATOM 6875 O O . ASN A 1 874 ? -0.265 -0.501 43.033 1.00 162.81 865 ASN A O 1
ATOM 6880 N N . ARG A 1 875 ? 0.321 -1.295 45.063 1.00 185.42 866 ARG A N 1
ATOM 6881 C CA . ARG A 1 875 ? 1.751 -1.314 44.773 1.00 184.42 866 ARG A CA 1
ATOM 6882 C C . ARG A 1 875 ? 2.018 -2.083 43.490 1.00 182.53 866 ARG A C 1
ATOM 6883 O O . ARG A 1 875 ? 2.728 -1.615 42.605 1.00 182.51 866 ARG A O 1
ATOM 6891 N N . GLN A 1 876 ? 1.419 -3.262 43.395 1.00 137.18 867 GLN A N 1
ATOM 6892 C CA . GLN A 1 876 ? 1.588 -4.119 42.235 1.00 134.96 867 GLN A CA 1
ATOM 6893 C C . GLN A 1 876 ? 0.842 -3.557 41.022 1.00 135.22 867 GLN A C 1
ATOM 6894 O O . GLN A 1 876 ? 1.332 -3.638 39.891 1.00 133.94 867 GLN A O 1
ATOM 6900 N N . PHE A 1 877 ? -0.332 -2.976 41.262 1.00 109.89 868 PHE A N 1
ATOM 6901 C CA . PHE A 1 877 ? -1.147 -2.416 40.181 1.00 110.12 868 PHE A CA 1
ATOM 6902 C C . PHE A 1 877 ? -0.416 -1.316 39.415 1.00 110.54 868 PHE A C 1
ATOM 6903 O O . PHE A 1 877 ? -0.456 -1.276 38.182 1.00 109.96 868 PHE A O 1
ATOM 6911 N N . LYS A 1 878 ? 0.247 -0.429 40.154 1.00 97.09 869 LYS A N 1
ATOM 6912 C CA . LYS A 1 878 ? 1.060 0.632 39.560 1.00 97.89 869 LYS A CA 1
ATOM 6913 C C . LYS A 1 878 ? 2.017 0.080 38.508 1.00 95.83 869 LYS A C 1
ATOM 6914 O O . LYS A 1 878 ? 2.124 0.621 37.409 1.00 95.34 869 LYS A O 1
ATOM 6920 N N . PHE A 1 879 ? 2.702 -1.007 38.851 1.00 102.21 870 PHE A N 1
ATOM 6921 C CA . PHE A 1 879 ? 3.682 -1.614 37.956 1.00 100.42 870 PHE A CA 1
ATOM 6922 C C . PHE A 1 879 ? 3.048 -2.263 36.734 1.00 99.15 870 PHE A C 1
ATOM 6923 O O . PHE A 1 879 ? 3.644 -2.277 35.655 1.00 97.90 870 PHE A O 1
ATOM 6931 N N . VAL A 1 880 ? 1.854 -2.818 36.914 1.00 92.95 871 VAL A N 1
ATOM 6932 C CA . VAL A 1 880 ? 1.095 -3.358 35.794 1.00 92.24 871 VAL A CA 1
ATOM 6933 C C . VAL A 1 880 ? 0.951 -2.267 34.739 1.00 93.07 871 VAL A C 1
ATOM 6934 O O . VAL A 1 880 ? 1.265 -2.464 33.548 1.00 92.16 871 VAL A O 1
ATOM 6938 N N . ILE A 1 881 ? 0.517 -1.095 35.194 1.00 106.49 872 ILE A N 1
ATOM 6939 C CA . ILE A 1 881 ? 0.351 0.036 34.288 1.00 107.54 872 ILE A CA 1
ATOM 6940 C C . ILE A 1 881 ? 1.706 0.474 33.729 1.00 107.08 872 ILE A C 1
ATOM 6941 O O . ILE A 1 881 ? 1.816 0.790 32.546 1.00 106.95 872 ILE A O 1
ATOM 6946 N N . ASP A 1 882 ? 2.730 0.475 34.581 1.00 112.22 873 ASP A N 1
ATOM 6947 C CA . ASP A 1 882 ? 4.074 0.892 34.182 1.00 113.23 873 ASP A CA 1
ATOM 6948 C C . ASP A 1 882 ? 4.604 0.086 32.999 1.00 112.29 873 ASP A C 1
ATOM 6949 O O . ASP A 1 882 ? 5.170 0.650 32.063 1.00 112.39 873 ASP A O 1
ATOM 6954 N N . SER A 1 883 ? 4.415 -1.231 33.059 1.00 145.78 874 SER A N 1
ATOM 6955 C CA . SER A 1 883 ? 4.891 -2.146 32.025 1.00 145.26 874 SER A CA 1
ATOM 6956 C C . SER A 1 883 ? 4.147 -1.926 30.720 1.00 145.97 874 SER A C 1
ATOM 6957 O O . SER A 1 883 ? 4.759 -1.836 29.647 1.00 145.40 874 SER A O 1
ATOM 6960 N N . CYS A 1 884 ? 2.823 -1.857 30.826 1.00 116.03 875 CYS A N 1
ATOM 6961 C CA . CYS A 1 884 ? 1.963 -1.577 29.680 1.00 117.28 875 CYS A CA 1
ATOM 6962 C C . CYS A 1 884 ? 2.439 -0.356 28.889 1.00 119.10 875 CYS A C 1
ATOM 6963 O O . CYS A 1 884 ? 2.638 -0.418 27.669 1.00 118.25 875 CYS A O 1
ATOM 6966 N N . MET A 1 885 ? 2.632 0.750 29.602 1.00 126.51 876 MET A N 1
ATOM 6967 C CA . MET A 1 885 ? 3.117 1.985 28.999 1.00 128.94 876 MET A CA 1
ATOM 6968 C C . MET A 1 885 ? 4.493 1.815 28.370 1.00 128.68 876 MET A C 1
ATOM 6969 O O . MET A 1 885 ? 4.776 2.424 27.334 1.00 129.12 876 MET A O 1
ATOM 6974 N N . TRP A 1 886 ? 5.353 1.007 28.992 1.00 116.52 877 TRP A N 1
ATOM 6975 C CA . TRP A 1 886 ? 6.655 0.714 28.398 1.00 116.57 877 TRP A CA 1
ATOM 6976 C C . TRP A 1 886 ? 6.498 0.197 26.980 1.00 116.16 877 TRP A C 1
ATOM 6977 O O . TRP A 1 886 ? 7.090 0.745 26.048 1.00 116.29 877 TRP A O 1
ATOM 6988 N N . ALA A 1 887 ? 5.711 -0.866 26.821 1.00 144.04 878 ALA A N 1
ATOM 6989 C CA . ALA A 1 887 ? 5.558 -1.495 25.512 1.00 144.09 878 ALA A CA 1
ATOM 6990 C C . ALA A 1 887 ? 4.931 -0.520 24.529 1.00 146.06 878 ALA A C 1
ATOM 6991 O O . ALA A 1 887 ? 5.177 -0.597 23.326 1.00 145.53 878 ALA A O 1
ATOM 6993 N N . SER A 1 888 ? 4.142 0.414 25.056 1.00 144.62 879 SER A N 1
ATOM 6994 C CA . SER A 1 888 ? 3.590 1.494 24.242 1.00 147.18 879 SER A CA 1
ATOM 6995 C C . SER A 1 888 ? 4.707 2.349 23.624 1.00 148.46 879 SER A C 1
ATOM 6996 O O . SER A 1 888 ? 4.609 2.757 22.467 1.00 148.93 879 SER A O 1
ATOM 6999 N N . LYS A 1 889 ? 5.771 2.609 24.382 1.00 134.82 880 LYS A N 1
ATOM 7000 C CA . LYS A 1 889 ? 6.842 3.487 23.894 1.00 136.34 880 LYS A CA 1
ATOM 7001 C C . LYS A 1 889 ? 8.062 2.731 23.359 1.00 135.74 880 LYS A C 1
ATOM 7002 O O . LYS A 1 889 ? 9.202 3.119 23.616 1.00 136.06 880 LYS A O 1
ATOM 7008 N N . HIS A 1 890 ? 7.815 1.664 22.606 1.00 153.63 881 HIS A N 1
ATOM 7009 C CA . HIS A 1 890 ? 8.885 0.803 22.101 1.00 153.00 881 HIS A CA 1
ATOM 7010 C C . HIS A 1 890 ? 8.987 0.914 20.575 1.00 153.41 881 HIS A C 1
ATOM 7011 O O . HIS A 1 890 ? 7.976 0.930 19.872 1.00 153.66 881 HIS A O 1
ATOM 7018 N N . ASP A 1 891 ? 10.220 0.999 20.079 1.00 143.51 882 ASP A N 1
ATOM 7019 C CA . ASP A 1 891 ? 10.503 1.161 18.653 1.00 144.09 882 ASP A CA 1
ATOM 7020 C C . ASP A 1 891 ? 9.937 0.050 17.764 1.00 143.40 882 ASP A C 1
ATOM 7021 O O . ASP A 1 891 ? 9.724 0.257 16.568 1.00 143.64 882 ASP A O 1
ATOM 7026 N N . ASN A 1 892 ? 9.710 -1.128 18.337 1.00 126.60 883 ASN A N 1
ATOM 7027 C CA . ASN A 1 892 ? 9.176 -2.244 17.566 1.00 125.53 883 ASN A CA 1
ATOM 7028 C C . ASN A 1 892 ? 7.666 -2.101 17.401 1.00 126.11 883 ASN A C 1
ATOM 7029 O O . ASN A 1 892 ? 6.963 -1.696 18.324 1.00 126.70 883 ASN A O 1
ATOM 7034 N N . ARG A 1 893 ? 7.183 -2.425 16.209 1.00 160.19 884 ARG A N 1
ATOM 7035 C CA . ARG A 1 893 ? 5.796 -2.174 15.839 1.00 160.65 884 ARG A CA 1
ATOM 7036 C C . ARG A 1 893 ? 4.836 -3.144 16.513 1.00 159.94 884 ARG A C 1
ATOM 7037 O O . ARG A 1 893 ? 3.744 -2.763 16.937 1.00 160.85 884 ARG A O 1
ATOM 7045 N N . ASP A 1 894 ? 5.256 -4.400 16.607 1.00 152.07 885 ASP A N 1
ATOM 7046 C CA . ASP A 1 894 ? 4.440 -5.452 17.204 1.00 151.01 885 ASP A CA 1
ATOM 7047 C C . ASP A 1 894 ? 4.212 -5.230 18.694 1.00 150.92 885 ASP A C 1
ATOM 7048 O O . ASP A 1 894 ? 3.128 -5.492 19.213 1.00 150.97 885 ASP A O 1
ATOM 7053 N N . VAL A 1 895 ? 5.244 -4.746 19.374 1.00 132.72 886 VAL A N 1
ATOM 7054 C CA . VAL A 1 895 ? 5.176 -4.523 20.811 1.00 132.40 886 VAL A CA 1
ATOM 7055 C C . VAL A 1 895 ? 4.518 -3.174 21.126 1.00 133.44 886 VAL A C 1
ATOM 7056 O O . VAL A 1 895 ? 3.968 -2.980 22.207 1.00 134.04 886 VAL A O 1
ATOM 7060 N N . GLU A 1 896 ? 4.566 -2.248 20.172 1.00 189.30 887 GLU A N 1
ATOM 7061 C CA . GLU A 1 896 ? 3.899 -0.964 20.341 1.00 190.94 887 GLU A CA 1
ATOM 7062 C C . GLU A 1 896 ? 2.395 -1.179 20.329 1.00 191.35 887 GLU A C 1
ATOM 7063 O O . GLU A 1 896 ? 1.681 -0.754 21.249 1.00 192.29 887 GLU A O 1
ATOM 7069 N N . THR A 1 897 ? 1.930 -1.848 19.276 1.00 101.66 888 THR A N 1
ATOM 7070 C CA . THR A 1 897 ? 0.549 -2.305 19.176 1.00 100.85 888 THR A CA 1
ATOM 7071 C C . THR A 1 897 ? 0.174 -3.053 20.443 1.00 99.36 888 THR A C 1
ATOM 7072 O O . THR A 1 897 ? -0.898 -2.843 21.003 1.00 99.89 888 THR A O 1
ATOM 7076 N N . ALA A 1 898 ? 1.080 -3.906 20.907 1.00 118.23 889 ALA A N 1
ATOM 7077 C CA . ALA A 1 898 ? 0.823 -4.748 22.068 1.00 116.50 889 ALA A CA 1
ATOM 7078 C C . ALA A 1 898 ? 0.565 -3.949 23.346 1.00 116.71 889 ALA A C 1
ATOM 7079 O O . ALA A 1 898 ? -0.463 -4.128 23.995 1.00 117.50 889 ALA A O 1
ATOM 7081 N N . GLY A 1 899 ? 1.501 -3.076 23.702 1.00 101.14 890 GLY A N 1
ATOM 7082 C CA . GLY A 1 899 ? 1.404 -2.318 24.936 1.00 100.63 890 GLY A CA 1
ATOM 7083 C C . GLY A 1 899 ? 0.216 -1.388 24.981 1.00 100.92 890 GLY A C 1
ATOM 7084 O O . GLY A 1 899 ? -0.599 -1.450 25.908 1.00 101.44 890 GLY A O 1
ATOM 7085 N N . LEU A 1 900 ? 0.113 -0.529 23.971 1.00 128.23 891 LEU A N 1
ATOM 7086 C CA . LEU A 1 900 ? -1.039 0.363 23.850 1.00 128.77 891 LEU A CA 1
ATOM 7087 C C . LEU A 1 900 ? -2.348 -0.418 23.959 1.00 128.05 891 LEU A C 1
ATOM 7088 O O . LEU A 1 900 ? -3.309 0.044 24.575 1.00 129.26 891 LEU A O 1
ATOM 7093 N N . ASN A 1 901 ? -2.371 -1.611 23.368 1.00 97.39 892 ASN A N 1
ATOM 7094 C CA . ASN A 1 901 ? -3.559 -2.462 23.390 1.00 96.39 892 ASN A CA 1
ATOM 7095 C C . ASN A 1 901 ? -3.857 -3.085 24.750 1.00 95.31 892 ASN A C 1
ATOM 7096 O O . ASN A 1 901 ? -5.019 -3.302 25.090 1.00 95.90 892 ASN A O 1
ATOM 7101 N N . MET A 1 902 ? -2.820 -3.387 25.524 1.00 95.31 893 MET A N 1
ATOM 7102 C CA . MET A 1 902 ? -3.057 -3.918 26.857 1.00 95.26 893 MET A CA 1
ATOM 7103 C C . MET A 1 902 ? -3.718 -2.840 27.713 1.00 97.12 893 MET A C 1
ATOM 7104 O O . MET A 1 902 ? -4.596 -3.135 28.526 1.00 97.75 893 MET A O 1
ATOM 7109 N N . CYS A 1 903 ? -3.297 -1.591 27.514 1.00 97.95 894 CYS A N 1
ATOM 7110 C CA . CYS A 1 903 ? -3.945 -0.449 28.160 1.00 98.62 894 CYS A CA 1
ATOM 7111 C C . CYS A 1 903 ? -5.426 -0.393 27.809 1.00 98.70 894 CYS A C 1
ATOM 7112 O O . CYS A 1 903 ? -6.280 -0.350 28.693 1.00 99.29 894 CYS A O 1
ATOM 7115 N N . LEU A 1 904 ? -5.705 -0.393 26.507 1.00 78.45 895 LEU A N 1
ATOM 7116 C CA . LEU A 1 904 ? -7.062 -0.354 25.964 1.00 78.59 895 LEU A CA 1
ATOM 7117 C C . LEU A 1 904 ? -7.930 -1.430 26.609 1.00 77.72 895 LEU A C 1
ATOM 7118 O O . LEU A 1 904 ? -9.009 -1.147 27.131 1.00 79.33 895 LEU A O 1
ATOM 7123 N N . GLU A 1 905 ? -7.435 -2.662 26.580 1.00 82.54 896 GLU A N 1
ATOM 7124 C CA . GLU A 1 905 ? -8.145 -3.799 27.149 1.00 82.14 896 GLU A CA 1
ATOM 7125 C C . GLU A 1 905 ? -8.346 -3.662 28.657 1.00 83.00 896 GLU A C 1
ATOM 7126 O O . GLU A 1 905 ? -9.358 -4.098 29.195 1.00 83.73 896 GLU A O 1
ATOM 7132 N N . LEU A 1 906 ? -7.382 -3.043 29.329 1.00 101.39 897 LEU A N 1
ATOM 7133 C CA . LEU A 1 906 ? -7.440 -2.879 30.776 1.00 102.15 897 LEU A CA 1
ATOM 7134 C C . LEU A 1 906 ? -8.543 -1.909 31.179 1.00 104.43 897 LEU A C 1
ATOM 7135 O O . LEU A 1 906 ? -9.442 -2.263 31.943 1.00 104.87 897 LEU A O 1
ATOM 7140 N N . ILE A 1 907 ? -8.455 -0.680 30.680 1.00 108.59 898 ILE A N 1
ATOM 7141 C CA . ILE A 1 907 ? -9.435 0.352 31.010 1.00 110.38 898 ILE A CA 1
ATOM 7142 C C . ILE A 1 907 ? -10.853 -0.080 30.635 1.00 111.25 898 ILE A C 1
ATOM 7143 O O . ILE A 1 907 ? -11.795 0.155 31.391 1.00 112.75 898 ILE A O 1
ATOM 7148 N N . ASN A 1 908 ? -10.992 -0.735 29.486 1.00 79.94 899 ASN A N 1
ATOM 7149 C CA . ASN A 1 908 ? -12.295 -1.197 29.030 1.00 80.47 899 ASN A CA 1
ATOM 7150 C C . ASN A 1 908 ? -12.873 -2.248 29.963 1.00 80.73 899 ASN A C 1
ATOM 7151 O O . ASN A 1 908 ? -14.057 -2.213 30.304 1.00 82.32 899 ASN A O 1
ATOM 7156 N N . ASN A 1 909 ? -12.020 -3.178 30.374 1.00 97.29 900 ASN A N 1
ATOM 7157 C CA . ASN A 1 909 ? -12.385 -4.184 31.359 1.00 96.98 900 ASN A CA 1
ATOM 7158 C C . ASN A 1 909 ? -12.876 -3.566 32.663 1.00 98.71 900 ASN A C 1
ATOM 7159 O O . ASN A 1 909 ? -13.947 -3.910 33.151 1.00 99.73 900 ASN A O 1
ATOM 7164 N N . ILE A 1 910 ? -12.086 -2.651 33.216 1.00 112.86 901 ILE A N 1
ATOM 7165 C CA . ILE A 1 910 ? -12.438 -1.973 34.460 1.00 115.05 901 ILE A CA 1
ATOM 7166 C C . ILE A 1 910 ? -13.789 -1.270 34.374 1.00 117.90 901 ILE A C 1
ATOM 7167 O O . ILE A 1 910 ? -14.638 -1.418 35.256 1.00 118.69 901 ILE A O 1
ATOM 7172 N N . ALA A 1 911 ? -13.987 -0.513 33.302 1.00 101.91 902 ALA A N 1
ATOM 7173 C CA . ALA A 1 911 ? -15.191 0.295 33.154 1.00 105.51 902 ALA A CA 1
ATOM 7174 C C . ALA A 1 911 ? -16.456 -0.546 33.006 1.00 107.07 902 ALA A C 1
ATOM 7175 O O . ALA A 1 911 ? -17.521 -0.156 33.482 1.00 109.26 902 ALA A O 1
ATOM 7177 N N . GLU A 1 912 ? -16.340 -1.698 32.352 1.00 93.29 903 GLU A N 1
ATOM 7178 C CA . GLU A 1 912 ? -17.523 -2.483 32.018 1.00 93.68 903 GLU A CA 1
ATOM 7179 C C . GLU A 1 912 ? -17.585 -3.859 32.686 1.00 92.58 903 GLU A C 1
ATOM 7180 O O . GLU A 1 912 ? -18.320 -4.733 32.230 1.00 92.38 903 GLU A O 1
ATOM 7186 N N . LYS A 1 913 ? -16.824 -4.054 33.760 1.00 114.96 904 LYS A N 1
ATOM 7187 C CA . LYS A 1 913 ? -16.851 -5.331 34.473 1.00 113.98 904 LYS A CA 1
ATOM 7188 C C . LYS A 1 913 ? -16.780 -5.185 35.988 1.00 114.65 904 LYS A C 1
ATOM 7189 O O . LYS A 1 913 ? -16.982 -6.157 36.715 1.00 114.22 904 LYS A O 1
ATOM 7195 N N . THR A 1 914 ? -16.489 -3.981 36.469 1.00 135.59 905 THR A N 1
ATOM 7196 C CA . THR A 1 914 ? -16.292 -3.787 37.904 1.00 136.29 905 THR A CA 1
ATOM 7197 C C . THR A 1 914 ? -17.307 -2.863 38.566 1.00 138.77 905 THR A C 1
ATOM 7198 O O . THR A 1 914 ? -18.275 -2.425 37.945 1.00 140.02 905 THR A O 1
ATOM 7202 N N . ASP A 1 915 ? -17.060 -2.576 39.841 1.00 139.24 906 ASP A N 1
ATOM 7203 C CA . ASP A 1 915 ? -17.924 -1.711 40.633 1.00 141.66 906 ASP A CA 1
ATOM 7204 C C . ASP A 1 915 ? -17.706 -0.247 40.294 1.00 142.82 906 ASP A C 1
ATOM 7205 O O . ASP A 1 915 ? -16.689 0.126 39.712 1.00 141.71 906 ASP A O 1
ATOM 7210 N N . VAL A 1 916 ? -18.675 0.578 40.675 1.00 158.59 907 VAL A N 1
ATOM 7211 C CA . VAL A 1 916 ? -18.593 2.011 40.463 1.00 160.06 907 VAL A CA 1
ATOM 7212 C C . VAL A 1 916 ? -17.530 2.583 41.383 1.00 160.04 907 VAL A C 1
ATOM 7213 O O . VAL A 1 916 ? -16.906 3.583 41.067 1.00 160.39 907 VAL A O 1
ATOM 7217 N N . GLN A 1 917 ? -17.336 1.930 42.524 1.00 120.60 908 GLN A N 1
ATOM 7218 C CA . GLN A 1 917 ? -16.381 2.356 43.536 1.00 119.87 908 GLN A CA 1
ATOM 7219 C C . GLN A 1 917 ? -14.963 1.914 43.185 1.00 116.64 908 GLN A C 1
ATOM 7220 O O . GLN A 1 917 ? -13.995 2.636 43.426 1.00 116.65 908 GLN A O 1
ATOM 7226 N N . THR A 1 918 ? -14.851 0.714 42.625 1.00 141.89 909 THR A N 1
ATOM 7227 C CA . THR A 1 918 ? -13.559 0.164 42.246 1.00 138.29 909 THR A CA 1
ATOM 7228 C C . THR A 1 918 ? -13.033 0.875 41.011 1.00 136.70 909 THR A C 1
ATOM 7229 O O . THR A 1 918 ? -11.908 1.375 41.003 1.00 136.23 909 THR A O 1
ATOM 7233 N N . CYS A 1 919 ? -13.862 0.910 39.971 1.00 130.61 910 CYS A N 1
ATOM 7234 C CA . CYS A 1 919 ? -13.530 1.606 38.737 1.00 128.84 910 CYS A CA 1
ATOM 7235 C C . CYS A 1 919 ? -13.260 3.064 39.065 1.00 129.71 910 CYS A C 1
ATOM 7236 O O . CYS A 1 919 ? -12.345 3.670 38.505 1.00 129.03 910 CYS A O 1
ATOM 7239 N N . ASN A 1 920 ? -14.060 3.616 39.978 1.00 137.52 911 ASN A N 1
ATOM 7240 C CA . ASN A 1 920 ? -13.781 4.938 40.516 1.00 138.28 911 ASN A CA 1
ATOM 7241 C C . ASN A 1 920 ? -12.338 4.982 40.961 1.00 136.80 911 ASN A C 1
ATOM 7242 O O . ASN A 1 920 ? -11.579 5.773 40.453 1.00 136.48 911 ASN A O 1
ATOM 7247 N N . ALA A 1 921 ? -11.965 4.120 41.898 1.00 127.61 912 ALA A N 1
ATOM 7248 C CA . ALA A 1 921 ? -10.637 4.182 42.489 1.00 125.99 912 ALA A CA 1
ATOM 7249 C C . ALA A 1 921 ? -9.531 4.057 41.446 1.00 123.31 912 ALA A C 1
ATOM 7250 O O . ALA A 1 921 ? -8.528 4.766 41.509 1.00 123.32 912 ALA A O 1
ATOM 7252 N N . PHE A 1 922 ? -9.742 3.180 40.470 1.00 129.03 913 PHE A N 1
ATOM 7253 C CA . PHE A 1 922 ? -8.755 2.918 39.425 1.00 126.42 913 PHE A CA 1
ATOM 7254 C C . PHE A 1 922 ? -8.540 4.139 38.531 1.00 127.14 913 PHE A C 1
ATOM 7255 O O . PHE A 1 922 ? -7.440 4.693 38.485 1.00 127.18 913 PHE A O 1
ATOM 7263 N N . PHE A 1 923 ? -9.598 4.546 37.831 1.00 132.21 914 PHE A N 1
ATOM 7264 C CA . PHE A 1 923 ? -9.570 5.747 37.008 1.00 132.64 914 PHE A CA 1
ATOM 7265 C C . PHE A 1 923 ? -9.125 6.970 37.827 1.00 134.14 914 PHE A C 1
ATOM 7266 O O . PHE A 1 923 ? -8.408 7.819 37.334 1.00 134.05 914 PHE A O 1
ATOM 7274 N N . ASN A 1 924 ? -9.544 7.053 39.084 1.00 120.86 915 ASN A N 1
ATOM 7275 C CA . ASN A 1 924 ? -9.146 8.157 39.957 1.00 122.94 915 ASN A CA 1
ATOM 7276 C C . ASN A 1 924 ? -7.647 8.141 40.171 1.00 122.24 915 ASN A C 1
ATOM 7277 O O . ASN A 1 924 ? -7.021 9.187 40.327 1.00 123.33 915 ASN A O 1
ATOM 7282 N N . GLN A 1 925 ? -7.082 6.943 40.190 1.00 95.00 916 GLN A N 1
ATOM 7283 C CA . GLN A 1 925 ? -5.686 6.782 40.548 1.00 93.93 916 GLN A CA 1
ATOM 7284 C C . GLN A 1 925 ? -4.745 6.921 39.347 1.00 92.89 916 GLN A C 1
ATOM 7285 O O . GLN A 1 925 ? -3.577 7.281 39.513 1.00 92.91 916 GLN A O 1
ATOM 7291 N N . PHE A 1 926 ? -5.248 6.658 38.141 1.00 131.22 917 PHE A N 1
ATOM 7292 C CA . PHE A 1 926 ? -4.376 6.625 36.970 1.00 130.76 917 PHE A CA 1
ATOM 7293 C C . PHE A 1 926 ? -4.883 7.330 35.704 1.00 132.32 917 PHE A C 1
ATOM 7294 O O . PHE A 1 926 ? -4.117 7.478 34.772 1.00 131.80 917 PHE A O 1
ATOM 7302 N N . PHE A 1 927 ? -6.149 7.737 35.654 1.00 110.33 918 PHE A N 1
ATOM 7303 C CA . PHE A 1 927 ? -6.718 8.388 34.460 1.00 112.07 918 PHE A CA 1
ATOM 7304 C C . PHE A 1 927 ? -5.774 9.430 33.886 1.00 113.25 918 PHE A C 1
ATOM 7305 O O . PHE A 1 927 ? -5.517 9.451 32.683 1.00 112.25 918 PHE A O 1
ATOM 7313 N N . ILE A 1 928 ? -5.269 10.295 34.758 1.00 132.47 919 ILE A N 1
ATOM 7314 C CA . ILE A 1 928 ? -4.332 11.319 34.333 1.00 134.30 919 ILE A CA 1
ATOM 7315 C C . ILE A 1 928 ? -3.041 10.656 33.854 1.00 132.90 919 ILE A C 1
ATOM 7316 O O . ILE A 1 928 ? -2.534 11.002 32.804 1.00 132.15 919 ILE A O 1
ATOM 7321 N N . ARG A 1 929 ? -2.547 9.684 34.617 1.00 103.70 920 ARG A N 1
ATOM 7322 C CA . ARG A 1 929 ? -1.324 8.955 34.295 1.00 102.72 920 ARG A CA 1
ATOM 7323 C C . ARG A 1 929 ? -1.364 8.401 32.866 1.00 101.65 920 ARG A C 1
ATOM 7324 O O . ARG A 1 929 ? -0.495 8.697 32.047 1.00 100.82 920 ARG A O 1
ATOM 7332 N N . ILE A 1 930 ? -2.385 7.598 32.591 1.00 106.37 921 ILE A N 1
ATOM 7333 C CA . ILE A 1 930 ? -2.738 7.137 31.254 1.00 105.71 921 ILE A CA 1
ATOM 7334 C C . ILE A 1 930 ? -2.779 8.282 30.236 1.00 107.62 921 ILE A C 1
ATOM 7335 O O . ILE A 1 930 ? -1.794 8.494 29.539 1.00 106.83 921 ILE A O 1
ATOM 7340 N N . LEU A 1 931 ? -3.892 9.023 30.178 1.00 112.73 922 LEU A N 1
ATOM 7341 C CA . LEU A 1 931 ? -4.102 10.100 29.191 1.00 114.93 922 LEU A CA 1
ATOM 7342 C C . LEU A 1 931 ? -2.846 10.921 28.935 1.00 115.53 922 LEU A C 1
ATOM 7343 O O . LEU A 1 931 ? -2.556 11.274 27.803 1.00 115.24 922 LEU A O 1
ATOM 7348 N N . GLN A 1 932 ? -2.110 11.226 29.995 1.00 88.65 923 GLN A N 1
ATOM 7349 C CA . GLN A 1 932 ? -0.850 11.936 29.868 1.00 89.68 923 GLN A CA 1
ATOM 7350 C C . GLN A 1 932 ? 0.110 11.161 28.975 1.00 87.85 923 GLN A C 1
ATOM 7351 O O . GLN A 1 932 ? 0.580 11.691 27.974 1.00 88.01 923 GLN A O 1
ATOM 7357 N N . ASP A 1 933 ? 0.390 9.908 29.327 1.00 141.27 924 ASP A N 1
ATOM 7358 C CA . ASP A 1 933 ? 1.283 9.086 28.511 1.00 139.46 924 ASP A CA 1
ATOM 7359 C C . ASP A 1 933 ? 0.736 8.903 27.094 1.00 139.93 924 ASP A C 1
ATOM 7360 O O . ASP A 1 933 ? 1.446 9.134 26.123 1.00 139.48 924 ASP A O 1
ATOM 7365 N N . VAL A 1 934 ? -0.536 8.527 26.985 1.00 99.65 925 VAL A N 1
ATOM 7366 C CA . VAL A 1 934 ? -1.199 8.360 25.695 1.00 100.99 925 VAL A CA 1
ATOM 7367 C C . VAL A 1 934 ? -1.029 9.602 24.830 1.00 103.45 925 VAL A C 1
ATOM 7368 O O . VAL A 1 934 ? -0.876 9.515 23.614 1.00 102.94 925 VAL A O 1
ATOM 7372 N N . PHE A 1 935 ? -1.039 10.759 25.481 1.00 104.59 926 PHE A N 1
ATOM 7373 C CA . PHE A 1 935 ? -0.869 12.035 24.805 1.00 107.36 926 PHE A CA 1
ATOM 7374 C C . PHE A 1 935 ? 0.572 12.215 24.360 1.00 107.46 926 PHE A C 1
ATOM 7375 O O . PHE A 1 935 ? 0.818 12.490 23.203 1.00 107.13 926 PHE A O 1
ATOM 7383 N N . PHE A 1 936 ? 1.521 12.047 25.275 1.00 153.46 927 PHE A N 1
ATOM 7384 C CA . PHE A 1 936 ? 2.931 12.253 24.954 1.00 154.00 927 PHE A CA 1
ATOM 7385 C C . PHE A 1 936 ? 3.396 11.339 23.830 1.00 152.85 927 PHE A C 1
ATOM 7386 O O . PHE A 1 936 ? 4.241 11.718 23.029 1.00 152.94 927 PHE A O 1
ATOM 7394 N N . VAL A 1 937 ? 2.831 10.140 23.764 1.00 154.70 928 VAL A N 1
ATOM 7395 C CA . VAL A 1 937 ? 3.173 9.212 22.698 1.00 154.15 928 VAL A CA 1
ATOM 7396 C C . VAL A 1 937 ? 2.458 9.594 21.387 1.00 155.61 928 VAL A C 1
ATOM 7397 O O . VAL A 1 937 ? 2.974 9.346 20.297 1.00 154.68 928 VAL A O 1
ATOM 7401 N N . LEU A 1 938 ? 1.290 10.225 21.502 1.00 119.86 929 LEU A N 1
ATOM 7402 C CA . LEU A 1 938 ? 0.481 10.613 20.340 1.00 121.96 929 LEU A CA 1
ATOM 7403 C C . LEU A 1 938 ? 0.972 11.908 19.683 1.00 124.39 929 LEU A C 1
ATOM 7404 O O . LEU A 1 938 ? 0.892 12.076 18.467 1.00 124.42 929 LEU A O 1
ATOM 7409 N N . THR A 1 939 ? 1.495 12.805 20.509 1.00 160.06 930 THR A N 1
ATOM 7410 C CA . THR A 1 939 ? 1.905 14.137 20.100 1.00 161.64 930 THR A CA 1
ATOM 7411 C C . THR A 1 939 ? 3.402 14.180 19.857 1.00 160.80 930 THR A C 1
ATOM 7412 O O . THR A 1 939 ? 3.925 15.145 19.297 1.00 161.84 930 THR A O 1
ATOM 7416 N N . ASP A 1 940 ? 4.084 13.123 20.286 1.00 122.38 931 ASP A N 1
ATOM 7417 C CA . ASP A 1 940 ? 5.502 12.962 20.028 1.00 122.34 931 ASP A CA 1
ATOM 7418 C C . ASP A 1 940 ? 5.733 13.003 18.531 1.00 122.15 931 ASP A C 1
ATOM 7419 O O . ASP A 1 940 ? 4.888 12.560 17.750 1.00 121.50 931 ASP A O 1
ATOM 7424 N N . THR A 1 941 ? 6.883 13.533 18.135 1.00 173.30 932 THR A N 1
ATOM 7425 C CA . THR A 1 941 ? 7.257 13.565 16.733 1.00 173.02 932 THR A CA 1
ATOM 7426 C C . THR A 1 941 ? 7.366 12.140 16.200 1.00 170.88 932 THR A C 1
ATOM 7427 O O . THR A 1 941 ? 7.123 11.889 15.025 1.00 170.51 932 THR A O 1
ATOM 7431 N N . ASP A 1 942 ? 7.711 11.210 17.084 1.00 214.22 933 ASP A N 1
ATOM 7432 C CA . ASP A 1 942 ? 7.815 9.805 16.724 1.00 212.22 933 ASP A CA 1
ATOM 7433 C C . ASP A 1 942 ? 6.516 9.095 17.089 1.00 211.83 933 ASP A C 1
ATOM 7434 O O . ASP A 1 942 ? 5.472 9.736 17.225 1.00 213.15 933 ASP A O 1
ATOM 7439 N N . HIS A 1 943 ? 6.589 7.774 17.234 1.00 108.01 934 HIS A N 1
ATOM 7440 C CA . HIS A 1 943 ? 5.461 6.954 17.673 1.00 107.19 934 HIS A CA 1
ATOM 7441 C C . HIS A 1 943 ? 4.230 7.022 16.766 1.00 107.32 934 HIS A C 1
ATOM 7442 O O . HIS A 1 943 ? 3.139 6.617 17.169 1.00 107.49 934 HIS A O 1
ATOM 7449 N N . LYS A 1 944 ? 4.407 7.518 15.545 1.00 102.68 935 LYS A N 1
ATOM 7450 C CA . LYS A 1 944 ? 3.301 7.652 14.604 1.00 102.62 935 LYS A CA 1
ATOM 7451 C C . LYS A 1 944 ? 2.619 6.316 14.323 1.00 100.49 935 LYS A C 1
ATOM 7452 O O . LYS A 1 944 ? 1.484 6.279 13.849 1.00 100.85 935 LYS A O 1
ATOM 7458 N N . ALA A 1 945 ? 3.314 5.223 14.621 1.00 152.45 936 ALA A N 1
ATOM 7459 C CA . ALA A 1 945 ? 2.803 3.885 14.356 1.00 149.97 936 ALA A CA 1
ATOM 7460 C C . ALA A 1 945 ? 1.586 3.525 15.202 1.00 149.59 936 ALA A C 1
ATOM 7461 O O . ALA A 1 945 ? 0.684 2.833 14.734 1.00 149.22 936 ALA A O 1
ATOM 7463 N N . GLY A 1 946 ? 1.562 3.992 16.445 1.00 124.06 937 GLY A N 1
ATOM 7464 C CA . GLY A 1 946 ? 0.543 3.566 17.385 1.00 123.13 937 GLY A CA 1
ATOM 7465 C C . GLY A 1 946 ? -0.765 4.326 17.326 1.00 123.86 937 GLY A C 1
ATOM 7466 O O . GLY A 1 946 ? -1.644 4.092 18.157 1.00 124.45 937 GLY A O 1
ATOM 7467 N N . PHE A 1 947 ? -0.890 5.228 16.351 1.00 133.07 938 PHE A N 1
ATOM 7468 C CA . PHE A 1 947 ? -2.089 6.061 16.175 1.00 133.49 938 PHE A CA 1
ATOM 7469 C C . PHE A 1 947 ? -3.379 5.275 16.366 1.00 132.42 938 PHE A C 1
ATOM 7470 O O . PHE A 1 947 ? -4.229 5.658 17.170 1.00 133.83 938 PHE A O 1
ATOM 7478 N N . LYS A 1 948 ? -3.503 4.176 15.624 1.00 99.91 939 LYS A N 1
ATOM 7479 C CA . LYS A 1 948 ? -4.704 3.341 15.633 1.00 98.56 939 LYS A CA 1
ATOM 7480 C C . LYS A 1 948 ? -5.213 2.977 17.028 1.00 98.03 939 LYS A C 1
ATOM 7481 O O . LYS A 1 948 ? -6.403 3.116 17.308 1.00 99.32 939 LYS A O 1
ATOM 7487 N N . THR A 1 949 ? -4.322 2.517 17.901 1.00 118.90 940 THR A N 1
ATOM 7488 C CA . THR A 1 949 ? -4.717 2.248 19.282 1.00 117.80 940 THR A CA 1
ATOM 7489 C C . THR A 1 949 ? -4.775 3.525 20.133 1.00 118.90 940 THR A C 1
ATOM 7490 O O . THR A 1 949 ? -5.689 3.697 20.940 1.00 120.16 940 THR A O 1
ATOM 7494 N N . GLN A 1 950 ? -3.809 4.419 19.938 1.00 102.37 941 GLN A N 1
ATOM 7495 C CA . GLN A 1 950 ? -3.766 5.695 20.657 1.00 104.36 941 GLN A CA 1
ATOM 7496 C C . GLN A 1 950 ? -5.041 6.521 20.510 1.00 106.41 941 GLN A C 1
ATOM 7497 O O . GLN A 1 950 ? -5.569 7.051 21.490 1.00 107.89 941 GLN A O 1
ATOM 7503 N N . SER A 1 951 ? -5.516 6.641 19.275 1.00 93.78 942 SER A N 1
ATOM 7504 C CA . SER A 1 951 ? -6.762 7.341 19.007 1.00 95.71 942 SER A CA 1
ATOM 7505 C C . SER A 1 951 ? -7.894 6.626 19.730 1.00 96.07 942 SER A C 1
ATOM 7506 O O . SER A 1 951 ? -8.699 7.252 20.424 1.00 98.04 942 SER A O 1
ATOM 7509 N N . MET A 1 952 ? -7.935 5.306 19.580 1.00 94.67 943 MET A N 1
ATOM 7510 C CA . MET A 1 952 ? -8.965 4.506 20.224 1.00 93.63 943 MET A CA 1
ATOM 7511 C C . MET A 1 952 ? -8.901 4.691 21.738 1.00 93.60 943 MET A C 1
ATOM 7512 O O . MET A 1 952 ? -9.928 4.700 22.409 1.00 94.41 943 MET A O 1
ATOM 7517 N N . LEU A 1 953 ? -7.696 4.888 22.265 1.00 94.26 944 LEU A N 1
ATOM 7518 C CA . LEU A 1 953 ? -7.528 5.142 23.692 1.00 95.07 944 LEU A CA 1
ATOM 7519 C C . LEU A 1 953 ? -8.181 6.458 24.111 1.00 97.73 944 LEU A C 1
ATOM 7520 O O . LEU A 1 953 ? -8.992 6.489 25.040 1.00 99.06 944 LEU A O 1
ATOM 7525 N N . LEU A 1 954 ? -7.823 7.535 23.414 1.00 111.36 945 LEU A N 1
ATOM 7526 C CA . LEU A 1 954 ? -8.352 8.871 23.699 1.00 113.99 945 LEU A CA 1
ATOM 7527 C C . LEU A 1 954 ? -9.878 8.872 23.700 1.00 115.27 945 LEU A C 1
ATOM 7528 O O . LEU A 1 954 ? -10.514 9.292 24.668 1.00 116.62 945 LEU A O 1
ATOM 7533 N N . MET A 1 955 ? -10.449 8.386 22.604 1.00 86.71 946 MET A N 1
ATOM 7534 C CA . MET A 1 955 ? -11.893 8.338 22.418 1.00 87.93 946 MET A CA 1
ATOM 7535 C C . MET A 1 955 ? -12.574 7.541 23.525 1.00 88.01 946 MET A C 1
ATOM 7536 O O . MET A 1 955 ? -13.678 7.871 23.957 1.00 89.95 946 MET A O 1
ATOM 7541 N N . ARG A 1 956 ? -11.917 6.477 23.971 1.00 87.34 947 ARG A N 1
ATOM 7542 C CA . ARG A 1 956 ? -12.487 5.658 25.026 1.00 87.38 947 ARG A CA 1
ATOM 7543 C C . ARG A 1 956 ? -12.479 6.422 26.344 1.00 89.08 947 ARG A C 1
ATOM 7544 O O . ARG A 1 956 ? -13.490 6.482 27.041 1.00 90.51 947 ARG A O 1
ATOM 7552 N N . LEU A 1 957 ? -11.338 7.026 26.659 1.00 84.89 948 LEU A N 1
ATOM 7553 C CA . LEU A 1 957 ? -11.191 7.823 27.870 1.00 86.54 948 LEU A CA 1
ATOM 7554 C C . LEU A 1 957 ? -12.289 8.878 27.997 1.00 89.38 948 LEU A C 1
ATOM 7555 O O . LEU A 1 957 ? -12.940 8.993 29.037 1.00 90.86 948 LEU A O 1
ATOM 7560 N N . PHE A 1 958 ? -12.492 9.643 26.930 1.00 110.73 949 PHE A N 1
ATOM 7561 C CA . PHE A 1 958 ? -13.535 10.665 26.905 1.00 113.50 949 PHE A CA 1
ATOM 7562 C C . PHE A 1 958 ? -14.927 10.070 27.081 1.00 114.20 949 PHE A C 1
ATOM 7563 O O . PHE A 1 958 ? -15.790 10.680 27.714 1.00 116.37 949 PHE A O 1
ATOM 7571 N N . TYR A 1 959 ? -15.151 8.891 26.510 1.00 85.56 950 TYR A N 1
ATOM 7572 C CA . TYR A 1 959 ? -16.435 8.215 26.658 1.00 86.12 950 TYR A CA 1
ATOM 7573 C C . TYR A 1 959 ? -16.676 7.847 28.120 1.00 86.71 950 TYR A C 1
ATOM 7574 O O . TYR A 1 959 ? -17.811 7.844 28.593 1.00 88.28 950 TYR A O 1
ATOM 7583 N N . PHE A 1 960 ? -15.596 7.540 28.830 1.00 124.18 951 PHE A N 1
ATOM 7584 C CA . PHE A 1 960 ? -15.689 7.186 30.237 1.00 124.55 951 PHE A CA 1
ATOM 7585 C C . PHE A 1 960 ? -16.112 8.382 31.086 1.00 126.92 951 PHE A C 1
ATOM 7586 O O . PHE A 1 960 ? -16.715 8.219 32.145 1.00 127.65 951 PHE A O 1
ATOM 7594 N N . VAL A 1 961 ? -15.807 9.582 30.607 1.00 96.01 952 VAL A N 1
ATOM 7595 C CA . VAL A 1 961 ? -16.115 10.795 31.352 1.00 98.25 952 VAL A CA 1
ATOM 7596 C C . VAL A 1 961 ? -17.431 11.429 30.905 1.00 100.15 952 VAL A C 1
ATOM 7597 O O . VAL A 1 961 ? -18.335 11.632 31.713 1.00 101.51 952 VAL A O 1
ATOM 7601 N N . HIS A 1 962 ? -17.537 11.740 29.619 1.00 126.10 953 HIS A N 1
ATOM 7602 C CA . HIS A 1 962 ? -18.758 12.329 29.084 1.00 126.60 953 HIS A CA 1
ATOM 7603 C C . HIS A 1 962 ? -19.162 11.611 27.804 1.00 125.86 953 HIS A C 1
ATOM 7604 O O . HIS A 1 962 ? -18.790 12.022 26.707 1.00 125.66 953 HIS A O 1
ATOM 7611 N N . PRO A 1 963 ? -19.928 10.525 27.947 1.00 113.36 954 PRO A N 1
ATOM 7612 C CA . PRO A 1 963 ? -20.372 9.757 26.782 1.00 112.22 954 PRO A CA 1
ATOM 7613 C C . PRO A 1 963 ? -21.534 10.453 26.065 1.00 112.28 954 PRO A C 1
ATOM 7614 O O . PRO A 1 963 ? -22.518 10.834 26.702 1.00 112.96 954 PRO A O 1
ATOM 7618 N N . ALA A 1 964 ? -21.404 10.628 24.752 1.00 133.37 955 ALA A N 1
ATOM 7619 C CA . ALA A 1 964 ? -22.432 11.284 23.950 1.00 133.79 955 ALA A CA 1
ATOM 7620 C C . ALA A 1 964 ? -23.602 10.347 23.665 1.00 133.47 955 ALA A C 1
ATOM 7621 O O . ALA A 1 964 ? -24.105 10.296 22.544 1.00 133.23 955 ALA A O 1
ATOM 7623 N N . ASP A 1 965 ? -24.038 9.612 24.683 1.00 157.76 956 ASP A N 1
ATOM 7624 C CA . ASP A 1 965 ? -25.073 8.600 24.512 1.00 157.46 956 ASP A CA 1
ATOM 7625 C C . ASP A 1 965 ? -25.941 8.430 25.754 1.00 157.99 956 ASP A C 1
ATOM 7626 O O . ASP A 1 965 ? -25.677 9.023 26.799 1.00 158.62 956 ASP A O 1
ATOM 7631 N N . GLY A 1 966 ? -26.976 7.606 25.627 1.00 243.27 957 GLY A N 1
ATOM 7632 C CA . GLY A 1 966 ? -27.870 7.322 26.734 1.00 243.71 957 GLY A CA 1
ATOM 7633 C C . GLY A 1 966 ? -29.238 7.958 26.575 1.00 244.50 957 GLY A C 1
ATOM 7634 O O . GLY A 1 966 ? -29.352 9.110 26.156 1.00 245.10 957 GLY A O 1
ATOM 7635 N N . SER A 1 967 ? -30.282 7.200 26.900 1.00 187.05 958 SER A N 1
ATOM 7636 C CA . SER A 1 967 ? -31.636 7.737 26.928 1.00 187.82 958 SER A CA 1
ATOM 7637 C C . SER A 1 967 ? -31.786 8.578 28.186 1.00 188.78 958 SER A C 1
ATOM 7638 O O . SER A 1 967 ? -32.561 9.530 28.228 1.00 189.64 958 SER A O 1
ATOM 7641 N N . ALA A 1 968 ? -31.038 8.199 29.216 1.00 336.13 959 ALA A N 1
ATOM 7642 C CA . ALA A 1 968 ? -30.901 8.995 30.428 1.00 336.98 959 ALA A CA 1
ATOM 7643 C C . ALA A 1 968 ? -29.421 9.349 30.558 1.00 336.73 959 ALA A C 1
ATOM 7644 O O . ALA A 1 968 ? -28.573 8.645 30.010 1.00 335.83 959 ALA A O 1
ATOM 7646 N N . PRO A 1 969 ? -29.102 10.448 31.262 1.00 262.87 960 PRO A N 1
ATOM 7647 C CA . PRO A 1 969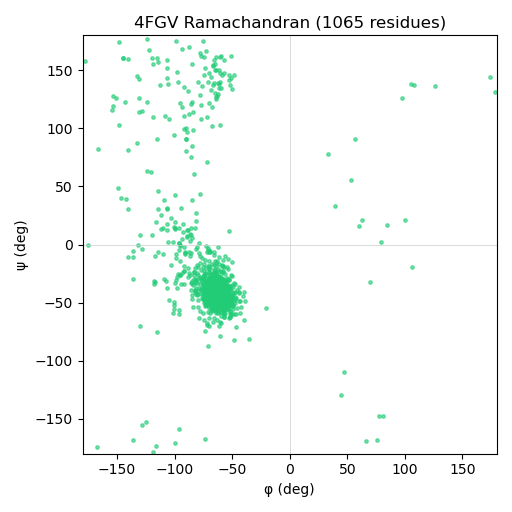 ? -27.698 10.860 31.370 1.00 262.69 960 PRO A CA 1
ATOM 7648 C C . PRO A 1 969 ? -26.832 9.795 32.049 1.00 261.96 960 PRO A C 1
ATOM 7649 O O . PRO A 1 969 ? -26.866 9.643 33.270 1.00 262.27 960 PRO A O 1
ATOM 7653 N N . LYS A 1 970 ? -26.072 9.057 31.248 1.00 183.78 961 LYS A N 1
ATOM 7654 C CA . LYS A 1 970 ? -25.186 8.028 31.777 1.00 183.06 961 LYS A CA 1
ATOM 7655 C C . LYS A 1 970 ? -23.719 8.470 31.715 1.00 182.82 961 LYS A C 1
ATOM 7656 O O . LYS A 1 970 ? -23.353 9.290 30.878 1.00 182.86 961 LYS A O 1
ATOM 7662 N N . ILE A 1 971 ? -22.901 7.944 32.628 1.00 137.43 962 ILE A N 1
ATOM 7663 C CA . ILE A 1 971 ? -21.461 8.202 32.680 1.00 137.19 962 ILE A CA 1
ATOM 7664 C C . ILE A 1 971 ? -20.770 6.909 33.156 1.00 136.43 962 ILE A C 1
ATOM 7665 O O . ILE A 1 971 ? -21.430 6.038 33.716 1.00 136.27 962 ILE A O 1
ATOM 7670 N N . GLN A 1 972 ? -19.466 6.763 32.918 1.00 120.91 963 GLN A N 1
ATOM 7671 C CA . GLN A 1 972 ? -18.740 5.573 33.365 1.00 120.19 963 GLN A CA 1
ATOM 7672 C C . GLN A 1 972 ? -17.872 5.806 34.604 1.00 120.54 963 GLN A C 1
ATOM 7673 O O . GLN A 1 972 ? -17.458 4.854 35.267 1.00 120.14 963 GLN A O 1
ATOM 7679 N N . GLY A 1 973 ? -17.592 7.069 34.911 1.00 128.52 964 GLY A N 1
ATOM 7680 C CA . GLY A 1 973 ? -16.784 7.410 36.073 1.00 128.91 964 GLY A CA 1
ATOM 7681 C C . GLY A 1 973 ? -17.426 8.486 36.931 1.00 129.98 964 GLY A C 1
ATOM 7682 O O . GLY A 1 973 ? -17.779 9.552 36.427 1.00 130.51 964 GLY A O 1
ATOM 7683 N N . PRO A 1 974 ? -17.584 8.211 38.236 1.00 199.31 965 PRO A N 1
ATOM 7684 C CA . PRO A 1 974 ? -18.236 9.146 39.164 1.00 200.35 965 PRO A CA 1
ATOM 7685 C C . PRO A 1 974 ? -17.407 10.398 39.483 1.00 200.99 965 PRO A C 1
ATOM 7686 O O . PRO A 1 974 ? -17.883 11.512 39.245 1.00 201.70 965 PRO A O 1
ATOM 7690 N N . ILE A 1 975 ? -16.194 10.228 40.004 1.00 109.96 966 ILE A N 1
ATOM 7691 C CA . ILE A 1 975 ? -15.351 11.378 40.339 1.00 110.56 966 ILE A CA 1
ATOM 7692 C C . ILE A 1 975 ? -14.038 11.383 39.553 1.00 110.00 966 ILE A C 1
ATOM 7693 O O . ILE A 1 975 ? -13.800 10.502 38.726 1.00 109.16 966 ILE A O 1
ATOM 7698 N N . TYR A 1 976 ? -13.194 12.381 39.812 1.00 199.07 967 TYR A N 1
ATOM 7699 C CA . TYR A 1 976 ? -11.935 12.525 39.083 1.00 198.63 967 TYR A CA 1
ATOM 7700 C C . TYR A 1 976 ? -10.690 12.588 39.968 1.00 198.73 967 TYR A C 1
ATOM 7701 O O . TYR A 1 976 ? -10.669 12.057 41.077 1.00 198.92 967 TYR A O 1
ATOM 7710 N N . GLN A 1 977 ? -9.664 13.263 39.447 1.00 190.80 968 GLN A N 1
ATOM 7711 C CA . GLN A 1 977 ? -8.322 13.341 40.040 1.00 190.86 968 GLN A CA 1
ATOM 7712 C C . GLN A 1 977 ? -8.326 13.754 41.519 1.00 191.62 968 GLN A C 1
ATOM 7713 O O . GLN A 1 977 ? -9.326 14.287 42.002 1.00 192.28 968 GLN A O 1
ATOM 7719 N N . PRO A 1 978 ? -7.212 13.507 42.242 1.00 295.88 969 PRO A N 1
ATOM 7720 C CA . PRO A 1 978 ? -7.159 13.863 43.665 1.00 296.58 969 PRO A CA 1
ATOM 7721 C C . PRO A 1 978 ? -7.530 15.324 43.921 1.00 297.55 969 PRO A C 1
ATOM 7722 O O . PRO A 1 978 ? -7.255 16.192 43.094 1.00 297.70 969 PRO A O 1
ATOM 7726 N N . ASP A 1 979 ? -8.178 15.575 45.053 1.00 161.56 970 ASP A N 1
ATOM 7727 C CA . ASP A 1 979 ? -8.635 16.914 45.404 1.00 162.54 970 ASP A CA 1
ATOM 7728 C C . ASP A 1 979 ? -7.468 17.896 45.489 1.00 162.91 970 ASP A C 1
ATOM 7729 O O . ASP A 1 979 ? -7.630 19.088 45.232 1.00 163.52 970 ASP A O 1
ATOM 7734 N N . GLN A 1 980 ? -6.292 17.381 45.837 1.00 151.96 971 GLN A N 1
ATOM 7735 C CA . GLN A 1 980 ? -5.073 18.181 45.881 1.00 152.25 971 GLN A CA 1
ATOM 7736 C C . GLN A 1 980 ? -4.758 18.785 44.510 1.00 152.03 971 GLN A C 1
ATOM 7737 O O . GLN A 1 980 ? -4.095 19.819 44.414 1.00 152.41 971 GLN A O 1
ATOM 7743 N N . ALA A 1 981 ? -5.235 18.139 43.449 1.00 179.41 972 ALA A N 1
ATOM 7744 C CA . ALA A 1 981 ? -5.061 18.664 42.099 1.00 179.16 972 ALA A CA 1
ATOM 7745 C C . ALA A 1 981 ? -5.997 19.841 41.835 1.00 179.86 972 ALA A C 1
ATOM 7746 O O . ALA A 1 981 ? -5.542 20.939 41.520 1.00 180.22 972 ALA A O 1
ATOM 7748 N N . GLN A 1 982 ? -7.303 19.607 41.962 1.00 199.85 973 GLN A N 1
ATOM 7749 C CA . GLN A 1 982 ? -8.312 20.643 41.721 1.00 200.53 973 GLN A CA 1
ATOM 7750 C C . GLN A 1 982 ? -9.542 20.448 42.611 1.00 201.02 973 GLN A C 1
ATOM 7751 O O . GLN A 1 982 ? -10.381 19.596 42.319 1.00 200.63 973 GLN A O 1
ATOM 7757 N N . PRO A 1 983 ? -9.664 21.243 43.688 1.00 184.56 974 PRO A N 1
ATOM 7758 C CA . PRO A 1 983 ? -10.851 21.197 44.556 1.00 185.10 974 PRO A CA 1
ATOM 7759 C C . PRO A 1 983 ? -12.151 21.494 43.801 1.00 185.25 974 PRO A C 1
ATOM 7760 O O . PRO A 1 983 ? -13.235 21.183 44.294 1.00 185.48 974 PRO A O 1
ATOM 7764 N N . GLY A 1 984 ? -12.035 22.091 42.619 1.00 167.02 975 GLY A N 1
ATOM 7765 C CA . GLY A 1 984 ? -13.189 22.362 41.784 1.00 167.16 975 GLY A CA 1
ATOM 7766 C C . GLY A 1 984 ? -13.826 21.089 41.259 1.00 166.37 975 GLY A C 1
ATOM 7767 O O . GLY A 1 984 ? -13.191 20.317 40.540 1.00 165.51 975 GLY A O 1
ATOM 7768 N N . THR A 1 985 ? -15.085 20.876 41.626 1.00 158.06 976 THR A N 1
ATOM 7769 C CA . THR A 1 985 ? -15.844 19.700 41.208 1.00 157.41 976 THR A CA 1
ATOM 7770 C C . THR A 1 985 ? -16.072 19.698 39.694 1.00 156.93 976 THR A C 1
ATOM 7771 O O . THR A 1 985 ? -16.136 20.757 39.072 1.00 157.31 976 THR A O 1
ATOM 7775 N N . GLY A 1 986 ? -16.172 18.508 39.105 1.00 192.78 977 GLY A N 1
ATOM 7776 C CA . GLY A 1 986 ? -16.508 18.376 37.697 1.00 192.28 977 GLY A CA 1
ATOM 7777 C C . GLY A 1 986 ? -15.521 17.549 36.894 1.00 191.28 977 GLY A C 1
ATOM 7778 O O . GLY A 1 986 ? -14.311 17.700 37.039 1.00 191.14 977 GLY A O 1
ATOM 7779 N N . ASN A 1 987 ? -16.042 16.672 36.039 1.00 114.69 978 ASN A N 1
ATOM 7780 C CA . ASN A 1 987 ? -15.203 15.841 35.182 1.00 113.70 978 ASN A CA 1
ATOM 7781 C C . ASN A 1 987 ? -15.036 16.435 33.794 1.00 113.58 978 ASN A C 1
ATOM 7782 O O . ASN A 1 987 ? -13.918 16.708 33.355 1.00 113.37 978 ASN A O 1
ATOM 7787 N N . ARG A 1 988 ? -16.165 16.612 33.110 1.00 102.45 979 ARG A N 1
ATOM 7788 C CA . ARG A 1 988 ? -16.207 17.190 31.772 1.00 102.90 979 ARG A CA 1
ATOM 7789 C C . ARG A 1 988 ? -15.402 18.481 31.732 1.00 104.12 979 ARG A C 1
ATOM 7790 O O . ARG A 1 988 ? -14.658 18.742 30.786 1.00 103.73 979 ARG A O 1
ATOM 7798 N N . GLU A 1 989 ? -15.546 19.275 32.786 1.00 150.70 980 GLU A N 1
ATOM 7799 C CA . GLU A 1 989 ? -14.793 20.512 32.937 1.00 151.33 980 GLU A CA 1
ATOM 7800 C C . GLU A 1 989 ? -13.304 20.253 33.149 1.00 150.89 980 GLU A C 1
ATOM 7801 O O . GLU A 1 989 ? -12.474 20.794 32.420 1.00 150.76 980 GLU A O 1
ATOM 7807 N N . PHE A 1 990 ? -12.972 19.442 34.155 1.00 115.71 981 PHE A N 1
ATOM 7808 C CA . PHE A 1 990 ? -11.573 19.127 34.465 1.00 116.51 981 PHE A CA 1
ATOM 7809 C C . PHE A 1 990 ? -10.911 18.548 33.222 1.00 116.29 981 PHE A C 1
ATOM 7810 O O . PHE A 1 990 ? -9.861 19.029 32.796 1.00 116.15 981 PHE A O 1
ATOM 7818 N N . LEU A 1 991 ? -11.533 17.525 32.649 1.00 107.25 982 LEU A N 1
ATOM 7819 C CA . LEU A 1 991 ? -10.984 16.862 31.478 1.00 107.74 982 LEU A CA 1
ATOM 7820 C C . LEU A 1 991 ? -10.664 17.891 30.395 1.00 109.02 982 LEU A C 1
ATOM 7821 O O . LEU A 1 991 ? -9.504 18.072 30.032 1.00 108.91 982 LEU A O 1
ATOM 7826 N N . ALA A 1 992 ? -11.700 18.577 29.917 1.00 124.58 983 ALA A N 1
ATOM 7827 C CA . ALA A 1 992 ? -11.586 19.574 28.851 1.00 126.39 983 ALA A CA 1
ATOM 7828 C C . ALA A 1 992 ? -10.490 20.614 29.088 1.00 127.68 983 ALA A C 1
ATOM 7829 O O . ALA A 1 992 ? -9.726 20.954 28.181 1.00 127.43 983 ALA A O 1
ATOM 7831 N N . ASN A 1 993 ? -10.436 21.106 30.321 1.00 160.18 984 ASN A N 1
ATOM 7832 C CA . ASN A 1 993 ? -9.506 22.147 30.752 1.00 161.24 984 ASN A CA 1
ATOM 7833 C C . ASN A 1 993 ? -8.063 21.669 30.692 1.00 160.64 984 ASN A C 1
ATOM 7834 O O . ASN A 1 993 ? -7.197 22.295 30.073 1.00 160.70 984 ASN A O 1
ATOM 7839 N N . PHE A 1 994 ? -7.824 20.548 31.358 1.00 131.66 985 PHE A N 1
ATOM 7840 C CA . PHE A 1 994 ? -6.508 19.929 31.433 1.00 131.67 985 PHE A CA 1
ATOM 7841 C C . PHE A 1 994 ? -5.941 19.548 30.067 1.00 131.17 985 PHE A C 1
ATOM 7842 O O . PHE A 1 994 ? -4.779 19.837 29.768 1.00 130.88 985 PHE A O 1
ATOM 7850 N N . VAL A 1 995 ? -6.758 18.884 29.255 1.00 111.95 986 VAL A N 1
ATOM 7851 C CA . VAL A 1 995 ? -6.393 18.570 27.878 1.00 112.03 986 VAL A CA 1
ATOM 7852 C C . VAL A 1 995 ? -5.960 19.834 27.145 1.00 113.35 986 VAL A C 1
ATOM 7853 O O . VAL A 1 995 ? -4.904 19.863 26.510 1.00 113.04 986 VAL A O 1
ATOM 7857 N N . GLY A 1 996 ? -6.789 20.871 27.243 1.00 104.71 987 GLY A N 1
ATOM 7858 C CA . GLY A 1 996 ? -6.504 22.164 26.641 1.00 105.19 987 GLY A CA 1
ATOM 7859 C C . GLY A 1 996 ? -5.100 22.654 26.923 1.00 105.32 987 GLY A C 1
ATOM 7860 O O . GLY A 1 996 ? -4.366 23.027 26.000 1.00 105.12 987 GLY A O 1
ATOM 7861 N N . THR A 1 997 ? -4.729 22.633 28.202 1.00 151.00 988 THR A N 1
ATOM 7862 C CA . THR A 1 997 ? -3.389 23.021 28.634 1.00 152.24 988 THR A CA 1
ATOM 7863 C C . THR A 1 997 ? -2.312 22.204 27.916 1.00 151.81 988 THR A C 1
ATOM 7864 O O . THR A 1 997 ? -1.375 22.770 27.340 1.00 151.85 988 THR A O 1
ATOM 7868 N N . LEU A 1 998 ? -2.462 20.879 27.941 1.00 118.67 989 LEU A N 1
ATOM 7869 C CA . LEU A 1 998 ? -1.517 19.978 27.268 1.00 118.48 989 LEU A CA 1
ATOM 7870 C C . LEU A 1 998 ? -1.338 20.322 25.788 1.00 118.50 989 LEU A C 1
ATOM 7871 O O . LEU A 1 998 ? -0.210 20.450 25.294 1.00 118.32 989 LEU A O 1
ATOM 7876 N N . LEU A 1 999 ? -2.462 20.482 25.096 1.00 146.27 990 LEU A N 1
ATOM 7877 C CA . LEU A 1 999 ? -2.475 20.851 23.684 1.00 146.59 990 LEU A CA 1
ATOM 7878 C C . LEU A 1 999 ? -1.630 22.079 23.403 1.00 147.88 990 LEU A C 1
ATOM 7879 O O . LEU A 1 999 ? -0.854 22.104 22.450 1.00 147.56 990 LEU A O 1
ATOM 7884 N N . GLN A 1 1000 ? -1.792 23.104 24.232 1.00 190.89 991 GLN A N 1
ATOM 7885 C CA . GLN A 1 1000 ? -1.051 24.340 24.043 1.00 191.45 991 GLN A CA 1
ATOM 7886 C C . GLN A 1 1000 ? 0.433 24.148 24.364 1.00 191.24 991 GLN A C 1
ATOM 7887 O O . GLN A 1 1000 ? 1.272 24.946 23.948 1.00 191.55 991 GLN A O 1
ATOM 7893 N N . ASN A 1 1001 ? 0.759 23.086 25.096 1.00 148.13 992 ASN A N 1
ATOM 7894 C CA . ASN A 1 1001 ? 2.157 22.781 25.382 1.00 148.43 992 ASN A CA 1
ATOM 7895 C C . ASN A 1 1001 ? 2.884 22.132 24.206 1.00 147.63 992 ASN A C 1
ATOM 7896 O O . ASN A 1 1001 ? 4.080 22.357 24.012 1.00 147.57 992 ASN A O 1
ATOM 7901 N N . ALA A 1 1002 ? 2.177 21.325 23.420 1.00 146.63 993 ALA A N 1
ATOM 7902 C CA . ALA A 1 1002 ? 2.812 20.723 22.245 1.00 146.39 993 ALA A CA 1
ATOM 7903 C C . ALA A 1 1002 ? 3.091 21.776 21.168 1.00 147.05 993 ALA A C 1
ATOM 7904 O O . ALA A 1 1002 ? 4.141 21.761 20.526 1.00 146.62 993 ALA A O 1
ATOM 7906 N N . PHE A 1 1003 ? 2.140 22.684 20.974 1.00 185.81 994 PHE A N 1
ATOM 7907 C CA . PHE A 1 1003 ? 2.281 23.784 20.022 1.00 186.19 994 PHE A CA 1
ATOM 7908 C C . PHE A 1 1003 ? 1.610 25.010 20.629 1.00 187.13 994 PHE A C 1
ATOM 7909 O O . PHE A 1 1003 ? 0.426 24.966 20.959 1.00 187.33 994 PHE A O 1
ATOM 7917 N N . ALA A 1 1004 ? 2.351 26.102 20.775 1.00 162.96 995 ALA A N 1
ATOM 7918 C CA . ALA A 1 1004 ? 1.814 27.286 21.443 1.00 163.89 995 ALA A CA 1
ATOM 7919 C C . ALA A 1 1004 ? 1.111 28.240 20.480 1.00 164.28 995 ALA A C 1
ATOM 7920 O O . ALA A 1 1004 ? 0.721 29.345 20.859 1.00 165.08 995 ALA A O 1
ATOM 7922 N N . ASN A 1 1005 ? 0.947 27.799 19.238 1.00 144.39 996 ASN A N 1
ATOM 7923 C CA . ASN A 1 1005 ? 0.361 28.624 18.192 1.00 145.14 996 ASN A CA 1
ATOM 7924 C C . ASN A 1 1005 ? -1.141 28.425 18.096 1.00 145.24 996 ASN A C 1
ATOM 7925 O O . ASN A 1 1005 ? -1.815 29.063 17.288 1.00 145.50 996 ASN A O 1
ATOM 7930 N N . LEU A 1 1006 ? -1.658 27.527 18.924 1.00 178.04 997 LEU A N 1
ATOM 7931 C CA . LEU A 1 1006 ? -3.074 27.188 18.901 1.00 178.07 997 LEU A CA 1
ATOM 7932 C C . LEU A 1 1006 ? -3.928 28.340 19.423 1.00 179.05 997 LEU A C 1
ATOM 7933 O O . LEU A 1 1006 ? -3.744 28.798 20.552 1.00 179.59 997 LEU A O 1
ATOM 7938 N N . THR A 1 1007 ? -4.851 28.818 18.594 1.00 130.39 998 THR A N 1
ATOM 7939 C CA . THR A 1 1007 ? -5.810 29.817 19.045 1.00 131.55 998 THR A CA 1
ATOM 7940 C C . THR A 1 1007 ? -6.772 29.111 19.987 1.00 131.56 998 THR A C 1
ATOM 7941 O O . THR A 1 1007 ? -7.162 27.973 19.728 1.00 130.89 998 THR A O 1
ATOM 7945 N N . PRO A 1 1008 ? -7.153 29.775 21.091 1.00 134.76 999 PRO A N 1
ATOM 7946 C CA . PRO A 1 1008 ? -8.081 29.227 22.091 1.00 134.73 999 PRO A CA 1
ATOM 7947 C C . PRO A 1 1008 ? -9.373 28.664 21.486 1.00 134.25 999 PRO A C 1
ATOM 7948 O O . PRO A 1 1008 ? -10.096 27.937 22.165 1.00 133.81 999 PRO A O 1
ATOM 7952 N N . LEU A 1 1009 ? -9.648 28.998 20.228 1.00 142.87 1000 LEU A N 1
ATOM 7953 C CA . LEU A 1 1009 ? -10.772 28.424 19.504 1.00 142.56 1000 LEU A CA 1
ATOM 7954 C C . LEU A 1 1009 ? -10.404 27.061 18.919 1.00 141.42 1000 LEU A C 1
ATOM 7955 O O . LEU A 1 1009 ? -11.209 26.133 18.947 1.00 140.94 1000 LEU A O 1
ATOM 7960 N N . GLN A 1 1010 ? -9.190 26.949 18.385 1.00 114.91 1001 GLN A N 1
ATOM 7961 C CA . GLN A 1 1010 ? -8.687 25.673 17.881 1.00 113.75 1001 GLN A CA 1
ATOM 7962 C C . GLN A 1 1010 ? -8.699 24.632 18.995 1.00 113.23 1001 GLN A C 1
ATOM 7963 O O . GLN A 1 1010 ? -9.219 23.521 18.832 1.00 112.52 1001 GLN A O 1
ATOM 7969 N N . ILE A 1 1011 ? -8.130 25.015 20.133 1.00 89.86 1002 ILE A N 1
ATOM 7970 C CA . ILE A 1 1011 ? -8.088 24.165 21.313 1.00 89.50 1002 ILE A CA 1
ATOM 7971 C C . ILE A 1 1011 ? -9.489 23.833 21.820 1.00 89.63 1002 ILE A C 1
ATOM 7972 O O . ILE A 1 1011 ? -9.739 22.727 22.293 1.00 89.06 1002 ILE A O 1
ATOM 7977 N N . THR A 1 1012 ? -10.405 24.787 21.708 1.00 128.89 1003 THR A N 1
ATOM 7978 C CA . THR A 1 1012 ? -11.778 24.555 22.140 1.00 128.96 1003 THR A CA 1
ATOM 7979 C C . THR A 1 1012 ? -12.499 23.586 21.201 1.00 128.25 1003 THR A C 1
ATOM 7980 O O . THR A 1 1012 ? -13.107 22.619 21.655 1.00 127.82 1003 THR A O 1
ATOM 7984 N N . THR A 1 1013 ? -12.411 23.841 19.898 1.00 166.23 1004 THR A N 1
ATOM 7985 C CA . THR A 1 1013 ? -13.075 23.013 18.892 1.00 165.56 1004 THR A CA 1
ATOM 7986 C C . THR A 1 1013 ? -12.691 21.537 19.009 1.00 164.32 1004 THR A C 1
ATOM 7987 O O . THR A 1 1013 ? -13.557 20.658 19.004 1.00 163.92 1004 THR A O 1
ATOM 7991 N N . PHE A 1 1014 ? -11.388 21.288 19.118 1.00 131.97 1005 PHE A N 1
ATOM 7992 C CA . PHE A 1 1014 ? -10.843 19.942 19.291 1.00 130.67 1005 PHE A CA 1
ATOM 7993 C C . PHE A 1 1014 ? -11.507 19.210 20.444 1.00 130.06 1005 PHE A C 1
ATOM 7994 O O . PHE A 1 1014 ? -12.068 18.120 20.277 1.00 129.28 1005 PHE A O 1
ATOM 8002 N N . VAL A 1 1015 ? -11.433 19.824 21.617 1.00 94.13 1006 VAL A N 1
ATOM 8003 C CA . VAL A 1 1015 ? -11.994 19.235 22.821 1.00 94.09 1006 VAL A CA 1
ATOM 8004 C C . VAL A 1 1015 ? -13.500 18.987 22.679 1.00 94.21 1006 VAL A C 1
ATOM 8005 O O . VAL A 1 1015 ? -14.016 18.001 23.195 1.00 93.84 1006 VAL A O 1
ATOM 8009 N N . LYS A 1 1016 ? -14.196 19.856 21.951 1.00 140.75 1007 LYS A N 1
ATOM 8010 C CA . LYS A 1 1016 ? -15.619 19.645 21.692 1.00 140.62 1007 LYS A CA 1
ATOM 8011 C C . LYS A 1 1016 ? -15.860 18.407 20.828 1.00 139.34 1007 LYS A C 1
ATOM 8012 O O . LYS A 1 1016 ? -16.787 17.638 21.085 1.00 139.08 1007 LYS A O 1
ATOM 8018 N N . ASP A 1 1017 ? -15.023 18.217 19.813 1.00 129.27 1008 ASP A N 1
ATOM 8019 C CA . ASP A 1 1017 ? -15.115 17.039 18.950 1.00 127.86 1008 ASP A CA 1
ATOM 8020 C C . ASP A 1 1017 ? -14.986 15.745 19.743 1.00 126.78 1008 ASP A C 1
ATOM 8021 O O . ASP A 1 1017 ? -15.707 14.776 19.490 1.00 126.22 1008 ASP A O 1
ATOM 8026 N N . CYS A 1 1018 ? -14.061 15.741 20.700 1.00 111.04 1009 CYS A N 1
ATOM 8027 C CA . CYS A 1 1018 ? -13.790 14.558 21.516 1.00 109.87 1009 CYS A CA 1
ATOM 8028 C C . CYS A 1 1018 ? -15.030 14.066 22.265 1.00 109.79 1009 CYS A C 1
ATOM 8029 O O . CYS A 1 1018 ? -15.320 12.872 22.280 1.00 109.07 1009 CYS A O 1
ATOM 8032 N N . PHE A 1 1019 ? -15.764 14.988 22.877 1.00 121.67 1010 PHE A N 1
ATOM 8033 C CA . PHE A 1 1019 ? -16.972 14.620 23.606 1.00 121.77 1010 PHE A CA 1
ATOM 8034 C C . PHE A 1 1019 ? -18.124 14.270 22.669 1.00 121.85 1010 PHE A C 1
ATOM 8035 O O . PHE A 1 1019 ? -19.011 13.494 23.023 1.00 121.57 1010 PHE A O 1
ATOM 8043 N N . GLU A 1 1020 ? -18.109 14.848 21.473 1.00 124.95 1011 GLU A N 1
ATOM 8044 C CA . GLU A 1 1020 ? -19.186 14.629 20.517 1.00 125.27 1011 GLU A CA 1
ATOM 8045 C C . GLU A 1 1020 ? -18.968 13.367 19.691 1.00 124.56 1011 GLU A C 1
ATOM 8046 O O . GLU A 1 1020 ? -19.924 12.708 19.285 1.00 124.53 1011 GLU A O 1
ATOM 8052 N N . LEU A 1 1021 ? -17.708 13.030 19.445 1.00 127.60 1012 LEU A N 1
ATOM 8053 C CA . LEU A 1 1021 ? -17.391 11.927 18.546 1.00 126.51 1012 LEU A CA 1
ATOM 8054 C C . LEU A 1 1021 ? -16.887 10.672 19.265 1.00 125.65 1012 LEU A C 1
ATOM 8055 O O . LEU A 1 1021 ? -16.311 9.785 18.636 1.00 124.72 1012 LEU A O 1
ATOM 8060 N N . ASN A 1 1022 ? -17.129 10.588 20.573 1.00 110.89 1013 ASN A N 1
ATOM 8061 C CA . ASN A 1 1022 ? -16.730 9.412 21.345 1.00 110.37 1013 ASN A CA 1
ATOM 8062 C C . ASN A 1 1022 ? -17.555 8.176 20.989 1.00 109.86 1013 ASN A C 1
ATOM 8063 O O . ASN A 1 1022 ? -17.291 7.075 21.470 1.00 109.17 1013 ASN A O 1
ATOM 8068 N N . THR A 1 1023 ? -18.557 8.376 20.141 1.00 110.48 1014 THR A N 1
ATOM 8069 C CA . THR A 1 1023 ? -19.466 7.315 19.741 1.00 110.21 1014 THR A CA 1
ATOM 8070 C C . THR A 1 1023 ? -19.053 6.735 18.392 1.00 109.74 1014 THR A C 1
ATOM 8071 O O . THR A 1 1023 ? -19.152 5.529 18.164 1.00 108.85 1014 THR A O 1
ATOM 8075 N N . GLN A 1 1024 ? -18.581 7.600 17.500 1.00 140.70 1015 GLN A N 1
ATOM 8076 C CA . GLN A 1 1024 ? -18.126 7.159 16.188 1.00 140.43 1015 GLN A CA 1
ATOM 8077 C C . GLN A 1 1024 ? -16.605 7.168 16.106 1.00 140.48 1015 GLN A C 1
ATOM 8078 O O . GLN A 1 1024 ? -15.978 8.229 16.056 1.00 141.15 1015 GLN A O 1
ATOM 8084 N N . TYR A 1 1025 ? -16.018 5.974 16.099 1.00 105.51 1016 TYR A N 1
ATOM 8085 C CA . TYR A 1 1025 ? -14.566 5.836 16.062 1.00 105.17 1016 TYR A CA 1
ATOM 8086 C C . TYR A 1 1025 ? -13.960 6.390 14.783 1.00 105.21 1016 TYR A C 1
ATOM 8087 O O . TYR A 1 1025 ? -12.893 6.986 14.813 1.00 105.54 1016 TYR A O 1
ATOM 8096 N N . ASP A 1 1026 ? -14.630 6.181 13.657 1.00 138.54 1017 ASP A N 1
ATOM 8097 C CA . ASP A 1 1026 ? -14.078 6.643 12.395 1.00 138.95 1017 ASP A CA 1
ATOM 8098 C C . ASP A 1 1026 ? -14.074 8.170 12.330 1.00 140.38 1017 ASP A C 1
ATOM 8099 O O . ASP A 1 1026 ? -13.054 8.772 12.016 1.00 140.57 1017 ASP A O 1
ATOM 8104 N N . LYS A 1 1027 ? -15.205 8.790 12.658 1.00 121.14 1018 LYS A N 1
ATOM 8105 C CA . LYS A 1 1027 ? -15.313 10.246 12.651 1.00 122.50 1018 LYS A CA 1
ATOM 8106 C C . LYS A 1 1027 ? -14.300 10.894 13.596 1.00 123.15 1018 LYS A C 1
ATOM 8107 O O . LYS A 1 1027 ? -13.619 11.855 13.228 1.00 123.75 1018 LYS A O 1
ATOM 8113 N N . PHE A 1 1028 ? -14.205 10.355 14.810 1.00 99.46 1019 PHE A N 1
ATOM 8114 C CA . PHE A 1 1028 ? -13.231 10.808 15.809 1.00 99.86 1019 PHE A CA 1
ATOM 8115 C C . PHE A 1 1028 ? -11.815 10.683 15.268 1.00 99.44 1019 PHE A C 1
ATOM 8116 O O . PHE A 1 1028 ? -11.054 11.646 15.260 1.00 100.02 1019 PHE A O 1
ATOM 8124 N N . ARG A 1 1029 ? -11.459 9.471 14.858 1.00 121.32 1020 ARG A N 1
ATOM 8125 C CA . ARG A 1 1029 ? -10.102 9.170 14.427 1.00 121.59 1020 ARG A CA 1
ATOM 8126 C C . ARG A 1 1029 ? -9.673 10.061 13.269 1.00 122.52 1020 ARG A C 1
ATOM 8127 O O . ARG A 1 1029 ? -8.549 10.566 13.241 1.00 122.78 1020 ARG A O 1
ATOM 8135 N N . VAL A 1 1030 ? -10.579 10.245 12.316 1.00 137.87 1021 VAL A N 1
ATOM 8136 C CA . VAL A 1 1030 ? -10.336 11.134 11.191 1.00 139.00 1021 VAL A CA 1
ATOM 8137 C C . VAL A 1 1030 ? -10.151 12.588 11.632 1.00 140.50 1021 VAL A C 1
ATOM 8138 O O . VAL A 1 1030 ? -9.198 13.243 11.210 1.00 140.84 1021 VAL A O 1
ATOM 8142 N N . VAL A 1 1031 ? -11.049 13.095 12.475 1.00 117.76 1022 VAL A N 1
ATOM 8143 C CA . VAL A 1 1031 ? -10.960 14.497 12.889 1.00 119.25 1022 VAL A CA 1
ATOM 8144 C C . VAL A 1 1031 ? -9.677 14.755 13.688 1.00 119.45 1022 VAL A C 1
ATOM 8145 O O . VAL A 1 1031 ? -9.084 15.829 13.595 1.00 120.22 1022 VAL A O 1
ATOM 8149 N N . LEU A 1 1032 ? -9.245 13.750 14.445 1.00 97.41 1023 LEU A N 1
ATOM 8150 C CA . LEU A 1 1032 ? -8.006 13.824 15.205 1.00 97.44 1023 LEU A CA 1
ATOM 8151 C C . LEU A 1 1032 ? -6.810 13.760 14.264 1.00 97.07 1023 LEU A C 1
ATOM 8152 O O . LEU A 1 1032 ? -5.781 14.385 14.504 1.00 97.41 1023 LEU A O 1
ATOM 8157 N N . ARG A 1 1033 ? -6.958 13.002 13.185 1.00 130.29 1024 ARG A N 1
ATOM 8158 C CA . ARG A 1 1033 ? -5.915 12.889 12.178 1.00 130.25 1024 ARG A CA 1
ATOM 8159 C C . ARG A 1 1033 ? -5.661 14.226 11.489 1.00 131.35 1024 ARG A C 1
ATOM 8160 O O . ARG A 1 1033 ? -4.516 14.637 11.324 1.00 131.49 1024 ARG A O 1
ATOM 8168 N N . ASP A 1 1034 ? -6.738 14.901 11.096 1.00 131.95 1025 ASP A N 1
ATOM 8169 C CA . ASP A 1 1034 ? -6.644 16.196 10.427 1.00 133.05 1025 ASP A CA 1
ATOM 8170 C C . ASP A 1 1034 ? -6.047 17.256 11.342 1.00 134.18 1025 ASP A C 1
ATOM 8171 O O . ASP A 1 1034 ? -5.158 18.008 10.936 1.00 134.64 1025 ASP A O 1
ATOM 8176 N N . PHE A 1 1035 ? -6.547 17.316 12.573 1.00 106.13 1026 PHE A N 1
ATOM 8177 C CA . PHE A 1 1035 ? -6.026 18.247 13.569 1.00 106.96 1026 PHE A CA 1
ATOM 8178 C C . PHE A 1 1035 ? -4.529 18.041 13.782 1.00 106.69 1026 PHE A C 1
ATOM 8179 O O . PHE A 1 1035 ? -3.790 18.998 13.998 1.00 107.36 1026 PHE A O 1
ATOM 8187 N N . LEU A 1 1036 ? -4.083 16.793 13.706 1.00 106.75 1027 LEU A N 1
ATOM 8188 C CA . LEU A 1 1036 ? -2.662 16.500 13.839 1.00 106.88 1027 LEU A CA 1
ATOM 8189 C C . LEU A 1 1036 ? -1.886 16.924 12.587 1.00 107.27 1027 LEU A C 1
ATOM 8190 O O . LEU A 1 1036 ? -0.812 17.508 12.694 1.00 107.56 1027 LEU A O 1
ATOM 8195 N N . ILE A 1 1037 ? -2.443 16.651 11.409 1.00 143.76 1028 ILE A N 1
ATOM 8196 C CA . ILE A 1 1037 ? -1.815 17.058 10.152 1.00 144.39 1028 ILE A CA 1
ATOM 8197 C C . ILE A 1 1037 ? -1.625 18.576 10.081 1.00 145.88 1028 ILE A C 1
ATOM 8198 O O . ILE A 1 1037 ? -0.608 19.059 9.581 1.00 146.16 1028 ILE A O 1
ATOM 8203 N N . SER A 1 1038 ? -2.597 19.317 10.606 1.00 130.88 1029 SER A N 1
ATOM 8204 C CA . SER A 1 1038 ? -2.578 20.778 10.566 1.00 132.54 1029 SER A CA 1
ATOM 8205 C C . SER A 1 1038 ? -1.363 21.375 11.273 1.00 133.45 1029 SER A C 1
ATOM 8206 O O . SER A 1 1038 ? -0.722 22.295 10.757 1.00 133.73 1029 SER A O 1
ATOM 8209 N N . LEU A 1 1039 ? -1.051 20.843 12.451 1.00 118.62 1030 LEU A N 1
ATOM 8210 C CA . LEU A 1 1039 ? 0.027 21.371 13.286 1.00 119.64 1030 LEU A CA 1
ATOM 8211 C C . LEU A 1 1039 ? 1.372 21.289 12.564 1.00 119.72 1030 LEU A C 1
ATOM 8212 O O . LEU A 1 1039 ? 1.523 20.538 11.600 1.00 119.18 1030 LEU A O 1
ATOM 8217 N N . ARG A 1 1040 ? 2.344 22.069 13.028 1.00 154.05 1031 ARG A N 1
ATOM 8218 C CA . ARG A 1 1040 ? 3.642 22.151 12.362 1.00 153.83 1031 ARG A CA 1
ATOM 8219 C C . ARG A 1 1040 ? 4.394 20.823 12.358 1.00 152.95 1031 ARG A C 1
ATOM 8220 O O . ARG A 1 1040 ? 4.630 20.237 11.303 1.00 152.40 1031 ARG A O 1
ATOM 8228 N N . GLU A 1 1041 ? 4.755 20.362 13.552 1.00 131.62 1032 GLU A N 1
ATOM 8229 C CA . GLU A 1 1041 ? 5.647 19.217 13.732 1.00 130.87 1032 GLU A CA 1
ATOM 8230 C C . GLU A 1 1041 ? 5.247 17.958 12.963 1.00 130.07 1032 GLU A C 1
ATOM 8231 O O . GLU A 1 1041 ? 6.103 17.230 12.463 1.00 129.51 1032 GLU A O 1
ATOM 8237 N N . PHE A 1 1042 ? 3.946 17.706 12.873 1.00 223.82 1033 PHE A N 1
ATOM 8238 C CA . PHE A 1 1042 ? 3.440 16.463 12.298 1.00 223.02 1033 PHE A CA 1
ATOM 8239 C C . PHE A 1 1042 ? 3.575 16.388 10.778 1.00 222.64 1033 PHE A C 1
ATOM 8240 O O . PHE A 1 1042 ? 3.860 15.325 10.225 1.00 221.91 1033 PHE A O 1
ATOM 8248 N N . ALA A 1 1043 ? 3.368 17.515 10.106 1.00 170.36 1034 ALA A N 1
ATOM 8249 C CA . ALA A 1 1043 ? 3.437 17.554 8.652 1.00 170.07 1034 ALA A CA 1
ATOM 8250 C C . ALA A 1 1043 ? 4.871 17.388 8.160 1.00 169.82 1034 ALA A C 1
ATOM 8251 O O . ALA A 1 1043 ? 5.118 17.269 6.961 1.00 169.51 1034 ALA A O 1
ATOM 8253 N N . GLY A 1 1044 ? 5.815 17.375 9.094 1.00 152.02 1035 GLY A N 1
ATOM 8254 C CA . GLY A 1 1044 ? 7.221 17.283 8.756 1.00 151.85 1035 GLY A CA 1
ATOM 8255 C C . GLY A 1 1044 ? 7.778 15.874 8.680 1.00 151.03 1035 GLY A C 1
ATOM 8256 O O . GLY A 1 1044 ? 8.926 15.686 8.276 1.00 150.84 1035 GLY A O 1
ATOM 8257 N N . ASP A 1 1045 ? 6.982 14.882 9.069 1.00 257.66 1036 ASP A N 1
ATOM 8258 C CA . ASP A 1 1045 ? 7.427 13.489 9.017 1.00 256.87 1036 ASP A CA 1
ATOM 8259 C C . ASP A 1 1045 ? 6.312 12.548 8.561 1.00 256.25 1036 ASP A C 1
ATOM 8260 O O . ASP A 1 1045 ? 6.260 11.382 8.961 1.00 255.64 1036 ASP A O 1
ATOM 8262 N N . ASN A 1 1046 ? 5.422 13.079 7.728 1.00 184.06 1037 ASN A N 1
ATOM 8263 C CA . ASN A 1 1046 ? 4.364 12.303 7.084 1.00 183.54 1037 ASN A CA 1
ATOM 8264 C C . ASN A 1 1046 ? 3.306 11.736 8.024 1.00 183.43 1037 ASN A C 1
ATOM 8265 O O . ASN A 1 1046 ? 3.236 12.098 9.201 1.00 183.83 1037 ASN A O 1
ATOM 8270 N N . ALA A 1 1047 ? 2.480 10.846 7.487 1.00 194.21 1038 ALA A N 1
ATOM 8271 C CA . ALA A 1 1047 ? 1.339 10.328 8.225 1.00 194.06 1038 ALA A CA 1
ATOM 8272 C C . ALA A 1 1047 ? 1.298 8.803 8.224 1.00 193.20 1038 ALA A C 1
ATOM 8273 O O . ALA A 1 1047 ? 1.138 8.173 7.179 1.00 192.63 1038 ALA A O 1
ATOM 8275 N N . GLU A 1 1048 ? 1.458 8.225 9.409 1.00 137.54 1039 GLU A N 1
ATOM 8276 C CA . GLU A 1 1048 ? 1.308 6.793 9.613 1.00 136.80 1039 GLU A CA 1
ATOM 8277 C C . GLU A 1 1048 ? -0.135 6.542 9.993 1.00 136.82 1039 GLU A C 1
ATOM 8278 O O . GLU A 1 1048 ? -0.648 5.427 9.880 1.00 136.20 1039 GLU A O 1
ATOM 8284 N N . LEU A 1 1049 ? -0.786 7.617 10.426 1.00 171.98 1040 LEU A N 1
ATOM 8285 C CA . LEU A 1 1049 ? -2.143 7.598 10.972 1.00 172.18 1040 LEU A CA 1
ATOM 8286 C C . LEU A 1 1049 ? -3.151 6.924 10.030 1.00 171.66 1040 LEU A C 1
ATOM 8287 O O . LEU A 1 1049 ? -4.270 6.598 10.426 1.00 171.65 1040 LEU A O 1
ATOM 8292 N N . TYR A 1 1050 ? -2.720 6.703 8.790 1.00 150.74 1041 TYR A N 1
ATOM 8293 C CA . TYR A 1 1050 ? -3.523 6.087 7.742 1.00 150.22 1041 TYR A CA 1
ATOM 8294 C C . TYR A 1 1050 ? -3.383 4.570 7.718 1.00 149.34 1041 TYR A C 1
ATOM 8295 O O . TYR A 1 1050 ? -3.783 3.930 6.744 1.00 148.82 1041 TYR A O 1
ATOM 8304 N N . GLN A 1 1051 ? -2.795 4.006 8.772 1.00 143.38 1042 GLN A N 1
ATOM 8305 C CA . GLN A 1 1051 ? -2.637 2.558 8.881 1.00 142.56 1042 GLN A CA 1
ATOM 8306 C C . GLN A 1 1051 ? -3.975 1.872 8.654 1.00 142.24 1042 GLN A C 1
ATOM 8307 O O . GLN A 1 1051 ? -4.076 0.905 7.897 1.00 141.52 1042 GLN A O 1
ATOM 8313 N N . VAL A 1 1052 ? -5.004 2.404 9.304 1.00 118.93 1043 VAL A N 1
ATOM 8314 C CA . VAL A 1 1052 ? -6.357 1.873 9.199 1.00 118.74 1043 VAL A CA 1
ATOM 8315 C C . VAL A 1 1052 ? -6.875 1.905 7.763 1.00 118.49 1043 VAL A C 1
ATOM 8316 O O . VAL A 1 1052 ? -7.426 0.919 7.276 1.00 117.90 1043 VAL A O 1
ATOM 8320 N N . GLU A 1 1053 ? -6.701 3.041 7.093 1.00 129.25 1044 GLU A N 1
ATOM 8321 C CA . GLU A 1 1053 ? -7.153 3.195 5.715 1.00 129.13 1044 GLU A CA 1
ATOM 8322 C C . GLU A 1 1053 ? -6.345 2.288 4.801 1.00 128.60 1044 GLU A C 1
ATOM 8323 O O . GLU A 1 1053 ? -6.843 1.808 3.780 1.00 127.99 1044 GLU A O 1
ATOM 8329 N N . LYS A 1 1054 ? -5.090 2.063 5.178 1.00 97.75 1045 LYS A N 1
ATOM 8330 C CA . LYS A 1 1054 ? -4.183 1.238 4.393 1.00 97.17 1045 LYS A CA 1
ATOM 8331 C C . LYS A 1 1054 ? -4.614 -0.219 4.429 1.00 96.45 1045 LYS A C 1
ATOM 8332 O O . LYS A 1 1054 ? -4.801 -0.847 3.389 1.00 95.76 1045 LYS A O 1
ATOM 8338 N N . GLU A 1 1055 ? -4.773 -0.747 5.638 1.00 101.02 1046 GLU A N 1
ATOM 8339 C CA . GLU A 1 1055 ? -5.154 -2.141 5.822 1.00 100.29 1046 GLU A CA 1
ATOM 8340 C C . GLU A 1 1055 ? -6.535 -2.425 5.238 1.00 100.18 1046 GLU A C 1
ATOM 8341 O O . GLU A 1 1055 ? -6.769 -3.499 4.691 1.00 99.11 1046 GLU A O 1
ATOM 8347 N N . GLN A 1 1056 ? -7.437 -1.454 5.343 1.00 108.13 1047 GLN A N 1
ATOM 8348 C CA . GLN A 1 1056 ? -8.771 -1.582 4.766 1.00 108.35 1047 GLN A CA 1
ATOM 8349 C C . GLN A 1 1056 ? -8.688 -1.740 3.248 1.00 108.09 1047 GLN A C 1
ATOM 8350 O O . GLN A 1 1056 ? -9.479 -2.465 2.644 1.00 107.30 1047 GLN A O 1
ATOM 8356 N N . GLN A 1 1057 ? -7.723 -1.060 2.639 1.00 129.69 1048 GLN A N 1
ATOM 8357 C CA . GLN A 1 1057 ? -7.480 -1.190 1.208 1.00 129.22 1048 GLN A CA 1
ATOM 8358 C C . GLN A 1 1057 ? -6.887 -2.561 0.884 1.00 127.86 1048 GLN A C 1
ATOM 8359 O O . GLN A 1 1057 ? -7.421 -3.299 0.054 1.00 127.12 1048 GLN A O 1
ATOM 8365 N N . GLU A 1 1058 ? -5.786 -2.892 1.556 1.00 116.02 1049 GLU A N 1
ATOM 8366 C CA . GLU A 1 1058 ? -5.089 -4.167 1.376 1.00 114.97 1049 GLU A CA 1
ATOM 8367 C C . GLU A 1 1058 ? -6.003 -5.371 1.533 1.00 114.31 1049 GLU A C 1
ATOM 8368 O O . GLU A 1 1058 ? -5.925 -6.328 0.761 1.00 113.86 1049 GLU A O 1
ATOM 8374 N N . ARG A 1 1059 ? -6.849 -5.318 2.557 1.00 110.06 1050 ARG A N 1
ATOM 8375 C CA . ARG A 1 1059 ? -7.793 -6.388 2.840 1.00 109.14 1050 ARG A CA 1
ATOM 8376 C C . ARG A 1 1059 ? -8.627 -6.683 1.607 1.00 107.98 1050 ARG A C 1
ATOM 8377 O O . ARG A 1 1059 ? -8.723 -7.826 1.167 1.00 106.81 1050 ARG A O 1
ATOM 8385 N N . GLU A 1 1060 ? -9.216 -5.632 1.047 1.00 89.03 1051 GLU A N 1
ATOM 8386 C CA . GLU A 1 1060 ? -10.074 -5.771 -0.118 1.00 87.99 1051 GLU A CA 1
ATOM 8387 C C . GLU A 1 1060 ? -9.272 -6.227 -1.332 1.00 86.39 1051 GLU A C 1
ATOM 8388 O O . GLU A 1 1060 ? -9.754 -7.020 -2.141 1.00 85.40 1051 GLU A O 1
ATOM 8394 N N . ALA A 1 1061 ? -8.043 -5.731 -1.444 1.00 119.99 1052 ALA A N 1
ATOM 8395 C CA . ALA A 1 1061 ? -7.165 -6.101 -2.546 1.00 118.60 1052 ALA A CA 1
ATOM 8396 C C . ALA A 1 1061 ? -6.959 -7.611 -2.602 1.00 116.66 1052 ALA A C 1
ATOM 8397 O O . ALA A 1 1061 ? -7.343 -8.258 -3.576 1.00 115.86 1052 ALA A O 1
ATOM 8399 N N . ARG A 1 1062 ? -6.374 -8.169 -1.546 1.00 114.98 1053 ARG A N 1
ATOM 8400 C CA . ARG A 1 1062 ? -6.160 -9.613 -1.454 1.00 112.97 1053 ARG A CA 1
ATOM 8401 C C . ARG A 1 1062 ? -7.476 -10.388 -1.523 1.00 111.39 1053 ARG A C 1
ATOM 8402 O O . ARG A 1 1062 ? -7.489 -11.568 -1.873 1.00 110.77 1053 ARG A O 1
ATOM 8410 N N . ALA A 1 1063 ? -8.577 -9.721 -1.182 1.00 88.77 1054 ALA A N 1
ATOM 8411 C CA . ALA A 1 1063 ? -9.900 -10.339 -1.224 1.00 86.78 1054 ALA A CA 1
ATOM 8412 C C . ALA A 1 1063 ? -10.447 -10.434 -2.647 1.00 85.41 1054 ALA A C 1
ATOM 8413 O O . ALA A 1 1063 ? -11.072 -11.429 -3.010 1.00 85.03 1054 ALA A O 1
ATOM 8415 N N . ALA A 1 1064 ? -10.219 -9.396 -3.446 1.00 89.09 1055 ALA A N 1
ATOM 8416 C CA . ALA A 1 1064 ? -10.626 -9.414 -4.846 1.00 87.51 1055 ALA A CA 1
ATOM 8417 C C . ALA A 1 1064 ? -9.696 -10.308 -5.657 1.00 85.43 1055 ALA A C 1
ATOM 8418 O O . ALA A 1 1064 ? -10.127 -10.996 -6.582 1.00 84.36 1055 ALA A O 1
ATOM 8420 N N . ASP A 1 1065 ? -8.415 -10.285 -5.308 1.00 78.70 1056 ASP A N 1
ATOM 8421 C CA . ASP A 1 1065 ? -7.436 -11.125 -5.981 1.00 76.77 1056 ASP A CA 1
ATOM 8422 C C . ASP A 1 1065 ? -7.754 -12.597 -5.752 1.00 75.26 1056 ASP A C 1
ATOM 8423 O O . ASP A 1 1065 ? -7.774 -13.388 -6.696 1.00 74.56 1056 ASP A O 1
ATOM 8428 N N . LEU A 1 1066 ? -8.000 -12.953 -4.494 1.00 85.85 1057 LEU A N 1
ATOM 8429 C CA . LEU A 1 1066 ? -8.423 -14.303 -4.142 1.00 83.88 1057 LEU A CA 1
ATOM 8430 C C . LEU A 1 1066 ? -9.709 -14.637 -4.883 1.00 82.74 1057 LEU A C 1
ATOM 8431 O O . LEU A 1 1066 ? -9.894 -15.760 -5.347 1.00 82.50 1057 LEU A O 1
ATOM 8436 N N . GLU A 1 1067 ? -10.594 -13.648 -4.986 1.00 82.25 1058 GLU A N 1
ATOM 8437 C CA . GLU A 1 1067 ? -11.827 -13.786 -5.757 1.00 81.25 1058 GLU A CA 1
ATOM 8438 C C . GLU A 1 1067 ? -11.551 -14.169 -7.214 1.00 79.48 1058 GLU A C 1
ATOM 8439 O O . GLU A 1 1067 ? -12.145 -15.112 -7.735 1.00 79.06 1058 GLU A O 1
ATOM 8445 N N . ARG A 1 1068 ? -10.643 -13.444 -7.862 1.00 76.39 1059 ARG A N 1
ATOM 8446 C CA . ARG A 1 1068 ? -10.282 -13.722 -9.251 1.00 73.75 1059 ARG A CA 1
ATOM 8447 C C . ARG A 1 1068 ? -9.609 -15.080 -9.415 1.00 72.58 1059 ARG A C 1
ATOM 8448 O O . ARG A 1 1068 ? -10.049 -15.903 -10.217 1.00 72.18 1059 ARG A O 1
ATOM 8456 N N . ARG A 1 1069 ? -8.536 -15.298 -8.658 1.00 73.21 1060 ARG A N 1
ATOM 8457 C CA . ARG A 1 1069 ? -7.760 -16.533 -8.752 1.00 72.03 1060 ARG A CA 1
ATOM 8458 C C . ARG A 1 1069 ? -8.622 -17.772 -8.522 1.00 71.38 1060 ARG A C 1
ATOM 8459 O O . ARG A 1 1069 ? -8.473 -18.780 -9.212 1.00 70.72 1060 ARG A O 1
ATOM 8467 N N . SER A 1 1070 ? -9.531 -17.681 -7.555 1.00 69.31 1061 SER A N 1
ATOM 8468 C CA . SER A 1 1070 ? -10.410 -18.793 -7.205 1.00 68.75 1061 SER A CA 1
ATOM 8469 C C . SER A 1 1070 ? -11.326 -19.213 -8.352 1.00 68.29 1061 SER A C 1
ATOM 8470 O O . SER A 1 1070 ? -11.833 -20.333 -8.365 1.00 67.65 1061 SER A O 1
ATOM 8473 N N . LYS A 1 1071 ? -11.538 -18.316 -9.311 1.00 65.62 1062 LYS A N 1
ATOM 8474 C CA . LYS A 1 1071 ? -12.474 -18.569 -10.404 1.00 65.39 1062 LYS A CA 1
ATOM 8475 C C . LYS A 1 1071 ? -11.857 -19.318 -11.574 1.00 64.47 1062 LYS A C 1
ATOM 8476 O O . LYS A 1 1071 ? -12.477 -19.448 -12.625 1.00 65.16 1062 LYS A O 1
ATOM 8482 N N . VAL A 1 1072 ? -10.631 -19.790 -11.407 1.00 51.78 1063 VAL A N 1
ATOM 8483 C CA . VAL A 1 1072 ? -9.962 -20.495 -12.487 1.00 49.92 1063 VAL A CA 1
ATOM 8484 C C . VAL A 1 1072 ? -8.971 -21.522 -11.951 1.00 48.59 1063 VAL A C 1
ATOM 8485 O O . VAL A 1 1072 ? -8.102 -21.202 -11.138 1.00 48.35 1063 VAL A O 1
ATOM 8489 N N . GLY A 1 1073 ? -9.121 -22.761 -12.408 1.00 72.18 1064 GLY A N 1
ATOM 8490 C CA . GLY A 1 1073 ? -8.319 -23.864 -11.914 1.00 70.76 1064 GLY A CA 1
ATOM 8491 C C . GLY A 1 1073 ? -6.834 -23.717 -12.165 1.00 69.81 1064 GLY A C 1
ATOM 8492 O O . GLY A 1 1073 ? -6.405 -23.451 -13.284 1.00 69.60 1064 GLY A O 1
ATOM 8493 N N . GLY A 1 1074 ? -6.043 -23.896 -11.115 1.00 59.11 1065 GLY A N 1
ATOM 8494 C CA . GLY A 1 1074 ? -4.601 -23.826 -11.241 1.00 58.72 1065 GLY A CA 1
ATOM 8495 C C . GLY A 1 1074 ? -3.978 -22.570 -10.667 1.00 59.48 1065 GLY A C 1
ATOM 8496 O O . GLY A 1 1074 ? -2.779 -22.539 -10.393 1.00 59.77 1065 GLY A O 1
ATOM 8497 N N . LEU A 1 1075 ? -4.786 -21.531 -10.480 1.00 61.35 1066 LEU A N 1
ATOM 8498 C CA . LEU A 1 1075 ? -4.271 -20.261 -9.979 1.00 62.84 1066 LEU A CA 1
ATOM 8499 C C . LEU A 1 1075 ? -3.995 -20.321 -8.483 1.00 63.93 1066 LEU A C 1
ATOM 8500 O O . LEU A 1 1075 ? -3.363 -19.427 -7.917 1.00 64.76 1066 LEU A O 1
ATOM 8505 N N . LEU A 1 1076 ? -4.483 -21.381 -7.850 1.00 70.05 1067 LEU A N 1
ATOM 8506 C CA . LEU A 1 1076 ? -4.201 -21.638 -6.451 1.00 71.36 1067 LEU A CA 1
ATOM 8507 C C . LEU A 1 1076 ? -3.588 -23.022 -6.321 1.00 71.99 1067 LEU A C 1
ATOM 8508 O O . LEU A 1 1076 ? -4.187 -24.010 -6.752 1.00 71.38 1067 LEU A O 1
ATOM 8513 N N . LYS A 1 1077 ? -2.386 -23.088 -5.752 1.00 92.38 1068 LYS A N 1
ATOM 8514 C CA . LYS A 1 1077 ? -1.769 -24.367 -5.418 1.00 92.65 1068 LYS A CA 1
ATOM 8515 C C . LYS A 1 1077 ? -2.775 -25.180 -4.613 1.00 93.59 1068 LYS A C 1
ATOM 8516 O O . LYS A 1 1077 ? -3.524 -24.615 -3.818 1.00 94.38 1068 LYS A O 1
ATOM 8522 N N . PRO A 1 1078 ? -2.809 -26.507 -4.821 1.00 87.99 1069 PRO A N 1
ATOM 8523 C CA . PRO A 1 1078 ? -3.754 -27.371 -4.100 1.00 87.52 1069 PRO A CA 1
ATOM 8524 C C . PRO A 1 1078 ? -3.655 -27.198 -2.582 1.00 88.20 1069 PRO A C 1
ATOM 8525 O O . PRO A 1 1078 ? -4.597 -27.514 -1.856 1.00 88.34 1069 PRO A O 1
ATOM 8529 N N . SER A 1 1079 ? -2.516 -26.687 -2.126 1.00 91.20 1070 SER A N 1
ATOM 8530 C CA . SER A 1 1079 ? -2.285 -26.408 -0.717 1.00 91.72 1070 SER A CA 1
ATOM 8531 C C . SER A 1 1079 ? -2.907 -25.083 -0.279 1.00 92.43 1070 SER A C 1
ATOM 8532 O O . SER A 1 1079 ? -2.832 -24.716 0.892 1.00 92.93 1070 SER A O 1
ATOM 8535 N N . GLU A 1 1080 ? -3.509 -24.362 -1.218 1.00 93.00 1071 GLU A N 1
ATOM 8536 C CA . GLU A 1 1080 ? -4.156 -23.094 -0.900 1.00 93.69 1071 GLU A CA 1
ATOM 8537 C C . GLU A 1 1080 ? -5.669 -23.251 -0.923 1.00 93.63 1071 GLU A C 1
ATOM 8538 O O . GLU A 1 1080 ? -6.413 -22.268 -0.914 1.00 94.09 1071 GLU A O 1
ATOM 8544 N N . LEU A 1 1081 ? -6.112 -24.502 -0.950 1.00 133.40 1072 LEU A N 1
ATOM 8545 C CA . LEU A 1 1081 ? -7.529 -24.824 -0.954 1.00 133.30 1072 LEU A CA 1
ATOM 8546 C C . LEU A 1 1081 ? -7.874 -25.604 0.307 1.00 133.33 1072 LEU A C 1
ATOM 8547 O O . LEU A 1 1081 ? -8.978 -25.488 0.833 1.00 133.55 1072 LEU A O 1
ATOM 8552 N N . GLU A 1 1082 ? -6.919 -26.397 0.785 1.00 212.55 1073 GLU A N 1
ATOM 8553 C CA . GLU A 1 1082 ? -7.093 -27.151 2.022 1.00 212.52 1073 GLU A CA 1
ATOM 8554 C C . GLU A 1 1082 ? -7.399 -26.217 3.190 1.00 213.20 1073 GLU A C 1
ATOM 8555 O O . GLU A 1 1082 ? -8.223 -26.532 4.045 1.00 213.33 1073 GLU A O 1
ATOM 8561 N N . ASP A 1 1083 ? -6.736 -25.065 3.211 1.00 298.48 1074 ASP A N 1
ATOM 8562 C CA . ASP A 1 1083 ? -6.922 -24.082 4.270 1.00 299.17 1074 ASP A CA 1
ATOM 8563 C C . ASP A 1 1083 ? -8.153 -23.232 3.987 1.00 299.55 1074 ASP A C 1
ATOM 8564 O O . ASP A 1 1083 ? -8.854 -22.802 4.903 1.00 300.02 1074 ASP A O 1
ATOM 8569 N N . GLU A 1 1084 ? -8.404 -23.005 2.700 1.00 227.66 1075 GLU A N 1
ATOM 8570 C CA . GLU A 1 1084 ? -9.547 -22.230 2.236 1.00 227.98 1075 GLU A CA 1
ATOM 8571 C C . GLU A 1 1084 ? -10.835 -23.017 2.458 1.00 227.77 1075 GLU A C 1
ATOM 8572 O O . GLU A 1 1084 ? -11.931 -22.520 2.207 1.00 227.97 1075 GLU A O 1
ATOM 8578 N N . GLU A 1 1085 ? -10.694 -24.254 2.923 1.00 193.27 1076 GLU A N 1
ATOM 8579 C CA . GLU A 1 1085 ? -11.845 -25.116 3.177 1.00 193.05 1076 GLU A CA 1
ATOM 8580 C C . GLU A 1 1085 ? -11.807 -25.749 4.569 1.00 193.14 1076 GLU A C 1
ATOM 8581 O O . GLU A 1 1085 ? -12.603 -25.390 5.438 1.00 193.61 1076 GLU A O 1
ATOM 8587 N N . LEU A 1 1086 ? -10.879 -26.685 4.765 1.00 197.35 1077 LEU A N 1
ATOM 8588 C CA . LEU A 1 1086 ? -10.772 -27.462 6.003 1.00 197.37 1077 LEU A CA 1
ATOM 8589 C C . LEU A 1 1086 ? -12.061 -28.211 6.319 1.00 197.30 1077 LEU A C 1
ATOM 8590 O O . LEU A 1 1086 ? -12.759 -27.903 7.287 1.00 197.78 1077 LEU A O 1
#

B-factor: mean 93.06, std 46.96, range [12.93, 336.98]

Sequence (1067 aa):
PVSVEELDATVRAFYEQQKAAQAALNQFKEDPDAWLMVDEILEQTKFLALQVLDNVIMTRWKVLPREQCQGIRNFVVQYILQCSSSEESLRTHRTLLNKLNLVLVSVLKQEWPHNWPTFINEIVSACHSSLSVCENNMIILRLLSEEVFDYSADQMTSTKTRNLKSTMCAEFSMIFQLCQEILNSATQPSLIKATLETLLRFCNWIPLGYIFETPLIDTLRTRFLEVPEFRNVTLQCLTEIGGLQTGGPGQPHTYDEQLIKMFTEVLTTISNIIPLQMDLKATYPNSNSRDQEFIQNLALFLTSFFTMHLPLIENLPNRDFLTHGHFYLIRISQIDDREIFKICLDYWLKLVQELYEEMQSLPLNDMSSMGLGMMSGGGAPNPALLEHYPLRKHKYKEVLSNLRVVMIEKMVRPEEVLIVENDEGEIVREFVKDTDSVQLYKTIRECLVYLTHLDVVDMEQIMTEKLARQVDGSEWSWHNCNVLCWAIGSISMAMNEETEKRFLVTVIKDLLGLTEMKRGKDNKAVVASNIMYIVGQYPRFLKAHWKFLKTVVNKLFEFMHESHEGVQDMACDTFIKIAKQCRRHFVALQPSENEPFIEEIIRNIGKITCDLTPQQVHTFYEACGYMVSAQGNRNQQERLLAELMAIPNAAWDEIIKAATMNPGILHEPDTIKIIGNIMKTNVSACSSIGPYFFPQIGRLYNDMLQMYAATSQLISEAVARDGEIATKMPKVRGLRTIKKEILKLVETFVEKAEDLQAVRSQMIPGLLDSVLVDYNRNVPGARDAEVLKAMTVIITRLQGLMEDQVPAIMENVFECTLDMINKDFAEYPEHRVEFFNLLRAINLYCFPALLKLDNRQFKFVIDSCMWASKHDNRDVETAGLNMCLELINNIAEKTDVQTCNAFFNQFFIRILQDVFFVLTDTDHKAGFKTQSMLLMRLFYFVHPADGSAPKIQGPIYQPDQAQPGTGNREFLANFVGTLLQNAFANLTPLQITTFVKDCFELNTQYDKFRVVLRDFLISLREFAGDNAELYQVEKEQQEREARAADLERRSKVGGLLKPSELEDEEL

Radius of gyration: 38.1 Å; Cα contacts (8 Å, |Δi|>4): 1207; chains: 1; bounding box: 83×100×89 Å